Protein AF-0000000070614479 (afdb_homodimer)

Sequence (826 aa):
MKIYLVGGAVRDALLGLPVKDKDWVVVGATPQEMLDAGYQQVGRDFPVFLHPQTHEEYALARTERKSGSGYTGFTCYAAPDVTLEADLQRRDLTINALARDDDGQIIDPWHGRRDLEARLLRHVSPAFGEDPLRVLRVARFAARYAHLSFRIADDTLALMREMTAAGELEHLTPERVWKETENALTTRNPQVYFQVLRDCGALRVLFPEIDALFGVPAPAKWHPEIDTGVHTLMTLSMAAMLSPQLDVRFATLCHDLGKGLTPKNLWPRHHGHGPAGVKLVEQLCRRLRVPNDLRDLAKLVAEFHDLIHTFPILQPKTIVKLFDAIDAWRKPQRVEQIALTSEADVRGRTGFEASDYPQGRWLREAWQVAQAVPTKEVVEAGFKGIAIREELTKRRIAAVACWKEKRCPKPANMKIYLVGGAVRDALLGLPVKDKDWVVVGATPQEMLDAGYQQVGRDFPVFLHPQTHEEYALARTERKSGSGYTGFTCYAAPDVTLEADLQRRDLTINALARDDDGQIIDPWHGRRDLEARLLRHVSPAFGEDPLRVLRVARFAARYAHLSFRIADDTLALMREMTAAGELEHLTPERVWKETENALTTRNPQVYFQVLRDCGALRVLFPEIDALFGVPAPAKWHPEIDTGVHTLMTLSMAAMLSPQLDVRFATLCHDLGKGLTPKNLWPRHHGHGPAGVKLVEQLCRRLRVPNDLRDLAKLVAEFHDLIHTFPILQPKTIVKLFDAIDAWRKPQRVEQIALTSEADVRGRTGFEASDYPQGRWLREAWQVAQAVPTKEVVEAGFKGIAIREELTKRRIAAVACWKEKRCPKPAN

InterPro domains:
  IPR002646 Poly A polymerase, head domain [PF01743] (3-122)
  IPR002646 Poly A polymerase, head domain [cd05398] (1-118)
  IPR003607 HD/PDEase domain [SM00471] (224-359)
  IPR003607 HD/PDEase domain [cd00077] (227-343)
  IPR006674 HD domain [PF01966] (230-328)
  IPR006674 HD domain [PS51831] (228-329)
  IPR012006 tRNA nucleotidyltransferase, proteobacteria [MF_01261] (1-407)
  IPR012006 tRNA nucleotidyltransferase, proteobacteria [MF_01262] (1-401)
  IPR012006 tRNA nucleotidyltransferase, proteobacteria [PIRSF000813] (1-407)
  IPR032828 tRNA nucleotidyltransferase/poly(A) polymerase, RNA and SrmB- binding domain [PF12627] (150-212)
  IPR043519 Nucleotidyltransferase superfamily [G3DSA:3.30.460.10] (1-124)
  IPR043519 Nucleotidyltransferase superfamily [SSF81301] (1-119)
  IPR050124 tRNA CCA-adding enzyme [PTHR47545] (1-401)

Nearest PDB structures (foldseek):
  3h38-assembly1_A  TM=7.067E-01  e=6.616E-13  Thermotoga maritima
  6qxn-assembly1_A  TM=6.803E-01  e=1.921E-12  Planococcus halocryophilus
  6tvz-assembly1_A  TM=6.938E-01  e=6.093E-12  Planococcus halocryophilus
  6qy6-assembly1_A  TM=6.790E-01  e=4.271E-12  Planococcus halocryophilus
  7otr-assembly1_A  TM=6.844E-01  e=6.093E-12  Planococcus halocryophilus

Secondary structure (DSSP, 8-state):
-EEEEETHHHHHHHTTPPP---EEEEES--HHHHHHTT-EE--SSS-EEE-TTT--EEEE--EEEE-SSSTT-EEEE--TT--HHHHHHTSSBGGGS-EE-TT-PEE-TT-HHHHHHHTEE-B-SGGGGG-THHHHHHHHHHHHTGGGT-EE-HHHHHHHHHHHHTTGGGGS-HHHHHHHHHHHHTSS-HHHHHHHHHHTTHHHHH-HHHHTTTT-PPPTTT--SS-HHHHHHHHHHHHHHH---HHHHHHHHHTTGGGGGS-GGGTT--TTHHHHHHHHHHHHHHHHT--HHHHHHHHHHHHHHHHHHTGGG--HHHHHHHHHHTTTTT-THHHHHHHHHHHHHHHTSTT-TT---HHHHHHHHHHHHHHTS-HHHHHHTT--THHHHHHHHHHHHHHHHHHHHHHSPP---/-EEEEETHHHHHHHTTPPP---EEEEES--HHHHHHTT-EE--SSS-EEE-TTT--EEEE--EEEE-SSSTT-EEEE--TT--HHHHHHTSSBGGGS-EE-TT-PEE-TT-HHHHHHHTEE-B-SGGGGG-THHHHHHHHHHHHTGGGT-EE-HHHHHHHHHHHHTTGGGGS-HHHHHHHHHHHHTSS-HHHHHHHHHHTTHHHHH-HHHHTTTT-BPPTTT-TT-BHHHHHHHHHHHHHHH---HHHHHHHHHTTGGGGGS-GGGTT--TTHHHHHHHHHHHHHHHHT--HHHHHHHHHHHHHHHHHHTGGG--HHHHHHHHHHTTTTT-THHHHHHHHHHHHHHHTSTT-TT---HHHHHHHHHHHHHHTS-HHHHHHTT--THHHHHHHHHHHHHHHHHHHHHHS-----

Radius of gyration: 30.33 Å; Cα contacts (8 Å, |Δi|>4): 1516; chains: 2; bounding box: 72×86×89 Å

pLDDT: mean 91.27, std 10.28, range [33.91, 98.88]

Structure (mmCIF, N/CA/C/O backbone):
data_AF-0000000070614479-model_v1
#
loop_
_entity.id
_entity.type
_entity.pdbx_description
1 polymer 'Multifunctional CCA protein'
#
loop_
_atom_site.group_PDB
_atom_site.id
_atom_site.type_symbol
_atom_site.label_atom_id
_atom_site.label_alt_id
_atom_site.label_comp_id
_atom_site.label_asym_id
_atom_site.label_entity_id
_atom_site.label_seq_id
_atom_site.pdbx_PDB_ins_code
_atom_site.Cartn_x
_atom_site.Cartn_y
_atom_site.Cartn_z
_atom_site.occupancy
_atom_site.B_iso_or_equiv
_atom_site.auth_seq_id
_atom_site.auth_comp_id
_atom_site.auth_asym_id
_atom_site.auth_atom_id
_atom_site.pdbx_PDB_model_num
ATOM 1 N N . MET A 1 1 ? 16.766 12.211 42.594 1 87.94 1 MET A N 1
ATOM 2 C CA . MET A 1 1 ? 16.375 12.492 41.188 1 87.94 1 MET A CA 1
ATOM 3 C C . MET A 1 1 ? 16.797 11.359 40.281 1 87.94 1 MET A C 1
ATOM 5 O O . MET A 1 1 ? 17.953 10.938 40.281 1 87.94 1 MET A O 1
ATOM 9 N N . LYS A 1 2 ? 15.773 10.695 39.719 1 94.5 2 LYS A N 1
ATOM 10 C CA . LYS A 1 2 ? 16.031 9.648 38.719 1 94.5 2 LYS A CA 1
ATOM 11 C C . LYS A 1 2 ? 15.531 10.062 37.344 1 94.5 2 LYS A C 1
ATOM 13 O O . LYS A 1 2 ? 14.453 10.656 37.219 1 94.5 2 LYS A O 1
ATOM 18 N N . ILE A 1 3 ? 16.312 9.727 36.312 1 95.75 3 ILE A N 1
ATOM 19 C CA . ILE A 1 3 ? 16 10.133 34.938 1 95.75 3 ILE A CA 1
ATOM 20 C C . ILE A 1 3 ? 15.82 8.891 34.062 1 95.75 3 ILE A C 1
ATOM 22 O O . ILE A 1 3 ? 16.625 7.957 34.125 1 95.75 3 ILE A O 1
ATOM 26 N N . TYR A 1 4 ? 14.75 8.93 33.344 1 97.44 4 TYR A N 1
ATOM 27 C CA . TYR A 1 4 ? 14.43 7.797 32.469 1 97.44 4 TYR A CA 1
ATOM 28 C C . TYR A 1 4 ? 14.172 8.258 31.047 1 97.44 4 TYR A C 1
ATOM 30 O O . TYR A 1 4 ? 13.523 9.281 30.812 1 97.44 4 TYR A O 1
ATOM 38 N N . LEU A 1 5 ? 14.742 7.547 30.078 1 96.62 5 LEU A N 1
ATOM 39 C CA . LEU A 1 5 ? 14.305 7.699 28.688 1 96.62 5 LEU A CA 1
ATOM 40 C C . LEU A 1 5 ? 12.93 7.07 28.484 1 96.62 5 LEU A C 1
ATOM 42 O O . LEU A 1 5 ? 12.672 5.965 28.953 1 96.62 5 LEU A O 1
ATOM 46 N N . VAL A 1 6 ? 11.945 7.828 27.812 1 94.44 6 VAL A N 1
ATOM 47 C CA . VAL A 1 6 ? 10.586 7.301 27.719 1 94.44 6 VAL A CA 1
ATOM 48 C C . VAL A 1 6 ? 10.047 7.527 26.312 1 94.44 6 VAL A C 1
ATOM 50 O O . VAL A 1 6 ? 10.68 8.219 25.5 1 94.44 6 VAL A O 1
ATOM 53 N N . GLY A 1 7 ? 8.938 6.797 26.031 1 92.19 7 GLY A N 1
ATOM 54 C CA . GLY A 1 7 ? 8.125 7.125 24.875 1 92.19 7 GLY A CA 1
ATOM 55 C C . GLY A 1 7 ? 8.641 6.504 23.578 1 92.19 7 GLY A C 1
ATOM 56 O O . GLY A 1 7 ? 8.953 5.312 23.547 1 92.19 7 GLY A O 1
ATOM 57 N N . GLY A 1 8 ? 8.617 7.332 22.562 1 92.62 8 GLY A N 1
ATOM 58 C CA . GLY A 1 8 ? 8.883 6.867 21.219 1 92.62 8 GLY A CA 1
ATOM 59 C C . GLY A 1 8 ? 10.312 6.395 21.016 1 92.62 8 GLY A C 1
ATOM 60 O O . GLY A 1 8 ? 10.562 5.477 20.234 1 92.62 8 GLY A O 1
ATOM 61 N N . ALA A 1 9 ? 11.195 6.973 21.766 1 93.12 9 ALA A N 1
ATOM 62 C CA . ALA A 1 9 ? 12.602 6.594 21.625 1 93.12 9 ALA A CA 1
ATOM 63 C C . ALA A 1 9 ? 12.82 5.145 22.047 1 93.12 9 ALA A C 1
ATOM 65 O O . ALA A 1 9 ? 13.531 4.395 21.375 1 93.12 9 ALA A O 1
ATOM 66 N N . VAL A 1 10 ? 12.219 4.77 23.172 1 95.56 10 VAL A N 1
ATOM 67 C CA . VAL A 1 10 ? 12.375 3.41 23.672 1 95.56 10 VAL A CA 1
ATOM 68 C C . VAL A 1 10 ? 11.656 2.428 22.75 1 95.56 10 VAL A C 1
ATOM 70 O O . VAL A 1 10 ? 12.227 1.404 22.359 1 95.56 10 VAL A O 1
ATOM 73 N N . ARG A 1 11 ? 10.43 2.756 22.344 1 94.62 11 ARG A N 1
ATOM 74 C CA . ARG A 1 11 ? 9.625 1.929 21.453 1 94.62 11 ARG A CA 1
ATOM 75 C C . ARG A 1 11 ? 10.352 1.688 20.141 1 94.62 11 ARG A C 1
ATOM 77 O O . ARG A 1 11 ? 10.484 0.544 19.688 1 94.62 11 ARG A O 1
ATOM 84 N N . ASP A 1 12 ? 10.781 2.762 19.5 1 91.31 12 ASP A N 1
ATOM 85 C CA . ASP A 1 12 ? 11.406 2.666 18.188 1 91.31 12 ASP A CA 1
ATOM 86 C C . ASP A 1 12 ? 12.734 1.914 18.266 1 91.31 12 ASP A C 1
ATOM 88 O O . ASP A 1 12 ? 13.078 1.154 17.344 1 91.31 12 ASP A O 1
ATOM 92 N N . ALA A 1 13 ? 13.438 2.102 19.297 1 89.19 13 ALA A N 1
ATOM 93 C CA . ALA A 1 13 ? 14.672 1.349 19.5 1 89.19 13 ALA A CA 1
ATOM 94 C C . ALA A 1 13 ? 14.391 -0.149 19.594 1 89.19 13 ALA A C 1
ATOM 96 O O . ALA A 1 13 ? 15.109 -0.959 19.016 1 89.19 13 ALA A O 1
ATOM 97 N N . LEU A 1 14 ? 13.375 -0.494 20.359 1 90.31 14 LEU A N 1
ATOM 98 C CA . LEU A 1 14 ? 13.016 -1.897 20.531 1 90.31 14 LEU A CA 1
ATOM 99 C C . LEU A 1 14 ? 12.555 -2.506 19.219 1 90.31 14 LEU A C 1
ATOM 101 O O . LEU A 1 14 ? 12.711 -3.711 19 1 90.31 14 LEU A O 1
ATOM 105 N N . LEU A 1 15 ? 12.016 -1.666 18.297 1 87.81 15 LEU A N 1
ATOM 106 C CA . LEU A 1 15 ? 11.547 -2.115 17 1 87.81 15 LEU A CA 1
ATOM 107 C C . LEU A 1 15 ? 12.68 -2.109 15.977 1 87.81 15 LEU A C 1
ATOM 109 O O . LEU A 1 15 ? 12.492 -2.533 14.836 1 87.81 15 LEU A O 1
ATOM 113 N N . GLY A 1 16 ? 13.828 -1.495 16.422 1 80.94 16 GLY A N 1
ATOM 114 C CA . GLY A 1 16 ? 14.953 -1.386 15.508 1 80.94 16 GLY A CA 1
ATOM 115 C C . GLY A 1 16 ? 14.82 -0.227 14.539 1 80.94 16 GLY A C 1
ATOM 116 O O . GLY A 1 16 ? 15.422 -0.241 13.461 1 80.94 16 GLY A O 1
ATOM 117 N N . LEU A 1 17 ? 14 0.68 14.852 1 83.44 17 LEU A N 1
ATOM 118 C CA . LEU A 1 17 ? 13.805 1.864 14.023 1 83.44 17 LEU A CA 1
ATOM 119 C C . LEU A 1 17 ? 14.711 3.002 14.477 1 83.44 17 LEU A C 1
ATOM 121 O O . LEU A 1 17 ? 15.141 3.037 15.633 1 83.44 17 LEU A O 1
ATOM 125 N N . PRO A 1 18 ? 14.961 3.914 13.516 1 80.25 18 PRO A N 1
ATOM 126 C CA . PRO A 1 18 ? 15.75 5.078 13.922 1 80.25 18 PRO A CA 1
ATOM 127 C C . PRO A 1 18 ? 15.047 5.922 14.984 1 80.25 18 PRO A C 1
ATOM 129 O O . PRO A 1 18 ? 13.828 6.121 14.914 1 80.25 18 PRO A O 1
ATOM 132 N N . VAL A 1 19 ? 15.844 6.383 15.914 1 85.5 19 VAL A N 1
ATOM 133 C CA . VAL A 1 19 ? 15.32 7.223 16.984 1 85.5 19 VAL A CA 1
ATOM 134 C C . VAL A 1 19 ? 15.586 8.695 16.672 1 85.5 19 VAL A C 1
ATOM 136 O O . VAL A 1 19 ? 16.734 9.094 16.484 1 85.5 19 VAL A O 1
ATOM 139 N N . LYS A 1 20 ? 14.578 9.477 16.562 1 77.88 20 LYS A N 1
ATOM 140 C CA . LYS A 1 20 ? 14.742 10.883 16.188 1 77.88 20 LYS A CA 1
ATOM 141 C C . LYS A 1 20 ? 14.805 11.773 17.422 1 77.88 20 LYS A C 1
ATOM 143 O O . LYS A 1 20 ? 15.719 12.594 17.562 1 77.88 20 LYS A O 1
ATOM 148 N N . ASP A 1 21 ? 13.828 11.719 18.281 1 83.75 21 ASP A N 1
ATOM 149 C CA . ASP A 1 21 ? 13.742 12.57 19.469 1 83.75 21 ASP A CA 1
ATOM 150 C C . ASP A 1 21 ? 13.742 11.734 20.75 1 83.75 21 ASP A C 1
ATOM 152 O O . ASP A 1 21 ? 13.18 10.641 20.781 1 83.75 21 ASP A O 1
ATOM 156 N N . LYS A 1 22 ? 14.508 12.328 21.688 1 91.06 22 LYS A N 1
ATOM 157 C CA . LYS A 1 22 ? 14.555 11.664 23 1 91.06 22 LYS A CA 1
ATOM 158 C C . LYS A 1 22 ? 13.82 12.484 24.047 1 91.06 22 LYS A C 1
ATOM 160 O O . LYS A 1 22 ? 14.102 13.672 24.234 1 91.06 22 LYS A O 1
ATOM 165 N N . ASP A 1 23 ? 12.883 11.867 24.656 1 91.81 23 ASP A N 1
ATOM 166 C CA . ASP A 1 23 ? 12.156 12.461 25.766 1 91.81 23 ASP A CA 1
ATOM 167 C C . ASP A 1 23 ? 12.516 11.773 27.078 1 91.81 23 ASP A C 1
ATOM 169 O O . ASP A 1 23 ? 12.633 10.547 27.141 1 91.81 23 ASP A O 1
ATOM 173 N N . TRP A 1 24 ? 12.711 12.648 28.094 1 95.06 24 TRP A N 1
ATOM 174 C CA . TRP A 1 24 ? 13.109 12.117 29.391 1 95.06 24 TRP A CA 1
ATOM 175 C C . TRP A 1 24 ? 12.086 12.461 30.469 1 95.06 24 TRP A C 1
ATOM 177 O O . TRP A 1 24 ? 11.461 13.523 30.422 1 95.06 24 TRP A O 1
ATOM 187 N N . VAL A 1 25 ? 11.945 11.562 31.328 1 95.5 25 VAL A N 1
ATOM 188 C CA . VAL A 1 25 ? 11.102 11.805 32.5 1 95.5 25 VAL A CA 1
ATOM 189 C C . VAL A 1 25 ? 11.961 11.82 33.75 1 95.5 25 VAL A C 1
ATOM 191 O O . VAL A 1 25 ? 12.82 10.953 33.938 1 95.5 25 VAL A O 1
ATOM 194 N N . VAL A 1 26 ? 11.758 12.82 34.562 1 95.69 26 VAL A N 1
ATOM 195 C CA . VAL A 1 26 ? 12.477 12.961 35.844 1 95.69 26 VAL A CA 1
ATOM 196 C C . VAL A 1 26 ? 11.547 12.664 37 1 95.69 26 VAL A C 1
ATOM 198 O O . VAL A 1 26 ? 10.477 13.266 37.125 1 95.69 26 VAL A O 1
ATOM 201 N N . VAL A 1 27 ? 11.992 11.742 37.812 1 95.38 27 VAL A N 1
ATOM 202 C CA . VAL A 1 27 ? 11.227 11.367 39 1 95.38 27 VAL A CA 1
ATOM 203 C C . VAL A 1 27 ? 11.961 11.828 40.25 1 95.38 27 VAL A C 1
ATOM 205 O O . VAL A 1 27 ? 13.188 11.711 40.344 1 95.38 27 VAL A O 1
ATOM 208 N N . GLY A 1 28 ? 11.242 12.391 41.188 1 93.44 28 GLY A N 1
ATOM 209 C CA . GLY A 1 28 ? 11.805 12.734 42.469 1 93.44 28 GLY A CA 1
ATOM 210 C C . GLY A 1 28 ? 12.406 14.117 42.531 1 93.44 28 GLY A C 1
ATOM 211 O O . GLY A 1 28 ? 13.227 14.422 43.406 1 93.44 28 GLY A O 1
ATOM 212 N N . ALA A 1 29 ? 12.094 14.938 41.531 1 92.56 29 ALA A N 1
ATOM 213 C CA . ALA A 1 29 ? 12.641 16.281 41.531 1 92.56 29 ALA A CA 1
ATOM 214 C C . ALA A 1 29 ? 11.531 17.328 41.5 1 92.56 29 ALA A C 1
ATOM 216 O O . ALA A 1 29 ? 10.398 17.047 41.125 1 92.56 29 ALA A O 1
ATOM 217 N N . THR A 1 30 ? 11.859 18.516 41.969 1 91 30 THR A N 1
ATOM 218 C CA . THR A 1 30 ? 10.977 19.672 41.906 1 91 30 THR A CA 1
ATOM 219 C C . THR A 1 30 ? 11.383 20.594 40.781 1 91 30 THR A C 1
ATOM 221 O O . THR A 1 30 ? 12.508 20.531 40.281 1 91 30 THR A O 1
ATOM 224 N N . PRO A 1 31 ? 10.398 21.438 40.344 1 90.31 31 PRO A N 1
ATOM 225 C CA . PRO A 1 31 ? 10.766 22.422 39.312 1 90.31 31 PRO A CA 1
ATOM 226 C C . PRO A 1 31 ? 11.977 23.266 39.719 1 90.31 31 PRO A C 1
ATOM 228 O O . PRO A 1 31 ? 12.852 23.531 38.906 1 90.31 31 PRO A O 1
ATOM 231 N N . GLN A 1 32 ? 12 23.625 41 1 91.06 32 GLN A N 1
ATOM 232 C CA . GLN A 1 32 ? 13.094 24.469 41.5 1 91.06 32 GLN A CA 1
ATOM 233 C C . GLN A 1 32 ? 14.43 23.734 41.375 1 91.06 32 GLN A C 1
ATOM 235 O O . GLN A 1 32 ? 15.445 24.328 41 1 91.06 32 GLN A O 1
ATOM 240 N N . GLU A 1 33 ? 14.391 22.469 41.719 1 93.62 33 GLU A N 1
ATOM 241 C CA . GLU A 1 33 ? 15.609 21.672 41.594 1 93.62 33 GLU A CA 1
ATOM 242 C C . GLU A 1 33 ? 16.109 21.609 40.156 1 93.62 33 GLU A C 1
ATOM 244 O O . GLU A 1 33 ? 17.312 21.625 39.906 1 93.62 33 GLU A O 1
ATOM 249 N N . MET A 1 34 ? 15.195 21.516 39.219 1 93.62 34 MET A N 1
ATOM 250 C CA . MET A 1 34 ? 15.555 21.484 37.812 1 93.62 34 MET A CA 1
ATOM 251 C C . MET A 1 34 ? 16.188 22.812 37.375 1 93.62 34 MET A C 1
ATOM 253 O O . MET A 1 34 ? 17.203 22.828 36.688 1 93.62 34 MET A O 1
ATOM 257 N N . LEU A 1 35 ? 15.578 23.891 37.812 1 92.56 35 LEU A N 1
ATOM 258 C CA . LEU A 1 35 ? 16.078 25.234 37.5 1 92.56 35 LEU A CA 1
ATOM 259 C C . LEU A 1 35 ? 17.484 25.438 38.094 1 92.56 35 LEU A C 1
ATOM 261 O O . LEU A 1 35 ? 18.359 25.969 37.438 1 92.56 35 LEU A O 1
ATOM 265 N N . ASP A 1 36 ? 17.609 24.984 39.312 1 94.88 36 ASP A N 1
ATOM 266 C CA . ASP A 1 36 ? 18.891 25.125 40 1 94.88 36 ASP A CA 1
ATOM 267 C C . ASP A 1 36 ? 19.984 24.344 39.281 1 94.88 36 ASP A C 1
ATOM 269 O O . ASP A 1 36 ? 21.156 24.719 39.312 1 94.88 36 ASP A O 1
ATOM 273 N N . ALA A 1 37 ? 19.562 23.281 38.688 1 93.81 37 ALA A N 1
ATOM 274 C CA . ALA A 1 37 ? 20.516 22.422 37.969 1 93.81 37 ALA A CA 1
ATOM 275 C C . ALA A 1 37 ? 20.797 22.984 36.562 1 93.81 37 ALA A C 1
ATOM 277 O O . ALA A 1 37 ? 21.547 22.375 35.812 1 93.81 37 ALA A O 1
ATOM 278 N N . GLY A 1 38 ? 20.094 24.109 36.125 1 94.19 38 GLY A N 1
ATOM 279 C CA . GLY A 1 38 ? 20.438 24.797 34.875 1 94.19 38 GLY A CA 1
ATOM 280 C C . GLY A 1 38 ? 19.453 24.516 33.75 1 94.19 38 GLY A C 1
ATOM 281 O O . GLY A 1 38 ? 19.625 25 32.656 1 94.19 38 GLY A O 1
ATOM 282 N N . TYR A 1 39 ? 18.484 23.656 34.062 1 93.81 39 TYR A N 1
ATOM 283 C CA . TYR A 1 39 ? 17.484 23.375 33.031 1 93.81 39 TYR A CA 1
ATOM 284 C C . TYR A 1 39 ? 16.609 24.609 32.75 1 93.81 39 TYR A C 1
ATOM 286 O O . TYR A 1 39 ? 16.422 25.438 33.625 1 93.81 39 TYR A O 1
ATOM 294 N N . GLN A 1 40 ? 16.141 24.734 31.5 1 93.19 40 GLN A N 1
ATOM 295 C CA . GLN A 1 40 ? 15.266 25.844 31.125 1 93.19 40 GLN A CA 1
ATOM 296 C C . GLN A 1 40 ? 13.82 25.375 30.969 1 93.19 40 GLN A C 1
ATOM 298 O O . GLN A 1 40 ? 13.539 24.453 30.188 1 93.19 40 GLN A O 1
ATOM 303 N N . GLN A 1 41 ? 12.977 25.984 31.625 1 91.19 41 GLN A N 1
ATOM 304 C CA . GLN A 1 41 ? 11.57 25.609 31.547 1 91.19 41 GLN A CA 1
ATOM 305 C C . GLN A 1 41 ? 10.945 26.094 30.25 1 91.19 41 GLN A C 1
ATOM 307 O O . GLN A 1 41 ? 11.148 27.234 29.844 1 91.19 41 GLN A O 1
ATOM 312 N N . VAL A 1 42 ? 10.344 25.344 29.422 1 84 42 VAL A N 1
ATOM 313 C CA . VAL A 1 42 ? 9.75 25.75 28.141 1 84 42 VAL A CA 1
ATOM 314 C C . VAL A 1 42 ? 8.242 25.531 28.188 1 84 42 VAL A C 1
ATOM 316 O O . VAL A 1 42 ? 7.492 26.172 27.453 1 84 42 VAL A O 1
ATOM 319 N N . GLY A 1 43 ? 7.562 24.812 29.078 1 69.94 43 GLY A N 1
ATOM 320 C CA . GLY A 1 43 ? 6.148 24.484 29.078 1 69.94 43 GLY A CA 1
ATOM 321 C C . GLY A 1 43 ? 5.359 25.234 30.125 1 69.94 43 GLY A C 1
ATOM 322 O O . GLY A 1 43 ? 5.828 25.438 31.25 1 69.94 43 GLY A O 1
ATOM 323 N N . ARG A 1 44 ? 4.23 26 29.578 1 63.75 44 ARG A N 1
ATOM 324 C CA . ARG A 1 44 ? 3.439 26.781 30.516 1 63.75 44 ARG A CA 1
ATOM 325 C C . ARG A 1 44 ? 2.588 25.891 31.406 1 63.75 44 ARG A C 1
ATOM 327 O O . ARG A 1 44 ? 2.525 26.078 32.625 1 63.75 44 ARG A O 1
ATOM 334 N N . ASP A 1 45 ? 2.102 24.844 30.703 1 65.38 45 ASP A N 1
ATOM 335 C CA . ASP A 1 45 ? 1.069 24.078 31.406 1 65.38 45 ASP A CA 1
ATOM 336 C C . ASP A 1 45 ? 1.656 22.828 32.062 1 65.38 45 ASP A C 1
ATOM 338 O O . ASP A 1 45 ? 1.063 22.281 33 1 65.38 45 ASP A O 1
ATOM 342 N N . PHE A 1 46 ? 2.895 22.484 31.5 1 74.44 46 PHE A N 1
ATOM 343 C CA . PHE A 1 46 ? 3.518 21.281 32.031 1 74.44 46 PHE A CA 1
ATOM 344 C C . PHE A 1 46 ? 4.98 21.531 32.375 1 74.44 46 PHE A C 1
ATOM 346 O O . PHE A 1 46 ? 5.621 22.406 31.781 1 74.44 46 PHE A O 1
ATOM 353 N N . PRO A 1 47 ? 5.434 20.812 33.5 1 84.19 47 PRO A N 1
ATOM 354 C CA . PRO A 1 47 ? 6.836 21.016 33.875 1 84.19 47 PRO A CA 1
ATOM 355 C C . PRO A 1 47 ? 7.801 20.297 32.938 1 84.19 47 PRO A C 1
ATOM 357 O O . PRO A 1 47 ? 8.312 19.219 33.281 1 84.19 47 PRO A O 1
ATOM 360 N N . VAL A 1 48 ? 7.988 20.906 31.812 1 90.62 48 VAL A N 1
ATOM 361 C CA . VAL A 1 48 ? 8.945 20.422 30.828 1 90.62 48 VAL A CA 1
ATOM 362 C C . VAL A 1 48 ? 10.156 21.344 30.766 1 90.62 48 VAL A C 1
ATOM 364 O O . VAL A 1 48 ? 10.008 22.562 30.812 1 90.62 48 VAL A O 1
ATOM 367 N N . PHE A 1 49 ? 11.305 20.766 30.797 1 93.31 49 PHE A N 1
ATOM 368 C CA . PHE A 1 49 ? 12.562 21.516 30.828 1 93.31 49 PHE A CA 1
ATOM 369 C C . PHE A 1 49 ? 13.484 21.078 29.703 1 93.31 49 PHE A C 1
ATOM 371 O O . PHE A 1 49 ? 13.43 19.922 29.25 1 93.31 49 PHE A O 1
ATOM 378 N N . LEU A 1 50 ? 14.242 21.953 29.234 1 93.75 50 LEU A N 1
ATOM 379 C CA . LEU A 1 50 ? 15.289 21.641 28.266 1 93.75 50 LEU A CA 1
ATOM 380 C C . LEU A 1 50 ? 16.641 21.469 28.969 1 93.75 50 LEU A C 1
ATOM 382 O O . LEU A 1 50 ? 17 22.297 29.812 1 93.75 50 LEU A O 1
ATOM 386 N N . HIS A 1 51 ? 17.281 20.422 28.609 1 93 51 HIS A N 1
ATOM 387 C CA . HIS A 1 51 ? 18.625 20.234 29.156 1 93 51 HIS A CA 1
ATOM 388 C C . HIS A 1 51 ? 19.562 21.359 28.719 1 93 51 HIS A C 1
ATOM 390 O O . HIS A 1 51 ? 19.516 21.797 27.578 1 93 51 HIS A O 1
ATOM 396 N N . PRO A 1 52 ? 20.328 21.812 29.594 1 91.06 52 PRO A N 1
ATOM 397 C CA . PRO A 1 52 ? 21.172 22.969 29.297 1 91.06 52 PRO A CA 1
ATOM 398 C C . PRO A 1 52 ? 22.188 22.703 28.203 1 91.06 52 PRO A C 1
ATOM 400 O O . PRO A 1 52 ? 22.547 23.625 27.453 1 91.06 52 PRO A O 1
ATOM 403 N N . GLN A 1 53 ? 22.641 21.531 27.984 1 90.5 53 GLN A N 1
ATOM 404 C CA . GLN A 1 53 ? 23.688 21.219 27 1 90.5 53 GLN A CA 1
ATOM 405 C C . GLN A 1 53 ? 23.078 20.578 25.75 1 90.5 53 GLN A C 1
ATOM 407 O O . GLN A 1 53 ? 23.328 21.047 24.625 1 90.5 53 GLN A O 1
ATOM 412 N N . THR A 1 54 ? 22.281 19.562 25.906 1 90.31 54 THR A N 1
ATOM 413 C CA . THR A 1 54 ? 21.797 18.781 24.781 1 90.31 54 THR A CA 1
ATOM 414 C C . THR A 1 54 ? 20.5 19.375 24.219 1 90.31 54 THR A C 1
ATOM 416 O O . THR A 1 54 ? 20.094 19.047 23.109 1 90.31 54 THR A O 1
ATOM 419 N N . HIS A 1 55 ? 19.75 20.141 25.094 1 90.31 55 HIS A N 1
ATOM 420 C CA . HIS A 1 55 ? 18.469 20.766 24.766 1 90.31 55 HIS A CA 1
ATOM 421 C C . HIS A 1 55 ? 17.375 19.734 24.562 1 90.31 55 HIS A C 1
ATOM 423 O O . HIS A 1 55 ? 16.359 20 23.922 1 90.31 55 HIS A O 1
ATOM 429 N N . GLU A 1 56 ? 17.672 18.562 25.109 1 91.06 56 GLU A N 1
ATOM 430 C CA . GLU A 1 56 ? 16.641 17.547 25.109 1 91.06 56 GLU A CA 1
ATOM 431 C C . GLU A 1 56 ? 15.555 17.859 26.141 1 91.06 56 GLU A C 1
ATOM 433 O O . GLU A 1 56 ? 15.797 18.609 27.094 1 91.06 56 GLU A O 1
ATOM 438 N N . GLU A 1 57 ? 14.414 17.297 25.891 1 91.31 57 GLU A N 1
ATOM 439 C CA . GLU A 1 57 ? 13.266 17.609 26.75 1 91.31 57 GLU A CA 1
ATOM 440 C C . GLU A 1 57 ? 13.203 16.672 27.953 1 91.31 57 GLU A C 1
ATOM 442 O O . GLU A 1 57 ? 13.242 15.453 27.797 1 91.31 57 GLU A O 1
ATOM 447 N N . TYR A 1 58 ? 13.133 17.312 29.109 1 93.19 58 TYR A N 1
ATOM 448 C CA . TYR A 1 58 ? 12.992 16.625 30.391 1 93.19 58 TYR A CA 1
ATOM 449 C C . TYR A 1 58 ? 11.703 17.031 31.094 1 93.19 58 TYR A C 1
ATOM 451 O O . TYR A 1 58 ? 11.539 18.203 31.453 1 93.19 58 TYR A O 1
ATOM 459 N N . ALA A 1 59 ? 10.82 16.094 31.219 1 93.06 59 ALA A N 1
ATOM 460 C CA . ALA A 1 59 ? 9.562 16.391 31.891 1 93.06 59 ALA A CA 1
ATOM 461 C C . ALA A 1 59 ? 9.508 15.766 33.281 1 93.06 59 ALA A C 1
ATOM 463 O O . ALA A 1 59 ? 9.961 14.625 33.469 1 93.06 59 ALA A O 1
ATOM 464 N N . LEU A 1 60 ? 9.047 16.5 34.25 1 93.31 60 LEU A N 1
ATOM 465 C CA . LEU A 1 60 ? 8.805 15.898 35.562 1 93.31 60 LEU A CA 1
ATOM 466 C C . LEU A 1 60 ? 7.672 14.883 35.5 1 93.31 60 LEU A C 1
ATOM 468 O O . LEU A 1 60 ? 6.691 15.086 34.781 1 93.31 60 LEU A O 1
ATOM 472 N N . ALA A 1 61 ? 7.875 13.789 36.219 1 93.5 61 ALA A N 1
ATOM 473 C CA . ALA A 1 61 ? 6.781 12.828 36.344 1 93.5 61 ALA A CA 1
ATOM 474 C C . ALA A 1 61 ? 5.492 13.508 36.781 1 93.5 61 ALA A C 1
ATOM 476 O O . ALA A 1 61 ? 5.512 14.367 37.656 1 93.5 61 ALA A O 1
ATOM 477 N N . ARG A 1 62 ? 4.41 13.094 36.156 1 89 62 ARG A N 1
ATOM 478 C CA . ARG A 1 62 ? 3.158 13.773 36.469 1 89 62 ARG A CA 1
ATOM 479 C C . ARG A 1 62 ? 1.969 12.828 36.312 1 89 62 ARG A C 1
ATOM 481 O O . ARG A 1 62 ? 2.076 11.773 35.688 1 89 62 ARG A O 1
ATOM 488 N N . THR A 1 63 ? 0.926 13.195 36.969 1 84.88 63 THR A N 1
ATOM 489 C CA . THR A 1 63 ? -0.39 12.594 36.781 1 84.88 63 THR A CA 1
ATOM 490 C C . THR A 1 63 ? -1.382 13.609 36.219 1 84.88 63 THR A C 1
ATOM 492 O O . THR A 1 63 ? -1.136 14.812 36.281 1 84.88 63 THR A O 1
ATOM 495 N N . GLU A 1 64 ? -2.311 13.102 35.5 1 78.94 64 GLU A N 1
ATOM 496 C CA . GLU A 1 64 ? -3.314 13.984 34.906 1 78.94 64 GLU A CA 1
ATOM 497 C C . GLU A 1 64 ? -4.727 13.531 35.281 1 78.94 64 GLU A C 1
ATOM 499 O O . GLU A 1 64 ? -4.992 12.336 35.406 1 78.94 64 GLU A O 1
ATOM 504 N N . ARG A 1 65 ? -5.508 14.484 35.812 1 71.62 65 ARG A N 1
ATOM 505 C CA . ARG A 1 65 ? -6.906 14.203 36.094 1 71.62 65 ARG A CA 1
ATOM 506 C C . ARG A 1 65 ? -7.828 15.164 35.375 1 71.62 65 ARG A C 1
ATOM 508 O O . ARG A 1 65 ? -7.527 16.359 35.25 1 71.62 65 ARG A O 1
ATOM 515 N N . LYS A 1 66 ? -8.898 14.562 34.781 1 68.69 66 LYS A N 1
ATOM 516 C CA . LYS A 1 66 ? -9.883 15.359 34.062 1 68.69 66 LYS A CA 1
ATOM 517 C C . LYS A 1 66 ? -10.656 16.266 35.031 1 68.69 66 LYS A C 1
ATOM 519 O O . LYS A 1 66 ? -11.109 15.828 36.062 1 68.69 66 LYS A O 1
ATOM 524 N N . SER A 1 67 ? -10.586 17.547 34.875 1 65.62 67 SER A N 1
ATOM 525 C CA . SER A 1 67 ? -11.344 18.5 35.656 1 65.62 67 SER A CA 1
ATOM 526 C C . SER A 1 67 ? -12.406 19.203 34.844 1 65.62 67 SER A C 1
ATOM 528 O O . SER A 1 67 ? -13.219 19.953 35.375 1 65.62 67 SER A O 1
ATOM 530 N N . GLY A 1 68 ? -12.453 18.969 33.469 1 63.5 68 GLY A N 1
ATOM 531 C CA . GLY A 1 68 ? -13.398 19.578 32.562 1 63.5 68 GLY A CA 1
ATOM 532 C C . GLY A 1 68 ? -13.375 18.953 31.172 1 63.5 68 GLY A C 1
ATOM 533 O O . GLY A 1 68 ? -12.977 17.797 31.016 1 63.5 68 GLY A O 1
ATOM 534 N N . SER A 1 69 ? -14.07 19.781 30.359 1 60.84 69 SER A N 1
ATOM 535 C CA . SER A 1 69 ? -14.141 19.281 28.984 1 60.84 69 SER A CA 1
ATOM 536 C C . SER A 1 69 ? -12.984 19.797 28.141 1 60.84 69 SER A C 1
ATOM 538 O O . SER A 1 69 ? -12.469 20.891 28.406 1 60.84 69 SER A O 1
ATOM 540 N N . GLY A 1 70 ? -12.453 19.078 27.344 1 57.66 70 GLY A N 1
ATOM 541 C CA . GLY A 1 70 ? -11.492 19.547 26.359 1 57.66 70 GLY A CA 1
ATOM 542 C C . GLY A 1 70 ? -10.055 19.344 26.797 1 57.66 70 GLY A C 1
ATOM 543 O O . GLY A 1 70 ? -9.781 18.609 27.75 1 57.66 70 GLY A O 1
ATOM 544 N N . TYR A 1 71 ? -9.078 19.891 26.031 1 55.03 71 TYR A N 1
ATOM 545 C CA . TYR A 1 71 ? -7.637 19.719 26.219 1 55.03 71 TYR A CA 1
ATOM 546 C C . TYR A 1 71 ? -7.16 20.469 27.469 1 55.03 71 TYR A C 1
ATOM 548 O O . TYR A 1 71 ? -6.168 20.062 28.078 1 55.03 71 TYR A O 1
ATOM 556 N N . THR A 1 72 ? -7.891 21.438 27.875 1 55.97 72 THR A N 1
ATOM 557 C CA . THR A 1 72 ? -7.512 22.219 29.047 1 55.97 72 THR A CA 1
ATOM 558 C C . THR A 1 72 ? -8.266 21.734 30.281 1 55.97 72 THR A C 1
ATOM 560 O O . THR A 1 72 ? -8.109 22.297 31.375 1 55.97 72 THR A O 1
ATOM 563 N N . GLY A 1 73 ? -8.93 20.812 29.984 1 60 73 GLY A N 1
ATOM 564 C CA . GLY A 1 73 ? -9.773 20.375 31.078 1 60 73 GLY A CA 1
ATOM 565 C C . GLY A 1 73 ? -9.102 19.359 31.984 1 60 73 GLY A C 1
ATOM 566 O O . GLY A 1 73 ? -9.742 18.406 32.438 1 60 73 GLY A O 1
ATOM 567 N N . PHE A 1 74 ? -7.645 19.531 32 1 66.06 74 PHE A N 1
ATOM 568 C CA . PHE A 1 74 ? -6.98 18.578 32.875 1 66.06 74 PHE A CA 1
ATOM 569 C C . PHE A 1 74 ? -6.109 19.312 33.906 1 66.06 74 PHE A C 1
ATOM 571 O O . PHE A 1 74 ? -5.625 20.422 33.625 1 66.06 74 PHE A O 1
ATOM 578 N N . THR A 1 75 ? -6.129 18.844 35.156 1 73.44 75 THR A N 1
ATOM 579 C CA . THR A 1 75 ? -5.188 19.297 36.156 1 73.44 75 THR A CA 1
ATOM 580 C C . THR A 1 75 ? -3.975 18.375 36.219 1 73.44 75 THR A C 1
ATOM 582 O O . THR A 1 75 ? -4.117 17.156 36.281 1 73.44 75 THR A O 1
ATOM 585 N N . CYS A 1 76 ? -2.836 18.984 35.969 1 78.94 76 CYS A N 1
ATOM 586 C CA . CYS A 1 76 ? -1.58 18.25 36 1 78.94 76 CYS A CA 1
ATOM 587 C C . CYS A 1 76 ? -0.946 18.344 37.375 1 78.94 76 CYS A C 1
ATOM 589 O O . CYS A 1 76 ? -0.909 19.422 37.969 1 78.94 76 CYS A O 1
ATOM 591 N N . TYR A 1 77 ? -0.693 17.203 37.969 1 80.62 77 TYR A N 1
ATOM 592 C CA . TYR A 1 77 ? 0.003 17.109 39.25 1 80.62 77 TYR A CA 1
ATOM 593 C C . TYR A 1 77 ? 1.41 16.562 39.062 1 80.62 77 TYR A C 1
ATOM 595 O O . TYR A 1 77 ? 1.582 15.391 38.719 1 80.62 77 TYR A O 1
ATOM 603 N N . ALA A 1 78 ? 2.342 17.484 39.188 1 85.25 78 ALA A N 1
ATOM 604 C CA . ALA A 1 78 ? 3.75 17.094 39.094 1 85.25 78 ALA A CA 1
ATOM 605 C C . ALA A 1 78 ? 4.457 17.344 40.438 1 85.25 78 ALA A C 1
ATOM 607 O O . ALA A 1 78 ? 4.586 18.5 40.875 1 85.25 78 ALA A O 1
ATOM 608 N N . ALA A 1 79 ? 4.816 16.281 41.156 1 85 79 ALA A N 1
ATOM 609 C CA . ALA A 1 79 ? 5.477 16.344 42.438 1 85 79 ALA A CA 1
ATOM 610 C C . ALA A 1 79 ? 6.488 15.211 42.594 1 85 79 ALA A C 1
ATOM 612 O O . ALA A 1 79 ? 6.438 14.219 41.875 1 85 79 ALA A O 1
ATOM 613 N N . PRO A 1 80 ? 7.375 15.383 43.562 1 89.5 80 PRO A N 1
ATOM 614 C CA . PRO A 1 80 ? 8.422 14.375 43.75 1 89.5 80 PRO A CA 1
ATOM 615 C C . PRO A 1 80 ? 7.859 13.008 44.125 1 89.5 80 PRO A C 1
ATOM 617 O O . PRO A 1 80 ? 8.547 11.992 43.969 1 89.5 80 PRO A O 1
ATOM 620 N N . ASP A 1 81 ? 6.629 13.031 44.5 1 91.31 81 ASP A N 1
ATOM 621 C CA . ASP A 1 81 ? 6.074 11.766 45 1 91.31 81 ASP A CA 1
ATOM 622 C C . ASP A 1 81 ? 5.414 10.992 43.844 1 91.31 81 ASP A C 1
ATOM 624 O O . ASP A 1 81 ? 5.02 9.836 44.031 1 91.31 81 ASP A O 1
ATOM 628 N N . VAL A 1 82 ? 5.285 11.594 42.656 1 92.69 82 VAL A N 1
ATOM 629 C CA . VAL A 1 82 ? 4.73 10.891 41.5 1 92.69 82 VAL A CA 1
ATOM 630 C C . VAL A 1 82 ? 5.711 9.828 41.031 1 92.69 82 VAL A C 1
ATOM 632 O O . VAL A 1 82 ? 6.887 10.117 40.812 1 92.69 82 VAL A O 1
ATOM 635 N N . THR A 1 83 ? 5.262 8.586 40.938 1 94.38 83 THR A N 1
ATOM 636 C CA . THR A 1 83 ? 6.121 7.473 40.562 1 94.38 83 THR A CA 1
ATOM 637 C C . THR A 1 83 ? 6.223 7.379 39.031 1 94.38 83 THR A C 1
ATOM 639 O O . THR A 1 83 ? 5.406 7.953 38.312 1 94.38 83 THR A O 1
ATOM 642 N N . LEU A 1 84 ? 7.285 6.719 38.594 1 95.75 84 LEU A N 1
ATOM 643 C CA . LEU A 1 84 ? 7.438 6.445 37.156 1 95.75 84 LEU A CA 1
ATOM 644 C C . LEU A 1 84 ? 6.23 5.68 36.625 1 95.75 84 LEU A C 1
ATOM 646 O O . LEU A 1 84 ? 5.746 5.973 35.531 1 95.75 84 LEU A O 1
ATOM 650 N N . GLU A 1 85 ? 5.738 4.781 37.438 1 95.69 85 GLU A N 1
ATOM 651 C CA . GLU A 1 85 ? 4.602 3.955 37.031 1 95.69 85 GLU A CA 1
ATOM 652 C C . GLU A 1 85 ? 3.361 4.809 36.781 1 95.69 85 GLU A C 1
ATOM 654 O O . GLU A 1 85 ? 2.635 4.594 35.812 1 95.69 85 GLU A O 1
ATOM 659 N N . ALA A 1 86 ? 3.166 5.734 37.625 1 93.56 86 ALA A N 1
ATOM 660 C CA . ALA A 1 86 ? 2.016 6.625 37.469 1 93.56 86 ALA A CA 1
ATOM 661 C C . ALA A 1 86 ? 2.143 7.492 36.219 1 93.56 86 ALA A C 1
ATOM 663 O O . ALA A 1 86 ? 1.153 7.742 35.531 1 93.56 86 ALA A O 1
ATOM 664 N N . ASP A 1 87 ? 3.301 7.934 36.031 1 94 87 ASP A N 1
ATOM 665 C CA . ASP A 1 87 ? 3.541 8.742 34.844 1 94 87 ASP A CA 1
ATOM 666 C C . ASP A 1 87 ? 3.289 7.941 33.562 1 94 87 ASP A C 1
ATOM 668 O O . ASP A 1 87 ? 2.693 8.445 32.625 1 94 87 ASP A O 1
ATOM 672 N N . LEU A 1 88 ? 3.721 6.695 33.562 1 96 88 LEU A N 1
ATOM 673 C CA . LEU A 1 88 ? 3.564 5.832 32.375 1 96 88 LEU A CA 1
ATOM 674 C C . LEU A 1 88 ? 2.104 5.445 32.188 1 96 88 LEU A C 1
ATOM 676 O O . LEU A 1 88 ? 1.662 5.23 31.062 1 96 88 LEU A O 1
ATOM 680 N N . GLN A 1 89 ? 1.394 5.457 33.25 1 94.75 89 GLN A N 1
ATOM 681 C CA . GLN A 1 89 ? 0 5.027 33.219 1 94.75 89 GLN A CA 1
ATOM 682 C C . GLN A 1 89 ? -0.858 6.008 32.406 1 94.75 89 GLN A C 1
ATOM 684 O O . GLN A 1 89 ? -1.842 5.613 31.781 1 94.75 89 GLN A O 1
ATOM 689 N N . ARG A 1 90 ? -0.511 7.25 32.406 1 91.69 90 ARG A N 1
ATOM 690 C CA . ARG A 1 90 ? -1.34 8.281 31.781 1 91.69 90 ARG A CA 1
ATOM 691 C C . ARG A 1 90 ? -1.106 8.336 30.281 1 91.69 90 ARG A C 1
ATOM 693 O O . ARG A 1 90 ? -1.799 9.062 29.562 1 91.69 90 ARG A O 1
ATOM 700 N N . ARG A 1 91 ? -0.206 7.641 29.812 1 93.38 91 ARG A N 1
ATOM 701 C CA . ARG A 1 91 ? 0.136 7.703 28.391 1 93.38 91 ARG A CA 1
ATOM 702 C C . ARG A 1 91 ? -0.914 6.992 27.547 1 93.38 91 ARG A C 1
ATOM 704 O O . ARG A 1 91 ? -1.821 6.352 28.078 1 93.38 91 ARG A O 1
ATOM 711 N N . ASP A 1 92 ? -0.842 7.148 26.234 1 95.44 92 ASP A N 1
ATOM 712 C CA . ASP A 1 92 ? -1.913 6.734 25.344 1 95.44 92 ASP A CA 1
ATOM 713 C C . ASP A 1 92 ? -1.832 5.242 25.047 1 95.44 92 ASP A C 1
ATOM 715 O O . ASP A 1 92 ? -2.812 4.512 25.219 1 95.44 92 ASP A O 1
ATOM 719 N N . LEU A 1 93 ? -0.643 4.715 24.656 1 98.19 93 LEU A N 1
ATOM 720 C CA . LEU A 1 93 ? -0.497 3.318 24.25 1 98.19 93 LEU A CA 1
ATOM 721 C C . LEU A 1 93 ? 0.534 2.607 25.125 1 98.19 93 LEU A C 1
ATOM 723 O O . LEU A 1 93 ? 1.521 3.215 25.547 1 98.19 93 LEU A O 1
ATOM 727 N N . THR A 1 94 ? 0.346 1.348 25.328 1 98.44 94 THR A N 1
ATOM 728 C CA . THR A 1 94 ? 1.272 0.542 26.109 1 98.44 94 THR A CA 1
ATOM 729 C C . THR A 1 94 ? 2.674 0.588 25.516 1 98.44 94 THR A C 1
ATOM 731 O O . THR A 1 94 ? 3.666 0.63 26.234 1 98.44 94 THR A O 1
ATOM 734 N N . ILE A 1 95 ? 2.738 0.709 24.203 1 97.69 95 ILE A N 1
ATOM 735 C CA . ILE A 1 95 ? 4.027 0.679 23.516 1 97.69 95 ILE A CA 1
ATOM 736 C C . ILE A 1 95 ? 4.75 2.01 23.719 1 97.69 95 ILE A C 1
ATOM 738 O O . ILE A 1 95 ? 5.941 2.125 23.422 1 97.69 95 ILE A O 1
ATOM 742 N N . ASN A 1 96 ? 4.031 3.031 24.188 1 96.81 96 ASN A N 1
ATOM 743 C CA . ASN A 1 96 ? 4.633 4.32 24.516 1 96.81 96 ASN A CA 1
ATOM 744 C C . ASN A 1 96 ? 4.863 4.465 26.016 1 96.81 96 ASN A C 1
ATOM 746 O O . ASN A 1 96 ? 5.418 5.469 26.469 1 96.81 96 ASN A O 1
ATOM 750 N N . ALA A 1 97 ? 4.438 3.475 26.766 1 97.5 97 ALA A N 1
ATOM 751 C CA . ALA A 1 97 ? 4.547 3.508 28.219 1 97.5 97 ALA A CA 1
ATOM 752 C C . ALA A 1 97 ? 5.715 2.654 28.703 1 97.5 97 ALA A C 1
ATOM 754 O O . ALA A 1 97 ? 5.566 1.85 29.625 1 97.5 97 ALA A O 1
ATOM 755 N N . LEU A 1 98 ? 6.797 2.82 27.984 1 97.56 98 LEU A N 1
ATOM 756 C CA . LEU A 1 98 ? 8.062 2.164 28.297 1 97.56 98 LEU A CA 1
ATOM 757 C C . LEU A 1 98 ? 9.102 3.18 28.766 1 97.56 98 LEU A C 1
ATOM 759 O O . LEU A 1 98 ? 9.086 4.332 28.328 1 97.56 98 LEU A O 1
ATOM 763 N N . ALA A 1 99 ? 9.953 2.725 29.672 1 97.88 99 ALA A N 1
ATOM 764 C CA . ALA A 1 99 ? 11.055 3.559 30.125 1 97.88 99 ALA A CA 1
ATOM 765 C C . ALA A 1 99 ? 12.367 2.775 30.141 1 97.88 99 ALA A C 1
ATOM 767 O O . ALA A 1 99 ? 12.359 1.544 30.219 1 97.88 99 ALA A O 1
ATOM 768 N N . ARG A 1 100 ? 13.398 3.463 29.938 1 97.5 100 ARG A N 1
ATOM 769 C CA . ARG A 1 100 ? 14.742 2.906 30.031 1 97.5 100 ARG A CA 1
ATOM 770 C C . ARG A 1 100 ? 15.594 3.707 31.016 1 97.5 100 ARG A C 1
ATOM 772 O O . ARG A 1 100 ? 15.656 4.934 30.938 1 97.5 100 ARG A O 1
ATOM 779 N N . ASP A 1 101 ? 16.234 2.979 31.922 1 96.12 101 ASP A N 1
ATOM 780 C CA . ASP A 1 101 ? 17.047 3.678 32.906 1 96.12 101 ASP A CA 1
ATOM 781 C C . ASP A 1 101 ? 18.484 3.85 32.406 1 96.12 101 ASP A C 1
ATOM 783 O O . ASP A 1 101 ? 18.781 3.568 31.219 1 96.12 101 ASP A O 1
ATOM 787 N N . ASP A 1 102 ? 19.297 4.422 33.25 1 92.19 102 ASP A N 1
ATOM 788 C CA . ASP A 1 102 ? 20.656 4.766 32.875 1 92.19 102 ASP A CA 1
ATOM 789 C C . ASP A 1 102 ? 21.484 3.512 32.594 1 92.19 102 ASP A C 1
ATOM 791 O O . ASP A 1 102 ? 22.484 3.564 31.891 1 92.19 102 ASP A O 1
ATOM 795 N N . ASP A 1 103 ? 21.094 2.371 33.094 1 94 103 ASP A N 1
ATOM 796 C CA . ASP A 1 103 ? 21.812 1.114 32.938 1 94 103 ASP A CA 1
ATOM 797 C C . ASP A 1 103 ? 21.312 0.373 31.688 1 94 103 ASP A C 1
ATOM 799 O O . ASP A 1 103 ? 21.828 -0.701 31.359 1 94 103 ASP A O 1
ATOM 803 N N . GLY A 1 104 ? 20.312 0.93 31.094 1 93.62 104 GLY A N 1
ATOM 804 C CA . GLY A 1 104 ? 19.797 0.321 29.891 1 93.62 104 GLY A CA 1
ATOM 805 C C . GLY A 1 104 ? 18.672 -0.654 30.141 1 93.62 104 GLY A C 1
ATOM 806 O O . GLY A 1 104 ? 18.156 -1.276 29.219 1 93.62 104 GLY A O 1
ATOM 807 N N . GLN A 1 105 ? 18.312 -0.742 31.391 1 95.5 105 GLN A N 1
ATOM 808 C CA . GLN A 1 105 ? 17.219 -1.651 31.734 1 95.5 105 GLN A CA 1
ATOM 809 C C . GLN A 1 105 ? 15.867 -1.067 31.359 1 95.5 105 GLN A C 1
ATOM 811 O O . GLN A 1 105 ? 15.586 0.099 31.625 1 95.5 105 GLN A O 1
ATOM 816 N N . ILE A 1 106 ? 15.055 -1.949 30.781 1 97.19 106 ILE A N 1
ATOM 817 C CA . ILE A 1 106 ? 13.727 -1.518 30.344 1 97.19 106 ILE A CA 1
ATOM 818 C C . ILE A 1 106 ? 12.727 -1.709 31.484 1 97.19 106 ILE A C 1
ATOM 820 O O . ILE A 1 106 ? 12.656 -2.785 32.094 1 97.19 106 ILE A O 1
ATOM 824 N N . ILE A 1 107 ? 12.07 -0.676 31.812 1 97.44 107 ILE A N 1
ATOM 825 C CA . ILE A 1 107 ? 10.984 -0.695 32.781 1 97.44 107 ILE A CA 1
ATOM 826 C C . ILE A 1 107 ? 9.641 -0.683 32.062 1 97.44 107 ILE A C 1
ATOM 828 O O . ILE A 1 107 ? 9.312 0.277 31.375 1 97.44 107 ILE A O 1
ATOM 832 N N . ASP A 1 108 ? 8.836 -1.74 32.25 1 97.69 108 ASP A N 1
ATOM 833 C CA . ASP A 1 108 ? 7.621 -1.956 31.469 1 97.69 108 ASP A CA 1
ATOM 834 C C . ASP A 1 108 ? 6.477 -2.434 32.375 1 97.69 108 ASP A C 1
ATOM 836 O O . ASP A 1 108 ? 6 -3.561 32.219 1 97.69 108 ASP A O 1
ATOM 840 N N . PRO A 1 109 ? 6.012 -1.536 33.188 1 97.19 109 PRO A N 1
ATOM 841 C CA . PRO A 1 109 ? 4.973 -1.954 34.156 1 97.19 109 PRO A CA 1
ATOM 842 C C . PRO A 1 109 ? 3.645 -2.266 33.469 1 97.19 109 PRO A C 1
ATOM 844 O O . PRO A 1 109 ? 2.787 -2.939 34.031 1 97.19 109 PRO A O 1
ATOM 847 N N . TRP A 1 110 ? 3.453 -1.873 32.219 1 97.06 110 TRP A N 1
ATOM 848 C CA . TRP A 1 110 ? 2.141 -1.986 31.609 1 97.06 110 TRP A CA 1
ATOM 849 C C . TRP A 1 110 ? 2.197 -2.906 30.391 1 97.06 110 TRP A C 1
ATOM 851 O O . TRP A 1 110 ? 1.355 -2.814 29.5 1 97.06 110 TRP A O 1
ATOM 861 N N . HIS A 1 111 ? 3.234 -3.67 30.219 1 97.38 111 HIS A N 1
ATOM 862 C CA . HIS A 1 111 ? 3.383 -4.762 29.266 1 97.38 111 HIS A CA 1
ATOM 863 C C . HIS A 1 111 ? 3.455 -4.238 27.844 1 97.38 111 HIS A C 1
ATOM 865 O O . HIS A 1 111 ? 2.834 -4.801 26.938 1 97.38 111 HIS A O 1
ATOM 871 N N . GLY A 1 112 ? 4.117 -3.133 27.672 1 97.69 112 GLY A N 1
ATOM 872 C CA . GLY A 1 112 ? 4.332 -2.564 26.359 1 97.69 112 GLY A CA 1
ATOM 873 C C . GLY A 1 112 ? 5.16 -3.457 25.453 1 97.69 112 GLY A C 1
ATOM 874 O O . GLY A 1 112 ? 4.918 -3.525 24.25 1 97.69 112 GLY A O 1
ATOM 875 N N . ARG A 1 113 ? 6.09 -4.207 26.016 1 96.81 113 ARG A N 1
ATOM 876 C CA . ARG A 1 113 ? 6.941 -5.102 25.234 1 96.81 113 ARG A CA 1
ATOM 877 C C . ARG A 1 113 ? 6.133 -6.246 24.625 1 96.81 113 ARG A C 1
ATOM 879 O O . ARG A 1 113 ? 6.367 -6.648 23.484 1 96.81 113 ARG A O 1
ATOM 886 N N . ARG A 1 114 ? 5.266 -6.73 25.422 1 96.31 114 ARG A N 1
ATOM 887 C CA . ARG A 1 114 ? 4.395 -7.793 24.938 1 96.31 114 ARG A CA 1
ATOM 888 C C . ARG A 1 114 ? 3.562 -7.316 23.75 1 96.31 114 ARG A C 1
ATOM 890 O O . ARG A 1 114 ? 3.445 -8.023 22.75 1 96.31 114 ARG A O 1
ATOM 897 N N . ASP A 1 115 ? 2.977 -6.141 23.859 1 96.88 115 ASP A N 1
ATOM 898 C CA . ASP A 1 115 ? 2.174 -5.578 22.766 1 96.88 115 ASP A CA 1
ATOM 899 C C . ASP A 1 115 ? 3.041 -5.25 21.562 1 96.88 115 ASP A C 1
ATOM 901 O O . ASP A 1 115 ? 2.594 -5.375 20.422 1 96.88 115 ASP A O 1
ATOM 905 N N . LEU A 1 116 ? 4.262 -4.848 21.797 1 94.88 116 LEU A N 1
ATOM 906 C CA . LEU A 1 116 ? 5.195 -4.59 20.703 1 94.88 116 LEU A CA 1
ATOM 907 C C . LEU A 1 116 ? 5.473 -5.863 19.922 1 94.88 116 LEU A C 1
ATOM 909 O O . LEU A 1 116 ? 5.473 -5.844 18.688 1 94.88 116 LEU A O 1
ATOM 913 N N . GLU A 1 117 ? 5.691 -6.91 20.656 1 89.75 117 GLU A N 1
ATOM 914 C CA . GLU A 1 117 ? 5.957 -8.195 20.016 1 89.75 117 GLU A CA 1
ATOM 915 C C . GLU A 1 117 ? 4.734 -8.695 19.25 1 89.75 117 GLU A C 1
ATOM 917 O O . GLU A 1 117 ? 4.867 -9.273 18.172 1 89.75 117 GLU A O 1
ATOM 922 N N . ALA A 1 118 ? 3.629 -8.367 19.812 1 90.62 118 ALA A N 1
ATOM 923 C CA . ALA A 1 118 ? 2.379 -8.812 19.203 1 90.62 118 ALA A CA 1
ATOM 924 C C . ALA A 1 118 ? 1.907 -7.84 18.125 1 90.62 118 ALA A C 1
ATOM 926 O O . ALA A 1 118 ? 0.901 -8.078 17.469 1 90.62 118 ALA A O 1
ATOM 927 N N . ARG A 1 119 ? 2.596 -6.68 17.969 1 92.81 119 ARG A N 1
ATOM 928 C CA . ARG A 1 119 ? 2.244 -5.637 17.016 1 92.81 119 ARG A CA 1
ATOM 929 C C . ARG A 1 119 ? 0.836 -5.109 17.266 1 92.81 119 ARG A C 1
ATOM 931 O O . ARG A 1 119 ? 0.037 -4.977 16.344 1 92.81 119 ARG A O 1
ATOM 938 N N . LEU A 1 120 ? 0.595 -4.789 18.531 1 95.75 120 LEU A N 1
ATOM 939 C CA . LEU A 1 120 ? -0.718 -4.324 18.969 1 95.75 120 LEU A CA 1
ATOM 940 C C . LEU A 1 120 ? -0.642 -2.898 19.5 1 95.75 120 LEU A C 1
ATOM 942 O O . LEU A 1 120 ? 0.259 -2.566 20.281 1 95.75 120 LEU A O 1
ATOM 946 N N . LEU A 1 121 ? -1.533 -2.076 19.016 1 98.25 121 LEU A N 1
ATOM 947 C CA . LEU A 1 121 ? -1.751 -0.754 19.594 1 98.25 121 LEU A CA 1
ATOM 948 C C . LEU A 1 121 ? -2.857 -0.795 20.641 1 98.25 121 LEU A C 1
ATOM 950 O O . LEU A 1 121 ? -4.043 -0.757 20.297 1 98.25 121 LEU A O 1
ATOM 954 N N . ARG A 1 122 ? -2.428 -0.837 21.906 1 98.44 122 ARG A N 1
ATOM 955 C CA . ARG A 1 122 ? -3.363 -0.971 23.016 1 98.44 122 ARG A CA 1
ATOM 956 C C . ARG A 1 122 ? -3.248 0.212 23.969 1 98.44 122 ARG A C 1
ATOM 958 O O . ARG A 1 122 ? -2.143 0.656 24.281 1 98.44 122 ARG A O 1
ATOM 965 N N . HIS A 1 123 ? -4.398 0.7 24.359 1 98.56 123 HIS A N 1
ATOM 966 C CA . HIS A 1 123 ? -4.363 1.778 25.344 1 98.56 123 HIS A CA 1
ATOM 967 C C . HIS A 1 123 ? -3.875 1.274 26.703 1 98.56 123 HIS A C 1
ATOM 969 O O . HIS A 1 123 ? -4.035 0.095 27.016 1 98.56 123 HIS A O 1
ATOM 975 N N . VAL A 1 124 ? -3.316 2.123 27.547 1 97.44 124 VAL A N 1
ATOM 976 C CA . VAL A 1 124 ? -2.689 1.742 28.812 1 97.44 124 VAL A CA 1
ATOM 977 C C . VAL A 1 124 ? -3.758 1.539 29.875 1 97.44 124 VAL A C 1
ATOM 979 O O . VAL A 1 124 ? -3.777 0.512 30.562 1 97.44 124 VAL A O 1
ATOM 982 N N . SER A 1 125 ? -4.562 2.557 30.047 1 95.19 125 SER A N 1
ATOM 983 C CA . SER A 1 125 ? -5.527 2.604 31.141 1 95.19 125 SER A CA 1
ATOM 984 C C . SER A 1 125 ? -6.746 3.439 30.766 1 95.19 125 SER A C 1
ATOM 986 O O . SER A 1 125 ? -6.785 4.039 29.703 1 95.19 125 SER A O 1
ATOM 988 N N . PRO A 1 126 ? -7.742 3.484 31.625 1 91.56 126 PRO A N 1
ATOM 989 C CA . PRO A 1 126 ? -8.922 4.312 31.359 1 91.56 126 PRO A CA 1
ATOM 990 C C . PRO A 1 126 ? -8.578 5.789 31.188 1 91.56 126 PRO A C 1
ATOM 992 O O . PRO A 1 126 ? -9.383 6.559 30.656 1 91.56 126 PRO A O 1
ATOM 995 N N . ALA A 1 127 ? -7.383 6.137 31.609 1 90.19 127 ALA A N 1
ATOM 996 C CA . ALA A 1 127 ? -6.957 7.527 31.453 1 90.19 127 ALA A CA 1
ATOM 997 C C . ALA A 1 127 ? -6.922 7.926 29.984 1 90.19 127 ALA A C 1
ATOM 999 O O . ALA A 1 127 ? -6.883 9.117 29.656 1 90.19 127 ALA A O 1
ATOM 1000 N N . PHE A 1 128 ? -7.004 6.91 29.094 1 93.88 128 PHE A N 1
ATOM 1001 C CA . PHE A 1 128 ? -7.051 7.152 27.656 1 93.88 128 PHE A CA 1
ATOM 1002 C C . PHE A 1 128 ? -8.195 8.094 27.297 1 93.88 128 PHE A C 1
ATOM 1004 O O . PHE A 1 128 ? -8.039 8.977 26.453 1 93.88 128 PHE A O 1
ATOM 1011 N N . GLY A 1 129 ? -9.25 7.957 28.016 1 91.25 129 GLY A N 1
ATOM 1012 C CA . GLY A 1 129 ? -10.469 8.695 27.719 1 91.25 129 GLY A CA 1
ATOM 1013 C C . GLY A 1 129 ? -10.398 10.148 28.141 1 91.25 129 GLY A C 1
ATOM 1014 O O . GLY A 1 129 ? -11.258 10.953 27.766 1 91.25 129 GLY A O 1
ATOM 1015 N N . GLU A 1 130 ? -9.336 10.547 28.781 1 86.06 130 GLU A N 1
ATOM 1016 C CA . GLU A 1 130 ? -9.234 11.906 29.312 1 86.06 130 GLU A CA 1
ATOM 1017 C C . GLU A 1 130 ? -8.828 12.898 28.219 1 86.06 130 GLU A C 1
ATOM 1019 O O . GLU A 1 130 ? -9.07 14.102 28.344 1 86.06 130 GLU A O 1
ATOM 1024 N N . ASP A 1 131 ? -8.195 12.461 27.188 1 89.75 131 ASP A N 1
ATOM 1025 C CA . ASP A 1 131 ? -7.785 13.328 26.094 1 89.75 131 ASP A CA 1
ATOM 1026 C C . ASP A 1 131 ? -8.305 12.812 24.75 1 89.75 131 ASP A C 1
ATOM 1028 O O . ASP A 1 131 ? -7.734 11.891 24.172 1 89.75 131 ASP A O 1
ATOM 1032 N N . PRO A 1 132 ? -9.297 13.539 24.234 1 94.81 132 PRO A N 1
ATOM 1033 C CA . PRO A 1 132 ? -9.891 13.078 22.984 1 94.81 132 PRO A CA 1
ATOM 1034 C C . PRO A 1 132 ? -8.891 13.055 21.828 1 94.81 132 PRO A C 1
ATOM 1036 O O . PRO A 1 132 ? -9.102 12.344 20.844 1 94.81 132 PRO A O 1
ATOM 1039 N N . LEU A 1 133 ? -7.762 13.758 21.922 1 96.12 133 LEU A N 1
ATOM 1040 C CA . LEU A 1 133 ? -6.758 13.781 20.859 1 96.12 133 LEU A CA 1
ATOM 1041 C C . LEU A 1 133 ? -6.16 12.398 20.641 1 96.12 133 LEU A C 1
ATOM 1043 O O . LEU A 1 133 ? -5.645 12.094 19.562 1 96.12 133 LEU A O 1
ATOM 1047 N N . ARG A 1 134 ? -6.238 11.562 21.688 1 97.19 134 ARG A N 1
ATOM 1048 C CA . ARG A 1 134 ? -5.629 10.234 21.641 1 97.19 134 ARG A CA 1
ATOM 1049 C C . ARG A 1 134 ? -6.312 9.359 20.594 1 97.19 134 ARG A C 1
ATOM 1051 O O . ARG A 1 134 ? -5.711 8.414 20.078 1 97.19 134 ARG A O 1
ATOM 1058 N N . VAL A 1 135 ? -7.613 9.695 20.219 1 98.25 135 VAL A N 1
ATOM 1059 C CA . VAL A 1 135 ? -8.281 9 19.125 1 98.25 135 VAL A CA 1
ATOM 1060 C C . VAL A 1 135 ? -7.516 9.234 17.812 1 98.25 135 VAL A C 1
ATOM 1062 O O . VAL A 1 135 ? -7.223 8.281 17.094 1 98.25 135 VAL A O 1
ATOM 1065 N N . LEU A 1 136 ? -7.086 10.5 17.578 1 98.62 136 LEU A N 1
ATOM 1066 C CA . LEU A 1 136 ? -6.328 10.828 16.375 1 98.62 136 LEU A CA 1
ATOM 1067 C C . LEU A 1 136 ? -4.906 10.281 16.469 1 98.62 136 LEU A C 1
ATOM 1069 O O . LEU A 1 136 ? -4.355 9.812 15.461 1 98.62 136 LEU A O 1
ATOM 1073 N N . ARG A 1 137 ? -4.316 10.266 17.641 1 98.19 137 ARG A N 1
ATOM 1074 C CA . ARG A 1 137 ? -2.945 9.789 17.812 1 98.19 137 ARG A CA 1
ATOM 1075 C C . ARG A 1 137 ? -2.846 8.297 17.531 1 98.19 137 ARG A C 1
ATOM 1077 O O . ARG A 1 137 ? -1.914 7.848 16.859 1 98.19 137 ARG A O 1
ATOM 1084 N N . VAL A 1 138 ? -3.816 7.562 18.062 1 98.69 138 VAL A N 1
ATOM 1085 C CA . VAL A 1 138 ? -3.816 6.125 17.797 1 98.69 138 VAL A CA 1
ATOM 1086 C C . VAL A 1 138 ? -3.965 5.867 16.297 1 98.69 138 VAL A C 1
ATOM 1088 O O . VAL A 1 138 ? -3.287 5 15.75 1 98.69 138 VAL A O 1
ATOM 1091 N N . ALA A 1 139 ? -4.875 6.652 15.633 1 98.75 139 ALA A N 1
ATOM 1092 C CA . ALA A 1 139 ? -5.035 6.523 14.188 1 98.75 139 ALA A CA 1
ATOM 1093 C C . ALA A 1 139 ? -3.729 6.832 13.461 1 98.75 139 ALA A C 1
ATOM 1095 O O . ALA A 1 139 ? -3.355 6.129 12.523 1 98.75 139 ALA A O 1
ATOM 1096 N N . ARG A 1 140 ? -3.047 7.852 13.906 1 98.5 140 ARG A N 1
ATOM 1097 C CA . ARG A 1 140 ? -1.764 8.211 13.312 1 98.5 140 ARG A CA 1
ATOM 1098 C C . ARG A 1 140 ? -0.742 7.094 13.508 1 98.5 140 ARG A C 1
ATOM 1100 O O . ARG A 1 140 ? -0.004 6.75 12.578 1 98.5 140 ARG A O 1
ATOM 1107 N N . PHE A 1 141 ? -0.689 6.469 14.719 1 98 141 PHE A N 1
ATOM 1108 C CA . PHE A 1 141 ? 0.245 5.383 14.984 1 98 141 PHE A CA 1
ATOM 1109 C C . PHE A 1 141 ? -0.086 4.16 14.141 1 98 141 PHE A C 1
ATOM 1111 O O . PHE A 1 141 ? 0.814 3.451 13.68 1 98 141 PHE A O 1
ATOM 1118 N N . ALA A 1 142 ? -1.382 3.936 13.953 1 97.88 142 ALA A N 1
ATOM 1119 C CA . ALA A 1 142 ? -1.785 2.848 13.07 1 97.88 142 ALA A CA 1
ATOM 1120 C C . ALA A 1 142 ? -1.238 3.055 11.664 1 97.88 142 ALA A C 1
ATOM 1122 O O . ALA A 1 142 ? -0.743 2.113 11.039 1 97.88 142 ALA A O 1
ATOM 1123 N N . ALA A 1 143 ? -1.321 4.289 11.164 1 97.69 143 ALA A N 1
ATOM 1124 C CA . ALA A 1 143 ? -0.791 4.617 9.844 1 97.69 143 ALA A CA 1
ATOM 1125 C C . ALA A 1 143 ? 0.728 4.473 9.805 1 97.69 143 ALA A C 1
ATOM 1127 O O . ALA A 1 143 ? 1.28 3.869 8.883 1 97.69 143 ALA A O 1
ATOM 1128 N N . ARG A 1 144 ? 1.382 4.93 10.844 1 94.94 144 ARG A N 1
ATOM 1129 C CA . ARG A 1 144 ? 2.84 4.938 10.906 1 94.94 144 ARG A CA 1
ATOM 1130 C C . ARG A 1 144 ? 3.396 3.518 10.914 1 94.94 144 ARG A C 1
ATOM 1132 O O . ARG A 1 144 ? 4.438 3.252 10.305 1 94.94 144 ARG A O 1
ATOM 1139 N N . TYR A 1 145 ? 2.715 2.59 11.57 1 94.19 145 TYR A N 1
ATOM 1140 C CA . TYR A 1 145 ? 3.281 1.266 11.797 1 94.19 145 TYR A CA 1
ATOM 1141 C C . TYR A 1 145 ? 2.525 0.208 11 1 94.19 145 TYR A C 1
ATOM 1143 O O . TYR A 1 145 ? 2.711 -0.991 11.211 1 94.19 145 TYR A O 1
ATOM 1151 N N . ALA A 1 146 ? 1.71 0.642 10.047 1 93.5 146 ALA A N 1
ATOM 1152 C CA . ALA A 1 146 ? 0.911 -0.283 9.25 1 93.5 146 ALA A CA 1
ATOM 1153 C C . ALA A 1 146 ? 1.8 -1.279 8.508 1 93.5 146 ALA A C 1
ATOM 1155 O O . ALA A 1 146 ? 1.501 -2.475 8.469 1 93.5 146 ALA A O 1
ATOM 1156 N N . HIS A 1 147 ? 2.896 -0.8 8.016 1 88.19 147 HIS A N 1
ATOM 1157 C CA . HIS A 1 147 ? 3.793 -1.634 7.223 1 88.19 147 HIS A CA 1
ATOM 1158 C C . HIS A 1 147 ? 4.473 -2.689 8.086 1 88.19 147 HIS A C 1
ATOM 1160 O O . HIS A 1 147 ? 5.043 -3.65 7.566 1 88.19 147 HIS A O 1
ATOM 1166 N N . LEU A 1 148 ? 4.418 -2.541 9.391 1 89.25 148 LEU A N 1
ATOM 1167 C CA . LEU A 1 148 ? 4.953 -3.52 10.328 1 89.25 148 LEU A CA 1
ATOM 1168 C C . LEU A 1 148 ? 3.848 -4.43 10.852 1 89.25 148 LEU A C 1
ATOM 1170 O O . LEU A 1 148 ? 4.066 -5.199 11.789 1 89.25 148 LEU A O 1
ATOM 1174 N N . SER A 1 149 ? 2.629 -4.25 10.367 1 87.44 149 SER A N 1
ATOM 1175 C CA . SER A 1 149 ? 1.477 -5.105 10.625 1 87.44 149 SER A CA 1
ATOM 1176 C C . SER A 1 149 ? 0.897 -4.863 12.008 1 87.44 149 SER A C 1
ATOM 1178 O O . SER A 1 149 ? 0.366 -5.781 12.641 1 87.44 149 SER A O 1
ATOM 1180 N N . PHE A 1 150 ? 1.106 -3.613 12.492 1 93.44 150 PHE A N 1
ATOM 1181 C CA . PHE A 1 150 ? 0.455 -3.254 13.75 1 93.44 150 PHE A CA 1
ATOM 1182 C C . PHE A 1 150 ? -1.053 -3.133 13.562 1 93.44 150 PHE A C 1
ATOM 1184 O O . PHE A 1 150 ? -1.519 -2.676 12.516 1 93.44 150 PHE A O 1
ATOM 1191 N N . ARG A 1 151 ? -1.821 -3.572 14.539 1 92.75 151 ARG A N 1
ATOM 1192 C CA . ARG A 1 151 ? -3.271 -3.412 14.562 1 92.75 151 ARG A CA 1
ATOM 1193 C C . ARG A 1 151 ? -3.732 -2.797 15.875 1 92.75 151 ARG A C 1
ATOM 1195 O O . ARG A 1 151 ? -3.045 -2.908 16.891 1 92.75 151 ARG A O 1
ATOM 1202 N N . ILE A 1 152 ? -4.805 -2.137 15.828 1 97.06 152 ILE A N 1
ATOM 1203 C CA . ILE A 1 152 ? -5.383 -1.578 17.047 1 97.06 152 ILE A CA 1
ATOM 1204 C C . ILE A 1 152 ? -6.109 -2.674 17.828 1 97.06 152 ILE A C 1
ATOM 1206 O O . ILE A 1 152 ? -6.867 -3.453 17.25 1 97.06 152 ILE A O 1
ATOM 1210 N N . ALA A 1 153 ? -5.816 -2.768 19.109 1 96.75 153 ALA A N 1
ATOM 1211 C CA . ALA A 1 153 ? -6.516 -3.729 19.953 1 96.75 153 ALA A CA 1
ATOM 1212 C C . ALA A 1 153 ? -8.023 -3.479 19.938 1 96.75 153 ALA A C 1
ATOM 1214 O O . ALA A 1 153 ? -8.469 -2.33 19.906 1 96.75 153 ALA A O 1
ATOM 1215 N N . ASP A 1 154 ? -8.875 -4.535 20.078 1 92.94 154 ASP A N 1
ATOM 1216 C CA . ASP A 1 154 ? -10.336 -4.441 19.984 1 92.94 154 ASP A CA 1
ATOM 1217 C C . ASP A 1 154 ? -10.898 -3.547 21.078 1 92.94 154 ASP A C 1
ATOM 1219 O O . ASP A 1 154 ? -11.805 -2.75 20.844 1 92.94 154 ASP A O 1
ATOM 1223 N N . ASP A 1 155 ? -10.336 -3.742 22.219 1 96.19 155 ASP A N 1
ATOM 1224 C CA . ASP A 1 155 ? -10.844 -2.957 23.344 1 96.19 155 ASP A CA 1
ATOM 1225 C C . ASP A 1 155 ? -10.492 -1.479 23.172 1 96.19 155 ASP A C 1
ATOM 1227 O O . ASP A 1 155 ? -11.258 -0.604 23.594 1 96.19 155 ASP A O 1
ATOM 1231 N N . THR A 1 156 ? -9.305 -1.169 22.594 1 98.19 156 THR A N 1
ATOM 1232 C CA . THR A 1 156 ? -8.914 0.211 22.328 1 98.19 156 THR A CA 1
ATOM 1233 C C . THR A 1 156 ? -9.82 0.831 21.266 1 98.19 156 THR A C 1
ATOM 1235 O O . 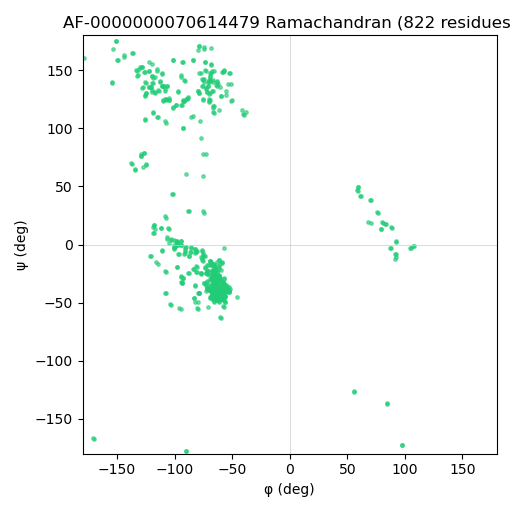THR A 1 156 ? -10.289 1.961 21.422 1 98.19 156 THR A O 1
ATOM 1238 N N . LEU A 1 157 ? -10.109 0.086 20.266 1 97.12 157 LEU A N 1
ATOM 1239 C CA . LEU A 1 157 ? -11 0.569 19.219 1 97.12 157 LEU A CA 1
ATOM 1240 C C . LEU A 1 157 ? -12.398 0.827 19.766 1 97.12 157 LEU A C 1
ATOM 1242 O O . LEU A 1 157 ? -13.039 1.815 19.406 1 97.12 157 LEU A O 1
ATOM 1246 N N . ALA A 1 158 ? -12.852 -0.082 20.609 1 96.69 158 ALA A N 1
ATOM 1247 C CA . ALA A 1 158 ? -14.148 0.092 21.234 1 96.69 158 ALA A CA 1
ATOM 1248 C C . ALA A 1 158 ? -14.188 1.369 22.078 1 96.69 158 ALA A C 1
ATOM 1250 O O . ALA A 1 158 ? -15.18 2.107 22.047 1 96.69 158 ALA A O 1
ATOM 1251 N N . LEU A 1 159 ? -13.117 1.602 22.797 1 97.75 159 LEU A N 1
ATOM 1252 C CA . LEU A 1 159 ? -13.023 2.812 23.609 1 97.75 159 LEU A CA 1
ATOM 1253 C C . LEU A 1 159 ? -13.039 4.055 22.734 1 97.75 159 LEU A C 1
ATOM 1255 O O . LEU A 1 159 ? -13.695 5.051 23.062 1 97.75 159 LEU A O 1
ATOM 1259 N N . MET A 1 160 ? -12.328 4.035 21.625 1 98.31 160 MET A N 1
ATOM 1260 C CA . MET A 1 160 ? -12.32 5.141 20.672 1 98.31 160 MET A CA 1
ATOM 1261 C C . MET A 1 160 ? -13.719 5.418 20.141 1 98.31 160 MET A C 1
ATOM 1263 O O . MET A 1 160 ? -14.133 6.574 20.047 1 98.31 160 MET A O 1
ATOM 1267 N N . ARG A 1 161 ? -14.484 4.387 19.859 1 97.88 161 ARG A N 1
ATOM 1268 C CA . ARG A 1 161 ? -15.859 4.516 19.391 1 97.88 161 ARG A CA 1
ATOM 1269 C C . ARG A 1 161 ? -16.75 5.164 20.438 1 97.88 161 ARG A C 1
ATOM 1271 O O . ARG A 1 161 ? -17.547 6.043 20.125 1 97.88 161 ARG A O 1
ATOM 1278 N N . GLU A 1 162 ? -16.562 4.676 21.609 1 97.69 162 GLU A N 1
ATOM 1279 C CA . GLU A 1 162 ? -17.344 5.211 22.719 1 97.69 162 GLU A CA 1
ATOM 1280 C C . GLU A 1 162 ? -17.062 6.699 22.922 1 97.69 162 GLU A C 1
ATOM 1282 O O . GLU A 1 162 ? -18 7.484 23.125 1 97.69 162 GLU A O 1
ATOM 1287 N N . MET A 1 163 ? -15.82 7.098 22.922 1 96.56 163 MET A N 1
ATOM 1288 C CA . MET A 1 163 ? -15.43 8.492 23.078 1 96.56 163 MET A CA 1
ATOM 1289 C C . MET A 1 163 ? -16.047 9.359 21.984 1 96.56 163 MET A C 1
ATOM 1291 O O . MET A 1 163 ? -16.516 10.469 22.25 1 96.56 163 MET A O 1
ATOM 1295 N N . THR A 1 164 ? -16.031 8.844 20.766 1 97.38 164 THR A N 1
ATOM 1296 C CA . THR A 1 164 ? -16.594 9.562 19.641 1 97.38 164 THR A CA 1
ATOM 1297 C C . THR A 1 164 ? -18.109 9.711 19.781 1 97.38 164 THR A C 1
ATOM 1299 O O . THR A 1 164 ? -18.656 10.797 19.594 1 97.38 164 THR A O 1
ATOM 1302 N N . ALA A 1 165 ? -18.766 8.648 20.156 1 96.88 165 ALA A N 1
ATOM 1303 C CA . ALA A 1 165 ? -20.219 8.656 20.344 1 96.88 165 ALA A CA 1
ATOM 1304 C C . ALA A 1 165 ? -20.625 9.617 21.453 1 96.88 165 ALA A C 1
ATOM 1306 O O . ALA A 1 165 ? -21.703 10.211 21.406 1 96.88 165 ALA A O 1
ATOM 1307 N N . ALA A 1 166 ? -19.75 9.789 22.375 1 95.62 166 ALA A N 1
ATOM 1308 C CA . ALA A 1 166 ? -20.016 10.656 23.516 1 95.62 166 ALA A CA 1
ATOM 1309 C C . ALA A 1 166 ? -19.797 12.125 23.156 1 95.62 166 ALA A C 1
ATOM 1311 O O . ALA A 1 166 ? -20.031 13.016 23.984 1 95.62 166 ALA A O 1
ATOM 1312 N N . GLY A 1 167 ? -19.312 12.422 21.984 1 95.5 167 GLY A N 1
ATOM 1313 C CA . GLY A 1 167 ? -19.141 13.789 21.516 1 95.5 167 GLY A CA 1
ATOM 1314 C C . GLY A 1 167 ? -17.859 14.438 22 1 95.5 167 GLY A C 1
ATOM 1315 O O . GLY A 1 167 ? -17.703 15.656 21.922 1 95.5 167 GLY A O 1
ATOM 1316 N N . GLU A 1 168 ? -16.906 13.641 22.453 1 92.19 168 GLU A N 1
ATOM 1317 C CA . GLU A 1 168 ? -15.68 14.164 23.047 1 92.19 168 GLU A CA 1
ATOM 1318 C C . GLU A 1 168 ? -14.82 14.875 22 1 92.19 168 GLU A C 1
ATOM 1320 O O . GLU A 1 168 ? -14.086 15.805 22.328 1 92.19 168 GLU A O 1
ATOM 1325 N N . LEU A 1 169 ? -14.93 14.484 20.797 1 95.56 169 LEU A N 1
ATOM 1326 C CA . LEU A 1 169 ? -14.055 15 19.75 1 95.56 169 LEU A CA 1
ATOM 1327 C C . LEU A 1 169 ? -14.438 16.438 19.375 1 95.56 169 LEU A C 1
ATOM 1329 O O . LEU A 1 169 ? -13.648 17.156 18.766 1 95.56 169 LEU A O 1
ATOM 1333 N N . GLU A 1 170 ? -15.625 16.844 19.688 1 91.31 170 GLU A N 1
ATOM 1334 C CA . GLU A 1 170 ? -16.125 18.172 19.344 1 91.31 170 GLU A CA 1
ATOM 1335 C C . GLU A 1 170 ? -15.352 19.25 20.109 1 91.31 170 GLU A C 1
ATOM 1337 O O . GLU A 1 170 ? -15.359 20.422 19.703 1 91.31 170 GLU A O 1
ATOM 1342 N N . HIS A 1 171 ? -14.688 18.828 21.141 1 89.12 171 HIS A N 1
ATOM 1343 C CA . HIS A 1 171 ? -13.992 19.797 21.984 1 89.12 171 HIS A CA 1
ATOM 1344 C C . HIS A 1 171 ? -12.555 20 21.516 1 89.12 171 HIS A C 1
ATOM 1346 O O . HIS A 1 171 ? -11.852 20.859 22.047 1 89.12 171 HIS A O 1
ATOM 1352 N N . LEU A 1 172 ? -12.133 19.297 20.5 1 93.94 172 LEU A N 1
ATOM 1353 C CA . LEU A 1 172 ? -10.773 19.453 20 1 93.94 172 LEU A CA 1
ATOM 1354 C C . LEU A 1 172 ? -10.617 20.75 19.234 1 93.94 172 LEU A C 1
ATOM 1356 O O . LEU A 1 172 ? -11.523 21.156 18.5 1 93.94 172 LEU A O 1
ATOM 1360 N N . THR A 1 173 ? -9.438 21.406 19.391 1 93.94 173 THR A N 1
ATOM 1361 C CA . THR A 1 173 ? -9.156 22.594 18.594 1 93.94 173 THR A CA 1
ATOM 1362 C C . THR A 1 173 ? -8.727 22.188 17.172 1 93.94 173 THR A C 1
ATOM 1364 O O . THR A 1 173 ? -8.086 21.156 16.984 1 93.94 173 THR A O 1
ATOM 1367 N N . PRO A 1 174 ? -9.055 22.984 16.188 1 96.06 174 PRO A N 1
ATOM 1368 C CA . PRO A 1 174 ? -8.719 22.672 14.805 1 96.06 174 PRO A CA 1
ATOM 1369 C C . PRO A 1 174 ? -7.215 22.5 14.586 1 96.06 174 PRO A C 1
ATOM 1371 O O . PRO A 1 174 ? -6.793 21.625 13.82 1 96.06 174 PRO A O 1
ATOM 1374 N N . GLU A 1 175 ? -6.465 23.266 15.289 1 95.75 175 GLU A N 1
ATOM 1375 C CA . GLU A 1 175 ? -5.016 23.219 15.125 1 95.75 175 GLU A CA 1
ATOM 1376 C C . GLU A 1 175 ? -4.449 21.859 15.555 1 95.75 175 GLU A C 1
ATOM 1378 O O . GLU A 1 175 ? -3.547 21.328 14.906 1 95.75 175 GLU A O 1
ATOM 1383 N N . ARG A 1 176 ? -4.965 21.312 16.625 1 95.25 176 ARG A N 1
ATOM 1384 C CA . ARG A 1 176 ? -4.5 20.016 17.109 1 95.25 176 ARG A CA 1
ATOM 1385 C C . ARG A 1 176 ? -4.922 18.891 16.188 1 95.25 176 ARG A C 1
ATOM 1387 O O . ARG A 1 176 ? -4.152 17.953 15.938 1 95.25 176 ARG A O 1
ATOM 1394 N N . VAL A 1 177 ? -6.141 19.016 15.648 1 97.88 177 VAL A N 1
ATOM 1395 C CA . VAL A 1 177 ? -6.629 18.047 14.688 1 97.88 177 VAL A CA 1
ATOM 1396 C C . VAL A 1 177 ? -5.746 18.062 13.438 1 97.88 177 VAL A C 1
ATOM 1398 O O . VAL A 1 177 ? -5.305 17.016 12.969 1 97.88 177 VAL A O 1
ATOM 1401 N N . TRP A 1 178 ? -5.402 19.234 12.961 1 98.31 178 TRP A N 1
ATOM 1402 C CA . TRP A 1 178 ? -4.605 19.359 11.742 1 98.31 178 TRP A CA 1
ATOM 1403 C C . TRP A 1 178 ? -3.189 18.844 11.969 1 98.31 178 TRP A C 1
ATOM 1405 O O . TRP A 1 178 ? -2.625 18.172 11.102 1 98.31 178 TRP A O 1
ATOM 1415 N N . LYS A 1 179 ? -2.656 19.141 13.094 1 97.69 179 LYS A N 1
ATOM 1416 C CA . LYS A 1 179 ? -1.29 18.703 13.359 1 97.69 179 LYS A CA 1
ATOM 1417 C C . LYS A 1 179 ? -1.177 17.172 13.297 1 97.69 179 LYS A C 1
ATOM 1419 O O . LYS A 1 179 ? -0.235 16.641 12.711 1 97.69 179 LYS A O 1
ATOM 1424 N N . GLU A 1 180 ? -2.15 16.438 13.922 1 98 180 GLU A N 1
ATOM 1425 C CA . GLU A 1 180 ? -2.154 14.984 13.844 1 98 180 GLU A CA 1
ATOM 1426 C C . GLU A 1 180 ? -2.393 14.508 12.406 1 98 180 GLU A C 1
ATOM 1428 O O . GLU A 1 180 ? -1.79 13.531 11.969 1 98 180 GLU A O 1
ATOM 1433 N N . THR A 1 181 ? -3.252 15.258 11.719 1 98.75 181 THR A N 1
ATOM 1434 C CA . THR A 1 181 ? -3.561 14.906 10.336 1 98.75 181 THR A CA 1
ATOM 1435 C C . THR A 1 181 ? -2.338 15.102 9.445 1 98.75 181 THR A C 1
ATOM 1437 O O . THR A 1 181 ? -2.02 14.234 8.625 1 98.75 181 THR A O 1
ATOM 1440 N N . GLU A 1 182 ? -1.68 16.219 9.656 1 98.5 182 GLU A N 1
ATOM 1441 C CA . GLU A 1 182 ? -0.452 16.5 8.922 1 98.5 182 GLU A CA 1
ATOM 1442 C C . GLU A 1 182 ? 0.588 15.406 9.133 1 98.5 182 GLU A C 1
ATOM 1444 O O . GLU A 1 182 ? 1.181 14.914 8.172 1 98.5 182 GLU A O 1
ATOM 1449 N N . ASN A 1 183 ? 0.755 14.977 10.383 1 97.88 183 ASN A N 1
ATOM 1450 C CA . ASN A 1 183 ? 1.707 13.914 10.711 1 97.88 183 ASN A CA 1
ATOM 1451 C C . ASN A 1 183 ? 1.308 12.586 10.078 1 97.88 183 ASN A C 1
ATOM 1453 O O . ASN A 1 183 ? 2.162 11.844 9.594 1 97.88 183 ASN A O 1
ATOM 1457 N N . ALA A 1 184 ? 0.05 12.305 10.07 1 98.44 184 ALA A N 1
ATOM 1458 C CA . ALA A 1 184 ? -0.447 11.062 9.484 1 98.44 184 ALA A CA 1
ATOM 1459 C C . ALA A 1 184 ? -0.243 11.055 7.969 1 98.44 184 ALA A C 1
ATOM 1461 O O . ALA A 1 184 ? 0.14 10.031 7.398 1 98.44 184 ALA A O 1
ATOM 1462 N N . LEU A 1 185 ? -0.462 12.211 7.301 1 98.5 185 LEU A N 1
ATOM 1463 C CA . LEU A 1 185 ? -0.358 12.32 5.852 1 98.5 185 LEU A CA 1
ATOM 1464 C C . LEU A 1 185 ? 1.076 12.086 5.391 1 98.5 185 LEU A C 1
ATOM 1466 O O . LEU A 1 185 ? 1.308 11.711 4.238 1 98.5 185 LEU A O 1
ATOM 1470 N N . THR A 1 186 ? 2.021 12.242 6.285 1 96.38 186 THR A N 1
ATOM 1471 C CA . THR A 1 186 ? 3.426 12.109 5.914 1 96.38 186 THR A CA 1
ATOM 1472 C C . THR A 1 186 ? 3.93 10.695 6.18 1 96.38 186 THR A C 1
ATOM 1474 O O . THR A 1 186 ? 5.098 10.391 5.93 1 96.38 186 THR A O 1
ATOM 1477 N N . THR A 1 187 ? 3.051 9.836 6.695 1 95.62 187 THR A N 1
ATOM 1478 C CA . THR A 1 187 ? 3.439 8.445 6.93 1 95.62 187 THR A CA 1
ATOM 1479 C C . THR A 1 187 ? 3.4 7.652 5.629 1 95.62 187 THR A C 1
ATOM 1481 O O . THR A 1 187 ? 2.934 8.148 4.602 1 95.62 187 THR A O 1
ATOM 1484 N N . ARG A 1 188 ? 3.92 6.426 5.699 1 92.5 188 ARG A N 1
ATOM 1485 C CA . ARG A 1 188 ? 3.959 5.539 4.539 1 92.5 188 ARG A CA 1
ATOM 1486 C C . ARG A 1 188 ? 2.553 5.145 4.102 1 92.5 188 ARG A C 1
ATOM 1488 O O . ARG A 1 188 ? 2.297 4.957 2.91 1 92.5 188 ARG A O 1
ATOM 1495 N N . ASN A 1 189 ? 1.688 4.992 5.066 1 95.62 189 ASN A N 1
ATOM 1496 C CA . ASN A 1 189 ? 0.331 4.527 4.797 1 95.62 189 ASN A CA 1
ATOM 1497 C C . ASN A 1 189 ? -0.712 5.492 5.355 1 95.62 189 ASN A C 1
ATOM 1499 O O . ASN A 1 189 ? -1.522 5.113 6.203 1 95.62 189 ASN A O 1
ATOM 1503 N N . PRO A 1 190 ? -0.811 6.668 4.766 1 98.06 190 PRO A N 1
ATOM 1504 C CA . PRO A 1 190 ? -1.703 7.68 5.332 1 98.06 190 PRO A CA 1
ATOM 1505 C C . PRO A 1 190 ? -3.176 7.289 5.234 1 98.06 190 PRO A C 1
ATOM 1507 O O . PRO A 1 190 ? -3.998 7.762 6.027 1 98.06 190 PRO A O 1
ATOM 1510 N N . GLN A 1 191 ? -3.564 6.426 4.277 1 97.75 191 GLN A N 1
ATOM 1511 C CA . GLN A 1 191 ? -4.957 6.016 4.121 1 97.75 191 GLN A CA 1
ATOM 1512 C C . GLN A 1 191 ? -5.461 5.293 5.367 1 97.75 191 GLN A C 1
ATOM 1514 O O . GLN A 1 191 ? -6.652 5.336 5.68 1 97.75 191 GLN A O 1
ATOM 1519 N N . VAL A 1 192 ? -4.547 4.672 6.109 1 97.69 192 VAL A N 1
ATOM 1520 C CA . VAL A 1 192 ? -4.906 3.916 7.305 1 97.69 192 VAL A CA 1
ATOM 1521 C C . VAL A 1 192 ? -5.449 4.863 8.367 1 97.69 192 VAL A C 1
ATOM 1523 O O . VAL A 1 192 ? -6.371 4.516 9.109 1 97.69 192 VAL A O 1
ATOM 1526 N N . TYR A 1 193 ? -4.859 6.109 8.438 1 98.75 193 TYR A N 1
ATOM 1527 C CA . TYR A 1 193 ? -5.32 7.121 9.383 1 98.75 193 TYR A CA 1
ATOM 1528 C C . TYR A 1 193 ? -6.809 7.398 9.195 1 98.75 193 TYR A C 1
ATOM 1530 O O . TYR A 1 193 ? -7.582 7.328 10.156 1 98.75 193 TYR A O 1
ATOM 1538 N N . PHE A 1 194 ? -7.211 7.621 8 1 98.69 194 PHE A N 1
ATOM 1539 C CA . PHE A 1 194 ? -8.586 7.992 7.703 1 98.69 194 PHE A CA 1
ATOM 1540 C C . PHE A 1 194 ? -9.516 6.785 7.824 1 98.69 194 PHE A C 1
ATOM 1542 O O . PHE A 1 194 ? -10.672 6.922 8.219 1 98.69 194 PHE A O 1
ATOM 1549 N N . GLN A 1 195 ? -9.008 5.625 7.5 1 97.25 195 GLN A N 1
ATOM 1550 C CA . GLN A 1 195 ? -9.805 4.414 7.684 1 97.25 195 GLN A CA 1
ATOM 1551 C C . GLN A 1 195 ? -10.109 4.172 9.156 1 97.25 195 GLN A C 1
ATOM 1553 O O . GLN A 1 195 ? -11.234 3.838 9.516 1 97.25 195 GLN A O 1
ATOM 1558 N N . VAL A 1 196 ? -9.094 4.324 10 1 97.88 196 VAL A N 1
ATOM 1559 C CA . VAL A 1 196 ? -9.273 4.129 11.438 1 97.88 196 VAL A CA 1
ATOM 1560 C C . VAL A 1 196 ? -10.289 5.141 11.969 1 97.88 196 VAL A C 1
ATOM 1562 O O . VAL A 1 196 ? -11.172 4.789 12.758 1 97.88 196 VAL A O 1
ATOM 1565 N N . LEU A 1 197 ? -10.141 6.41 11.523 1 98.56 197 LEU A N 1
ATOM 1566 C CA . LEU A 1 197 ? -11.109 7.426 11.945 1 98.56 197 LEU A CA 1
ATOM 1567 C C . LEU A 1 197 ? -12.523 7.035 11.531 1 98.56 197 LEU A C 1
ATOM 1569 O O . LEU A 1 197 ? -13.477 7.258 12.273 1 98.56 197 LEU A O 1
ATOM 1573 N N . ARG A 1 198 ? -12.656 6.469 10.352 1 97 198 ARG A N 1
ATOM 1574 C CA . ARG A 1 198 ? -13.969 6.016 9.898 1 97 198 ARG A CA 1
ATOM 1575 C C . ARG A 1 198 ? -14.484 4.871 10.758 1 97 198 ARG A C 1
ATOM 1577 O O . ARG A 1 198 ? -15.656 4.867 11.164 1 97 198 ARG A O 1
ATOM 1584 N N . ASP A 1 199 ? -13.633 3.953 11.078 1 95.25 199 ASP A N 1
ATOM 1585 C CA . ASP A 1 199 ? -13.992 2.75 11.82 1 95.25 199 ASP A CA 1
ATOM 1586 C C . ASP A 1 199 ? -14.5 3.1 13.219 1 95.25 199 ASP A C 1
ATOM 1588 O O . ASP A 1 199 ? -15.312 2.373 13.789 1 95.25 199 ASP A O 1
ATOM 1592 N N . CYS A 1 200 ? -14 4.156 13.742 1 97.44 200 CYS A N 1
ATOM 1593 C CA . CYS A 1 200 ? -14.43 4.508 15.094 1 97.44 200 CYS A CA 1
ATOM 1594 C C . CYS A 1 200 ? -15.438 5.645 15.07 1 97.44 200 CYS A C 1
ATOM 1596 O O . CYS A 1 200 ? -15.789 6.191 16.109 1 97.44 200 CYS A O 1
ATOM 1598 N N . GLY A 1 201 ? -15.844 6.074 13.883 1 97.31 201 GLY A N 1
ATOM 1599 C CA . GLY A 1 201 ? -16.891 7.078 13.742 1 97.31 201 GLY A CA 1
ATOM 1600 C C . GLY A 1 201 ? -16.359 8.5 13.781 1 97.31 201 GLY A C 1
ATOM 1601 O O . GLY A 1 201 ? -17.109 9.453 13.594 1 97.31 201 GLY A O 1
ATOM 1602 N N . ALA A 1 202 ? -15.094 8.656 13.992 1 98.5 202 ALA A N 1
ATOM 1603 C CA . ALA A 1 202 ? -14.492 9.977 14.164 1 98.5 202 ALA A CA 1
ATOM 1604 C C . ALA A 1 202 ? -14.422 10.727 12.836 1 98.5 202 ALA A C 1
ATOM 1606 O O . ALA A 1 202 ? -14.367 11.953 12.812 1 98.5 202 ALA A O 1
ATOM 1607 N N . LEU A 1 203 ? -14.406 9.977 11.703 1 98.31 203 LEU A N 1
ATOM 1608 C CA . LEU A 1 203 ? -14.312 10.609 10.391 1 98.31 203 LEU A CA 1
ATOM 1609 C C . LEU A 1 203 ? -15.5 11.531 10.141 1 98.31 203 LEU A C 1
ATOM 1611 O O . LEU A 1 203 ? -15.336 12.648 9.641 1 98.31 203 LEU A O 1
ATOM 1615 N N . ARG A 1 204 ? -16.672 11.141 10.516 1 97.12 204 ARG A N 1
ATOM 1616 C CA . ARG A 1 204 ? -17.906 11.906 10.305 1 97.12 204 ARG A CA 1
ATOM 1617 C C . ARG A 1 204 ? -17.875 13.211 11.102 1 97.12 204 ARG A C 1
ATOM 1619 O O . ARG A 1 204 ? -18.406 14.227 10.656 1 97.12 204 ARG A O 1
ATOM 1626 N N . VAL A 1 205 ? -17.219 13.18 12.188 1 97.31 205 VAL A N 1
ATOM 1627 C CA . VAL A 1 205 ? -17.172 14.328 13.078 1 97.31 205 VAL A CA 1
ATOM 1628 C C . VAL A 1 205 ? -16.094 15.312 12.602 1 97.31 205 VAL A C 1
ATOM 1630 O O . VAL A 1 205 ? -16.359 16.516 12.477 1 97.31 205 VAL A O 1
ATOM 1633 N N . LEU A 1 206 ? -14.945 14.789 12.281 1 97.88 206 LEU A N 1
ATOM 1634 C CA . LEU A 1 206 ? -13.773 15.633 12.055 1 97.88 206 LEU A CA 1
ATOM 1635 C C . LEU A 1 206 ? -13.633 15.977 10.57 1 97.88 206 LEU A C 1
ATOM 1637 O O . LEU A 1 206 ? -13.109 17.031 10.227 1 97.88 206 LEU A O 1
ATOM 1641 N N . PHE A 1 207 ? -14.031 15.047 9.695 1 97.94 207 PHE A N 1
ATOM 1642 C CA . PHE A 1 207 ? -13.914 15.211 8.25 1 97.94 207 PHE A CA 1
ATOM 1643 C C . PHE A 1 207 ? -15.203 14.797 7.555 1 97.94 207 PHE A C 1
ATOM 1645 O O . PHE A 1 207 ? -15.203 13.875 6.734 1 97.94 207 PHE A O 1
ATOM 1652 N N . PRO A 1 208 ? -16.266 15.508 7.824 1 97.12 208 PRO A N 1
ATOM 1653 C CA . PRO A 1 208 ? -17.531 15.117 7.23 1 97.12 208 PRO A CA 1
ATOM 1654 C C . PRO A 1 208 ? -17.5 15.125 5.703 1 97.12 208 PRO A C 1
ATOM 1656 O O . PRO A 1 208 ? -18.188 14.312 5.062 1 97.12 208 PRO A O 1
ATOM 1659 N N . GLU A 1 209 ? -16.703 16.016 5.09 1 96.06 209 GLU A N 1
ATOM 1660 C CA . GLU A 1 209 ? -16.594 16.078 3.637 1 96.06 209 GLU A CA 1
ATOM 1661 C C . GLU A 1 209 ? -16.031 14.789 3.057 1 96.06 209 GLU A C 1
ATOM 1663 O O . GLU A 1 209 ? -16.438 14.352 1.98 1 96.06 209 GLU A O 1
ATOM 1668 N N . ILE A 1 210 ? -15.094 14.164 3.779 1 96.94 210 ILE A N 1
ATOM 1669 C CA . ILE A 1 210 ? -14.492 12.914 3.33 1 96.94 210 ILE A CA 1
ATOM 1670 C C . ILE A 1 210 ? -15.438 11.75 3.631 1 96.94 210 ILE A C 1
ATOM 1672 O O . ILE A 1 210 ? -15.602 10.852 2.805 1 96.94 210 ILE A O 1
ATOM 1676 N N . ASP A 1 211 ? -16.047 11.789 4.824 1 96.62 211 ASP A N 1
ATOM 1677 C CA . ASP A 1 211 ? -16.984 10.734 5.219 1 96.62 211 ASP A CA 1
ATOM 1678 C C . ASP A 1 211 ? -18.125 10.617 4.219 1 96.62 211 ASP A C 1
ATOM 1680 O O . ASP A 1 211 ? -18.609 9.508 3.941 1 96.62 211 ASP A O 1
ATOM 1684 N N . ALA A 1 212 ? -18.531 11.734 3.654 1 94.19 212 ALA A N 1
ATOM 1685 C CA . ALA A 1 212 ? -19.672 11.797 2.74 1 94.19 212 ALA A CA 1
ATOM 1686 C C . ALA A 1 212 ? -19.359 11.078 1.432 1 94.19 212 ALA A C 1
ATOM 1688 O O . ALA A 1 212 ? -20.266 10.766 0.66 1 94.19 212 ALA A O 1
ATOM 1689 N N . LEU A 1 213 ? -18.125 10.805 1.166 1 93.56 213 LEU A N 1
ATOM 1690 C CA . LEU A 1 213 ? -17.734 10.133 -0.067 1 93.56 213 LEU A CA 1
ATOM 1691 C C . LEU A 1 213 ? -18.031 8.633 0.013 1 93.56 213 LEU A C 1
ATOM 1693 O O . LEU A 1 213 ? -18.094 7.953 -1.014 1 93.56 213 LEU A O 1
ATOM 1697 N N . PHE A 1 214 ? -18.078 8.109 1.233 1 90.88 214 PHE A N 1
ATOM 1698 C CA . PHE A 1 214 ? -18.344 6.684 1.396 1 90.88 214 PHE A CA 1
ATOM 1699 C C . PHE A 1 214 ? -19.797 6.367 1.101 1 90.88 214 PHE A C 1
ATOM 1701 O O . PHE A 1 214 ? -20.703 7.086 1.547 1 90.88 214 PHE A O 1
ATOM 1708 N N . GLY A 1 215 ? -20.062 5.336 0.326 1 83.38 215 GLY A N 1
ATOM 1709 C CA . GLY A 1 215 ? -21.406 4.984 -0.086 1 83.38 215 GLY A CA 1
ATOM 1710 C C . GLY A 1 215 ? -21.812 5.609 -1.407 1 83.38 215 GLY A C 1
ATOM 1711 O O . GLY A 1 215 ? -22.844 5.266 -1.972 1 83.38 215 GLY A O 1
ATOM 1712 N N . VAL A 1 216 ? -21.031 6.566 -1.932 1 79.62 216 VAL A N 1
ATOM 1713 C CA . VAL A 1 216 ? -21.281 7.184 -3.23 1 79.62 216 VAL A CA 1
ATOM 1714 C C . VAL A 1 216 ? -20.656 6.336 -4.332 1 79.62 216 VAL A C 1
ATOM 1716 O O . VAL A 1 216 ? -19.422 6.164 -4.379 1 79.62 216 VAL A O 1
ATOM 1719 N N . PRO A 1 217 ? -21.484 5.699 -5.109 1 78.31 217 PRO A N 1
ATOM 1720 C CA . PRO A 1 217 ? -20.938 4.844 -6.164 1 78.31 217 PRO A CA 1
ATOM 1721 C C . PRO A 1 217 ? -20.125 5.621 -7.199 1 78.31 217 PRO A C 1
ATOM 1723 O O . PRO A 1 217 ? -20.469 6.758 -7.531 1 78.31 217 PRO A O 1
ATOM 1726 N N . ALA A 1 218 ? -19 5.07 -7.566 1 71 218 ALA A N 1
ATOM 1727 C CA . ALA A 1 218 ? -18.234 5.598 -8.688 1 71 218 ALA A CA 1
ATOM 1728 C C . ALA A 1 218 ? -18.578 4.863 -9.984 1 71 218 ALA A C 1
ATOM 1730 O O . ALA A 1 218 ? -19.047 3.725 -9.953 1 71 218 ALA A O 1
ATOM 1731 N N . PRO A 1 219 ? -18.562 5.617 -11.133 1 65.44 219 PRO A N 1
ATOM 1732 C CA . PRO A 1 219 ? -18.875 4.902 -12.375 1 65.44 219 PRO A CA 1
ATOM 1733 C C . PRO A 1 219 ? -18.031 3.639 -12.547 1 65.44 219 PRO A C 1
ATOM 1735 O O . PRO A 1 219 ? -16.812 3.678 -12.398 1 65.44 219 PRO A O 1
ATOM 1738 N N . ALA A 1 220 ? -18.766 2.537 -12.695 1 62.88 220 ALA A N 1
ATOM 1739 C CA . ALA A 1 220 ? -18.156 1.209 -12.758 1 62.88 220 ALA A CA 1
ATOM 1740 C C . ALA A 1 220 ? -17.047 1.164 -13.805 1 62.88 220 ALA A C 1
ATOM 1742 O O . ALA A 1 220 ? -16.031 0.488 -13.617 1 62.88 220 ALA A O 1
ATOM 1743 N N . LYS A 1 221 ? -17.312 1.858 -14.922 1 59.03 221 LYS A N 1
ATOM 1744 C CA . LYS A 1 221 ? -16.375 1.823 -16.047 1 59.03 221 LYS A CA 1
ATOM 1745 C C . LYS A 1 221 ? -14.977 2.229 -15.602 1 59.03 221 LYS A C 1
ATOM 1747 O O . LYS A 1 221 ? -13.984 1.661 -16.062 1 59.03 221 LYS A O 1
ATOM 1752 N N . TRP A 1 222 ? -15.062 3.139 -14.75 1 55.47 222 TRP A N 1
ATOM 1753 C CA . TRP A 1 222 ? -13.766 3.736 -14.445 1 55.47 222 TRP A CA 1
ATOM 1754 C C . TRP A 1 222 ? -13.281 3.32 -13.062 1 55.47 222 TRP A C 1
ATOM 1756 O O . TRP A 1 222 ? -12.086 3.379 -12.773 1 55.47 222 TRP A O 1
ATOM 1766 N N . HIS A 1 223 ? -14.328 2.953 -12.281 1 59.94 223 HIS A N 1
ATOM 1767 C CA . HIS A 1 223 ? -13.961 2.691 -10.898 1 59.94 223 HIS A CA 1
ATOM 1768 C C . HIS A 1 223 ? -14.492 1.339 -10.43 1 59.94 223 HIS A C 1
ATOM 1770 O O . HIS A 1 223 ? -15.516 1.269 -9.75 1 59.94 223 HIS A O 1
ATOM 1776 N N . PRO A 1 224 ? -13.727 0.405 -10.898 1 57.44 224 PRO A N 1
ATOM 1777 C CA . PRO A 1 224 ? -14.219 -0.92 -10.508 1 57.44 224 PRO A CA 1
ATOM 1778 C C . PRO A 1 224 ? -14.336 -1.082 -9 1 57.44 224 PRO A C 1
ATOM 1780 O O . PRO A 1 224 ? -14.891 -2.078 -8.523 1 57.44 224 PRO A O 1
ATOM 1783 N N . GLU A 1 225 ? -13.891 0.006 -8.398 1 59.31 225 GLU A N 1
ATOM 1784 C CA . GLU A 1 225 ? -13.984 -0.057 -6.941 1 59.31 225 GLU A CA 1
ATOM 1785 C C . GLU A 1 225 ? -15.398 0.231 -6.465 1 59.31 225 GLU A C 1
ATOM 1787 O O . GLU A 1 225 ? -16.25 0.635 -7.254 1 59.31 225 GLU A O 1
ATOM 1792 N N . ILE A 1 226 ? -15.734 -0.036 -5.191 1 63.72 226 ILE A N 1
ATOM 1793 C CA . ILE A 1 226 ? -17.047 -0.092 -4.547 1 63.72 226 ILE A CA 1
ATOM 1794 C C . ILE A 1 226 ? -17.625 1.316 -4.434 1 63.72 226 ILE A C 1
ATOM 1796 O O . ILE A 1 226 ? -18.781 1.547 -4.789 1 63.72 226 ILE A O 1
ATOM 1800 N N . ASP A 1 227 ? -16.906 2.305 -3.842 1 83.75 227 ASP A N 1
ATOM 1801 C CA . ASP A 1 227 ? -17.5 3.631 -3.695 1 83.75 227 ASP A CA 1
ATOM 1802 C C . ASP A 1 227 ? -16.422 4.711 -3.646 1 83.75 227 ASP A C 1
ATOM 1804 O O . ASP A 1 227 ? -15.234 4.402 -3.578 1 83.75 227 ASP A O 1
ATOM 1808 N N . THR A 1 228 ? -16.703 5.941 -3.744 1 89.38 228 THR A N 1
ATOM 1809 C CA . THR A 1 228 ? -15.844 7.117 -3.877 1 89.38 228 THR A CA 1
ATOM 1810 C C . THR A 1 228 ? -14.953 7.281 -2.65 1 89.38 228 THR A C 1
ATOM 1812 O O . THR A 1 228 ? -13.82 7.762 -2.758 1 89.38 228 THR A O 1
ATOM 1815 N N . GLY A 1 229 ? -15.453 6.848 -1.445 1 93.06 229 GLY A N 1
ATOM 1816 C CA . GLY A 1 229 ? -14.633 6.887 -0.246 1 93.06 229 GLY A CA 1
ATOM 1817 C C . GLY A 1 229 ? -13.453 5.938 -0.301 1 93.06 229 GLY A C 1
ATOM 1818 O O . GLY A 1 229 ? -12.32 6.328 -0.004 1 93.06 229 GLY A O 1
ATOM 1819 N N . VAL A 1 230 ? -13.742 4.738 -0.736 1 91.81 230 VAL A N 1
ATOM 1820 C CA . VAL A 1 230 ? -12.695 3.732 -0.893 1 91.81 230 VAL A CA 1
ATOM 1821 C C . VAL A 1 230 ? -11.695 4.188 -1.952 1 91.81 230 VAL A C 1
ATOM 1823 O O . VAL A 1 230 ? -10.484 4.09 -1.752 1 91.81 230 VAL A O 1
ATOM 1826 N N . HIS A 1 231 ? -12.188 4.695 -3.016 1 92.69 231 HIS A N 1
ATOM 1827 C CA . HIS A 1 231 ? -11.328 5.215 -4.078 1 92.69 231 HIS A CA 1
ATOM 1828 C C . HIS A 1 231 ? -10.406 6.305 -3.553 1 92.69 231 HIS A C 1
ATOM 1830 O O . HIS A 1 231 ? -9.211 6.324 -3.879 1 92.69 231 HIS A O 1
ATOM 1836 N N . THR A 1 232 ? -10.969 7.191 -2.781 1 95.88 232 THR A N 1
ATOM 1837 C CA . THR A 1 232 ? -10.188 8.289 -2.219 1 95.88 232 THR A CA 1
ATOM 1838 C C . THR A 1 232 ? -9.023 7.75 -1.39 1 95.88 232 THR A C 1
ATOM 1840 O O . THR A 1 232 ? -7.891 8.234 -1.508 1 95.88 232 THR A O 1
ATOM 1843 N N . LEU A 1 233 ? -9.266 6.742 -0.573 1 96.31 233 LEU A N 1
ATOM 1844 C CA . LEU A 1 233 ? -8.219 6.18 0.268 1 96.31 233 LEU A CA 1
ATOM 1845 C C . LEU A 1 233 ? -7.18 5.445 -0.576 1 96.31 233 LEU A C 1
ATOM 1847 O O . LEU A 1 233 ? -5.98 5.52 -0.294 1 96.31 233 LEU A O 1
ATOM 1851 N N . MET A 1 234 ? -7.629 4.734 -1.597 1 94.69 234 MET A N 1
ATOM 1852 C CA . MET A 1 234 ? -6.699 4.062 -2.5 1 94.69 234 MET A CA 1
ATOM 1853 C C . MET A 1 234 ? -5.828 5.074 -3.236 1 94.69 234 MET A C 1
ATOM 1855 O O . MET A 1 234 ? -4.629 4.848 -3.424 1 94.69 234 MET A O 1
ATOM 1859 N N . THR A 1 235 ? -6.453 6.16 -3.68 1 96.69 235 THR A N 1
ATOM 1860 C CA . THR A 1 235 ? -5.734 7.23 -4.363 1 96.69 235 THR A CA 1
ATOM 1861 C C . THR A 1 235 ? -4.695 7.855 -3.438 1 96.69 235 THR A C 1
ATOM 1863 O O . THR A 1 235 ? -3.576 8.148 -3.863 1 96.69 235 THR A O 1
ATOM 1866 N N . LEU A 1 236 ? -5.094 8.047 -2.189 1 98.06 236 LEU A N 1
ATOM 1867 C CA . LEU A 1 236 ? -4.164 8.594 -1.208 1 98.06 236 LEU A CA 1
ATOM 1868 C C . LEU A 1 236 ? -2.977 7.656 -1.004 1 98.06 236 LEU A C 1
ATOM 1870 O O . LEU A 1 236 ? -1.834 8.109 -0.901 1 98.06 236 LEU A O 1
ATOM 1874 N N . SER A 1 237 ? -3.244 6.391 -0.91 1 96.5 237 SER A N 1
ATOM 1875 C CA . SER A 1 237 ? -2.18 5.398 -0.803 1 96.5 237 SER A CA 1
ATOM 1876 C C . SER A 1 237 ? -1.214 5.496 -1.979 1 96.5 237 SER A C 1
ATOM 1878 O O . SER A 1 237 ? 0.004 5.438 -1.796 1 96.5 237 SER A O 1
ATOM 1880 N N . MET A 1 238 ? -1.716 5.629 -3.156 1 96.38 238 MET A N 1
ATOM 1881 C CA . MET A 1 238 ? -0.894 5.762 -4.355 1 96.38 238 MET A CA 1
ATOM 1882 C C . MET A 1 238 ? -0.087 7.055 -4.32 1 96.38 238 MET A C 1
ATOM 1884 O O . MET A 1 238 ? 1.095 7.066 -4.672 1 96.38 238 MET A O 1
ATOM 1888 N N . ALA A 1 239 ? -0.743 8.133 -3.887 1 98 239 ALA A N 1
ATOM 1889 C CA . ALA A 1 239 ? -0.05 9.414 -3.793 1 98 239 ALA A CA 1
ATOM 1890 C C . ALA A 1 239 ? 1.183 9.312 -2.898 1 98 239 ALA A C 1
ATOM 1892 O O . ALA A 1 239 ? 2.213 9.93 -3.174 1 98 239 ALA A O 1
ATOM 1893 N N . ALA A 1 240 ? 1.072 8.539 -1.826 1 95.81 240 ALA A N 1
ATOM 1894 C CA . ALA A 1 240 ? 2.18 8.367 -0.889 1 95.81 240 ALA A CA 1
ATOM 1895 C C . ALA A 1 240 ? 3.357 7.664 -1.558 1 95.81 240 ALA A C 1
ATOM 1897 O O . ALA A 1 240 ? 4.512 7.863 -1.165 1 95.81 240 ALA A O 1
ATOM 1898 N N . MET A 1 241 ? 3.113 6.855 -2.576 1 94.19 241 MET A N 1
ATOM 1899 C CA . MET A 1 241 ? 4.168 6.152 -3.307 1 94.19 241 MET A CA 1
ATOM 1900 C C . MET A 1 241 ? 4.77 7.047 -4.383 1 94.19 241 MET A C 1
ATOM 1902 O O . MET A 1 241 ? 5.895 6.816 -4.828 1 94.19 241 MET A O 1
ATOM 1906 N N . LEU A 1 242 ? 4.012 8.055 -4.766 1 95.94 242 LEU A N 1
ATOM 1907 C CA . LEU A 1 242 ? 4.438 8.891 -5.879 1 95.94 242 LEU A CA 1
ATOM 1908 C C . LEU A 1 242 ? 5.184 10.125 -5.383 1 95.94 242 LEU A C 1
ATOM 1910 O O . LEU A 1 242 ? 6.027 10.68 -6.094 1 95.94 242 LEU A O 1
ATOM 1914 N N . SER A 1 243 ? 4.836 10.562 -4.098 1 96.69 243 SER A N 1
ATOM 1915 C CA . SER A 1 243 ? 5.422 11.812 -3.619 1 96.69 243 SER A CA 1
ATOM 1916 C C . SER A 1 243 ? 5.48 11.852 -2.096 1 96.69 243 SER A C 1
ATOM 1918 O O . SER A 1 243 ? 4.52 11.461 -1.425 1 96.69 243 SER A O 1
ATOM 1920 N N . PRO A 1 244 ? 6.586 12.359 -1.557 1 95.44 244 PRO A N 1
ATOM 1921 C CA . PRO A 1 244 ? 6.66 12.562 -0.107 1 95.44 244 PRO A CA 1
ATOM 1922 C C . PRO A 1 244 ? 6.066 13.898 0.337 1 95.44 244 PRO A C 1
ATOM 1924 O O . PRO A 1 244 ? 6.004 14.18 1.536 1 95.44 244 PRO A O 1
ATOM 1927 N N . GLN A 1 245 ? 5.625 14.719 -0.626 1 97.12 245 GLN A N 1
ATOM 1928 C CA . GLN A 1 245 ? 5.234 16.094 -0.322 1 97.12 245 GLN A CA 1
ATOM 1929 C C . GLN A 1 245 ? 3.832 16.141 0.275 1 97.12 245 GLN A C 1
ATOM 1931 O O . GLN A 1 245 ? 2.885 15.602 -0.302 1 97.12 245 GLN A O 1
ATOM 1936 N N . LEU A 1 246 ? 3.717 16.859 1.352 1 98.25 246 LEU A N 1
ATOM 1937 C CA . LEU A 1 246 ? 2.467 17 2.092 1 98.25 246 LEU A CA 1
ATOM 1938 C C . LEU A 1 246 ? 1.38 17.609 1.22 1 98.25 246 LEU A C 1
ATOM 1940 O O . LEU A 1 246 ? 0.221 17.188 1.272 1 98.25 246 LEU A O 1
ATOM 1944 N N . ASP A 1 247 ? 1.759 18.578 0.43 1 98.44 247 ASP A N 1
ATOM 1945 C CA . ASP A 1 247 ? 0.767 19.297 -0.362 1 98.44 247 ASP A CA 1
ATOM 1946 C C . ASP A 1 247 ? 0.156 18.406 -1.431 1 98.44 247 ASP A C 1
ATOM 1948 O O . ASP A 1 247 ? -1.058 18.406 -1.645 1 98.44 247 ASP A O 1
ATOM 1952 N N . VAL A 1 248 ? 0.932 17.5 -2.078 1 98.5 248 VAL A N 1
ATOM 1953 C CA . VAL A 1 248 ? 0.439 16.562 -3.074 1 98.5 248 VAL A CA 1
ATOM 1954 C C . VAL A 1 248 ? -0.503 15.555 -2.412 1 98.5 248 VAL A C 1
ATOM 1956 O O . VAL A 1 248 ? -1.592 15.289 -2.924 1 98.5 248 VAL A O 1
ATOM 1959 N N . ARG A 1 249 ? -0.097 15.023 -1.259 1 98.69 249 ARG A N 1
ATOM 1960 C CA . ARG A 1 249 ? -0.883 14.016 -0.553 1 98.69 249 ARG A CA 1
ATOM 1961 C C . ARG A 1 249 ? -2.203 14.602 -0.057 1 98.69 249 ARG A C 1
ATOM 1963 O O . ARG A 1 249 ? -3.254 13.969 -0.189 1 98.69 249 ARG A O 1
ATOM 1970 N N . PHE A 1 250 ? -2.16 15.844 0.474 1 98.88 250 PHE A N 1
ATOM 1971 C CA . PHE A 1 250 ? -3.373 16.5 0.95 1 98.88 250 PHE A CA 1
ATOM 1972 C C . PHE A 1 250 ? -4.301 16.828 -0.213 1 98.88 250 PHE A C 1
ATOM 1974 O O . PHE A 1 250 ? -5.512 16.609 -0.127 1 98.88 250 PHE A O 1
ATOM 1981 N N . ALA A 1 251 ? -3.734 17.375 -1.285 1 98.81 251 ALA A N 1
ATOM 1982 C CA . ALA A 1 251 ? -4.539 17.703 -2.461 1 98.81 251 ALA A CA 1
ATOM 1983 C C . ALA A 1 251 ? -5.207 16.453 -3.025 1 98.81 251 ALA A C 1
ATOM 1985 O O . ALA A 1 251 ? -6.367 16.5 -3.449 1 98.81 251 ALA A O 1
ATOM 1986 N N . THR A 1 252 ? -4.512 15.328 -3.023 1 98.62 252 THR A N 1
ATOM 1987 C CA . THR A 1 252 ? -5.051 14.062 -3.508 1 98.62 252 THR A CA 1
ATOM 1988 C C . THR A 1 252 ? -6.223 13.609 -2.641 1 98.62 252 THR A C 1
ATOM 1990 O O . THR A 1 252 ? -7.238 13.141 -3.158 1 98.62 252 THR A O 1
ATOM 1993 N N . LEU A 1 253 ? -6.098 13.758 -1.344 1 98.5 253 LEU A N 1
ATOM 1994 C CA . LEU A 1 253 ? -7.16 13.406 -0.406 1 98.5 253 LEU A CA 1
ATOM 1995 C C . LEU A 1 253 ? -8.438 14.164 -0.722 1 98.5 253 LEU A C 1
ATOM 1997 O O . LEU A 1 253 ? -9.539 13.625 -0.589 1 98.5 253 LEU A O 1
ATOM 2001 N N . CYS A 1 254 ? -8.312 15.406 -1.231 1 98 254 CYS A N 1
ATOM 2002 C CA . CYS A 1 254 ? -9.445 16.312 -1.365 1 98 25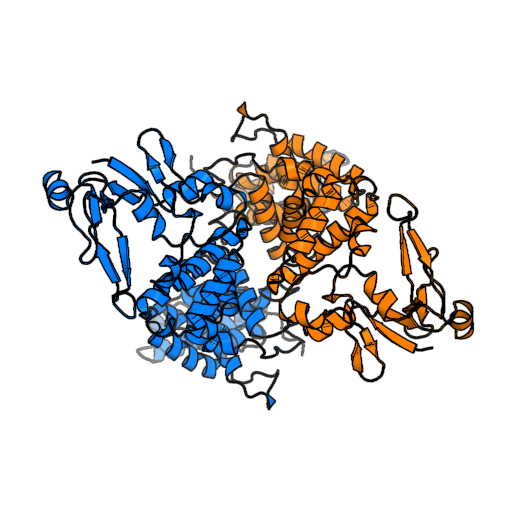4 CYS A CA 1
ATOM 2003 C C . CYS A 1 254 ? -9.969 16.328 -2.795 1 98 254 CYS A C 1
ATOM 2005 O O . CYS A 1 254 ? -10.961 17 -3.092 1 98 254 CYS A O 1
ATOM 2007 N N . HIS A 1 255 ? -9.375 15.578 -3.73 1 96.69 255 HIS A N 1
ATOM 2008 C CA . HIS A 1 255 ? -9.562 15.797 -5.16 1 96.69 255 HIS A CA 1
ATOM 2009 C C . HIS A 1 255 ? -11.008 15.555 -5.57 1 96.69 255 HIS A C 1
ATOM 2011 O O . HIS A 1 255 ? -11.523 16.203 -6.48 1 96.69 255 HIS A O 1
ATOM 2017 N N . ASP A 1 256 ? -11.734 14.711 -4.84 1 93.69 256 ASP A N 1
ATOM 2018 C CA . ASP A 1 256 ? -13.062 14.273 -5.258 1 93.69 256 ASP A CA 1
ATOM 2019 C C . ASP A 1 256 ? -14.133 14.711 -4.254 1 93.69 256 ASP A C 1
ATOM 2021 O O . ASP A 1 256 ? -15.227 14.148 -4.227 1 93.69 256 ASP A O 1
ATOM 2025 N N . LEU A 1 257 ? -13.844 15.68 -3.363 1 94.38 257 LEU A N 1
ATOM 2026 C CA . LEU A 1 257 ? -14.773 16.062 -2.303 1 94.38 257 LEU A CA 1
ATOM 2027 C C . LEU A 1 257 ? -16.109 16.484 -2.885 1 94.38 257 LEU A C 1
ATOM 2029 O O . LEU A 1 257 ? -17.156 16.297 -2.254 1 94.38 257 LEU A O 1
ATOM 2033 N N . GLY A 1 258 ? -16.094 17.016 -4.09 1 91.19 258 GLY A N 1
ATOM 2034 C CA . GLY A 1 258 ? -17.328 17.5 -4.711 1 91.19 258 GLY A CA 1
ATOM 2035 C C . GLY A 1 258 ? -18.297 16.375 -5.047 1 91.19 258 GLY A C 1
ATOM 2036 O O . GLY A 1 258 ? -19.5 16.609 -5.188 1 91.19 258 GLY A O 1
ATOM 2037 N N . LYS A 1 259 ? -17.844 15.148 -5.188 1 87.19 259 LYS A N 1
ATOM 2038 C CA . LYS A 1 259 ? -18.688 14.008 -5.543 1 87.19 259 LYS A CA 1
ATOM 2039 C C . LYS A 1 259 ? -19.672 13.688 -4.426 1 87.19 259 LYS A C 1
ATOM 2041 O O . LYS A 1 259 ? -20.734 13.086 -4.672 1 87.19 259 LYS A O 1
ATOM 2046 N N . GLY A 1 260 ? -19.344 14.102 -3.229 1 84.5 260 GLY A N 1
ATOM 2047 C CA . GLY A 1 260 ? -20.219 13.867 -2.092 1 84.5 260 GLY A CA 1
ATOM 2048 C C . GLY A 1 260 ? -21.469 14.727 -2.119 1 84.5 260 GLY A C 1
ATOM 2049 O O . GLY A 1 260 ? -22.438 14.438 -1.423 1 84.5 260 GLY A O 1
ATOM 2050 N N . LEU A 1 261 ? -21.406 15.758 -2.904 1 82.69 261 LEU A N 1
ATOM 2051 C CA . LEU A 1 261 ? -22.531 16.688 -2.986 1 82.69 261 LEU A CA 1
ATOM 2052 C C . LEU A 1 261 ? -23.422 16.359 -4.18 1 82.69 261 LEU A C 1
ATOM 2054 O O . LEU A 1 261 ? -24.484 16.953 -4.34 1 82.69 261 LEU A O 1
ATOM 2058 N N . THR A 1 262 ? -22.984 15.445 -5.023 1 78.56 262 THR A N 1
ATOM 2059 C CA . THR A 1 262 ? -23.766 15.109 -6.203 1 78.56 262 THR A CA 1
ATOM 2060 C C . THR A 1 262 ? -25.031 14.359 -5.809 1 78.56 262 THR A C 1
ATOM 2062 O O . THR A 1 262 ? -24.984 13.359 -5.094 1 78.56 262 THR A O 1
ATOM 2065 N N . PRO A 1 263 ? -26.156 14.914 -6.219 1 76.81 263 PRO A N 1
ATOM 2066 C CA . PRO A 1 263 ? -27.406 14.219 -5.902 1 76.81 263 PRO A CA 1
ATOM 2067 C C . PRO A 1 263 ? -27.438 12.789 -6.434 1 76.81 263 PRO A C 1
ATOM 2069 O O . PRO A 1 263 ? -26.875 12.508 -7.492 1 76.81 263 PRO A O 1
ATOM 2072 N N . LYS A 1 264 ? -28.156 11.938 -5.738 1 78 264 LYS A N 1
ATOM 2073 C CA . LYS A 1 264 ? -28.172 10.5 -6.023 1 78 264 LYS A CA 1
ATOM 2074 C C . LYS A 1 264 ? -28.719 10.227 -7.426 1 78 264 LYS A C 1
ATOM 2076 O O . LYS A 1 264 ? -28.281 9.281 -8.086 1 78 264 LYS A O 1
ATOM 2081 N N . ASN A 1 265 ? -29.547 11.086 -7.887 1 75.31 265 ASN A N 1
ATOM 2082 C CA . ASN A 1 265 ? -30.172 10.875 -9.195 1 75.31 265 ASN A CA 1
ATOM 2083 C C . ASN A 1 265 ? -29.172 11.125 -10.328 1 75.31 265 ASN A C 1
ATOM 2085 O O . ASN A 1 265 ? -29.438 10.758 -11.477 1 75.31 265 ASN A O 1
ATOM 2089 N N . LEU A 1 266 ? -28.016 11.664 -10 1 74.06 266 LEU A N 1
ATOM 2090 C CA . LEU A 1 266 ? -27.016 11.945 -11.023 1 74.06 266 LEU A CA 1
ATOM 2091 C C . LEU A 1 266 ? -25.859 10.953 -10.938 1 74.06 266 LEU A C 1
ATOM 2093 O O . LEU A 1 266 ? -24.875 11.07 -11.672 1 74.06 266 LEU A O 1
ATOM 2097 N N . TRP A 1 267 ? -26.172 9.992 -10.016 1 72.44 267 TRP A N 1
ATOM 2098 C CA . TRP A 1 267 ? -25.156 8.938 -9.898 1 72.44 267 TRP A CA 1
ATOM 2099 C C . TRP A 1 267 ? -25.234 7.977 -11.078 1 72.44 267 TRP A C 1
ATOM 2101 O O . TRP A 1 267 ? -26.312 7.762 -11.641 1 72.44 267 TRP A O 1
ATOM 2111 N N . PRO A 1 268 ? -24.109 7.566 -11.484 1 69.12 268 PRO A N 1
ATOM 2112 C CA . PRO A 1 268 ? -22.719 7.672 -11 1 69.12 268 PRO A CA 1
ATOM 2113 C C . PRO A 1 268 ? -21.922 8.734 -11.742 1 69.12 268 PRO A C 1
ATOM 2115 O O . PRO A 1 268 ? -20.703 8.812 -11.594 1 69.12 268 PRO A O 1
ATOM 2118 N N . ARG A 1 269 ? -22.891 9.461 -12.742 1 67.12 269 ARG A N 1
ATOM 2119 C CA . ARG A 1 269 ? -22.234 10.555 -13.469 1 67.12 269 ARG A CA 1
ATOM 2120 C C . ARG A 1 269 ? -22.109 11.797 -12.586 1 67.12 269 ARG A C 1
ATOM 2122 O O . ARG A 1 269 ? -22.953 12.023 -11.711 1 67.12 269 ARG A O 1
ATOM 2129 N N . HIS A 1 270 ? -20.938 12.195 -12.047 1 70.12 270 HIS A N 1
ATOM 2130 C CA . HIS A 1 270 ? -20.594 13.305 -11.156 1 70.12 270 HIS A CA 1
ATOM 2131 C C . HIS A 1 270 ? -20.234 14.555 -11.953 1 70.12 270 HIS A C 1
ATOM 2133 O O . HIS A 1 270 ? -19.203 15.18 -11.719 1 70.12 270 HIS A O 1
ATOM 2139 N N . HIS A 1 271 ? -21.25 15 -12.742 1 67.38 271 HIS A N 1
ATOM 2140 C CA . HIS A 1 271 ? -20.969 16.172 -13.555 1 67.38 271 HIS A CA 1
ATOM 2141 C C . HIS A 1 271 ? -20.781 17.422 -12.695 1 67.38 271 HIS A C 1
ATOM 2143 O O . HIS A 1 271 ? -21.578 17.656 -11.773 1 67.38 271 HIS A O 1
ATOM 2149 N N . GLY A 1 272 ? -19.734 18.125 -12.984 1 68.38 272 GLY A N 1
ATOM 2150 C CA . GLY A 1 272 ? -19.547 19.406 -12.344 1 68.38 272 GLY A CA 1
ATOM 2151 C C . GLY A 1 272 ? -19 19.297 -10.938 1 68.38 272 GLY A C 1
ATOM 2152 O O . GLY A 1 272 ? -19.094 20.234 -10.141 1 68.38 272 GLY A O 1
ATOM 2153 N N . HIS A 1 273 ? -18.516 18.156 -10.555 1 75 273 HIS A N 1
ATOM 2154 C CA . HIS A 1 273 ? -18.047 17.984 -9.188 1 75 273 HIS A CA 1
ATOM 2155 C C . HIS A 1 273 ? -16.781 18.812 -8.938 1 75 273 HIS A C 1
ATOM 2157 O O . HIS A 1 273 ? -16.438 19.109 -7.789 1 75 273 HIS A O 1
ATOM 2163 N N . GLY A 1 274 ? -16.156 19.203 -9.961 1 78.94 274 GLY A N 1
ATOM 2164 C CA . GLY A 1 274 ? -14.93 19.984 -9.828 1 78.94 274 GLY A CA 1
ATOM 2165 C C . GLY A 1 274 ? -15.141 21.281 -9.078 1 78.94 274 GLY A C 1
ATOM 2166 O O . GLY A 1 274 ? -14.758 21.406 -7.914 1 78.94 274 GLY A O 1
ATOM 2167 N N . PRO A 1 275 ? -15.953 22.141 -9.664 1 78.94 275 PRO A N 1
ATOM 2168 C CA . PRO A 1 275 ? -16.219 23.422 -9 1 78.94 275 PRO A CA 1
ATOM 2169 C C . PRO A 1 275 ? -16.844 23.25 -7.617 1 78.94 275 PRO A C 1
ATOM 2171 O O . PRO A 1 275 ? -16.547 24.016 -6.695 1 78.94 275 PRO A O 1
ATOM 2174 N N . ALA A 1 276 ? -17.719 22.297 -7.453 1 85 276 ALA A N 1
ATOM 2175 C CA . ALA A 1 276 ? -18.328 22.016 -6.152 1 85 276 ALA A CA 1
ATOM 2176 C C . ALA A 1 276 ? -17.266 21.594 -5.137 1 85 276 ALA A C 1
ATOM 2178 O O . ALA A 1 276 ? -17.359 21.938 -3.955 1 85 276 ALA A O 1
ATOM 2179 N N . GLY A 1 277 ? -16.344 20.906 -5.602 1 91.81 277 GLY A N 1
ATOM 2180 C CA . GLY A 1 277 ? -15.273 20.438 -4.73 1 91.81 277 GLY A CA 1
ATOM 2181 C C . GLY A 1 277 ? -14.422 21.562 -4.168 1 91.81 277 GLY A C 1
ATOM 2182 O O . GLY A 1 277 ? -13.961 21.484 -3.029 1 91.81 277 GLY A O 1
ATOM 2183 N N . VAL A 1 278 ? -14.289 22.641 -4.957 1 94.75 278 VAL A N 1
ATOM 2184 C CA . VAL A 1 278 ? -13.453 23.766 -4.551 1 94.75 278 VAL A CA 1
ATOM 2185 C C . VAL A 1 278 ? -14.023 24.406 -3.285 1 94.75 278 VAL A C 1
ATOM 2187 O O . VAL A 1 278 ? -13.281 24.703 -2.348 1 94.75 278 VAL A O 1
ATOM 2190 N N . LYS A 1 279 ? -15.289 24.578 -3.207 1 94.69 279 LYS A N 1
ATOM 2191 C CA . LYS A 1 279 ? -15.945 25.172 -2.043 1 94.69 279 LYS A CA 1
ATOM 2192 C C . LYS A 1 279 ? -15.766 24.297 -0.805 1 94.69 279 LYS A C 1
ATOM 2194 O O . LYS A 1 279 ? -15.523 24.812 0.291 1 94.69 279 LYS A O 1
ATOM 2199 N N . LEU A 1 280 ? -15.906 23.047 -0.995 1 95.62 280 LEU A N 1
ATOM 2200 C CA . LEU A 1 280 ? -15.766 22.109 0.121 1 95.62 280 LEU A CA 1
ATOM 2201 C C . LEU A 1 280 ? -14.336 22.109 0.648 1 95.62 280 LEU A C 1
ATOM 2203 O O . LEU A 1 280 ? -14.117 22.031 1.859 1 95.62 280 LEU A O 1
ATOM 2207 N N . VAL A 1 281 ? -13.375 22.156 -0.301 1 97.62 281 VAL A N 1
ATOM 2208 C CA . VAL A 1 281 ? -11.977 22.219 0.104 1 97.62 281 VAL A CA 1
ATOM 2209 C C . VAL A 1 281 ? -11.742 23.484 0.937 1 97.62 281 VAL A C 1
ATOM 2211 O O . VAL A 1 281 ? -11.086 23.422 1.981 1 97.62 281 VAL A O 1
ATOM 2214 N N . GLU A 1 282 ? -12.258 24.594 0.494 1 96.62 282 GLU A N 1
ATOM 2215 C CA . GLU A 1 282 ? -12.109 25.859 1.208 1 96.62 282 GLU A CA 1
ATOM 2216 C C . GLU A 1 282 ? -12.695 25.781 2.615 1 96.62 282 GLU A C 1
ATOM 2218 O O . GLU A 1 282 ? -12.078 26.234 3.578 1 96.62 282 GLU A O 1
ATOM 2223 N N . GLN A 1 283 ? -13.852 25.25 2.715 1 96.19 283 GLN A N 1
ATOM 2224 C CA . GLN A 1 283 ? -14.523 25.125 4 1 96.19 283 GLN A CA 1
ATOM 2225 C C . GLN A 1 283 ? -13.734 24.219 4.949 1 96.19 283 GLN A C 1
ATOM 2227 O O . GLN A 1 283 ? -13.562 24.562 6.125 1 96.19 283 GLN A O 1
ATOM 2232 N N . LEU A 1 284 ? -13.305 23.109 4.426 1 97.5 284 LEU A N 1
ATOM 2233 C CA . LEU A 1 284 ? -12.523 22.156 5.211 1 97.5 284 LEU A CA 1
ATOM 2234 C C . LEU A 1 284 ? -11.242 22.812 5.727 1 97.5 284 LEU A C 1
ATOM 2236 O O . LEU A 1 284 ? -10.914 22.703 6.91 1 97.5 284 LEU A O 1
ATOM 2240 N N . CYS A 1 285 ? -10.531 23.516 4.828 1 98.31 285 CYS A N 1
ATOM 2241 C CA . CYS A 1 285 ? -9.258 24.125 5.176 1 98.31 285 CYS A CA 1
ATOM 2242 C C . CYS A 1 285 ? -9.453 25.25 6.188 1 98.31 285 CYS A C 1
ATOM 2244 O O . CYS A 1 285 ? -8.641 25.422 7.098 1 98.31 285 CYS A O 1
ATOM 2246 N N . ARG A 1 286 ? -10.516 26.016 6.012 1 97.56 286 ARG A N 1
ATOM 2247 C CA . ARG A 1 286 ? -10.82 27.078 6.973 1 97.56 286 ARG A CA 1
ATOM 2248 C C . ARG A 1 286 ? -11.117 26.5 8.352 1 97.56 286 ARG A C 1
ATOM 2250 O O . ARG A 1 286 ? -10.602 26.984 9.359 1 97.56 286 ARG A O 1
ATOM 2257 N N . ARG A 1 287 ? -11.875 25.484 8.391 1 97.44 287 ARG A N 1
ATOM 2258 C CA . ARG A 1 287 ? -12.297 24.859 9.641 1 97.44 287 ARG A CA 1
ATOM 2259 C C . ARG A 1 287 ? -11.102 24.266 10.383 1 97.44 287 ARG A C 1
ATOM 2261 O O . ARG A 1 287 ? -11 24.375 11.602 1 97.44 287 ARG A O 1
ATOM 2268 N N . LEU A 1 288 ? -10.188 23.641 9.641 1 97.75 288 LEU A N 1
ATOM 2269 C CA . LEU A 1 288 ? -9.086 22.922 10.258 1 97.75 288 LEU A CA 1
ATOM 2270 C C . LEU A 1 288 ? -7.828 23.781 10.297 1 97.75 288 LEU A C 1
ATOM 2272 O O . LEU A 1 288 ? -6.766 23.328 10.719 1 97.75 288 LEU A O 1
ATOM 2276 N N . ARG A 1 289 ? -7.93 25.031 9.758 1 97.81 289 ARG A N 1
ATOM 2277 C CA . ARG A 1 289 ? -6.812 25.984 9.727 1 97.81 289 ARG A CA 1
ATOM 2278 C C . ARG A 1 289 ? -5.625 25.391 8.977 1 97.81 289 ARG A C 1
ATOM 2280 O O . ARG A 1 289 ? -4.496 25.422 9.469 1 97.81 289 ARG A O 1
ATOM 2287 N N . VAL A 1 290 ? -5.914 24.828 7.848 1 98.31 290 VAL A N 1
ATOM 2288 C CA . VAL A 1 290 ? -4.883 24.281 6.973 1 98.31 290 VAL A CA 1
ATOM 2289 C C . VAL A 1 290 ? -4.086 25.422 6.34 1 98.31 290 VAL A C 1
ATOM 2291 O O . VAL A 1 290 ? -4.652 26.438 5.941 1 98.31 290 VAL A O 1
ATOM 2294 N N . PRO A 1 291 ? -2.795 25.328 6.27 1 98.19 291 PRO A N 1
ATOM 2295 C CA . PRO A 1 291 ? -1.976 26.359 5.641 1 98.19 291 PRO A CA 1
ATOM 2296 C C . PRO A 1 291 ? -2.447 26.703 4.23 1 98.19 291 PRO A C 1
ATOM 2298 O O . PRO A 1 291 ? -2.877 25.828 3.482 1 98.19 291 PRO A O 1
ATOM 2301 N N . ASN A 1 292 ? -2.287 27.938 3.84 1 97.62 292 ASN A N 1
ATOM 2302 C CA . ASN A 1 292 ? -2.83 28.484 2.602 1 97.62 292 ASN A CA 1
ATOM 2303 C C . ASN A 1 292 ? -2.252 27.781 1.377 1 97.62 292 ASN A C 1
ATOM 2305 O O . ASN A 1 292 ? -2.959 27.547 0.394 1 97.62 292 ASN A O 1
ATOM 2309 N N . ASP A 1 293 ? -1.017 27.5 1.411 1 97.12 293 ASP A N 1
ATOM 2310 C CA . ASP A 1 293 ? -0.38 26.859 0.26 1 97.12 293 ASP A CA 1
ATOM 2311 C C . ASP A 1 293 ? -0.975 25.484 -0.005 1 97.12 293 ASP A C 1
ATOM 2313 O O . ASP A 1 293 ? -1.157 25.094 -1.159 1 97.12 293 ASP A O 1
ATOM 2317 N N . LEU A 1 294 ? -1.243 24.734 1.053 1 98.44 294 LEU A N 1
ATOM 2318 C CA . LEU A 1 294 ? -1.885 23.438 0.91 1 98.44 294 LEU A CA 1
ATOM 2319 C C . LEU A 1 294 ? -3.303 23.578 0.367 1 98.44 294 LEU A C 1
ATOM 2321 O O . LEU A 1 294 ? -3.703 22.859 -0.544 1 98.44 294 LEU A O 1
ATOM 2325 N N . ARG A 1 295 ? -4.012 24.516 0.944 1 98.31 295 ARG A N 1
ATOM 2326 C CA . ARG A 1 295 ? -5.379 24.797 0.519 1 98.31 295 ARG A CA 1
ATOM 2327 C C . ARG A 1 295 ? -5.426 25.156 -0.963 1 98.31 295 ARG A C 1
ATOM 2329 O O . ARG A 1 295 ? -6.254 24.625 -1.708 1 98.31 295 ARG A O 1
ATOM 2336 N N . ASP A 1 296 ? -4.57 26.016 -1.367 1 98 296 ASP A N 1
ATOM 2337 C CA . ASP A 1 296 ? -4.586 26.516 -2.736 1 98 296 ASP A CA 1
ATOM 2338 C C . ASP A 1 296 ? -4.348 25.391 -3.742 1 98 296 ASP A C 1
ATOM 2340 O O . ASP A 1 296 ? -5.047 25.297 -4.75 1 98 296 ASP A O 1
ATOM 2344 N N . LEU A 1 297 ? -3.375 24.547 -3.492 1 98.31 297 LEU A N 1
ATOM 2345 C CA . LEU A 1 297 ? -3.139 23.422 -4.391 1 98.31 297 LEU A CA 1
ATOM 2346 C C . LEU A 1 297 ? -4.332 22.469 -4.402 1 98.31 297 LEU A C 1
ATOM 2348 O O . LEU A 1 297 ? -4.73 21.984 -5.457 1 98.31 297 LEU A O 1
ATOM 2352 N N . ALA A 1 298 ? -4.867 22.219 -3.207 1 98.5 298 ALA A N 1
ATOM 2353 C CA . ALA A 1 298 ? -6.012 21.312 -3.109 1 98.5 298 ALA A CA 1
ATOM 2354 C C . ALA A 1 298 ? -7.188 21.828 -3.939 1 98.5 298 ALA A C 1
ATOM 2356 O O . ALA A 1 298 ? -7.879 21.031 -4.594 1 98.5 298 ALA A O 1
ATOM 2357 N N . LYS A 1 299 ? -7.402 23.109 -3.924 1 97.88 299 LYS A N 1
ATOM 2358 C CA . LYS A 1 299 ? -8.469 23.719 -4.723 1 97.88 299 LYS A CA 1
ATOM 2359 C C . LYS A 1 299 ? -8.211 23.531 -6.215 1 97.88 299 LYS A C 1
ATOM 2361 O O . LYS A 1 299 ? -9.125 23.188 -6.965 1 97.88 299 LYS A O 1
ATOM 2366 N N . LEU A 1 300 ? -6.996 23.766 -6.629 1 97.56 300 LEU A N 1
ATOM 2367 C CA . LEU A 1 300 ? -6.625 23.609 -8.031 1 97.56 300 LEU A CA 1
ATOM 2368 C C . LEU A 1 300 ? -6.816 22.172 -8.492 1 97.56 300 LEU A C 1
ATOM 2370 O O . LEU A 1 300 ? -7.352 21.922 -9.578 1 97.56 300 LEU A O 1
ATOM 2374 N N . VAL A 1 301 ? -6.398 21.219 -7.695 1 97.62 301 VAL A N 1
ATOM 2375 C CA . VAL A 1 301 ? -6.512 19.812 -8.047 1 97.62 301 VAL A CA 1
ATOM 2376 C C . VAL A 1 301 ? -7.984 19.422 -8.133 1 97.62 301 VAL A C 1
ATOM 2378 O O . VAL A 1 301 ? -8.391 18.719 -9.07 1 97.62 301 VAL A O 1
ATOM 2381 N N . ALA A 1 302 ? -8.773 19.844 -7.145 1 96.38 302 ALA A N 1
ATOM 2382 C CA . ALA A 1 302 ? -10.203 19.547 -7.164 1 96.38 302 ALA A CA 1
ATOM 2383 C C . ALA A 1 302 ? -10.859 20.078 -8.43 1 96.38 302 ALA A C 1
ATOM 2385 O O . ALA A 1 302 ? -11.75 19.453 -9 1 96.38 302 ALA A O 1
ATOM 2386 N N . GLU A 1 303 ? -10.398 21.172 -8.898 1 95.12 303 GLU A N 1
ATOM 2387 C CA . GLU A 1 303 ? -11.016 21.859 -10.031 1 95.12 303 GLU A CA 1
ATOM 2388 C C . GLU A 1 303 ? -10.562 21.25 -11.359 1 95.12 303 GLU A C 1
ATOM 2390 O O . GLU A 1 303 ? -11.359 21.109 -12.289 1 95.12 303 GLU A O 1
ATOM 2395 N N . PHE A 1 304 ? -9.273 20.781 -11.453 1 94.69 304 PHE A N 1
ATOM 2396 C CA . PHE A 1 304 ? -8.719 20.609 -12.797 1 94.69 304 PHE A CA 1
ATOM 2397 C C . PHE A 1 304 ? -8.305 19.172 -13.031 1 94.69 304 PHE A C 1
ATOM 2399 O O . PHE A 1 304 ? -7.965 18.797 -14.156 1 94.69 304 PHE A O 1
ATOM 2406 N N . HIS A 1 305 ? -8.258 18.219 -12.023 1 93.81 305 HIS A N 1
ATOM 2407 C CA . HIS A 1 305 ? -7.695 16.875 -12.227 1 93.81 305 HIS A CA 1
ATOM 2408 C C . HIS A 1 305 ? -8.438 16.141 -13.328 1 93.81 305 HIS A C 1
ATOM 2410 O O . HIS A 1 305 ? -7.82 15.398 -14.109 1 93.81 305 HIS A O 1
ATOM 2416 N N . ASP A 1 306 ? -9.75 16.359 -13.461 1 91.19 306 ASP A N 1
ATOM 2417 C CA . ASP A 1 306 ? -10.523 15.703 -14.508 1 91.19 306 ASP A CA 1
ATOM 2418 C C . ASP A 1 306 ? -10.078 16.172 -15.891 1 91.19 306 ASP A C 1
ATOM 2420 O O . ASP A 1 306 ? -10.062 15.391 -16.844 1 91.19 306 ASP A O 1
ATOM 2424 N N . LEU A 1 307 ? -9.812 17.438 -15.969 1 93.19 307 LEU A N 1
ATOM 2425 C CA . LEU A 1 307 ? -9.352 18 -17.234 1 93.19 307 LEU A CA 1
ATOM 2426 C C . LEU A 1 307 ? -8.047 17.344 -17.672 1 93.19 307 LEU A C 1
ATOM 2428 O O . LEU A 1 307 ? -7.859 17.078 -18.859 1 93.19 307 LEU A O 1
ATOM 2432 N N . ILE A 1 308 ? -7.16 17.062 -16.766 1 94.88 308 ILE A N 1
ATOM 2433 C CA . ILE A 1 308 ? -5.863 16.469 -17.078 1 94.88 308 ILE A CA 1
ATOM 2434 C C . ILE A 1 308 ? -6.059 15.07 -17.656 1 94.88 308 ILE A C 1
ATOM 2436 O O . ILE A 1 308 ? -5.316 14.664 -18.562 1 94.88 308 ILE A O 1
ATOM 2440 N N . HIS A 1 309 ? -7.07 14.336 -17.156 1 92.56 309 HIS A N 1
ATOM 2441 C CA . HIS A 1 309 ? -7.344 12.992 -17.641 1 92.56 309 HIS A CA 1
ATOM 2442 C C . HIS A 1 309 ? -7.695 13 -19.125 1 92.56 309 HIS A C 1
ATOM 2444 O O . HIS A 1 309 ? -7.508 12 -19.828 1 92.56 309 HIS A O 1
ATOM 2450 N N . THR A 1 310 ? -8.133 14.156 -19.672 1 92.75 310 THR A N 1
ATOM 2451 C CA . THR A 1 310 ? -8.555 14.266 -21.062 1 92.75 310 THR A CA 1
ATOM 2452 C C . THR A 1 310 ? -7.527 15.047 -21.875 1 92.75 310 THR A C 1
ATOM 2454 O O . THR A 1 310 ? -7.859 15.617 -22.922 1 92.75 310 THR A O 1
ATOM 2457 N N . PHE A 1 311 ? -6.352 15.047 -21.422 1 93.62 311 PHE A N 1
ATOM 2458 C CA . PHE A 1 311 ? -5.301 15.891 -21.969 1 93.62 311 PHE A CA 1
ATOM 2459 C C . PHE A 1 311 ? -5.184 15.703 -23.469 1 93.62 311 PHE A C 1
ATOM 2461 O O . PHE A 1 311 ? -5.055 16.672 -24.219 1 93.62 311 PHE A O 1
ATOM 2468 N N . PRO A 1 312 ? -5.285 14.469 -23.984 1 90.75 312 PRO A N 1
ATOM 2469 C CA . PRO A 1 312 ? -5.062 14.266 -25.422 1 90.75 312 PRO A CA 1
ATOM 2470 C C . PRO A 1 312 ? -6.059 15.031 -26.281 1 90.75 312 PRO A C 1
ATOM 2472 O O . PRO A 1 312 ? -5.723 15.445 -27.406 1 90.75 312 PRO A O 1
ATOM 2475 N N . ILE A 1 313 ? -7.211 15.297 -25.797 1 92.12 313 ILE A N 1
ATOM 2476 C CA . ILE A 1 313 ? -8.234 15.914 -26.625 1 92.12 313 ILE A CA 1
ATOM 2477 C C . ILE A 1 313 ? -8.305 17.406 -26.344 1 92.12 313 ILE A C 1
ATOM 2479 O O . ILE A 1 313 ? -9.086 18.125 -26.969 1 92.12 313 ILE A O 1
ATOM 2483 N N . LEU A 1 314 ? -7.547 17.891 -25.453 1 94.69 314 LEU A N 1
ATOM 2484 C CA . LEU A 1 314 ? -7.559 19.312 -25.125 1 94.69 314 LEU A CA 1
ATOM 2485 C C . LEU A 1 314 ? -6.945 20.125 -26.25 1 94.69 314 LEU A C 1
ATOM 2487 O O . LEU A 1 314 ? -5.949 19.719 -26.859 1 94.69 314 LEU A O 1
ATOM 2491 N N . GLN A 1 315 ? -7.52 21.203 -26.516 1 96 315 GLN A N 1
ATOM 2492 C CA . GLN A 1 315 ? -6.938 22.141 -27.469 1 96 315 GLN A CA 1
ATOM 2493 C C . GLN A 1 315 ? -5.723 22.859 -26.891 1 96 315 GLN A C 1
ATOM 2495 O O . GLN A 1 315 ? -5.668 23.094 -25.672 1 96 315 GLN A O 1
ATOM 2500 N N . PRO A 1 316 ? -4.793 23.203 -27.75 1 97.12 316 PRO A N 1
ATOM 2501 C CA . PRO A 1 316 ? -3.607 23.922 -27.266 1 97.12 316 PRO A CA 1
ATOM 2502 C C . PRO A 1 316 ? -3.957 25.172 -26.453 1 97.12 316 PRO A C 1
ATOM 2504 O O . PRO A 1 316 ? -3.316 25.453 -25.438 1 97.12 316 PRO A O 1
ATOM 2507 N N . LYS A 1 317 ? -4.961 25.859 -26.953 1 97.5 317 LYS A N 1
ATOM 2508 C CA . LYS A 1 317 ? -5.398 27.062 -26.234 1 97.5 317 LYS A CA 1
ATOM 2509 C C . LYS A 1 317 ? -5.848 26.719 -24.812 1 97.5 317 LYS A C 1
ATOM 2511 O O . LYS A 1 317 ? -5.555 27.469 -23.875 1 97.5 317 LYS A O 1
ATOM 2516 N N . THR A 1 318 ? -6.574 25.625 -24.656 1 97.38 318 THR A N 1
ATOM 2517 C CA . THR A 1 318 ? -7.059 25.188 -23.359 1 97.38 318 THR A CA 1
ATOM 2518 C C . THR A 1 318 ? -5.895 24.812 -22.438 1 97.38 318 THR A C 1
ATOM 2520 O O . THR A 1 318 ? -5.934 25.078 -21.234 1 97.38 318 THR A O 1
ATOM 2523 N N . ILE A 1 319 ? -4.883 24.234 -23 1 97.88 319 ILE A N 1
ATOM 2524 C CA . ILE A 1 319 ? -3.707 23.812 -22.25 1 97.88 319 ILE A CA 1
ATOM 2525 C C . ILE A 1 319 ? -2.979 25.031 -21.703 1 97.88 319 ILE A C 1
ATOM 2527 O O . ILE A 1 319 ? -2.619 25.062 -20.516 1 97.88 319 ILE A O 1
ATOM 2531 N N . VAL A 1 320 ? -2.791 26.047 -22.5 1 97.88 320 VAL A N 1
ATOM 2532 C CA . VAL A 1 320 ? -2.104 27.25 -22.062 1 97.88 320 VAL A CA 1
ATOM 2533 C C . VAL A 1 320 ? -2.951 27.984 -21.031 1 97.88 320 VAL A C 1
ATOM 2535 O O . VAL A 1 320 ? -2.424 28.516 -20.047 1 97.88 320 VAL A O 1
ATOM 2538 N N . LYS A 1 321 ? -4.258 28 -21.266 1 97.31 321 LYS A N 1
ATOM 2539 C CA . LYS A 1 321 ? -5.164 28.594 -20.297 1 97.31 321 LYS A CA 1
ATOM 2540 C C . LYS A 1 321 ? -5.07 27.875 -18.938 1 97.31 321 LYS A C 1
ATOM 2542 O O . LYS A 1 321 ? -5.203 28.516 -17.891 1 97.31 321 LYS A O 1
ATOM 2547 N N . LEU A 1 322 ? -4.977 26.562 -18.969 1 97.5 322 LEU A N 1
ATOM 2548 C CA . LEU A 1 322 ? -4.781 25.797 -17.734 1 97.5 322 LEU A CA 1
ATOM 2549 C C . LEU A 1 322 ? -3.541 26.281 -17 1 97.5 322 LEU A C 1
ATOM 2551 O O . LEU A 1 322 ? -3.582 26.469 -15.773 1 97.5 322 LEU A O 1
ATOM 2555 N N . PHE A 1 323 ? -2.396 26.5 -17.688 1 98.25 323 PHE A N 1
ATOM 2556 C CA . PHE A 1 323 ? -1.16 26.953 -17.047 1 98.25 323 PHE A CA 1
ATOM 2557 C C . PHE A 1 323 ? -1.354 28.312 -16.391 1 98.25 323 PHE A C 1
ATOM 2559 O O . PHE A 1 323 ? -0.795 28.578 -15.328 1 98.25 323 PHE A O 1
ATOM 2566 N N . ASP A 1 324 ? -2.146 29.156 -17.062 1 96.75 324 ASP A N 1
ATOM 2567 C CA . ASP A 1 324 ? -2.504 30.453 -16.484 1 96.75 324 ASP A CA 1
ATOM 2568 C C . ASP A 1 324 ? -3.332 30.266 -15.211 1 96.75 324 ASP A C 1
ATOM 2570 O O . ASP A 1 324 ? -3.045 30.875 -14.188 1 96.75 324 ASP A O 1
ATOM 2574 N N . ALA A 1 325 ? -4.289 29.422 -15.312 1 96.38 325 ALA A N 1
ATOM 2575 C CA . ALA A 1 325 ? -5.258 29.234 -14.234 1 96.38 325 ALA A CA 1
ATOM 2576 C C . ALA A 1 325 ? -4.586 28.672 -12.984 1 96.38 325 ALA A C 1
ATOM 2578 O O . ALA A 1 325 ? -4.957 29.016 -11.867 1 96.38 325 ALA A O 1
ATOM 2579 N N . ILE A 1 326 ? -3.59 27.859 -13.172 1 97.19 326 ILE A N 1
ATOM 2580 C CA . ILE A 1 326 ? -2.955 27.234 -12.016 1 97.19 326 ILE A CA 1
ATOM 2581 C C . ILE A 1 326 ? -1.742 28.062 -11.586 1 97.19 326 ILE A C 1
ATOM 2583 O O . ILE A 1 326 ? -0.974 27.641 -10.719 1 97.19 326 ILE A O 1
ATOM 2587 N N . ASP A 1 327 ? -1.502 29.188 -12.258 1 96.88 327 ASP A N 1
ATOM 2588 C CA . ASP A 1 327 ? -0.409 30.109 -11.953 1 96.88 327 ASP A CA 1
ATOM 2589 C C . ASP A 1 327 ? 0.945 29.422 -12.102 1 96.88 327 ASP A C 1
ATOM 2591 O O . ASP A 1 327 ? 1.836 29.594 -11.266 1 96.88 327 ASP A O 1
ATOM 2595 N N . ALA A 1 328 ? 1.109 28.625 -13.125 1 97.38 328 ALA A N 1
ATOM 2596 C CA . ALA A 1 328 ? 2.318 27.844 -13.336 1 97.38 328 ALA A CA 1
ATOM 2597 C C . ALA A 1 328 ? 3.518 28.734 -13.625 1 97.38 328 ALA A C 1
ATOM 2599 O O . ALA A 1 328 ? 4.66 28.359 -13.336 1 97.38 328 ALA A O 1
ATOM 2600 N N . TRP A 1 329 ? 3.283 29.938 -14.156 1 95.19 329 TRP A N 1
ATOM 2601 C CA . TRP A 1 329 ? 4.363 30.828 -14.547 1 95.19 329 TRP A CA 1
ATOM 2602 C C . TRP A 1 329 ? 5.133 31.328 -13.328 1 95.19 329 TRP A C 1
ATOM 2604 O O . TRP A 1 329 ? 6.355 31.484 -13.383 1 95.19 329 TRP A O 1
ATOM 2614 N N . ARG A 1 330 ? 4.438 31.562 -12.258 1 95.5 330 ARG A N 1
ATOM 2615 C CA . ARG A 1 330 ? 5.062 32 -11.016 1 95.5 330 ARG A CA 1
ATOM 2616 C C . ARG A 1 330 ? 5.398 30.797 -10.117 1 95.5 330 ARG A C 1
ATOM 2618 O O . ARG A 1 330 ? 6.355 30.859 -9.344 1 95.5 330 ARG A O 1
ATOM 2625 N N . LYS A 1 331 ? 4.664 29.797 -10.234 1 97.44 331 LYS A N 1
ATOM 2626 C CA . LYS A 1 331 ? 4.824 28.594 -9.422 1 97.44 331 LYS A CA 1
ATOM 2627 C C . LYS A 1 331 ? 4.871 27.344 -10.297 1 97.44 331 LYS A C 1
ATOM 2629 O O . LYS A 1 331 ? 3.957 26.516 -10.258 1 97.44 331 LYS A O 1
ATOM 2634 N N . PRO A 1 332 ? 6.035 27.141 -10.945 1 97.25 332 PRO A N 1
ATOM 2635 C CA . PRO A 1 332 ? 6.129 26.078 -11.938 1 97.25 332 PRO A CA 1
ATOM 2636 C C . PRO A 1 332 ? 5.965 24.688 -11.32 1 97.25 332 PRO A C 1
ATOM 2638 O O . PRO A 1 332 ? 5.594 23.734 -12.016 1 97.25 332 PRO A O 1
ATOM 2641 N N . GLN A 1 333 ? 6.18 24.562 -9.977 1 97.38 333 GLN A N 1
ATOM 2642 C CA . GLN A 1 333 ? 6.062 23.266 -9.32 1 97.38 333 GLN A CA 1
ATOM 2643 C C . GLN A 1 333 ? 4.625 22.766 -9.367 1 97.38 333 GLN A C 1
ATOM 2645 O O . GLN A 1 333 ? 4.379 21.562 -9.195 1 97.38 333 GLN A O 1
ATOM 2650 N N . ARG A 1 334 ? 3.639 23.672 -9.633 1 98.06 334 ARG A N 1
ATOM 2651 C CA . ARG A 1 334 ? 2.23 23.297 -9.664 1 98.06 334 ARG A CA 1
ATOM 2652 C C . ARG A 1 334 ? 1.954 22.312 -10.797 1 98.06 334 ARG A C 1
ATOM 2654 O O . ARG A 1 334 ? 1.089 21.438 -10.664 1 98.06 334 ARG A O 1
ATOM 2661 N N . VAL A 1 335 ? 2.705 22.422 -11.883 1 98.38 335 VAL A N 1
ATOM 2662 C CA . VAL A 1 335 ? 2.523 21.5 -13.008 1 98.38 335 VAL A CA 1
ATOM 2663 C C . VAL A 1 335 ? 2.846 20.078 -12.578 1 98.38 335 VAL A C 1
ATOM 2665 O O . VAL A 1 335 ? 2.061 19.156 -12.82 1 98.38 335 VAL A O 1
ATOM 2668 N N . GLU A 1 336 ? 3.934 19.969 -11.906 1 98 336 GLU A N 1
ATOM 2669 C CA . GLU A 1 336 ? 4.34 18.656 -11.406 1 98 336 GLU A CA 1
ATOM 2670 C C . GLU A 1 336 ? 3.369 18.141 -10.352 1 98 336 GLU A C 1
ATOM 2672 O O . GLU A 1 336 ? 3.002 16.969 -10.352 1 98 336 GLU A O 1
ATOM 2677 N N . GLN A 1 337 ? 2.943 18.984 -9.453 1 98.31 337 GLN A N 1
ATOM 2678 C CA . GLN A 1 337 ? 2.055 18.609 -8.359 1 98.31 337 GLN A CA 1
ATOM 2679 C C . GLN A 1 337 ? 0.712 18.109 -8.883 1 98.31 337 GLN A C 1
ATOM 2681 O O . GLN A 1 337 ? 0.213 17.078 -8.445 1 98.31 337 GLN A O 1
ATOM 2686 N N . ILE A 1 338 ? 0.203 18.812 -9.875 1 98.12 338 ILE A N 1
ATOM 2687 C CA . ILE A 1 338 ? -1.09 18.438 -10.438 1 98.12 338 ILE A CA 1
ATOM 2688 C C . ILE A 1 338 ? -0.952 17.156 -11.242 1 98.12 338 ILE A C 1
ATOM 2690 O O . ILE A 1 338 ? -1.841 16.297 -11.219 1 98.12 338 ILE A O 1
ATOM 2694 N N . ALA A 1 339 ? 0.169 17.016 -11.945 1 98.12 339 ALA A N 1
ATOM 2695 C CA . ALA A 1 339 ? 0.429 15.773 -12.68 1 98.12 339 ALA A CA 1
ATOM 2696 C C . ALA A 1 339 ? 0.472 14.57 -11.742 1 98.12 339 ALA A C 1
ATOM 2698 O O . ALA A 1 339 ? -0.133 13.539 -12.016 1 98.12 339 ALA A O 1
ATOM 2699 N N . LEU A 1 340 ? 1.126 14.742 -10.602 1 98 340 LEU A N 1
ATOM 2700 C CA . LEU A 1 340 ? 1.288 13.664 -9.641 1 98 340 LEU A CA 1
ATOM 2701 C C . LEU A 1 340 ? -0.05 13.289 -9.008 1 98 340 LEU A C 1
ATOM 2703 O O . LEU A 1 340 ? -0.363 12.109 -8.852 1 98 340 LEU A O 1
ATOM 2707 N N . THR A 1 341 ? -0.849 14.305 -8.625 1 98.25 341 THR A N 1
ATOM 2708 C CA . THR A 1 341 ? -2.145 14.047 -8.008 1 98.25 341 THR A CA 1
ATOM 2709 C C . THR A 1 341 ? -3.08 13.344 -8.984 1 98.25 341 THR A C 1
ATOM 2711 O O . THR A 1 341 ? -3.805 12.414 -8.609 1 98.25 341 THR A O 1
ATOM 2714 N N . SER A 1 342 ? -3.039 13.773 -10.234 1 97.69 342 SER A N 1
ATOM 2715 C CA . SER A 1 342 ? -3.889 13.164 -11.25 1 97.69 342 SER A CA 1
ATOM 2716 C C . SER A 1 342 ? -3.455 11.727 -11.539 1 97.69 342 SER A C 1
ATOM 2718 O O . SER A 1 342 ? -4.297 10.852 -11.758 1 97.69 342 SER A O 1
ATOM 2720 N N . GLU A 1 343 ? -2.186 11.547 -11.57 1 97.5 343 GLU A N 1
ATOM 2721 C CA . GLU A 1 343 ? -1.671 10.188 -11.742 1 97.5 343 GLU A CA 1
ATOM 2722 C C . GLU A 1 343 ? -2.113 9.281 -10.602 1 97.5 343 GLU A C 1
ATOM 2724 O O . GLU A 1 343 ? -2.523 8.141 -10.828 1 97.5 343 GLU A O 1
ATOM 2729 N N . ALA A 1 344 ? -2.035 9.773 -9.359 1 97.75 344 ALA A N 1
ATOM 2730 C CA . ALA A 1 344 ? -2.482 9.008 -8.195 1 97.75 344 ALA A CA 1
ATOM 2731 C C . ALA A 1 344 ? -3.949 8.609 -8.336 1 97.75 344 ALA A C 1
ATOM 2733 O O . ALA A 1 344 ? -4.34 7.5 -7.957 1 97.75 344 ALA A O 1
ATOM 2734 N N . ASP A 1 345 ? -4.77 9.508 -8.859 1 95.75 345 ASP A N 1
ATOM 2735 C CA . ASP A 1 345 ? -6.199 9.273 -9.039 1 95.75 345 ASP A CA 1
ATOM 2736 C C . ASP A 1 345 ? -6.453 8.094 -9.984 1 95.75 345 ASP A C 1
ATOM 2738 O O . ASP A 1 345 ? -7.312 7.254 -9.711 1 95.75 345 ASP A O 1
ATOM 2742 N N . VAL A 1 346 ? -5.691 8.016 -11.039 1 94 346 VAL A N 1
ATOM 2743 C CA . VAL A 1 346 ? -5.891 6.965 -12.039 1 94 346 VAL A CA 1
ATOM 2744 C C . VAL A 1 346 ? -5.293 5.656 -11.531 1 94 346 VAL A C 1
ATOM 2746 O O . VAL A 1 346 ? -5.918 4.598 -11.641 1 94 346 VAL A O 1
ATOM 2749 N N . ARG A 1 347 ? -4.145 5.73 -10.938 1 93.94 347 ARG A N 1
ATOM 2750 C CA . ARG A 1 347 ? -3.439 4.531 -10.5 1 93.94 347 ARG A CA 1
ATOM 2751 C C . ARG A 1 347 ? -3.982 4.023 -9.172 1 93.94 347 ARG A C 1
ATOM 2753 O O . ARG A 1 347 ? -3.699 2.895 -8.766 1 93.94 347 ARG A O 1
ATOM 2760 N N . GLY A 1 348 ? -4.684 4.93 -8.438 1 92 348 GLY A N 1
ATOM 2761 C CA . GLY A 1 348 ? -5.316 4.523 -7.195 1 92 348 GLY A CA 1
ATOM 2762 C C . GLY A 1 348 ? -6.574 3.701 -7.41 1 92 348 GLY A C 1
ATOM 2763 O O . GLY A 1 348 ? -7.508 3.764 -6.605 1 92 348 GLY A O 1
ATOM 2764 N N . ARG A 1 349 ? -6.648 2.988 -8.477 1 88.25 349 ARG A N 1
ATOM 2765 C CA . ARG A 1 349 ? -7.77 2.113 -8.812 1 88.25 349 ARG A CA 1
ATOM 2766 C C . ARG A 1 349 ? -7.312 0.662 -8.93 1 88.25 349 ARG A C 1
ATOM 2768 O O . ARG A 1 349 ? -6.207 0.389 -9.391 1 88.25 349 ARG A O 1
ATOM 2775 N N . THR A 1 350 ? -8.234 -0.196 -8.469 1 83.88 350 THR A N 1
ATOM 2776 C CA . THR A 1 350 ? -7.906 -1.614 -8.555 1 83.88 350 THR A CA 1
ATOM 2777 C C . THR A 1 350 ? -7.656 -2.023 -10 1 83.88 350 THR A C 1
ATOM 2779 O O . THR A 1 350 ? -8.469 -1.741 -10.883 1 83.88 350 THR A O 1
ATOM 2782 N N . GLY A 1 351 ? -6.562 -2.643 -10.242 1 84.44 351 GLY A N 1
ATOM 2783 C CA . GLY A 1 351 ? -6.23 -3.092 -11.586 1 84.44 351 GLY A CA 1
ATOM 2784 C C . GLY A 1 351 ? -5.426 -2.074 -12.375 1 84.44 351 GLY A C 1
ATOM 2785 O O . GLY A 1 351 ? -4.914 -2.381 -13.453 1 84.44 351 GLY A O 1
ATOM 2786 N N . PHE A 1 352 ? -5.258 -0.828 -11.82 1 87.94 352 PHE A N 1
ATOM 2787 C CA . PHE A 1 352 ? -4.582 0.235 -12.555 1 87.94 352 PHE A CA 1
ATOM 2788 C C . PHE A 1 352 ? -3.328 0.692 -11.82 1 87.94 352 PHE A C 1
ATOM 2790 O O . PHE A 1 352 ? -2.721 1.7 -12.188 1 87.94 352 PHE A O 1
ATOM 2797 N N . GLU A 1 353 ? -2.912 -0.003 -10.805 1 90.25 353 GLU A N 1
ATOM 2798 C CA . GLU A 1 353 ? -1.81 0.429 -9.953 1 90.25 353 GLU A CA 1
ATOM 2799 C C . GLU A 1 353 ? -0.546 0.682 -10.773 1 90.25 353 GLU A C 1
ATOM 2801 O O . GLU A 1 353 ? 0.146 1.681 -10.562 1 90.25 353 GLU A O 1
ATOM 2806 N N . ALA A 1 354 ? -0.35 -0.116 -11.719 1 89.38 354 ALA A N 1
ATOM 2807 C CA . ALA A 1 354 ? 0.895 -0.04 -12.477 1 89.38 354 ALA A CA 1
ATOM 2808 C C . ALA A 1 354 ? 0.663 0.586 -13.852 1 89.38 354 ALA A C 1
ATOM 2810 O O . ALA A 1 354 ? 1.526 0.512 -14.727 1 89.38 354 ALA A O 1
ATOM 2811 N N . SER A 1 355 ? -0.472 1.19 -14.031 1 90.31 355 SER A N 1
ATOM 2812 C CA . SER A 1 355 ? -0.798 1.76 -15.328 1 90.31 355 SER A CA 1
ATOM 2813 C C . SER A 1 355 ? 0.076 2.971 -15.641 1 90.31 355 SER A C 1
ATOM 2815 O O . SER A 1 355 ? 0.461 3.713 -14.734 1 90.31 355 SER A O 1
ATOM 2817 N N . ASP A 1 356 ? 0.375 3.031 -16.891 1 90.69 356 ASP A N 1
ATOM 2818 C CA . ASP A 1 356 ? 1.012 4.262 -17.359 1 90.69 356 ASP A CA 1
ATOM 2819 C C . ASP A 1 356 ? 0.036 5.434 -17.312 1 90.69 356 ASP A C 1
ATOM 2821 O O . ASP A 1 356 ? -1.177 5.246 -17.422 1 90.69 356 ASP A O 1
ATOM 2825 N N . TYR A 1 357 ? 0.574 6.57 -17.062 1 94.38 357 TYR A N 1
ATOM 2826 C CA . TYR A 1 357 ? -0.218 7.793 -17.078 1 94.38 357 TYR A CA 1
ATOM 2827 C C . TYR A 1 357 ? 0.41 8.836 -18 1 94.38 357 TYR A C 1
ATOM 2829 O O . TYR A 1 357 ? 0.994 9.812 -17.531 1 94.38 357 TYR A O 1
ATOM 2837 N N . PRO A 1 358 ? 0.204 8.672 -19.297 1 94.88 358 PRO A N 1
ATOM 2838 C CA . PRO A 1 358 ? 0.843 9.555 -20.266 1 94.88 358 PRO A CA 1
ATOM 2839 C C . PRO A 1 358 ? 0.367 11.008 -20.141 1 94.88 358 PRO A C 1
ATOM 2841 O O . PRO A 1 358 ? 1.115 11.93 -20.469 1 94.88 358 PRO A O 1
ATOM 2844 N N . GLN A 1 359 ? -0.855 11.164 -19.688 1 95.38 359 GLN A N 1
ATOM 2845 C CA . GLN A 1 359 ? -1.39 12.516 -19.531 1 95.38 359 GLN A CA 1
ATOM 2846 C C . GLN A 1 359 ? -0.477 13.375 -18.672 1 95.38 359 GLN A C 1
ATOM 2848 O O . GLN A 1 359 ? -0.288 14.562 -18.938 1 95.38 359 GLN A O 1
ATOM 2853 N N . GLY A 1 360 ? 0.063 12.734 -17.578 1 96.56 360 GLY A N 1
ATOM 2854 C CA . GLY A 1 360 ? 1.014 13.461 -16.75 1 96.56 360 GLY A CA 1
ATOM 2855 C C . GLY A 1 360 ? 2.289 13.828 -17.484 1 96.56 360 GLY A C 1
ATOM 2856 O O . GLY A 1 360 ? 2.807 14.938 -17.328 1 96.56 360 GLY A O 1
ATOM 2857 N N . ARG A 1 361 ? 2.76 12.938 -18.281 1 94.75 361 ARG A N 1
ATOM 2858 C CA . ARG A 1 361 ? 3.957 13.188 -19.078 1 94.75 361 ARG A CA 1
ATOM 2859 C C . ARG A 1 361 ? 3.713 14.289 -20.109 1 94.75 361 ARG A C 1
ATOM 2861 O O . ARG A 1 361 ? 4.547 15.18 -20.281 1 94.75 361 ARG A O 1
ATOM 2868 N N . TRP A 1 362 ? 2.615 14.219 -20.734 1 96.56 362 TRP A N 1
ATOM 2869 C CA . TRP A 1 362 ? 2.285 15.211 -21.75 1 96.56 362 TRP A CA 1
ATOM 2870 C C . TRP A 1 362 ? 2.113 16.594 -21.141 1 96.56 362 TRP A C 1
ATOM 2872 O O . TRP A 1 362 ? 2.521 17.594 -21.719 1 96.56 362 TRP A O 1
ATOM 2882 N N . LEU A 1 363 ? 1.496 16.609 -20 1 97.69 363 LEU A N 1
ATOM 2883 C CA . LEU A 1 363 ? 1.345 17.891 -19.297 1 97.69 363 LEU A CA 1
ATOM 2884 C C . LEU A 1 363 ? 2.703 18.516 -19.016 1 97.69 363 LEU A C 1
ATOM 2886 O O . LEU A 1 363 ? 2.895 19.719 -19.266 1 97.69 363 LEU A O 1
ATOM 2890 N N . ARG A 1 364 ? 3.641 17.766 -18.531 1 97.75 364 ARG A N 1
ATOM 2891 C CA . ARG A 1 364 ? 4.988 18.234 -18.219 1 97.75 364 ARG A CA 1
ATOM 2892 C C . ARG A 1 364 ? 5.703 18.703 -19.469 1 97.75 364 ARG A C 1
ATOM 2894 O O . ARG A 1 364 ? 6.363 19.75 -19.469 1 97.75 364 ARG A O 1
ATOM 2901 N N . GLU A 1 365 ? 5.531 17.953 -20.516 1 97.25 365 GLU A N 1
ATOM 2902 C CA . GLU A 1 365 ? 6.172 18.297 -21.781 1 97.25 365 GLU A CA 1
ATOM 2903 C C . GLU A 1 365 ? 5.582 19.594 -22.359 1 97.25 365 GLU A C 1
ATOM 2905 O O . GLU A 1 365 ? 6.316 20.469 -22.812 1 97.25 365 GLU A O 1
ATOM 2910 N N . ALA A 1 366 ? 4.281 19.609 -22.344 1 97.94 366 ALA A N 1
ATOM 2911 C CA . ALA A 1 366 ? 3.613 20.812 -22.828 1 97.94 366 ALA A CA 1
ATOM 2912 C C . ALA A 1 366 ? 4.07 22.047 -22.047 1 97.94 366 ALA A C 1
ATOM 2914 O O . ALA A 1 366 ? 4.238 23.125 -22.625 1 97.94 366 ALA A O 1
ATOM 2915 N N . TRP A 1 367 ? 4.238 21.891 -20.781 1 98.31 367 TRP A N 1
ATOM 2916 C CA . TRP A 1 367 ? 4.703 23 -19.953 1 98.31 367 TRP A CA 1
ATOM 2917 C C . TRP A 1 367 ? 6.105 23.438 -20.359 1 98.31 367 TRP A C 1
ATOM 2919 O O . TRP A 1 367 ? 6.387 24.641 -20.453 1 98.31 367 TRP A O 1
ATOM 2929 N N . GLN A 1 368 ? 6.992 22.469 -20.609 1 97.62 368 GLN A N 1
ATOM 2930 C CA . GLN A 1 368 ? 8.352 22.766 -21.031 1 97.62 368 GLN A CA 1
ATOM 2931 C C . GLN A 1 368 ? 8.359 23.547 -22.344 1 97.62 368 GLN A C 1
ATOM 2933 O O . GLN A 1 368 ? 9.125 24.5 -22.5 1 97.62 368 GLN A O 1
ATOM 2938 N N . VAL A 1 369 ? 7.539 23.156 -23.188 1 97.56 369 VAL A N 1
ATOM 2939 C CA . VAL A 1 369 ? 7.426 23.797 -24.484 1 97.56 369 VAL A CA 1
ATOM 2940 C C . VAL A 1 369 ? 6.918 25.234 -24.312 1 97.56 369 VAL A C 1
ATOM 2942 O O . VAL A 1 369 ? 7.477 26.172 -24.891 1 97.56 369 VAL A O 1
ATOM 2945 N N . ALA A 1 370 ? 5.852 25.375 -23.531 1 97.81 370 ALA A N 1
ATOM 2946 C CA . ALA A 1 370 ? 5.25 26.688 -23.328 1 97.81 370 ALA A CA 1
ATOM 2947 C C . ALA A 1 370 ? 6.23 27.641 -22.641 1 97.81 370 ALA A C 1
ATOM 2949 O O . ALA A 1 370 ? 6.328 28.812 -23 1 97.81 370 ALA A O 1
ATOM 2950 N N . GLN A 1 371 ? 6.934 27.094 -21.641 1 96.38 371 GLN A N 1
ATOM 2951 C CA . GLN A 1 371 ? 7.828 27.938 -20.859 1 96.38 371 GLN A CA 1
ATOM 2952 C C . GLN A 1 371 ? 9.062 28.328 -21.656 1 96.38 371 GLN A C 1
ATOM 2954 O O . GLN A 1 371 ? 9.703 29.344 -21.359 1 96.38 371 GLN A O 1
ATOM 2959 N N . ALA A 1 372 ? 9.391 27.594 -22.656 1 96 372 ALA A N 1
ATOM 2960 C CA . ALA A 1 372 ? 10.586 27.828 -23.453 1 96 372 ALA A CA 1
ATOM 2961 C C . ALA A 1 372 ? 10.391 28.984 -24.422 1 96 372 ALA A C 1
ATOM 2963 O O . ALA A 1 372 ? 11.352 29.5 -25 1 96 372 ALA A O 1
ATOM 2964 N N . VAL A 1 373 ? 9.156 29.469 -24.594 1 95.56 373 VAL A N 1
ATOM 2965 C CA . VAL A 1 373 ? 8.898 30.609 -25.484 1 95.56 373 VAL A CA 1
ATOM 2966 C C . VAL A 1 373 ? 9.555 31.859 -24.906 1 95.56 373 VAL A C 1
ATOM 2968 O O . VAL A 1 373 ? 9.219 32.281 -23.812 1 95.56 373 VAL A O 1
ATOM 2971 N N . PRO A 1 374 ? 10.508 32.344 -25.594 1 92.88 374 PRO A N 1
ATOM 2972 C CA . PRO A 1 374 ? 11.281 33.469 -25.047 1 92.88 374 PRO A CA 1
ATOM 2973 C C . PRO A 1 374 ? 10.484 34.781 -25 1 92.88 374 PRO A C 1
ATOM 2975 O O . PRO A 1 374 ? 9.922 35.188 -26.016 1 92.88 374 PRO A O 1
ATOM 2978 N N . THR A 1 375 ? 10.492 35.406 -23.875 1 90.69 375 THR A N 1
ATOM 2979 C CA . THR A 1 375 ? 9.859 36.719 -23.703 1 90.69 375 THR A CA 1
ATOM 2980 C C . THR A 1 375 ? 10.664 37.812 -24.422 1 90.69 375 THR A C 1
ATOM 2982 O O . THR A 1 375 ? 10.086 38.75 -24.953 1 90.69 375 THR A O 1
ATOM 2985 N N . LYS A 1 376 ? 11.938 37.594 -24.453 1 91.69 376 LYS A N 1
ATOM 2986 C CA . LYS A 1 376 ? 12.852 38.562 -25.062 1 91.69 376 LYS A CA 1
ATOM 2987 C C . LYS A 1 376 ? 12.492 38.844 -26.516 1 91.69 376 LYS A C 1
ATOM 2989 O O . LYS A 1 376 ? 12.508 39.969 -26.953 1 91.69 376 LYS A O 1
ATOM 2994 N N . GLU A 1 377 ? 12.172 37.781 -27.203 1 92.25 377 GLU A N 1
ATOM 2995 C CA . GLU A 1 377 ? 11.852 37.906 -28.625 1 92.25 377 GLU A CA 1
ATOM 2996 C C . GLU A 1 377 ? 10.57 38.719 -28.828 1 92.25 377 GLU A C 1
ATOM 2998 O O . GLU A 1 377 ? 10.414 39.406 -29.828 1 92.25 377 GLU A O 1
ATOM 3003 N N . VAL A 1 378 ? 9.633 38.688 -27.922 1 91.38 378 VAL A N 1
ATOM 3004 C CA . VAL A 1 378 ? 8.375 39.406 -28 1 91.38 378 VAL A CA 1
ATOM 3005 C C . VAL A 1 378 ? 8.625 40.906 -27.766 1 91.38 378 VAL A C 1
ATOM 3007 O O . VAL A 1 378 ? 8.078 41.75 -28.484 1 91.38 378 VAL A O 1
ATOM 3010 N N . VAL A 1 379 ? 9.508 41.156 -26.828 1 90.94 379 VAL A N 1
ATOM 3011 C CA . VAL A 1 379 ? 9.859 42.531 -26.516 1 90.94 379 VAL A CA 1
ATOM 3012 C C . VAL A 1 379 ? 10.641 43.156 -27.688 1 90.94 379 VAL A C 1
ATOM 3014 O O . VAL A 1 379 ? 10.391 44.281 -28.078 1 90.94 379 VAL A O 1
ATOM 3017 N N . GLU A 1 380 ? 11.484 42.375 -28.25 1 93.38 380 GLU A N 1
ATOM 3018 C CA . GLU A 1 380 ? 12.305 42.844 -29.375 1 93.38 380 GLU A CA 1
ATOM 3019 C C . GLU A 1 380 ? 11.453 43.094 -30.609 1 93.38 380 GLU A C 1
ATOM 3021 O O . GLU A 1 380 ? 11.805 43.906 -31.453 1 93.38 380 GLU A O 1
ATOM 3026 N N . ALA A 1 381 ? 10.406 42.375 -30.734 1 92.56 381 ALA A N 1
ATOM 3027 C CA . ALA A 1 381 ? 9.5 42.531 -31.859 1 92.56 381 ALA A CA 1
ATOM 3028 C C . ALA A 1 381 ? 8.648 43.781 -31.703 1 92.56 381 ALA A C 1
ATOM 3030 O O . ALA A 1 381 ? 7.906 44.156 -32.625 1 92.56 381 ALA A O 1
ATOM 3031 N N . GLY A 1 382 ? 8.703 44.5 -30.531 1 92 382 GLY A N 1
ATOM 3032 C CA . GLY A 1 382 ? 8.117 45.812 -30.391 1 92 382 GLY A CA 1
ATOM 3033 C C . GLY A 1 382 ? 6.848 45.844 -29.562 1 92 382 GLY A C 1
ATOM 3034 O O . GLY A 1 382 ? 6.215 46.875 -29.391 1 92 382 GLY A O 1
ATOM 3035 N N . PHE A 1 383 ? 6.43 44.688 -29.109 1 91.69 383 PHE A N 1
ATOM 3036 C CA . PHE A 1 383 ? 5.219 44.656 -28.297 1 91.69 383 PHE A CA 1
ATOM 3037 C C . PHE A 1 383 ? 5.461 45.281 -26.938 1 91.69 383 PHE A C 1
ATOM 3039 O O . PHE A 1 383 ? 6.559 45.188 -26.3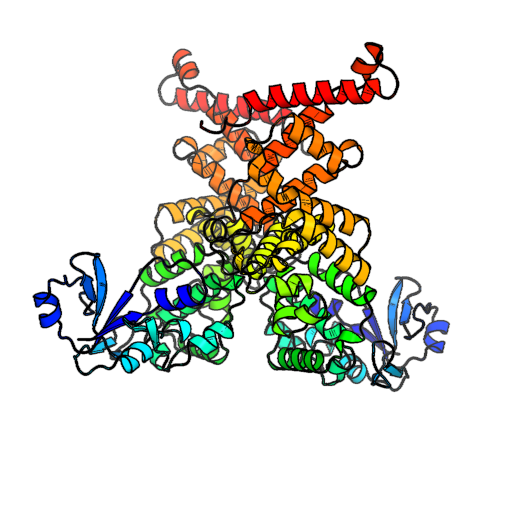91 1 91.69 383 PHE A O 1
ATOM 3046 N N . LYS A 1 384 ? 4.426 46.062 -26.453 1 90.38 384 LYS A N 1
ATOM 3047 C CA . LYS A 1 384 ? 4.566 46.75 -25.172 1 90.38 384 LYS A CA 1
ATOM 3048 C C . LYS A 1 384 ? 3.355 46.469 -24.281 1 90.38 384 LYS A C 1
ATOM 3050 O O . LYS A 1 384 ? 2.262 46.219 -24.781 1 90.38 384 LYS A O 1
ATOM 3055 N N . GLY A 1 385 ? 3.602 46.531 -22.859 1 88.44 385 GLY A N 1
ATOM 3056 C CA . GLY A 1 385 ? 2.537 46.406 -21.875 1 88.44 385 GLY A CA 1
ATOM 3057 C C . GLY A 1 385 ? 1.733 45.125 -22.031 1 88.44 385 GLY A C 1
ATOM 3058 O O . GLY A 1 385 ? 2.299 44.031 -22.094 1 88.44 385 GLY A O 1
ATOM 3059 N N . ILE A 1 386 ? 0.428 45.219 -22.125 1 90.12 386 ILE A N 1
ATOM 3060 C CA . ILE A 1 386 ? -0.528 44.125 -22.172 1 90.12 386 ILE A CA 1
ATOM 3061 C C . ILE A 1 386 ? -0.342 43.312 -23.469 1 90.12 386 ILE A C 1
ATOM 3063 O O . ILE A 1 386 ? -0.584 42.125 -23.516 1 90.12 386 ILE A O 1
ATOM 3067 N N . ALA A 1 387 ? 0.148 44 -24.516 1 92.38 387 ALA A N 1
ATOM 3068 C CA . ALA A 1 387 ? 0.362 43.344 -25.812 1 92.38 387 ALA A CA 1
ATOM 3069 C C . ALA A 1 387 ? 1.434 42.281 -25.719 1 92.38 387 ALA A C 1
ATOM 3071 O O . ALA A 1 387 ? 1.413 41.312 -26.484 1 92.38 387 ALA A O 1
ATOM 3072 N N . ILE A 1 388 ? 2.344 42.5 -24.75 1 92.56 388 ILE A N 1
ATOM 3073 C CA . ILE A 1 388 ? 3.379 41.469 -24.562 1 92.56 388 ILE A CA 1
ATOM 3074 C C . ILE A 1 388 ? 2.74 40.156 -24.109 1 92.56 388 ILE A C 1
ATOM 3076 O O . ILE A 1 388 ? 3.035 39.125 -24.672 1 92.56 388 ILE A O 1
ATOM 3080 N N . ARG A 1 389 ? 1.851 40.25 -23.141 1 91.81 389 ARG A N 1
ATOM 3081 C CA . ARG A 1 389 ? 1.188 39.062 -22.609 1 91.81 389 ARG A CA 1
ATOM 3082 C C . ARG A 1 389 ? 0.356 38.375 -23.688 1 91.81 389 ARG A C 1
ATOM 3084 O O . ARG A 1 389 ? 0.334 37.156 -23.766 1 91.81 389 ARG A O 1
ATOM 3091 N N . GLU A 1 390 ? -0.33 39.156 -24.438 1 94.25 390 GLU A N 1
ATOM 3092 C CA . GLU A 1 390 ? -1.182 38.625 -25.484 1 94.25 390 GLU A CA 1
ATOM 3093 C C . GLU A 1 390 ? -0.355 37.906 -26.547 1 94.25 390 GLU A C 1
ATOM 3095 O O . GLU A 1 390 ? -0.707 36.812 -26.984 1 94.25 390 GLU A O 1
ATOM 3100 N N . GLU A 1 391 ? 0.722 38.594 -26.922 1 95.12 391 GLU A N 1
ATOM 3101 C CA . GLU A 1 391 ? 1.584 37.969 -27.938 1 95.12 391 GLU A CA 1
ATOM 3102 C C . GLU A 1 391 ? 2.273 36.719 -27.406 1 95.12 391 GLU A C 1
ATOM 3104 O O . GLU A 1 391 ? 2.416 35.75 -28.125 1 95.12 391 GLU A O 1
ATOM 3109 N N . LEU A 1 392 ? 2.703 36.844 -26.203 1 95.5 392 LEU A N 1
ATOM 3110 C CA . LEU A 1 392 ? 3.326 35.688 -25.562 1 95.5 392 LEU A CA 1
ATOM 3111 C C . LEU A 1 392 ? 2.365 34.5 -25.531 1 95.5 392 LEU A C 1
ATOM 3113 O O . LEU A 1 392 ? 2.764 33.375 -25.812 1 95.5 392 LEU A O 1
ATOM 3117 N N . THR A 1 393 ? 1.144 34.75 -25.156 1 96.38 393 THR A N 1
ATOM 3118 C CA . THR A 1 393 ? 0.123 33.688 -25.125 1 96.38 393 THR A CA 1
ATOM 3119 C C . THR A 1 393 ? -0.076 33.094 -26.5 1 96.38 393 THR A C 1
ATOM 3121 O O . THR A 1 393 ? -0.166 31.859 -26.625 1 96.38 393 THR A O 1
ATOM 3124 N N . LYS A 1 394 ? -0.143 33.906 -27.453 1 96.75 394 LYS A N 1
ATOM 3125 C CA . LYS A 1 394 ? -0.309 33.438 -28.828 1 96.75 394 LYS A CA 1
ATOM 3126 C C . LYS A 1 394 ? 0.84 32.531 -29.25 1 96.75 394 LYS A C 1
ATOM 3128 O O . LYS A 1 394 ? 0.616 31.469 -29.828 1 96.75 394 LYS A O 1
ATOM 3133 N N . ARG A 1 395 ? 2.031 32.906 -28.938 1 97.19 395 ARG A N 1
ATOM 3134 C CA . ARG A 1 395 ? 3.205 32.125 -29.297 1 97.19 395 ARG A CA 1
ATOM 3135 C C . ARG A 1 395 ? 3.25 30.812 -28.531 1 97.19 395 ARG A C 1
ATOM 3137 O O . ARG A 1 395 ? 3.66 29.781 -29.062 1 97.19 395 ARG A O 1
ATOM 3144 N N . ARG A 1 396 ? 2.896 30.906 -27.297 1 97.88 396 ARG A N 1
ATOM 3145 C CA . ARG A 1 396 ? 2.867 29.703 -26.484 1 97.88 396 ARG A CA 1
ATOM 3146 C C . ARG A 1 396 ? 1.842 28.703 -27 1 97.88 396 ARG A C 1
ATOM 3148 O O . ARG A 1 396 ? 2.107 27.5 -27.062 1 97.88 396 ARG A O 1
ATOM 3155 N N . ILE A 1 397 ? 0.685 29.172 -27.391 1 98.06 397 ILE A N 1
ATOM 3156 C CA . ILE A 1 397 ? -0.347 28.297 -27.953 1 98.06 397 ILE A CA 1
ATOM 3157 C C . ILE A 1 397 ? 0.168 27.656 -29.234 1 98.06 397 ILE A C 1
ATOM 3159 O O . ILE A 1 397 ? -0.02 26.453 -29.453 1 98.06 397 ILE A O 1
ATOM 3163 N N . ALA A 1 398 ? 0.832 28.438 -30.031 1 97.5 398 ALA A N 1
ATOM 3164 C CA . ALA A 1 398 ? 1.385 27.922 -31.281 1 97.5 398 ALA A CA 1
ATOM 3165 C C . ALA A 1 398 ? 2.457 26.859 -31.016 1 97.5 398 ALA A C 1
ATOM 3167 O O . ALA A 1 398 ? 2.52 25.844 -31.703 1 97.5 398 ALA A O 1
ATOM 3168 N N . ALA A 1 399 ? 3.295 27.141 -30.062 1 97.69 399 ALA A N 1
ATOM 3169 C CA . ALA A 1 399 ? 4.355 26.203 -29.719 1 97.69 399 ALA A CA 1
ATOM 3170 C C . ALA A 1 399 ? 3.775 24.891 -29.203 1 97.69 399 ALA A C 1
ATOM 3172 O O . ALA A 1 399 ? 4.234 23.812 -29.594 1 97.69 399 ALA A O 1
ATOM 3173 N N . VAL A 1 400 ? 2.797 24.969 -28.359 1 97.88 400 VAL A N 1
ATOM 3174 C CA . VAL A 1 400 ? 2.154 23.781 -27.812 1 97.88 400 VAL A CA 1
ATOM 3175 C C . VAL A 1 400 ? 1.417 23.031 -28.922 1 97.88 400 VAL A C 1
ATOM 3177 O O . VAL A 1 400 ? 1.397 21.797 -28.938 1 97.88 400 VAL A O 1
ATOM 3180 N N . ALA A 1 401 ? 0.809 23.766 -29.844 1 96.81 401 ALA A N 1
ATOM 3181 C CA . ALA A 1 401 ? 0.12 23.156 -30.969 1 96.81 401 ALA A CA 1
ATOM 3182 C C . ALA A 1 401 ? 1.087 22.344 -31.828 1 96.81 401 ALA A C 1
ATOM 3184 O O . ALA A 1 401 ? 0.775 21.219 -32.219 1 96.81 401 ALA A O 1
ATOM 3185 N N . CYS A 1 402 ? 2.232 22.922 -32.125 1 96.31 402 CYS A N 1
ATOM 3186 C CA . CYS A 1 402 ? 3.248 22.25 -32.906 1 96.31 402 CYS A CA 1
ATOM 3187 C C . CYS A 1 402 ? 3.736 20.984 -32.219 1 96.31 402 CYS A C 1
ATOM 3189 O O . CYS A 1 402 ? 3.887 19.938 -32.844 1 96.31 402 CYS A O 1
ATOM 3191 N N . TRP A 1 403 ? 3.98 21.188 -30.969 1 96.19 403 TRP A N 1
ATOM 3192 C CA . TRP A 1 403 ? 4.426 20.047 -30.172 1 96.19 403 TRP A CA 1
ATOM 3193 C C . TRP A 1 403 ? 3.369 18.953 -30.141 1 96.19 403 TRP A C 1
ATOM 3195 O O . TRP A 1 403 ? 3.686 17.781 -30.312 1 96.19 403 TRP A O 1
ATOM 3205 N N . LYS A 1 404 ? 2.129 19.281 -29.859 1 94.56 404 LYS A N 1
ATOM 3206 C CA . LYS A 1 404 ? 1.036 18.328 -29.734 1 94.56 404 LYS A CA 1
ATOM 3207 C C . LYS A 1 404 ? 0.833 17.547 -31.016 1 94.56 404 LYS A C 1
ATOM 3209 O O . LYS A 1 404 ? 0.5 16.359 -30.984 1 94.56 404 LYS A O 1
ATOM 3214 N N . GLU A 1 405 ? 0.982 18.109 -32.156 1 91.5 405 GLU A N 1
ATOM 3215 C CA . GLU A 1 405 ? 0.848 17.453 -33.438 1 91.5 405 GLU A CA 1
ATOM 3216 C C . GLU A 1 405 ? 1.858 16.328 -33.594 1 91.5 405 GLU A C 1
ATOM 3218 O O . GLU A 1 405 ? 1.566 15.305 -34.25 1 91.5 405 GLU A O 1
ATOM 3223 N N . LYS A 1 406 ? 2.953 16.453 -32.969 1 90.44 406 LYS A N 1
ATOM 3224 C CA . LYS A 1 406 ? 4.035 15.484 -33.094 1 90.44 406 LYS A CA 1
ATOM 3225 C C . LYS A 1 406 ? 3.965 14.422 -32 1 90.44 406 LYS A C 1
ATOM 3227 O O . LYS A 1 406 ? 4.367 13.281 -32.219 1 90.44 406 LYS A O 1
ATOM 3232 N N . ARG A 1 407 ? 3.523 14.805 -30.875 1 85 407 ARG A N 1
ATOM 3233 C CA . ARG A 1 407 ? 3.74 13.977 -29.703 1 85 407 ARG A CA 1
ATOM 3234 C C . ARG A 1 407 ? 2.445 13.305 -29.25 1 85 407 ARG A C 1
ATOM 3236 O O . ARG A 1 407 ? 2.463 12.164 -28.781 1 85 407 ARG A O 1
ATOM 3243 N N . CYS A 1 408 ? 1.342 13.961 -29.25 1 76.44 408 CYS A N 1
ATOM 3244 C CA . CYS A 1 408 ? 0.101 13.438 -28.703 1 76.44 408 CYS A CA 1
ATOM 3245 C C . CYS A 1 408 ? -0.721 12.719 -29.766 1 76.44 408 CYS A C 1
ATOM 3247 O O . CYS A 1 408 ? -0.891 13.234 -30.875 1 76.44 408 CYS A O 1
ATOM 3249 N N . PRO A 1 409 ? -1.021 11.453 -29.453 1 70.19 409 PRO A N 1
ATOM 3250 C CA . PRO A 1 409 ? -1.837 10.742 -30.438 1 70.19 409 PRO A CA 1
ATOM 3251 C C . PRO A 1 409 ? -3.143 11.469 -30.75 1 70.19 409 PRO A C 1
ATOM 3253 O O . PRO A 1 409 ? -3.721 12.117 -29.875 1 70.19 409 PRO A O 1
ATOM 3256 N N . LYS A 1 410 ? -3.387 11.57 -32.094 1 59.38 410 LYS A N 1
ATOM 3257 C CA . LYS A 1 410 ? -4.648 12.172 -32.531 1 59.38 410 LYS A CA 1
ATOM 3258 C C . LYS A 1 410 ? -5.836 11.305 -32.125 1 59.38 410 LYS A C 1
ATOM 3260 O O . LYS A 1 410 ? -5.77 10.078 -32.188 1 59.38 410 LYS A O 1
ATOM 3265 N N . PRO A 1 411 ? -6.73 11.977 -31.25 1 53.5 411 PRO A N 1
ATOM 3266 C CA . PRO A 1 411 ? -7.922 11.172 -30.969 1 53.5 411 PRO A CA 1
ATOM 3267 C C . PRO A 1 411 ? -8.453 10.453 -32.219 1 53.5 411 PRO A C 1
ATOM 3269 O O . PRO A 1 411 ? -8.328 10.969 -33.312 1 53.5 411 PRO A O 1
ATOM 3272 N N . ALA A 1 412 ? -8.406 9.188 -32.188 1 40.03 412 ALA A N 1
ATOM 3273 C CA . ALA A 1 412 ? -9.039 8.516 -33.312 1 40.03 412 ALA A CA 1
ATOM 3274 C C . ALA A 1 412 ? -10.352 9.195 -33.719 1 40.03 412 ALA A C 1
ATOM 3276 O O . ALA A 1 412 ? -11.188 9.484 -32.844 1 40.03 412 ALA A O 1
ATOM 3277 N N . ASN A 1 413 ? -10.453 9.828 -34.875 1 33.91 413 ASN A N 1
ATOM 3278 C CA . ASN A 1 413 ? -11.75 10.203 -35.406 1 33.91 413 ASN A CA 1
ATOM 3279 C C . ASN A 1 413 ? -12.742 9.039 -35.344 1 33.91 413 ASN A C 1
ATOM 3281 O O . ASN A 1 413 ? -12.406 7.91 -35.688 1 33.91 413 ASN A O 1
ATOM 3285 N N . MET B 1 1 ? -35.844 -29.641 -7.797 1 87.81 1 MET B N 1
ATOM 3286 C CA . MET B 1 1 ? -34.531 -29.078 -8.086 1 87.81 1 MET B CA 1
ATOM 3287 C C . MET B 1 1 ? -34.531 -27.562 -7.922 1 87.81 1 MET B C 1
ATOM 3289 O O . MET B 1 1 ? -35.375 -26.875 -8.477 1 87.81 1 MET B O 1
ATOM 3293 N N . LYS B 1 2 ? -33.75 -27.109 -6.918 1 94.5 2 LYS B N 1
ATOM 3294 C CA . LYS B 1 2 ? -33.562 -25.672 -6.715 1 94.5 2 LYS B CA 1
ATOM 3295 C C . LYS B 1 2 ? -32.125 -25.25 -7.004 1 94.5 2 LYS B C 1
ATOM 3297 O O . LYS B 1 2 ? -31.172 -25.969 -6.648 1 94.5 2 LYS B O 1
ATOM 3302 N N . ILE B 1 3 ? -31.969 -24.094 -7.641 1 95.81 3 ILE B N 1
ATOM 3303 C CA . ILE B 1 3 ? -30.656 -23.609 -8.047 1 95.81 3 ILE B CA 1
ATOM 3304 C C . ILE B 1 3 ? -30.359 -22.266 -7.371 1 95.81 3 ILE B C 1
ATOM 3306 O O . ILE B 1 3 ? -31.219 -21.375 -7.34 1 95.81 3 ILE B O 1
ATOM 3310 N N . TYR B 1 4 ? -29.172 -22.203 -6.832 1 97.44 4 TYR B N 1
ATOM 3311 C CA . TYR B 1 4 ? -28.781 -21 -6.125 1 97.44 4 TYR B CA 1
ATOM 3312 C C . TYR B 1 4 ? -27.422 -20.484 -6.629 1 97.44 4 TYR B C 1
ATOM 3314 O O . TYR B 1 4 ? -26.516 -21.281 -6.867 1 97.44 4 TYR B O 1
ATOM 3322 N N . LEU B 1 5 ? -27.328 -19.172 -6.859 1 96.62 5 LEU B N 1
ATOM 3323 C CA . LEU B 1 5 ? -26.016 -18.547 -7.027 1 96.62 5 LEU B CA 1
ATOM 3324 C C . LEU B 1 5 ? -25.266 -18.484 -5.699 1 96.62 5 LEU B C 1
ATOM 3326 O O . LEU B 1 5 ? -25.859 -18.125 -4.672 1 96.62 5 LEU B O 1
ATOM 3330 N N . VAL B 1 6 ? -23.938 -18.922 -5.66 1 94.5 6 VAL B N 1
ATOM 3331 C CA . VAL B 1 6 ? -23.25 -18.984 -4.375 1 94.5 6 VAL B CA 1
ATOM 3332 C C . VAL B 1 6 ? -21.828 -18.422 -4.52 1 94.5 6 VAL B C 1
ATOM 3334 O O . VAL B 1 6 ? -21.375 -18.156 -5.633 1 94.5 6 VAL B O 1
ATOM 3337 N N . GLY B 1 7 ? -21.234 -18.141 -3.334 1 92.19 7 GLY B N 1
ATOM 3338 C CA . GLY B 1 7 ? -19.812 -17.922 -3.275 1 92.19 7 GLY B CA 1
ATOM 3339 C C . GLY B 1 7 ? -19.406 -16.5 -3.611 1 92.19 7 GLY B C 1
ATOM 3340 O O . GLY B 1 7 ? -20 -15.547 -3.096 1 92.19 7 GLY B O 1
ATOM 3341 N N . GLY B 1 8 ? -18.359 -16.422 -4.398 1 92.75 8 GLY B N 1
ATOM 3342 C CA . GLY B 1 8 ? -17.719 -15.148 -4.672 1 92.75 8 GLY B CA 1
ATOM 3343 C C . GLY B 1 8 ? -18.609 -14.195 -5.457 1 92.75 8 GLY B C 1
ATOM 3344 O O . GLY B 1 8 ? -18.531 -12.977 -5.277 1 92.75 8 GLY B O 1
ATOM 3345 N N . ALA B 1 9 ? -19.469 -14.734 -6.262 1 93.12 9 ALA B N 1
ATOM 3346 C CA . ALA B 1 9 ? -20.344 -13.891 -7.066 1 93.12 9 ALA B CA 1
ATOM 3347 C C . ALA B 1 9 ? -21.297 -13.094 -6.184 1 93.12 9 ALA B C 1
ATOM 3349 O O . ALA B 1 9 ? -21.5 -11.898 -6.402 1 93.12 9 ALA B O 1
ATOM 3350 N N . VAL B 1 10 ? -21.875 -13.773 -5.199 1 95.62 10 VAL B N 1
ATOM 3351 C CA . VAL B 1 10 ? -22.828 -13.117 -4.301 1 95.62 10 VAL B CA 1
ATOM 3352 C C . VAL B 1 10 ? -22.078 -12.109 -3.42 1 95.62 10 VAL B C 1
ATOM 3354 O O . VAL B 1 10 ? -22.516 -10.961 -3.285 1 95.62 10 VAL B O 1
ATOM 3357 N N . ARG B 1 11 ? -20.953 -12.523 -2.855 1 94.94 11 ARG B N 1
ATOM 3358 C CA . ARG B 1 11 ? -20.125 -11.68 -2.002 1 94.94 11 ARG B CA 1
ATOM 3359 C C . ARG B 1 11 ? -19.703 -10.414 -2.736 1 94.94 11 ARG B C 1
ATOM 3361 O O . ARG B 1 11 ? -19.875 -9.305 -2.227 1 94.94 11 ARG B O 1
ATOM 3368 N N . ASP B 1 12 ? -19.109 -10.578 -3.906 1 91.62 12 ASP B N 1
ATOM 3369 C CA . ASP B 1 12 ? -18.578 -9.445 -4.66 1 91.62 12 ASP B CA 1
ATOM 3370 C C . ASP B 1 12 ? -19.688 -8.508 -5.113 1 91.62 12 ASP B C 1
ATOM 3372 O O . ASP B 1 12 ? -19.516 -7.289 -5.125 1 91.62 12 ASP B O 1
ATOM 3376 N N . ALA B 1 13 ? -20.797 -9.055 -5.449 1 89.38 13 ALA B N 1
ATOM 3377 C CA . ALA B 1 13 ? -21.953 -8.234 -5.797 1 89.38 13 ALA B CA 1
ATOM 3378 C C . ALA B 1 13 ? -22.391 -7.375 -4.613 1 89.38 13 ALA B C 1
ATOM 3380 O O . ALA B 1 13 ? -22.688 -6.191 -4.777 1 89.38 13 ALA B O 1
ATOM 3381 N N . LEU B 1 14 ? -22.453 -7.992 -3.457 1 90.62 14 LEU B N 1
ATOM 3382 C CA . LEU B 1 14 ? -22.875 -7.277 -2.254 1 90.62 14 LEU B CA 1
ATOM 3383 C C . LEU B 1 14 ? -21.859 -6.184 -1.901 1 90.62 14 LEU B C 1
ATOM 3385 O O . LEU B 1 14 ? -22.234 -5.168 -1.305 1 90.62 14 LEU B O 1
ATOM 3389 N N . LEU B 1 15 ? -20.594 -6.371 -2.299 1 88.25 15 LEU B N 1
ATOM 3390 C CA . LEU B 1 15 ? -19.531 -5.402 -2.033 1 88.25 15 LEU B CA 1
ATOM 3391 C C . LEU B 1 15 ? -19.469 -4.348 -3.133 1 88.25 15 LEU B C 1
ATOM 3393 O O . LEU B 1 15 ? -18.703 -3.393 -3.045 1 88.25 15 LEU B O 1
ATOM 3397 N N . GLY B 1 16 ? -20.25 -4.625 -4.219 1 81.25 16 GLY B N 1
ATOM 3398 C CA . GLY B 1 16 ? -20.234 -3.711 -5.352 1 81.25 16 GLY B CA 1
ATOM 3399 C C . GLY B 1 16 ? -19.047 -3.918 -6.262 1 81.25 16 GLY B C 1
ATOM 3400 O O . GLY B 1 16 ? -18.625 -3 -6.973 1 81.25 16 GLY B O 1
ATOM 3401 N N . LEU B 1 17 ? -18.453 -5.031 -6.188 1 83.62 17 LEU B N 1
ATOM 3402 C CA . LEU B 1 17 ? -17.312 -5.371 -7.031 1 83.62 17 LEU B CA 1
ATOM 3403 C C . LEU B 1 17 ? -17.766 -6.113 -8.281 1 83.62 17 LEU B C 1
ATOM 3405 O O . LEU B 1 17 ? -18.844 -6.723 -8.297 1 83.62 17 LEU B O 1
ATOM 3409 N N . PRO B 1 18 ? -16.906 -6.027 -9.305 1 80.5 18 PRO B N 1
ATOM 3410 C CA . PRO B 1 18 ? -17.25 -6.801 -10.5 1 80.5 18 PRO B CA 1
ATOM 3411 C C . PRO B 1 18 ? -17.281 -8.305 -10.242 1 80.5 18 PRO B C 1
ATOM 3413 O O . PRO B 1 18 ? -16.438 -8.828 -9.508 1 80.5 18 PRO B O 1
ATOM 3416 N N . VAL B 1 19 ? -18.266 -8.922 -10.844 1 85.5 19 VAL B N 1
ATOM 3417 C CA . VAL B 1 19 ? -18.422 -10.367 -10.703 1 85.5 19 VAL B CA 1
ATOM 3418 C C . VAL B 1 19 ? -17.828 -11.078 -11.914 1 85.5 19 VAL B C 1
ATOM 3420 O O . VAL B 1 19 ? -18.219 -10.812 -13.055 1 85.5 19 VAL B O 1
ATOM 3423 N N . LYS B 1 20 ? -16.875 -11.914 -11.711 1 77.81 20 LYS B N 1
ATOM 3424 C CA . LYS B 1 20 ? -16.188 -12.57 -12.828 1 77.81 20 LYS B CA 1
ATOM 3425 C C . LYS B 1 20 ? -16.781 -13.953 -13.094 1 77.81 20 LYS B C 1
ATOM 3427 O O . LYS B 1 20 ? -17.125 -14.273 -14.234 1 77.81 20 LYS B O 1
ATOM 3432 N N . ASP B 1 21 ? -16.844 -14.805 -12.117 1 83.69 21 ASP B N 1
ATOM 3433 C CA . ASP B 1 21 ? -17.312 -16.172 -12.266 1 83.69 21 ASP B CA 1
ATOM 3434 C C . ASP B 1 21 ? -18.531 -16.422 -11.383 1 83.69 21 ASP B C 1
ATOM 3436 O O . ASP B 1 21 ? -18.625 -15.914 -10.266 1 83.69 21 ASP B O 1
ATOM 3440 N N . LYS B 1 22 ? -19.453 -17.156 -12.047 1 91.06 22 LYS B N 1
ATOM 3441 C CA . LYS B 1 22 ? -20.656 -17.516 -11.297 1 91.06 22 LYS B CA 1
ATOM 3442 C C . LYS B 1 22 ? -20.672 -19.016 -11 1 91.06 22 LYS B C 1
ATOM 3444 O O . LYS B 1 22 ? -20.531 -19.844 -11.906 1 91.06 22 LYS B O 1
ATOM 3449 N N . ASP B 1 23 ? -20.781 -19.312 -9.766 1 91.81 23 ASP B N 1
ATOM 3450 C CA . ASP B 1 23 ? -20.938 -20.688 -9.32 1 91.81 23 ASP B CA 1
ATOM 3451 C C . ASP B 1 23 ? -22.328 -20.938 -8.773 1 91.81 23 ASP B C 1
ATOM 3453 O O . ASP B 1 23 ? -22.891 -20.094 -8.062 1 91.81 23 ASP B O 1
ATOM 3457 N N . TRP B 1 24 ? -22.859 -22.109 -9.188 1 95.06 24 TRP B N 1
ATOM 3458 C CA . TRP B 1 24 ? -24.219 -22.438 -8.781 1 95.06 24 TRP B CA 1
ATOM 3459 C C . TRP B 1 24 ? -24.25 -23.719 -7.961 1 95.06 24 TRP B C 1
ATOM 3461 O O . TRP B 1 24 ? -23.469 -24.641 -8.211 1 95.06 24 TRP B O 1
ATOM 3471 N N . VAL B 1 25 ? -25.125 -23.719 -7.043 1 95.56 25 VAL B N 1
ATOM 3472 C CA . VAL B 1 25 ? -25.375 -24.938 -6.273 1 95.56 25 VAL B CA 1
ATOM 3473 C C . VAL B 1 25 ? -26.781 -25.438 -6.555 1 95.56 25 VAL B C 1
ATOM 3475 O O . VAL B 1 25 ? -27.75 -24.672 -6.574 1 95.56 25 VAL B O 1
ATOM 3478 N N . VAL B 1 26 ? -26.891 -26.719 -6.809 1 95.69 26 VAL B N 1
ATOM 3479 C CA . VAL B 1 26 ? -28.172 -27.359 -7.074 1 95.69 26 VAL B CA 1
ATOM 3480 C C . VAL B 1 26 ? -28.562 -28.234 -5.883 1 95.69 26 VAL B C 1
ATOM 3482 O O . VAL B 1 26 ? -27.797 -29.109 -5.461 1 95.69 26 VAL B O 1
ATOM 3485 N N . VAL B 1 27 ? -29.734 -27.969 -5.398 1 95.38 27 VAL B N 1
ATOM 3486 C CA . VAL B 1 27 ? -30.266 -28.734 -4.281 1 95.38 27 VAL B CA 1
ATOM 3487 C C . VAL B 1 27 ? -31.438 -29.594 -4.758 1 95.38 27 VAL B C 1
ATOM 3489 O O . VAL B 1 27 ? -32.281 -29.125 -5.531 1 95.38 27 VAL B O 1
ATOM 3492 N N . GLY B 1 28 ? -31.484 -30.828 -4.328 1 93.38 28 GLY B N 1
ATOM 3493 C CA . GLY B 1 28 ? -32.625 -31.688 -4.582 1 93.38 28 GLY B CA 1
ATOM 3494 C C . GLY B 1 28 ? -32.531 -32.438 -5.891 1 93.38 28 GLY B C 1
ATOM 3495 O O . GLY B 1 28 ? -33.531 -32.938 -6.418 1 93.38 28 GLY B O 1
ATOM 3496 N N . ALA B 1 29 ? -31.344 -32.469 -6.469 1 92.62 29 ALA B N 1
ATOM 3497 C CA . ALA B 1 29 ? -31.156 -33.188 -7.73 1 92.62 29 ALA B CA 1
ATOM 3498 C C . ALA B 1 29 ? -30.125 -34.312 -7.598 1 92.62 29 ALA B C 1
ATOM 3500 O O . ALA B 1 29 ? -29.281 -34.25 -6.703 1 92.62 29 ALA B O 1
ATOM 3501 N N . THR B 1 30 ? -30.234 -35.281 -8.43 1 90.88 30 THR B N 1
ATOM 3502 C CA . THR B 1 30 ? -29.25 -36.344 -8.547 1 90.88 30 THR B CA 1
ATOM 3503 C C . THR B 1 30 ? -28.344 -36.125 -9.75 1 90.88 30 THR B C 1
ATOM 3505 O O . THR B 1 30 ? -28.672 -35.344 -10.656 1 90.88 30 THR B O 1
ATOM 3508 N N . PRO B 1 31 ? -27.141 -36.781 -9.703 1 90.19 31 PRO B N 1
ATOM 3509 C CA . PRO B 1 31 ? -26.266 -36.656 -10.875 1 90.19 31 PRO B CA 1
ATOM 3510 C C . PRO B 1 31 ? -26.969 -37.062 -12.172 1 90.19 31 PRO B C 1
ATOM 3512 O O . PRO B 1 31 ? -26.797 -36.406 -13.195 1 90.19 31 PRO B O 1
ATOM 3515 N N . GLN B 1 32 ? -27.766 -38.125 -12.07 1 91.06 32 GLN B N 1
ATOM 3516 C CA . GLN B 1 32 ? -28.469 -38.594 -13.258 1 91.06 32 GLN B CA 1
ATOM 3517 C C . GLN B 1 32 ? -29.438 -37.531 -13.781 1 91.06 32 GLN B C 1
ATOM 3519 O O . GLN B 1 32 ? -29.578 -37.375 -14.992 1 91.06 32 GLN B O 1
ATOM 3524 N N . GLU B 1 33 ? -30.125 -36.906 -12.859 1 93.56 33 GLU B N 1
ATOM 3525 C CA . GLU B 1 33 ? -31.047 -35.844 -13.258 1 93.56 33 GLU B CA 1
ATOM 3526 C C . GLU B 1 33 ? -30.328 -34.719 -13.977 1 93.56 33 GLU B C 1
ATOM 3528 O O . GLU B 1 33 ? -30.859 -34.125 -14.93 1 93.56 33 GLU B O 1
ATOM 3533 N N . MET B 1 34 ? -29.156 -34.375 -13.523 1 93.56 34 MET B N 1
ATOM 3534 C CA . MET B 1 34 ? -28.359 -33.344 -14.156 1 93.56 34 MET B CA 1
ATOM 3535 C C . MET B 1 34 ? -27.953 -33.75 -15.57 1 93.56 34 MET B C 1
ATOM 3537 O O . MET B 1 34 ? -28.062 -32.969 -16.5 1 93.56 34 MET B O 1
ATOM 3541 N N . LEU B 1 35 ? -27.516 -35 -15.703 1 92.56 35 LEU B N 1
ATOM 3542 C CA . LEU B 1 35 ? -27.109 -35.5 -17 1 92.56 35 LEU B CA 1
ATOM 3543 C C . LEU B 1 35 ? -28.297 -35.531 -17.969 1 92.56 35 LEU B C 1
ATOM 3545 O O . LEU B 1 35 ? -28.141 -35.156 -19.141 1 92.56 35 LEU B O 1
ATOM 3549 N N . ASP B 1 36 ? -29.406 -35.969 -17.453 1 94.88 36 ASP B N 1
ATOM 3550 C CA . ASP B 1 36 ? -30.609 -36.031 -18.266 1 94.88 36 ASP B CA 1
ATOM 3551 C C . ASP B 1 36 ? -31.031 -34.656 -18.75 1 94.88 36 ASP B C 1
ATOM 3553 O O . ASP B 1 36 ? -31.625 -34.5 -19.828 1 94.88 36 ASP B O 1
ATOM 3557 N N . ALA B 1 37 ? -30.734 -33.688 -17.938 1 93.81 37 ALA B N 1
ATOM 3558 C CA . ALA B 1 37 ? -31.094 -32.312 -18.281 1 93.81 37 ALA B CA 1
ATOM 3559 C C . ALA B 1 37 ? -30.062 -31.688 -19.219 1 93.81 37 ALA B C 1
ATOM 3561 O O . ALA B 1 37 ? -30.172 -30.516 -19.594 1 93.81 37 ALA B O 1
ATOM 3562 N N . GLY B 1 38 ? -28.906 -32.438 -19.562 1 94.25 38 GLY B N 1
ATOM 3563 C CA . GLY B 1 38 ? -27.969 -32 -20.578 1 94.25 38 GLY B CA 1
ATOM 3564 C C . GLY B 1 38 ? -26.672 -31.438 -20 1 94.25 38 GLY B C 1
ATOM 3565 O O . GLY B 1 38 ? -25.797 -31 -20.75 1 94.25 38 GLY B O 1
ATOM 3566 N N . TYR B 1 39 ? -26.625 -31.375 -18.688 1 93.75 39 TYR B N 1
ATOM 3567 C CA . TYR B 1 39 ? -25.391 -30.891 -18.062 1 93.75 39 TYR B CA 1
ATOM 3568 C C . TYR B 1 39 ? -24.234 -31.859 -18.312 1 93.75 39 TYR B C 1
ATOM 3570 O O . TYR B 1 39 ? -24.453 -33.062 -18.453 1 93.75 39 TYR B O 1
ATOM 3578 N N . GLN B 1 40 ? -23 -31.312 -18.391 1 93.12 40 GLN B N 1
ATOM 3579 C CA . GLN B 1 40 ? -21.812 -32.125 -18.578 1 93.12 40 GLN B CA 1
ATOM 3580 C C . GLN B 1 40 ? -21.016 -32.25 -17.281 1 93.12 40 GLN B C 1
ATOM 3582 O O . GLN B 1 40 ? -20.625 -31.219 -16.703 1 93.12 40 GLN B O 1
ATOM 3587 N N . GLN B 1 41 ? -20.781 -33.406 -16.891 1 91.12 41 GLN B N 1
ATOM 3588 C CA . GLN B 1 41 ? -20.016 -33.594 -15.656 1 91.12 41 GLN B CA 1
ATOM 3589 C C . GLN B 1 41 ? -18.531 -33.312 -15.875 1 91.12 41 GLN B C 1
ATOM 3591 O O . GLN B 1 41 ? -17.953 -33.781 -16.859 1 91.12 41 GLN B O 1
ATOM 3596 N N . VAL B 1 42 ? -17.859 -32.469 -15.195 1 83.88 42 VAL B N 1
ATOM 3597 C CA . VAL B 1 42 ? -16.453 -32.156 -15.383 1 83.88 42 VAL B CA 1
ATOM 3598 C C . VAL B 1 42 ? -15.656 -32.594 -14.148 1 83.88 42 VAL B C 1
ATOM 3600 O O . VAL B 1 42 ? -14.453 -32.844 -14.234 1 83.88 42 VAL B O 1
ATOM 3603 N N . GLY B 1 43 ? -16.172 -32.875 -12.938 1 70 43 GLY B N 1
ATOM 3604 C CA . GLY B 1 43 ? -15.438 -33.156 -11.711 1 70 43 GLY B CA 1
ATOM 3605 C C . GLY B 1 43 ? -15.445 -34.656 -11.344 1 70 43 GLY B C 1
ATOM 3606 O O . GLY B 1 43 ? -16.469 -35.312 -11.477 1 70 43 GLY B O 1
ATOM 3607 N N . ARG B 1 44 ? -14.094 -35.219 -11.18 1 63.84 44 ARG B N 1
ATOM 3608 C CA . ARG B 1 44 ? -14.023 -36.656 -10.852 1 63.84 44 ARG B CA 1
ATOM 3609 C C . ARG B 1 44 ? -14.469 -36.906 -9.414 1 63.84 44 ARG B C 1
ATOM 3611 O O . ARG B 1 44 ? -15.234 -37.812 -9.156 1 63.84 44 ARG B O 1
ATOM 3618 N N . ASP B 1 45 ? -14.031 -35.906 -8.602 1 65.12 45 ASP B N 1
ATOM 3619 C CA . ASP B 1 45 ? -14.188 -36.219 -7.18 1 65.12 45 ASP B CA 1
ATOM 3620 C C . ASP B 1 45 ? -15.461 -35.594 -6.621 1 65.12 45 ASP B C 1
ATOM 3622 O O . ASP B 1 45 ? -15.953 -36 -5.57 1 65.12 45 ASP B O 1
ATOM 3626 N N . PHE B 1 46 ? -15.938 -34.531 -7.445 1 74.38 46 PHE B N 1
ATOM 3627 C CA . PHE B 1 46 ? -17.125 -33.844 -6.977 1 74.38 46 PHE B CA 1
ATOM 3628 C C . PHE B 1 46 ? -18.156 -33.688 -8.102 1 74.38 46 PHE B C 1
ATOM 3630 O O . PHE B 1 46 ? -17.781 -33.656 -9.273 1 74.38 46 PHE B O 1
ATOM 3637 N N . PRO B 1 47 ? -19.484 -33.781 -7.648 1 84 47 PRO B N 1
ATOM 3638 C CA . PRO B 1 47 ? -20.516 -33.625 -8.68 1 84 47 PRO B CA 1
ATOM 3639 C C . PRO B 1 47 ? -20.672 -32.188 -9.18 1 84 47 PRO B C 1
ATOM 3641 O O . PRO B 1 47 ? -21.594 -31.5 -8.758 1 84 47 PRO B O 1
ATOM 3644 N N . VAL B 1 48 ? -19.75 -31.828 -10.016 1 90.56 48 VAL B N 1
ATOM 3645 C CA . VAL B 1 48 ? -19.797 -30.531 -10.664 1 90.56 48 VAL B CA 1
ATOM 3646 C C . VAL B 1 48 ? -20.141 -30.703 -12.141 1 90.56 48 VAL B C 1
ATOM 3648 O O . VAL B 1 48 ? -19.656 -31.625 -12.805 1 90.56 48 VAL B O 1
ATOM 3651 N N . PHE B 1 49 ? -21.047 -29.906 -12.602 1 93.25 49 PHE B N 1
ATOM 3652 C CA . PHE B 1 49 ? -21.547 -29.984 -13.961 1 93.25 49 PHE B CA 1
ATOM 3653 C C . PHE B 1 49 ? -21.438 -28.625 -14.664 1 93.25 49 PHE B C 1
ATOM 3655 O O . PHE B 1 49 ? -21.484 -27.578 -14.016 1 93.25 49 PHE B O 1
ATOM 3662 N N . LEU B 1 50 ? -21.234 -28.656 -15.891 1 93.75 50 LEU B N 1
ATOM 3663 C CA . LEU B 1 50 ? -21.281 -27.453 -16.719 1 93.75 50 LEU B CA 1
ATOM 3664 C C . LEU B 1 50 ? -22.641 -27.312 -17.391 1 93.75 50 LEU B C 1
ATOM 3666 O O . LEU B 1 50 ? -23.172 -28.266 -17.953 1 93.75 50 LEU B O 1
ATOM 3670 N N . HIS B 1 51 ? -23.156 -26.141 -17.266 1 93 51 HIS B N 1
ATOM 3671 C CA . HIS B 1 51 ? -24.406 -25.859 -17.969 1 93 51 HIS B CA 1
ATOM 3672 C C . HIS B 1 51 ? -24.25 -26.016 -19.469 1 93 51 HIS B C 1
ATOM 3674 O O . HIS B 1 51 ? -23.25 -25.594 -20.047 1 93 51 HIS B O 1
ATOM 3680 N N . PRO B 1 52 ? -25.156 -26.625 -20.078 1 91 52 PRO B N 1
ATOM 3681 C CA . PRO B 1 52 ? -25.031 -26.922 -21.516 1 91 52 PRO B CA 1
ATOM 3682 C C . PRO B 1 52 ? -24.953 -25.672 -22.375 1 91 52 PRO B C 1
ATOM 3684 O O . PRO B 1 52 ? -24.297 -25.688 -23.422 1 91 52 PRO B O 1
ATOM 3687 N N . GLN B 1 53 ? -25.5 -24.562 -22.016 1 90.5 53 GLN B N 1
ATOM 3688 C CA . GLN B 1 53 ? -25.531 -23.359 -22.828 1 90.5 53 GLN B CA 1
ATOM 3689 C C . GLN B 1 53 ? -24.5 -22.344 -22.344 1 90.5 53 GLN B C 1
ATOM 3691 O O . GLN B 1 53 ? -23.672 -21.859 -23.125 1 90.5 53 GLN B O 1
ATOM 3696 N N . THR B 1 54 ? -24.516 -22.031 -21.078 1 90.31 54 THR B N 1
ATOM 3697 C CA . THR B 1 54 ? -23.688 -20.953 -20.547 1 90.31 54 THR B CA 1
ATOM 3698 C C . THR B 1 54 ? -22.312 -21.469 -20.156 1 90.31 54 THR B C 1
ATOM 3700 O O . THR B 1 54 ? -21.375 -20.688 -19.969 1 90.31 54 THR B O 1
ATOM 3703 N N . HIS B 1 55 ? -22.203 -22.812 -19.844 1 90.31 55 HIS B N 1
ATOM 3704 C CA . HIS B 1 55 ? -20.984 -23.484 -19.438 1 90.31 55 HIS B CA 1
ATOM 3705 C C . HIS B 1 55 ? -20.547 -23.047 -18.031 1 90.31 55 HIS B C 1
ATOM 3707 O O . HIS B 1 55 ? -19.391 -23.172 -17.672 1 90.31 55 HIS B O 1
ATOM 3713 N N . GLU B 1 56 ? -21.547 -22.484 -17.359 1 91.06 56 GLU B N 1
ATOM 3714 C CA . GLU B 1 56 ? -21.297 -22.156 -15.961 1 91.06 56 GLU B CA 1
ATOM 3715 C C . GLU B 1 56 ? -21.281 -23.422 -15.094 1 91.06 56 GLU B C 1
ATOM 3717 O O . GLU B 1 56 ? -21.844 -24.438 -15.469 1 91.06 56 GLU B O 1
ATOM 3722 N N . GLU B 1 57 ? -20.625 -23.281 -13.984 1 91.38 57 GLU B N 1
ATOM 3723 C CA . GLU B 1 57 ? -20.438 -24.438 -13.125 1 91.38 57 GLU B CA 1
ATOM 3724 C C . GLU B 1 57 ? -21.594 -24.594 -12.148 1 91.38 57 GLU B C 1
ATOM 3726 O O . GLU B 1 57 ? -21.953 -23.656 -11.438 1 91.38 57 GLU B O 1
ATOM 3731 N N . TYR B 1 58 ? -22.172 -25.797 -12.18 1 93.25 58 TYR B N 1
ATOM 3732 C CA . TYR B 1 58 ? -23.25 -26.188 -11.281 1 93.25 58 TYR B CA 1
ATOM 3733 C C . TYR B 1 58 ? -22.844 -27.375 -10.43 1 93.25 58 TYR B C 1
ATOM 3735 O O . TYR B 1 58 ? -22.578 -28.469 -10.961 1 93.25 58 TYR B O 1
ATOM 3743 N N . ALA B 1 59 ? -22.734 -27.141 -9.148 1 93.12 59 ALA B N 1
ATOM 3744 C CA . ALA B 1 59 ? -22.359 -28.219 -8.25 1 93.12 59 ALA B CA 1
ATOM 3745 C C . ALA B 1 59 ? -23.562 -28.688 -7.43 1 93.12 59 ALA B C 1
ATOM 3747 O O . ALA B 1 59 ? -24.359 -27.875 -6.973 1 93.12 59 ALA B O 1
ATOM 3748 N N . LEU B 1 60 ? -23.719 -29.984 -7.293 1 93.38 60 LEU B N 1
ATOM 3749 C CA . LEU B 1 60 ? -24.734 -30.5 -6.375 1 93.38 60 LEU B CA 1
ATOM 3750 C C . LEU B 1 60 ? -24.375 -30.156 -4.934 1 93.38 60 LEU B C 1
ATOM 3752 O O . LEU B 1 60 ? -23.203 -30.188 -4.559 1 93.38 60 LEU B O 1
ATOM 3756 N N . ALA B 1 61 ? -25.422 -29.828 -4.18 1 93.5 61 ALA B N 1
ATOM 3757 C CA . ALA B 1 61 ? -25.188 -29.625 -2.75 1 93.5 61 ALA B CA 1
ATOM 3758 C C . ALA B 1 61 ? -24.5 -30.828 -2.133 1 93.5 61 ALA B C 1
ATOM 3760 O O . ALA B 1 61 ? -24.828 -31.984 -2.453 1 93.5 61 ALA B O 1
ATOM 3761 N N . ARG B 1 62 ? -23.547 -30.531 -1.271 1 88.88 62 ARG B N 1
ATOM 3762 C CA . ARG B 1 62 ? -22.781 -31.641 -0.72 1 88.88 62 ARG B CA 1
ATOM 3763 C C . ARG B 1 62 ? -22.312 -31.328 0.698 1 88.88 62 ARG B C 1
ATOM 3765 O O . ARG B 1 62 ? -22.297 -30.172 1.112 1 88.88 62 ARG B O 1
ATOM 3772 N N . THR B 1 63 ? -22.016 -32.344 1.394 1 84.94 63 THR B N 1
ATOM 3773 C CA . THR B 1 63 ? -21.312 -32.312 2.676 1 84.94 63 THR B CA 1
ATOM 3774 C C . THR B 1 63 ? -19.969 -33 2.586 1 84.94 63 THR B C 1
ATOM 3776 O O . THR B 1 63 ? -19.719 -33.75 1.656 1 84.94 63 THR B O 1
ATOM 3779 N N . GLU B 1 64 ? -19.062 -32.531 3.375 1 79 64 GLU B N 1
ATOM 3780 C CA . GLU B 1 64 ? -17.719 -33.125 3.367 1 79 64 GLU B CA 1
ATOM 3781 C C . GLU B 1 64 ? -17.312 -33.562 4.77 1 79 64 GLU B C 1
ATOM 3783 O O . GLU B 1 64 ? -17.656 -32.906 5.758 1 79 64 GLU B O 1
ATOM 3788 N N . ARG B 1 65 ? -16.875 -34.812 4.879 1 71.19 65 ARG B N 1
ATOM 3789 C CA . ARG B 1 65 ? -16.359 -35.312 6.148 1 71.19 65 ARG B CA 1
ATOM 3790 C C . ARG B 1 65 ? -14.93 -35.812 5.988 1 71.19 65 ARG B C 1
ATOM 3792 O O . ARG B 1 65 ? -14.602 -36.438 4.984 1 71.19 65 ARG B O 1
ATOM 3799 N N . LYS B 1 66 ? -14.094 -35.406 6.977 1 68.31 66 LYS B N 1
ATOM 3800 C CA . LYS B 1 66 ? -12.695 -35.844 6.977 1 68.31 66 LYS B CA 1
ATOM 3801 C C . LYS B 1 66 ? -12.594 -37.375 7.211 1 68.31 66 LYS B C 1
ATOM 3803 O O . LYS B 1 66 ? -13.242 -37.906 8.109 1 68.31 66 LYS B O 1
ATOM 3808 N N . SER B 1 67 ? -12.086 -38.125 6.301 1 65.69 67 SER B N 1
ATOM 3809 C CA . SER B 1 67 ? -11.867 -39.562 6.461 1 65.69 67 SER B CA 1
ATOM 3810 C C . SER B 1 67 ? -10.383 -39.875 6.535 1 65.69 67 SER B C 1
ATOM 3812 O O . SER B 1 67 ? -10.008 -41.031 6.785 1 65.69 67 SER B O 1
ATOM 3814 N N . GLY B 1 68 ? -9.469 -38.844 6.355 1 63.5 68 GLY B N 1
ATOM 3815 C CA . GLY B 1 68 ? -8.023 -39.031 6.391 1 63.5 68 GLY B CA 1
ATOM 3816 C C . GLY B 1 68 ? -7.27 -37.688 6.391 1 63.5 68 GLY B C 1
ATOM 3817 O O . GLY B 1 68 ? -7.812 -36.688 6.805 1 63.5 68 GLY B O 1
ATOM 3818 N N . SER B 1 69 ? -5.984 -38 6.125 1 60.94 69 SER B N 1
ATOM 3819 C CA . SER B 1 69 ? -5.137 -36.781 6.125 1 60.94 69 SER B CA 1
ATOM 3820 C C . SER B 1 69 ? -5.023 -36.188 4.727 1 60.94 69 SER B C 1
ATOM 3822 O O . SER B 1 69 ? -5.129 -36.906 3.729 1 60.94 69 SER B O 1
ATOM 3824 N N . GLY B 1 70 ? -5.027 -35 4.586 1 57.66 70 GLY B N 1
ATOM 3825 C CA . GLY B 1 70 ? -4.73 -34.344 3.324 1 57.66 70 GLY B CA 1
ATOM 3826 C C . GLY B 1 70 ? -5.977 -33.969 2.551 1 57.66 70 GLY B C 1
ATOM 3827 O O . GLY B 1 70 ? -7.082 -33.969 3.096 1 57.66 70 GLY B O 1
ATOM 3828 N N . TYR B 1 71 ? -5.828 -33.5 1.296 1 55.38 71 TYR B N 1
ATOM 3829 C CA . TYR B 1 71 ? -6.883 -32.969 0.431 1 55.38 71 TYR B CA 1
ATOM 3830 C C . TYR B 1 71 ? -7.793 -34.094 -0.046 1 55.38 71 TYR B C 1
ATOM 3832 O O . TYR B 1 71 ? -8.977 -33.875 -0.325 1 55.38 71 TYR B O 1
ATOM 3840 N N . THR B 1 72 ? -7.293 -35.281 -0.046 1 55.91 72 THR B N 1
ATOM 3841 C CA . THR B 1 72 ? -8.07 -36.438 -0.505 1 55.91 72 THR B CA 1
ATOM 3842 C C . THR B 1 72 ? -8.68 -37.188 0.677 1 55.91 72 THR B C 1
ATOM 3844 O O . THR B 1 72 ? -9.352 -38.219 0.495 1 55.91 72 THR B O 1
ATOM 3847 N N . GLY B 1 73 ? -8.383 -36.625 1.673 1 59.75 73 GLY B N 1
ATOM 3848 C CA . GLY B 1 73 ? -8.828 -37.344 2.846 1 59.75 73 GLY B CA 1
ATOM 3849 C C . GLY B 1 73 ? -10.242 -37 3.271 1 59.75 73 GLY B C 1
ATOM 3850 O O . GLY B 1 73 ? -10.523 -36.875 4.465 1 59.75 73 GLY B O 1
ATOM 3851 N N . PHE B 1 74 ? -11.062 -36.594 2.123 1 65.94 74 PHE B N 1
ATOM 3852 C CA . PHE B 1 74 ? -12.43 -36.281 2.508 1 65.94 74 PHE B CA 1
ATOM 3853 C C . PHE B 1 74 ? -13.422 -37.094 1.689 1 65.94 74 PHE B C 1
ATOM 3855 O O . PHE B 1 74 ? -13.117 -37.5 0.563 1 65.94 74 PHE B O 1
ATOM 3862 N N . THR B 1 75 ? -14.477 -37.562 2.357 1 73.38 75 THR B N 1
ATOM 3863 C CA . THR B 1 75 ? -15.602 -38.188 1.667 1 73.38 75 THR B CA 1
ATOM 3864 C C . THR B 1 75 ? -16.703 -37.156 1.403 1 73.38 75 THR B C 1
ATOM 3866 O O . THR B 1 75 ? -17.078 -36.406 2.299 1 73.38 75 THR B O 1
ATOM 3869 N N . CYS B 1 76 ? -16.953 -37.031 0.12 1 78.75 76 CYS B N 1
ATOM 3870 C CA . CYS B 1 76 ? -18.016 -36.094 -0.293 1 78.75 76 CYS B CA 1
ATOM 3871 C C . CYS B 1 76 ? -19.344 -36.812 -0.42 1 78.75 76 CYS B C 1
ATOM 3873 O O . CYS B 1 76 ? -19.406 -37.938 -0.963 1 78.75 76 CYS B O 1
ATOM 3875 N N . TYR B 1 77 ? -20.328 -36.312 0.303 1 80.5 77 TYR B N 1
ATOM 3876 C CA . TYR B 1 77 ? -21.688 -36.812 0.213 1 80.5 77 TYR B CA 1
ATOM 3877 C C . TYR B 1 77 ? -22.609 -35.844 -0.496 1 80.5 77 TYR B C 1
ATOM 3879 O O . TYR B 1 77 ? -22.875 -34.75 0.024 1 80.5 77 TYR B O 1
ATOM 3887 N N . ALA B 1 78 ? -22.906 -36.219 -1.727 1 85.31 78 ALA B N 1
ATOM 3888 C CA . ALA B 1 78 ? -23.828 -35.406 -2.514 1 85.31 78 ALA B CA 1
ATOM 3889 C C . ALA B 1 78 ? -25.109 -36.156 -2.811 1 85.31 78 ALA B C 1
ATOM 3891 O O . ALA B 1 78 ? -25.094 -37.156 -3.512 1 85.31 78 ALA B O 1
ATOM 3892 N N . ALA B 1 79 ? -26.234 -35.75 -2.188 1 84.88 79 ALA B N 1
ATOM 3893 C CA . ALA B 1 79 ? -27.547 -36.375 -2.334 1 84.88 79 ALA B CA 1
ATOM 3894 C C . ALA B 1 79 ? -28.656 -35.344 -2.299 1 84.88 79 ALA B C 1
ATOM 3896 O O . ALA B 1 79 ? -28.453 -34.219 -1.847 1 84.88 79 ALA B O 1
ATOM 3897 N N . PRO B 1 80 ? -29.797 -35.75 -2.797 1 89.38 80 PRO B N 1
ATOM 3898 C CA . PRO B 1 80 ? -30.922 -34.812 -2.857 1 89.38 80 PRO B CA 1
ATOM 3899 C C . PRO B 1 80 ? -31.344 -34.312 -1.478 1 89.38 80 PRO B C 1
ATOM 3901 O O . PRO B 1 80 ? -32.031 -33.281 -1.367 1 89.38 80 PRO B O 1
ATOM 3904 N N . ASP B 1 81 ? -30.891 -35.031 -0.497 1 91.25 81 ASP B N 1
ATOM 3905 C CA . ASP B 1 81 ? -31.359 -34.656 0.839 1 91.25 81 ASP B CA 1
ATOM 3906 C C . ASP B 1 81 ? -30.422 -33.656 1.486 1 91.25 81 ASP B C 1
ATOM 3908 O O . ASP B 1 81 ? -30.719 -33.094 2.555 1 91.25 81 ASP B O 1
ATOM 3912 N N . VAL B 1 82 ? -29.281 -33.375 0.871 1 92.75 82 VAL B N 1
ATOM 3913 C CA . VAL B 1 82 ? -28.375 -32.344 1.396 1 92.75 82 VAL B CA 1
ATOM 3914 C C . VAL B 1 82 ? -28.984 -30.953 1.233 1 92.75 82 VAL B C 1
ATOM 3916 O O . VAL B 1 82 ? -29.422 -30.594 0.138 1 92.75 82 VAL B O 1
ATOM 3919 N N . THR B 1 83 ? -29.109 -30.203 2.314 1 94.38 83 THR B N 1
ATOM 3920 C CA . THR B 1 83 ? -29.75 -28.891 2.301 1 94.38 83 THR B CA 1
ATOM 3921 C C . THR B 1 83 ? -28.75 -27.812 1.86 1 94.38 83 THR B C 1
ATOM 3923 O O . THR B 1 83 ? -27.531 -28.047 1.884 1 94.38 83 THR B O 1
ATOM 3926 N N . LEU B 1 84 ? -29.297 -26.719 1.401 1 95.75 84 LEU B N 1
ATOM 3927 C CA . LEU B 1 84 ? -28.469 -25.562 1.068 1 95.75 84 LEU B CA 1
ATOM 3928 C C . LEU B 1 84 ? -27.641 -25.141 2.271 1 95.75 84 LEU B C 1
ATOM 3930 O O . LEU B 1 84 ? -26.453 -24.812 2.129 1 95.75 84 LEU B O 1
ATOM 3934 N N . GLU B 1 85 ? -28.25 -25.203 3.418 1 95.69 85 GLU B N 1
ATOM 3935 C CA . GLU B 1 85 ? -27.578 -24.797 4.652 1 95.69 85 GLU B CA 1
ATOM 3936 C C . GLU B 1 85 ? -26.359 -25.656 4.934 1 95.69 85 GLU B C 1
ATOM 3938 O O . GLU B 1 85 ? -25.297 -25.156 5.32 1 95.69 85 GLU B O 1
ATOM 3943 N N . ALA B 1 86 ? -26.5 -26.891 4.719 1 93.62 86 ALA B N 1
ATOM 3944 C CA . ALA B 1 86 ? -25.391 -27.828 4.941 1 93.62 86 ALA B CA 1
ATOM 3945 C C . ALA B 1 86 ? -24.266 -27.578 3.949 1 93.62 86 ALA B C 1
ATOM 3947 O O . ALA B 1 86 ? -23.078 -27.656 4.309 1 93.62 86 ALA B O 1
ATOM 3948 N N . ASP B 1 87 ? -24.656 -27.344 2.781 1 94.06 87 ASP B N 1
ATOM 3949 C CA . ASP B 1 87 ? -23.656 -27.062 1.761 1 94.06 87 ASP B CA 1
ATOM 3950 C C . ASP B 1 87 ? -22.875 -25.781 2.098 1 94.06 87 ASP B C 1
ATOM 3952 O O . ASP B 1 87 ? -21.656 -25.734 1.939 1 94.06 87 ASP B O 1
ATOM 3956 N N . LEU B 1 88 ? -23.562 -24.766 2.566 1 96 88 LEU B N 1
ATOM 3957 C CA . LEU B 1 88 ? -22.953 -23.484 2.904 1 96 88 LEU B CA 1
ATOM 3958 C C . LEU B 1 88 ? -22.078 -23.609 4.148 1 96 88 LEU B C 1
ATOM 3960 O O . LEU B 1 88 ? -21.078 -22.906 4.289 1 96 88 LEU B O 1
ATOM 3964 N N . GLN B 1 89 ? -22.406 -24.547 4.938 1 94.75 89 GLN B N 1
ATOM 3965 C CA . GLN B 1 89 ? -21.703 -24.719 6.207 1 94.75 89 GLN B CA 1
ATOM 3966 C C . GLN B 1 89 ? -20.266 -25.203 5.977 1 94.75 89 GLN B C 1
ATOM 3968 O O . GLN B 1 89 ? -19.359 -24.875 6.762 1 94.75 89 GLN B O 1
ATOM 3973 N N . ARG B 1 90 ? -20.016 -25.922 4.941 1 91.56 90 ARG B N 1
ATOM 3974 C CA . ARG B 1 90 ? -18.719 -26.516 4.711 1 91.56 90 ARG B CA 1
ATOM 3975 C C . ARG B 1 90 ? -17.75 -25.516 4.09 1 91.56 90 ARG B C 1
ATOM 3977 O O . ARG B 1 90 ? -16.562 -25.812 3.916 1 91.56 90 ARG B O 1
ATOM 3984 N N . ARG B 1 91 ? -18.203 -24.422 3.742 1 93.25 91 ARG B N 1
ATOM 3985 C CA . ARG B 1 91 ? -17.359 -23.438 3.062 1 93.25 91 ARG B CA 1
ATOM 3986 C C . ARG B 1 91 ? -16.391 -22.781 4.031 1 93.25 91 ARG B C 1
ATOM 3988 O O . ARG B 1 91 ? -16.453 -23.016 5.242 1 93.25 91 ARG B O 1
ATOM 3995 N N . ASP B 1 92 ? -15.422 -22.047 3.521 1 95.44 92 ASP B N 1
ATOM 3996 C CA . ASP B 1 92 ? -14.289 -21.562 4.305 1 95.44 92 ASP B CA 1
ATOM 3997 C C . ASP B 1 92 ? -14.656 -20.328 5.117 1 95.44 92 ASP B C 1
ATOM 3999 O O . ASP B 1 92 ? -14.453 -20.297 6.332 1 95.44 92 ASP B O 1
ATOM 4003 N N . LEU B 1 93 ? -15.281 -19.297 4.488 1 98.19 93 LEU B N 1
ATOM 4004 C CA . LEU B 1 93 ? -15.578 -18.031 5.16 1 98.19 93 LEU B CA 1
ATOM 4005 C C . LEU B 1 93 ? -17.078 -17.734 5.117 1 98.19 93 LEU B C 1
ATOM 4007 O O . LEU B 1 93 ? -17.75 -18.062 4.137 1 98.19 93 LEU B O 1
ATOM 4011 N N . THR B 1 94 ? -17.562 -17.062 6.109 1 98.44 94 THR B N 1
ATOM 4012 C CA . THR B 1 94 ? -18.969 -16.688 6.176 1 98.44 94 THR B CA 1
ATOM 4013 C C . THR B 1 94 ? -19.359 -15.828 4.969 1 98.44 94 THR B C 1
ATOM 4015 O O . THR B 1 94 ? -20.453 -15.969 4.434 1 98.44 94 THR B O 1
ATOM 4018 N N . ILE B 1 95 ? -18.406 -15.055 4.48 1 97.69 95 ILE B N 1
ATOM 4019 C CA . ILE B 1 95 ? -18.703 -14.133 3.383 1 97.69 95 ILE B CA 1
ATOM 4020 C C . ILE B 1 95 ? -18.797 -14.914 2.072 1 97.69 95 ILE B C 1
ATOM 4022 O O . ILE B 1 95 ? -19.25 -14.383 1.06 1 97.69 95 ILE B O 1
ATOM 4026 N N . ASN B 1 96 ? -18.344 -16.156 2.07 1 96.81 96 ASN B N 1
ATOM 4027 C CA . ASN B 1 96 ? -18.469 -17.031 0.909 1 96.81 96 ASN B CA 1
ATOM 4028 C C . ASN B 1 96 ? -19.641 -18.016 1.067 1 96.81 96 ASN B C 1
ATOM 4030 O O . ASN B 1 96 ? -19.938 -18.781 0.154 1 96.81 96 ASN B O 1
ATOM 4034 N N . ALA B 1 97 ? -20.266 -17.969 2.217 1 97.56 97 ALA B N 1
ATOM 4035 C CA . ALA B 1 97 ? -21.359 -18.891 2.521 1 97.56 97 ALA B CA 1
ATOM 4036 C C . ALA B 1 97 ? -22.719 -18.188 2.355 1 97.56 97 ALA B C 1
ATOM 4038 O O . ALA B 1 97 ? -23.578 -18.281 3.229 1 97.56 97 ALA B O 1
ATOM 4039 N N . LEU B 1 98 ? -22.781 -17.453 1.275 1 97.62 98 LEU B N 1
ATOM 4040 C CA . LEU B 1 98 ? -24 -16.766 0.877 1 97.62 98 LEU B CA 1
ATOM 4041 C C . LEU B 1 98 ? -24.594 -17.375 -0.386 1 97.62 98 LEU B C 1
ATOM 4043 O O . LEU B 1 98 ? -23.859 -17.906 -1.229 1 97.62 98 LEU B O 1
ATOM 4047 N N . ALA B 1 99 ? -25.906 -17.344 -0.465 1 97.94 99 ALA B N 1
ATOM 4048 C CA . ALA B 1 99 ? -26.609 -17.797 -1.664 1 97.94 99 ALA B CA 1
ATOM 4049 C C . ALA B 1 99 ? -27.672 -16.812 -2.1 1 97.94 99 ALA B C 1
ATOM 4051 O O . ALA B 1 99 ? -28.172 -16.016 -1.289 1 97.94 99 ALA B O 1
ATOM 4052 N N . ARG B 1 100 ? -27.891 -16.781 -3.332 1 97.5 100 ARG B N 1
ATOM 4053 C CA . ARG B 1 100 ? -28.969 -15.984 -3.914 1 97.5 100 ARG B CA 1
ATOM 4054 C C . ARG B 1 100 ? -29.891 -16.859 -4.766 1 97.5 100 ARG B C 1
ATOM 4056 O O . ARG B 1 100 ? -29.422 -17.609 -5.613 1 97.5 100 ARG B O 1
ATOM 4063 N N . ASP B 1 101 ? -31.188 -16.703 -4.496 1 96.12 101 ASP B N 1
ATOM 4064 C CA . ASP B 1 101 ? -32.125 -17.516 -5.262 1 96.12 101 ASP B CA 1
ATOM 4065 C C . ASP B 1 101 ? -32.562 -16.797 -6.539 1 96.12 101 ASP B C 1
ATOM 4067 O O . ASP B 1 101 ? -31.984 -15.75 -6.891 1 96.12 101 ASP B O 1
ATOM 4071 N N . ASP B 1 102 ? -33.438 -17.438 -7.246 1 92.31 102 ASP B N 1
ATOM 4072 C CA . ASP B 1 102 ? -33.875 -16.953 -8.555 1 92.31 102 ASP B CA 1
ATOM 4073 C C . ASP B 1 102 ? -34.625 -15.625 -8.422 1 92.31 102 ASP B C 1
ATOM 4075 O O . ASP B 1 102 ? -34.688 -14.844 -9.375 1 92.31 102 ASP B O 1
ATOM 4079 N N . ASP B 1 103 ? -35.156 -15.32 -7.258 1 94.06 103 ASP B N 1
ATOM 4080 C CA . ASP B 1 103 ? -35.906 -14.086 -7.023 1 94.06 103 ASP B CA 1
ATOM 4081 C C . ASP B 1 103 ? -35 -12.969 -6.547 1 94.0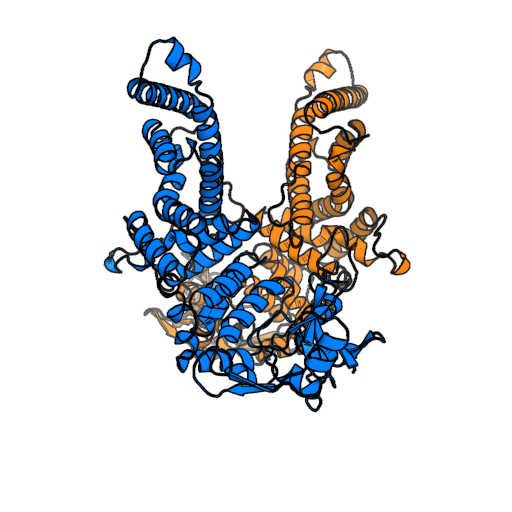6 103 ASP B C 1
ATOM 4083 O O . ASP B 1 103 ? -35.438 -11.844 -6.312 1 94.06 103 ASP B O 1
ATOM 4087 N N . GLY B 1 104 ? -33.781 -13.32 -6.359 1 93.69 104 GLY B N 1
ATOM 4088 C CA . GLY B 1 104 ? -32.812 -12.32 -5.934 1 93.69 104 GLY B CA 1
ATOM 4089 C C . GLY B 1 104 ? -32.656 -12.227 -4.426 1 93.69 104 GLY B C 1
ATOM 4090 O O . GLY B 1 104 ? -31.922 -11.391 -3.916 1 93.69 104 GLY B O 1
ATOM 4091 N N . GLN B 1 105 ? -33.375 -13.086 -3.766 1 95.5 105 GLN B N 1
ATOM 4092 C CA . GLN B 1 105 ? -33.312 -13.086 -2.309 1 95.5 105 GLN B CA 1
ATOM 4093 C C . GLN B 1 105 ? -32 -13.719 -1.814 1 95.5 105 GLN B C 1
ATOM 4095 O O . GLN B 1 105 ? -31.625 -14.789 -2.277 1 95.5 105 GLN B O 1
ATOM 4100 N N . ILE B 1 106 ? -31.438 -13.039 -0.829 1 97.25 106 ILE B N 1
ATOM 4101 C CA . ILE B 1 106 ? -30.172 -13.531 -0.275 1 97.25 106 ILE B CA 1
ATOM 4102 C C . ILE B 1 106 ? -30.469 -14.484 0.882 1 97.25 106 ILE B C 1
ATOM 4104 O O . ILE B 1 106 ? -31.25 -14.172 1.78 1 97.25 106 ILE B O 1
ATOM 4108 N N . ILE B 1 107 ? -29.938 -15.641 0.791 1 97.44 107 ILE B N 1
ATOM 4109 C CA . ILE B 1 107 ? -30 -16.641 1.851 1 97.44 107 ILE B CA 1
ATOM 4110 C C . ILE B 1 107 ? -28.672 -16.672 2.609 1 97.44 107 ILE B C 1
ATOM 4112 O O . ILE B 1 107 ? -27.625 -16.984 2.037 1 97.44 107 ILE B O 1
ATOM 4116 N N . ASP B 1 108 ? -28.703 -16.344 3.902 1 97.69 108 ASP B N 1
ATOM 4117 C CA . ASP B 1 108 ? -27.5 -16.141 4.699 1 97.69 108 ASP B CA 1
ATOM 4118 C C . ASP B 1 108 ? -27.625 -16.781 6.074 1 97.69 108 ASP B C 1
ATOM 4120 O O . ASP B 1 108 ? -27.641 -16.094 7.094 1 97.69 108 ASP B O 1
ATOM 4124 N N . PRO B 1 109 ? -27.625 -18.094 6.066 1 97.19 109 PRO B N 1
ATOM 4125 C CA . PRO B 1 109 ? -27.828 -18.781 7.344 1 97.19 109 PRO B CA 1
ATOM 4126 C C . PRO B 1 109 ? -26.656 -18.594 8.305 1 97.19 109 PRO B C 1
ATOM 4128 O O . PRO B 1 109 ? -26.797 -18.812 9.508 1 97.19 109 PRO B O 1
ATOM 4131 N N . TRP B 1 110 ? -25.531 -18.172 7.855 1 97.12 110 TRP B N 1
ATOM 4132 C CA . TRP B 1 110 ? -24.328 -18.156 8.688 1 97.12 110 TRP B CA 1
ATOM 4133 C C . TRP B 1 110 ? -23.828 -16.734 8.891 1 97.12 110 TRP B C 1
ATOM 4135 O O . TRP B 1 110 ? -22.641 -16.531 9.18 1 97.12 110 TRP B O 1
ATOM 4145 N N . HIS B 1 111 ? -24.594 -15.734 8.578 1 97.38 111 HIS B N 1
ATOM 4146 C CA . HIS B 1 111 ? -24.391 -14.328 8.906 1 97.38 111 HIS B CA 1
ATOM 4147 C C . HIS B 1 111 ? -23.219 -13.742 8.117 1 97.38 111 HIS B C 1
ATOM 4149 O O . HIS B 1 111 ? -22.406 -13.008 8.672 1 97.38 111 HIS B O 1
ATOM 4155 N N . GLY B 1 112 ? -23.109 -14.156 6.895 1 97.75 112 GLY B N 1
ATOM 4156 C CA . GLY B 1 112 ? -22.078 -13.625 6.012 1 97.75 112 GLY B CA 1
ATOM 4157 C C . GLY B 1 112 ? -22.25 -12.141 5.73 1 97.75 112 GLY B C 1
ATOM 4158 O O . GLY B 1 112 ? -21.25 -11.414 5.617 1 97.75 112 GLY B O 1
ATOM 4159 N N . ARG B 1 113 ? -23.469 -11.656 5.699 1 96.88 113 ARG B N 1
ATOM 4160 C CA . ARG B 1 113 ? -23.734 -10.242 5.441 1 96.88 113 ARG B CA 1
ATOM 4161 C C . ARG B 1 113 ? -23.234 -9.375 6.586 1 96.88 113 ARG B C 1
ATOM 4163 O O . ARG B 1 113 ? -22.703 -8.281 6.359 1 96.88 113 ARG B O 1
ATOM 4170 N N . ARG B 1 114 ? -23.469 -9.852 7.734 1 96.31 114 ARG B N 1
ATOM 4171 C CA . ARG B 1 114 ? -22.969 -9.133 8.898 1 96.31 114 ARG B CA 1
ATOM 4172 C C . ARG B 1 114 ? -21.453 -8.992 8.867 1 96.31 114 ARG B C 1
ATOM 4174 O O . ARG B 1 114 ? -20.922 -7.914 9.117 1 96.31 114 ARG B O 1
ATOM 4181 N N . ASP B 1 115 ? -20.766 -10.078 8.562 1 96.94 115 ASP B N 1
ATOM 4182 C CA . ASP B 1 115 ? -19.297 -10.055 8.484 1 96.94 115 ASP B CA 1
ATOM 4183 C C . ASP B 1 115 ? -18.828 -9.195 7.312 1 96.94 115 ASP B C 1
ATOM 4185 O O . ASP B 1 115 ? -17.797 -8.539 7.398 1 96.94 115 ASP B O 1
ATOM 4189 N N . LEU B 1 116 ? -19.594 -9.18 6.25 1 95.06 116 LEU B N 1
ATOM 4190 C CA . LEU B 1 116 ? -19.266 -8.328 5.113 1 95.06 116 LEU B CA 1
ATOM 4191 C C . LEU B 1 116 ? -19.312 -6.855 5.5 1 95.06 116 LEU B C 1
ATOM 4193 O O . LEU B 1 116 ? -18.422 -6.086 5.148 1 95.06 116 LEU B O 1
ATOM 4197 N N . GLU B 1 117 ? -20.359 -6.535 6.219 1 90.12 117 GLU B N 1
ATOM 4198 C CA . GLU B 1 117 ? -20.516 -5.156 6.676 1 90.12 117 GLU B CA 1
ATOM 4199 C C . GLU B 1 117 ? -19.422 -4.77 7.656 1 90.12 117 GLU B C 1
ATOM 4201 O O . GLU B 1 117 ? -18.922 -3.639 7.633 1 90.12 117 GLU B O 1
ATOM 4206 N N . ALA B 1 118 ? -19.047 -5.746 8.391 1 90.75 118 ALA B N 1
ATOM 4207 C CA . ALA B 1 118 ? -18.031 -5.504 9.406 1 90.75 118 ALA B CA 1
ATOM 4208 C C . ALA B 1 118 ? -16.625 -5.652 8.828 1 90.75 118 ALA B C 1
ATOM 4210 O O . ALA B 1 118 ? -15.633 -5.422 9.523 1 90.75 118 ALA B O 1
ATOM 4211 N N . ARG B 1 119 ? -16.5 -6.094 7.551 1 93.06 119 ARG B N 1
ATOM 4212 C CA . ARG B 1 119 ? -15.227 -6.32 6.875 1 93.06 119 ARG B CA 1
ATOM 4213 C C . ARG B 1 119 ? -14.383 -7.348 7.625 1 93.06 119 ARG B C 1
ATOM 4215 O O . ARG B 1 119 ? -13.188 -7.129 7.859 1 93.06 119 ARG B O 1
ATOM 4222 N N . LEU B 1 120 ? -15.039 -8.461 7.941 1 95.75 120 LEU B N 1
ATOM 4223 C CA . LEU B 1 120 ? -14.398 -9.523 8.711 1 95.75 120 LEU B CA 1
ATOM 4224 C C . LEU B 1 120 ? -14.312 -10.805 7.895 1 95.75 120 LEU B C 1
ATOM 4226 O O . LEU B 1 120 ? -15.289 -11.203 7.254 1 95.75 120 LEU B O 1
ATOM 4230 N N . LEU B 1 121 ? -13.141 -11.383 7.875 1 98.25 121 LEU B N 1
ATOM 4231 C CA . LEU B 1 121 ? -12.953 -12.727 7.355 1 98.25 121 LEU B CA 1
ATOM 4232 C C . LEU B 1 121 ? -13.062 -13.766 8.469 1 98.25 121 LEU B C 1
ATOM 4234 O O . LEU B 1 121 ? -12.102 -13.984 9.211 1 98.25 121 LEU B O 1
ATOM 4238 N N . ARG B 1 122 ? -14.234 -14.383 8.531 1 98.44 122 ARG B N 1
ATOM 4239 C CA . ARG B 1 122 ? -14.523 -15.328 9.602 1 98.44 122 ARG B CA 1
ATOM 4240 C C . ARG B 1 122 ? -14.852 -16.703 9.031 1 98.44 122 ARG B C 1
ATOM 4242 O O . ARG B 1 122 ? -15.578 -16.812 8.047 1 98.44 122 ARG B O 1
ATOM 4249 N N . HIS B 1 123 ? -14.273 -17.703 9.664 1 98.56 123 HIS B N 1
ATOM 4250 C CA . HIS B 1 123 ? -14.617 -19.062 9.227 1 98.56 123 HIS B CA 1
ATOM 4251 C C . HIS B 1 123 ? -16.062 -19.406 9.578 1 98.56 123 HIS B C 1
ATOM 4253 O O . HIS B 1 123 ? -16.625 -18.859 10.531 1 98.56 123 HIS B O 1
ATOM 4259 N N . VAL B 1 124 ? -16.703 -20.312 8.867 1 97.44 124 VAL B N 1
ATOM 4260 C CA . VAL B 1 124 ? -18.109 -20.641 9.008 1 97.44 124 VAL B CA 1
ATOM 4261 C C . VAL B 1 124 ? -18.312 -21.562 10.203 1 97.44 124 VAL B C 1
ATOM 4263 O O . VAL B 1 124 ? -19.156 -21.297 11.07 1 97.44 124 VAL B O 1
ATOM 4266 N N . SER B 1 125 ? -17.609 -22.656 10.18 1 95.12 125 SER B N 1
ATOM 4267 C CA . SER B 1 125 ? -17.797 -23.719 11.148 1 95.12 125 SER B CA 1
ATOM 4268 C C . SER B 1 125 ? -16.5 -24.5 11.391 1 95.12 125 SER B C 1
ATOM 4270 O O . SER B 1 125 ? -15.492 -24.234 10.727 1 95.12 125 SER B O 1
ATOM 4272 N N . PRO B 1 126 ? -16.5 -25.422 12.32 1 91.62 126 PRO B N 1
ATOM 4273 C CA . PRO B 1 126 ? -15.305 -26.234 12.562 1 91.62 126 PRO B CA 1
ATOM 4274 C C . PRO B 1 126 ? -14.859 -27.016 11.336 1 91.62 126 PRO B C 1
ATOM 4276 O O . PRO B 1 126 ? -13.727 -27.484 11.281 1 91.62 126 PRO B O 1
ATOM 4279 N N . ALA B 1 127 ? -15.75 -27.094 10.367 1 90.12 127 ALA B N 1
ATOM 4280 C CA . ALA B 1 127 ? -15.391 -27.797 9.141 1 90.12 127 ALA B CA 1
ATOM 4281 C C . ALA B 1 127 ? -14.211 -27.125 8.445 1 90.12 127 ALA B C 1
ATOM 4283 O O . ALA B 1 127 ? -13.578 -27.719 7.57 1 90.12 127 ALA B O 1
ATOM 4284 N N . PHE B 1 128 ? -13.891 -25.891 8.898 1 93.81 128 PHE B N 1
ATOM 4285 C CA . PHE B 1 128 ? -12.742 -25.156 8.383 1 93.81 128 PHE B CA 1
ATOM 4286 C C . PHE B 1 128 ? -11.469 -25.984 8.508 1 93.81 128 PHE B C 1
ATOM 4288 O O . PHE B 1 128 ? -10.633 -25.984 7.598 1 93.81 128 PHE B O 1
ATOM 4295 N N . GLY B 1 129 ? -11.398 -26.719 9.547 1 91.25 129 GLY B N 1
ATOM 4296 C CA . GLY B 1 129 ? -10.195 -27.469 9.867 1 91.25 129 GLY B CA 1
ATOM 4297 C C . GLY B 1 129 ? -10.016 -28.703 9.008 1 91.25 129 GLY B C 1
ATOM 4298 O O . GLY B 1 129 ? -8.953 -29.328 9.016 1 91.25 129 GLY B O 1
ATOM 4299 N N . GLU B 1 130 ? -10.977 -29.016 8.172 1 86.06 130 GLU B N 1
ATOM 4300 C CA . GLU B 1 130 ? -10.93 -30.234 7.379 1 86.06 130 GLU B CA 1
ATOM 4301 C C . GLU B 1 130 ? -10.039 -30.078 6.152 1 86.06 130 GLU B C 1
ATOM 4303 O O . GLU B 1 130 ? -9.562 -31.062 5.59 1 86.06 130 GLU B O 1
ATOM 4308 N N . ASP B 1 131 ? -9.82 -28.891 5.688 1 89.69 131 ASP B N 1
ATOM 4309 C CA . ASP B 1 131 ? -8.977 -28.641 4.531 1 89.69 131 ASP B CA 1
ATOM 4310 C C . ASP B 1 131 ? -7.887 -27.625 4.859 1 89.69 131 ASP B C 1
ATOM 4312 O O . ASP B 1 131 ? -8.141 -26.422 4.867 1 89.69 131 ASP B O 1
ATOM 4316 N N . PRO B 1 132 ? -6.664 -28.141 4.965 1 94.75 132 PRO B N 1
ATOM 4317 C CA . PRO B 1 132 ? -5.57 -27.25 5.332 1 94.75 132 PRO B CA 1
ATOM 4318 C C . PRO B 1 132 ? -5.348 -26.125 4.309 1 94.75 132 PRO B C 1
ATOM 4320 O O . PRO B 1 132 ? -4.762 -25.094 4.637 1 94.75 132 PRO B O 1
ATOM 4323 N N . LEU B 1 133 ? -5.836 -26.266 3.078 1 96.06 133 LEU B N 1
ATOM 4324 C CA . LEU B 1 133 ? -5.664 -25.25 2.049 1 96.06 133 LEU B CA 1
ATOM 4325 C C . LEU B 1 133 ? -6.363 -23.953 2.441 1 96.06 133 LEU B C 1
ATOM 4327 O O . LEU B 1 133 ? -6 -22.875 1.965 1 96.06 133 LEU B O 1
ATOM 4331 N N . ARG B 1 134 ? -7.375 -24.078 3.318 1 97.19 134 ARG B N 1
ATOM 4332 C CA . ARG B 1 134 ? -8.172 -22.922 3.715 1 97.19 134 ARG B CA 1
ATOM 4333 C C . ARG B 1 134 ? -7.328 -21.906 4.473 1 97.19 134 ARG B C 1
ATOM 4335 O O . ARG B 1 134 ? -7.66 -20.719 4.508 1 97.19 134 ARG B O 1
ATOM 4342 N N . VAL B 1 135 ? -6.156 -22.359 5.086 1 98.25 135 VAL B N 1
ATOM 4343 C CA . VAL B 1 135 ? -5.219 -21.422 5.707 1 98.25 135 VAL B CA 1
ATOM 4344 C C . VAL B 1 135 ? -4.656 -20.469 4.648 1 98.25 135 VAL B C 1
ATOM 4346 O O . VAL B 1 135 ? -4.645 -19.25 4.84 1 98.25 135 VAL B O 1
ATOM 4349 N N . LEU B 1 136 ? -4.281 -21.031 3.467 1 98.62 136 LEU B N 1
ATOM 4350 C CA . LEU B 1 136 ? -3.752 -20.219 2.377 1 98.62 136 LEU B CA 1
ATOM 4351 C C . LEU B 1 136 ? -4.855 -19.391 1.728 1 98.62 136 LEU B C 1
ATOM 4353 O O . LEU B 1 136 ? -4.637 -18.234 1.353 1 98.62 136 LEU B O 1
ATOM 4357 N N . ARG B 1 137 ? -6.07 -19.922 1.639 1 98.19 137 ARG B N 1
ATOM 4358 C CA . ARG B 1 137 ? -7.18 -19.219 1.009 1 98.19 137 ARG B CA 1
ATOM 4359 C C . ARG B 1 137 ? -7.57 -17.984 1.812 1 98.19 137 ARG B C 1
ATOM 4361 O O . ARG B 1 137 ? -7.805 -16.906 1.241 1 98.19 137 ARG B O 1
ATOM 4368 N N . VAL B 1 138 ? -7.633 -18.156 3.121 1 98.69 138 VAL B N 1
ATOM 4369 C CA . VAL B 1 138 ? -7.965 -17.016 3.967 1 98.69 138 VAL B CA 1
ATOM 4370 C C . VAL B 1 138 ? -6.891 -15.938 3.822 1 98.69 138 VAL B C 1
ATOM 4372 O O . VAL B 1 138 ? -7.203 -14.75 3.727 1 98.69 138 VAL B O 1
ATOM 4375 N N . ALA B 1 139 ? -5.586 -16.375 3.789 1 98.75 139 ALA B N 1
ATOM 4376 C CA . ALA B 1 139 ? -4.496 -15.422 3.584 1 98.75 139 ALA B CA 1
ATOM 4377 C C . ALA B 1 139 ? -4.641 -14.695 2.25 1 98.75 139 ALA B C 1
ATOM 4379 O O . ALA B 1 139 ? -4.438 -13.484 2.168 1 98.75 139 ALA B O 1
ATOM 4380 N N . ARG B 1 140 ? -4.992 -15.438 1.232 1 98.5 140 ARG B N 1
ATOM 4381 C CA . ARG B 1 140 ? -5.199 -14.836 -0.082 1 98.5 140 ARG B CA 1
ATOM 4382 C C . ARG B 1 140 ? -6.352 -13.836 -0.052 1 98.5 140 ARG B C 1
ATOM 4384 O O . ARG B 1 140 ? -6.25 -12.75 -0.62 1 98.5 140 ARG B O 1
ATOM 4391 N N . PHE B 1 141 ? -7.484 -14.156 0.647 1 98.06 141 PHE B N 1
ATOM 4392 C CA . PHE B 1 141 ? -8.625 -13.25 0.743 1 98.06 141 PHE B CA 1
ATOM 4393 C C . PHE B 1 141 ? -8.25 -12 1.524 1 98.06 141 PHE B C 1
ATOM 4395 O O . PHE B 1 141 ? -8.719 -10.898 1.205 1 98.06 141 PHE B O 1
ATOM 4402 N N . ALA B 1 142 ? -7.434 -12.195 2.545 1 97.94 142 ALA B N 1
ATOM 4403 C CA . ALA B 1 142 ? -6.945 -11.031 3.283 1 97.94 142 ALA B CA 1
ATOM 4404 C C . ALA B 1 142 ? -6.184 -10.078 2.367 1 97.94 142 ALA B C 1
ATOM 4406 O O . ALA B 1 142 ? -6.367 -8.859 2.436 1 97.94 142 ALA B O 1
ATOM 4407 N N . ALA B 1 143 ? -5.328 -10.625 1.508 1 97.69 143 ALA B N 1
ATOM 4408 C CA . ALA B 1 143 ? -4.578 -9.82 0.55 1 97.69 143 ALA B CA 1
ATOM 4409 C C . ALA B 1 143 ? -5.508 -9.156 -0.457 1 97.69 143 ALA B C 1
ATOM 4411 O O . ALA B 1 143 ? -5.391 -7.957 -0.726 1 97.69 143 ALA B O 1
ATOM 4412 N N . ARG B 1 144 ? -6.48 -9.891 -0.936 1 95.06 144 ARG B N 1
ATOM 4413 C CA . ARG B 1 144 ? -7.391 -9.406 -1.971 1 95.06 144 ARG B CA 1
ATOM 4414 C C . ARG B 1 144 ? -8.234 -8.242 -1.464 1 95.06 144 ARG B C 1
ATOM 4416 O O . ARG B 1 144 ? -8.516 -7.305 -2.211 1 95.06 144 ARG B O 1
ATOM 4423 N N . TYR B 1 145 ? -8.633 -8.281 -0.201 1 94.44 145 TYR B N 1
ATOM 4424 C CA . TYR B 1 145 ? -9.609 -7.312 0.297 1 94.44 145 TYR B CA 1
ATOM 4425 C C . TYR B 1 145 ? -8.969 -6.355 1.293 1 94.44 145 TYR B C 1
ATOM 4427 O O . TYR B 1 145 ? -9.664 -5.609 1.984 1 94.44 145 TYR B O 1
ATOM 4435 N N . ALA B 1 146 ? -7.637 -6.336 1.336 1 93.62 146 ALA B N 1
ATOM 4436 C CA . ALA B 1 146 ? -6.918 -5.484 2.279 1 93.62 146 ALA B CA 1
ATOM 4437 C C . ALA B 1 146 ? -7.273 -4.016 2.07 1 93.62 146 ALA B C 1
ATOM 4439 O O . ALA B 1 146 ? -7.496 -3.279 3.037 1 93.62 146 ALA B O 1
ATOM 4440 N N . HIS B 1 147 ? -7.398 -3.633 0.839 1 88.31 147 HIS B N 1
ATOM 4441 C CA . HIS B 1 147 ? -7.66 -2.236 0.509 1 88.31 147 HIS B CA 1
ATOM 4442 C C . HIS B 1 147 ? -9.07 -1.825 0.932 1 88.31 147 HIS B C 1
ATOM 4444 O O . HIS B 1 147 ? -9.383 -0.634 0.993 1 88.31 147 HIS B O 1
ATOM 4450 N N . LEU B 1 148 ? -9.922 -2.787 1.233 1 89.44 148 LEU B N 1
ATOM 4451 C CA . LEU B 1 148 ? -11.266 -2.527 1.733 1 89.44 148 LEU B CA 1
ATOM 4452 C C . LEU B 1 148 ? -11.312 -2.643 3.254 1 89.44 148 LEU B C 1
ATOM 4454 O O . LEU B 1 148 ? -12.398 -2.639 3.848 1 89.44 148 LEU B O 1
ATOM 4458 N N . SER B 1 149 ? -10.18 -2.885 3.875 1 87.62 149 SER B N 1
ATOM 4459 C CA . SER B 1 149 ? -9.984 -2.873 5.32 1 87.62 149 SER B CA 1
ATOM 4460 C C . SER B 1 149 ? -10.555 -4.133 5.965 1 87.62 149 SER B C 1
ATOM 4462 O O . SER B 1 149 ? -11.016 -4.098 7.105 1 87.62 149 SER B O 1
ATOM 4464 N N . PHE B 1 150 ? -10.57 -5.223 5.152 1 93.5 150 PHE B N 1
ATOM 4465 C CA . PHE B 1 150 ? -10.961 -6.504 5.738 1 93.5 150 PHE B CA 1
ATOM 4466 C C . PHE B 1 150 ? -9.883 -7.004 6.691 1 93.5 150 PHE B C 1
ATOM 4468 O O . PHE B 1 150 ? -8.688 -6.816 6.445 1 93.5 150 PHE B O 1
ATOM 4475 N N . ARG B 1 151 ? -10.289 -7.598 7.789 1 92.88 151 ARG B N 1
ATOM 4476 C CA . ARG B 1 151 ? -9.383 -8.242 8.734 1 92.88 151 ARG B CA 1
ATOM 4477 C C . ARG B 1 151 ? -9.836 -9.664 9.039 1 92.88 151 ARG B C 1
ATOM 4479 O O . ARG B 1 151 ? -11.016 -9.992 8.898 1 92.88 151 ARG B O 1
ATOM 4486 N N . ILE B 1 152 ? -8.93 -10.477 9.383 1 97.06 152 ILE B N 1
ATOM 4487 C CA . ILE B 1 152 ? -9.258 -11.844 9.781 1 97.06 152 ILE B CA 1
ATOM 4488 C C . ILE B 1 152 ? -9.781 -11.852 11.219 1 97.06 152 ILE B C 1
ATOM 4490 O O . ILE B 1 152 ? -9.195 -11.219 12.102 1 97.06 152 ILE B O 1
ATOM 4494 N N . ALA B 1 153 ? -10.906 -12.492 11.422 1 96.75 153 ALA B N 1
ATOM 4495 C CA . ALA B 1 153 ? -11.445 -12.633 12.773 1 96.75 153 ALA B CA 1
ATOM 4496 C C . ALA B 1 153 ? -10.445 -13.336 13.695 1 96.75 153 ALA B C 1
ATOM 4498 O O . ALA B 1 153 ? -9.75 -14.258 13.273 1 96.75 153 ALA B O 1
ATOM 4499 N N . ASP B 1 154 ? -10.422 -13.016 15.016 1 93 154 ASP B N 1
ATOM 4500 C CA . ASP B 1 154 ? -9.453 -13.539 15.977 1 93 154 ASP B CA 1
ATOM 4501 C C . ASP B 1 154 ? -9.586 -15.047 16.125 1 93 154 ASP B C 1
ATOM 4503 O O . ASP B 1 154 ? -8.586 -15.758 16.188 1 93 154 ASP B O 1
ATOM 4507 N N . ASP B 1 155 ? -10.805 -15.445 16.156 1 96.19 155 ASP B N 1
ATOM 4508 C CA . ASP B 1 155 ? -11.023 -16.875 16.328 1 96.19 155 ASP B CA 1
ATOM 4509 C C . ASP B 1 155 ? -10.586 -17.656 15.086 1 96.19 155 ASP B C 1
ATOM 4511 O O . ASP B 1 155 ? -10.102 -18.781 15.195 1 96.19 155 ASP B O 1
ATOM 4515 N N . THR B 1 156 ? -10.766 -17.078 13.883 1 98.19 156 THR B N 1
ATOM 4516 C CA . THR B 1 156 ? -10.312 -17.703 12.648 1 98.19 156 THR B CA 1
ATOM 4517 C C . THR B 1 156 ? -8.789 -17.766 12.609 1 98.19 156 THR B C 1
ATOM 4519 O O . THR B 1 156 ? -8.211 -18.812 12.273 1 98.19 156 THR B O 1
ATOM 4522 N N . LEU B 1 157 ? -8.164 -16.719 13.008 1 97.19 157 LEU B N 1
ATOM 4523 C CA . LEU B 1 157 ? -6.703 -16.703 13.055 1 97.19 157 LEU B CA 1
ATOM 4524 C C . LEU B 1 157 ? -6.172 -17.734 14.047 1 97.19 157 LEU B C 1
ATOM 4526 O O . LEU B 1 157 ? -5.18 -18.406 13.773 1 97.19 157 LEU B O 1
ATOM 4530 N N . ALA B 1 158 ? -6.84 -17.812 15.18 1 96.69 158 ALA B N 1
ATOM 4531 C CA . ALA B 1 158 ? -6.457 -18.812 16.188 1 96.69 158 ALA B CA 1
ATOM 4532 C C . ALA B 1 158 ? -6.574 -20.219 15.625 1 96.69 158 ALA B C 1
ATOM 4534 O O . ALA B 1 158 ? -5.699 -21.062 15.852 1 96.69 158 ALA B O 1
ATOM 4535 N N . LEU B 1 159 ? -7.641 -20.469 14.914 1 97.81 159 LEU B N 1
ATOM 4536 C CA . LEU B 1 159 ? -7.84 -21.766 14.297 1 97.81 159 LEU B CA 1
ATOM 4537 C C . LEU B 1 159 ? -6.75 -22.062 13.273 1 97.81 159 LEU B C 1
ATOM 4539 O O . LEU B 1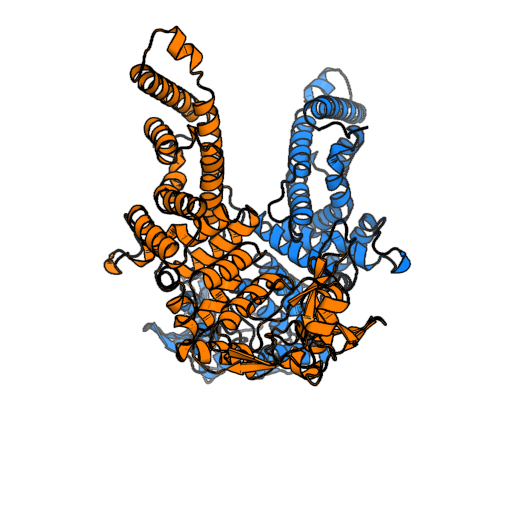 159 ? -6.242 -23.188 13.203 1 97.81 159 LEU B O 1
ATOM 4543 N N . MET B 1 160 ? -6.391 -21.078 12.469 1 98.31 160 MET B N 1
ATOM 4544 C CA . MET B 1 160 ? -5.312 -21.219 11.492 1 98.31 160 MET B CA 1
ATOM 4545 C C . MET B 1 160 ? -4 -21.578 12.18 1 98.31 160 MET B C 1
ATOM 4547 O O . MET B 1 160 ? -3.266 -22.453 11.711 1 98.31 160 MET B O 1
ATOM 4551 N N . ARG B 1 161 ? -3.707 -20.969 13.305 1 97.88 161 ARG B N 1
ATOM 4552 C CA . ARG B 1 161 ? -2.504 -21.25 14.078 1 97.88 161 ARG B CA 1
ATOM 4553 C C . ARG B 1 161 ? -2.504 -22.688 14.594 1 97.88 161 ARG B C 1
ATOM 4555 O O . ARG B 1 161 ? -1.482 -23.375 14.531 1 97.88 161 ARG B O 1
ATOM 4562 N N . GLU B 1 162 ? -3.639 -23.031 15.094 1 97.69 162 GLU B N 1
ATOM 4563 C CA . GLU B 1 162 ? -3.781 -24.375 15.625 1 97.69 162 GLU B CA 1
ATOM 4564 C C . GLU B 1 162 ? -3.549 -25.422 14.539 1 97.69 162 GLU B C 1
ATOM 4566 O O . GLU B 1 162 ? -2.857 -26.422 14.758 1 97.69 162 GLU B O 1
ATOM 4571 N N . MET B 1 163 ? -4.141 -25.25 13.391 1 96.5 163 MET B N 1
ATOM 4572 C CA . MET B 1 163 ? -3.984 -26.172 12.266 1 96.5 163 MET B CA 1
ATOM 4573 C C . MET B 1 163 ? -2.521 -26.281 11.844 1 96.5 163 MET B C 1
ATOM 4575 O O . MET B 1 163 ? -2.029 -27.375 11.555 1 96.5 163 MET B O 1
ATOM 4579 N N . THR B 1 164 ? -1.845 -25.156 11.82 1 97.31 164 THR B N 1
ATOM 4580 C CA . THR B 1 164 ? -0.432 -25.109 11.453 1 97.31 164 THR B CA 1
ATOM 4581 C C . THR B 1 164 ? 0.409 -25.859 12.492 1 97.31 164 THR B C 1
ATOM 4583 O O . THR B 1 164 ? 1.266 -26.672 12.133 1 97.31 164 THR B O 1
ATOM 4586 N N . ALA B 1 165 ? 0.151 -25.609 13.758 1 96.88 165 ALA B N 1
ATOM 4587 C CA . ALA B 1 165 ? 0.882 -26.25 14.852 1 96.88 165 ALA B CA 1
ATOM 4588 C C . ALA B 1 165 ? 0.675 -27.766 14.836 1 96.88 165 ALA B C 1
ATOM 4590 O O . ALA B 1 165 ? 1.571 -28.516 15.219 1 96.88 165 ALA B O 1
ATOM 4591 N N . ALA B 1 166 ? -0.456 -28.156 14.344 1 95.56 166 ALA B N 1
ATOM 4592 C CA . ALA B 1 166 ? -0.796 -29.562 14.305 1 95.56 166 ALA B CA 1
ATOM 4593 C C . ALA B 1 166 ? -0.142 -30.266 13.109 1 95.56 166 ALA B C 1
ATOM 4595 O O . ALA B 1 166 ? -0.274 -31.469 12.938 1 95.56 166 ALA B O 1
ATOM 4596 N N . GLY B 1 167 ? 0.51 -29.547 12.234 1 95.44 167 GLY B N 1
ATOM 4597 C CA . GLY B 1 167 ? 1.24 -30.109 11.117 1 95.44 167 GLY B CA 1
ATOM 4598 C C . GLY B 1 167 ? 0.357 -30.406 9.914 1 95.44 167 GLY B C 1
ATOM 4599 O O . GLY B 1 167 ? 0.764 -31.125 9 1 95.44 167 GLY B O 1
ATOM 4600 N N . GLU B 1 168 ? -0.818 -29.812 9.867 1 92.19 168 GLU B N 1
ATOM 4601 C CA . GLU B 1 168 ? -1.788 -30.109 8.812 1 92.19 168 GLU B CA 1
ATOM 4602 C C . GLU B 1 168 ? -1.296 -29.625 7.457 1 92.19 168 GLU B C 1
ATOM 4604 O O . GLU B 1 168 ? -1.637 -30.203 6.422 1 92.19 168 GLU B O 1
ATOM 4609 N N . LEU B 1 169 ? -0.502 -28.625 7.441 1 95.5 169 LEU B N 1
ATOM 4610 C CA . LEU B 1 169 ? -0.086 -28 6.191 1 95.5 169 LEU B CA 1
ATOM 4611 C C . LEU B 1 169 ? 0.918 -28.875 5.449 1 95.5 169 LEU B C 1
ATOM 4613 O O . LEU B 1 169 ? 1.141 -28.688 4.25 1 95.5 169 LEU B O 1
ATOM 4617 N N . GLU B 1 170 ? 1.557 -29.781 6.129 1 91.25 170 GLU B N 1
ATOM 4618 C CA . GLU B 1 170 ? 2.568 -30.641 5.539 1 91.25 170 GLU B CA 1
ATOM 4619 C C . GLU B 1 170 ? 1.955 -31.578 4.508 1 91.25 170 GLU B C 1
ATOM 4621 O O . GLU B 1 170 ? 2.662 -32.125 3.652 1 91.25 170 GLU B O 1
ATOM 4626 N N . HIS B 1 171 ? 0.658 -31.719 4.598 1 89.12 171 HIS B N 1
ATOM 4627 C CA . HIS B 1 171 ? -0.021 -32.656 3.721 1 89.12 171 HIS B CA 1
ATOM 4628 C C . HIS B 1 171 ? -0.463 -31.984 2.424 1 89.12 171 HIS B C 1
ATOM 4630 O O . HIS B 1 171 ? -0.957 -32.656 1.513 1 89.12 171 HIS B O 1
ATOM 4636 N N . LEU B 1 172 ? -0.234 -30.719 2.291 1 93.88 172 LEU B N 1
ATOM 4637 C CA . LEU B 1 172 ? -0.632 -30.016 1.079 1 93.88 172 LEU B CA 1
ATOM 4638 C C . LEU B 1 172 ? 0.3 -30.344 -0.079 1 93.88 172 LEU B C 1
ATOM 4640 O O . LEU B 1 172 ? 1.511 -30.484 0.112 1 93.88 172 LEU B O 1
ATOM 4644 N N . THR B 1 173 ? -0.277 -30.484 -1.295 1 93.75 173 THR B N 1
ATOM 4645 C CA . THR B 1 173 ? 0.562 -30.672 -2.475 1 93.75 173 THR B CA 1
ATOM 4646 C C . THR B 1 173 ? 1.18 -29.344 -2.916 1 93.75 173 THR B C 1
ATOM 4648 O O . THR B 1 173 ? 0.564 -28.281 -2.766 1 93.75 173 THR B O 1
ATOM 4651 N N . PRO B 1 174 ? 2.357 -29.375 -3.451 1 96 174 PRO B N 1
ATOM 4652 C CA . PRO B 1 174 ? 3.045 -28.156 -3.885 1 96 174 PRO B CA 1
ATOM 4653 C C . PRO B 1 174 ? 2.244 -27.359 -4.91 1 96 174 PRO B C 1
ATOM 4655 O O . PRO B 1 174 ? 2.234 -26.125 -4.871 1 96 174 PRO B O 1
ATOM 4658 N N . GLU B 1 175 ? 1.573 -28.062 -5.746 1 95.62 175 GLU B N 1
ATOM 4659 C CA . GLU B 1 175 ? 0.813 -27.406 -6.809 1 95.62 175 GLU B CA 1
ATOM 4660 C C . GLU B 1 175 ? -0.315 -26.547 -6.23 1 95.62 175 GLU B C 1
ATOM 4662 O O . GLU B 1 175 ? -0.579 -25.453 -6.719 1 95.62 175 GLU B O 1
ATOM 4667 N N . ARG B 1 176 ? -0.976 -27.031 -5.215 1 95.19 176 ARG B N 1
ATOM 4668 C CA . ARG B 1 176 ? -2.07 -26.312 -4.59 1 95.19 176 ARG B CA 1
ATOM 4669 C C . ARG B 1 176 ? -1.551 -25.094 -3.824 1 95.19 176 ARG B C 1
ATOM 4671 O O . ARG B 1 176 ? -2.166 -24.031 -3.852 1 95.19 176 ARG B O 1
ATOM 4678 N N . VAL B 1 177 ? -0.401 -25.266 -3.188 1 97.88 177 VAL B N 1
ATOM 4679 C CA . VAL B 1 177 ? 0.232 -24.172 -2.479 1 97.88 177 VAL B CA 1
ATOM 4680 C C . VAL B 1 177 ? 0.612 -23.062 -3.469 1 97.88 177 VAL B C 1
ATOM 4682 O O . VAL B 1 177 ? 0.311 -21.891 -3.248 1 97.88 177 VAL B O 1
ATOM 4685 N N . TRP B 1 178 ? 1.172 -23.438 -4.598 1 98.31 178 TRP B N 1
ATOM 4686 C CA . TRP B 1 178 ? 1.616 -22.469 -5.578 1 98.31 178 TRP B CA 1
ATOM 4687 C C . TRP B 1 178 ? 0.427 -21.734 -6.203 1 98.31 178 TRP B C 1
ATOM 4689 O O . TRP B 1 178 ? 0.473 -20.531 -6.418 1 98.31 178 TRP B O 1
ATOM 4699 N N . LYS B 1 179 ? -0.594 -22.469 -6.469 1 97.69 179 LYS B N 1
ATOM 4700 C CA . LYS B 1 179 ? -1.758 -21.844 -7.098 1 97.69 179 LYS B CA 1
ATOM 4701 C C . LYS B 1 179 ? -2.326 -20.734 -6.227 1 97.69 179 LYS B C 1
ATOM 4703 O O . LYS B 1 179 ? -2.652 -19.656 -6.723 1 97.69 179 LYS B O 1
ATOM 4708 N N . GLU B 1 180 ? -2.463 -20.969 -4.883 1 98 180 GLU B N 1
ATOM 4709 C CA . GLU B 1 180 ? -2.926 -19.938 -3.971 1 98 180 GLU B CA 1
ATOM 4710 C C . GLU B 1 180 ? -1.925 -18.781 -3.893 1 98 180 GLU B C 1
ATOM 4712 O O . GLU B 1 180 ? -2.314 -17.609 -3.83 1 98 180 GLU B O 1
ATOM 4717 N N . THR B 1 181 ? -0.649 -19.172 -3.947 1 98.75 181 THR B N 1
ATOM 4718 C CA . THR B 1 181 ? 0.404 -18.156 -3.885 1 98.75 181 THR B CA 1
ATOM 4719 C C . THR B 1 181 ? 0.386 -17.281 -5.133 1 98.75 181 THR B C 1
ATOM 4721 O O . THR B 1 181 ? 0.475 -16.047 -5.035 1 98.75 181 THR B O 1
ATOM 4724 N N . GLU B 1 182 ? 0.244 -17.938 -6.254 1 98.5 182 GLU B N 1
ATOM 4725 C CA . GLU B 1 182 ? 0.147 -17.219 -7.523 1 98.5 182 GLU B CA 1
ATOM 4726 C C . GLU B 1 182 ? -1.016 -16.234 -7.516 1 98.5 182 GLU B C 1
ATOM 4728 O O . GLU B 1 182 ? -0.854 -15.07 -7.891 1 98.5 182 GLU B O 1
ATOM 4733 N N . ASN B 1 183 ? -2.168 -16.672 -7.023 1 97.81 183 ASN B N 1
ATOM 4734 C CA . ASN B 1 183 ? -3.348 -15.812 -6.945 1 97.81 183 ASN B CA 1
ATOM 4735 C C . ASN B 1 183 ? -3.131 -14.648 -5.984 1 97.81 183 ASN B C 1
ATOM 4737 O O . ASN B 1 183 ? -3.553 -13.523 -6.262 1 97.81 183 ASN B O 1
ATOM 4741 N N . ALA B 1 184 ? -2.479 -14.906 -4.902 1 98.44 184 ALA B N 1
ATOM 4742 C CA . ALA B 1 184 ? -2.207 -13.867 -3.912 1 98.44 184 ALA B CA 1
ATOM 4743 C C . ALA B 1 184 ? -1.245 -12.82 -4.469 1 98.44 184 ALA B C 1
ATOM 4745 O O . ALA B 1 184 ? -1.429 -11.617 -4.25 1 98.44 184 ALA B O 1
ATOM 4746 N N . LEU B 1 185 ? -0.216 -13.266 -5.238 1 98.5 185 LEU B N 1
ATOM 4747 C CA . LEU B 1 185 ? 0.806 -12.383 -5.781 1 98.5 185 LEU B CA 1
ATOM 4748 C C . LEU B 1 185 ? 0.201 -11.406 -6.789 1 98.5 185 LEU B C 1
ATOM 4750 O O . LEU B 1 185 ? 0.757 -10.336 -7.035 1 98.5 185 LEU B O 1
ATOM 4754 N N . THR B 1 186 ? -0.948 -11.742 -7.32 1 96.38 186 THR B N 1
ATOM 4755 C CA . THR B 1 186 ? -1.558 -10.914 -8.352 1 96.38 186 THR B CA 1
ATOM 4756 C C . THR B 1 186 ? -2.557 -9.93 -7.742 1 96.38 186 THR B C 1
ATOM 4758 O O . THR B 1 186 ? -3.18 -9.148 -8.461 1 96.38 186 THR B O 1
ATOM 4761 N N . THR B 1 187 ? -2.721 -9.984 -6.422 1 95.69 187 THR B N 1
ATOM 4762 C CA . THR B 1 187 ? -3.617 -9.047 -5.754 1 95.69 187 THR B CA 1
ATOM 4763 C C . THR B 1 187 ? -2.941 -7.688 -5.574 1 95.69 187 THR B C 1
ATOM 4765 O O . THR B 1 187 ? -1.745 -7.543 -5.832 1 95.69 187 THR B O 1
ATOM 4768 N N . ARG B 1 188 ? -3.734 -6.711 -5.148 1 92.56 188 ARG B N 1
ATOM 4769 C CA . ARG B 1 188 ? -3.238 -5.355 -4.934 1 92.56 188 ARG B CA 1
ATOM 4770 C C . ARG B 1 188 ? -2.232 -5.316 -3.787 1 92.56 188 ARG B C 1
ATOM 4772 O O . ARG B 1 188 ? -1.291 -4.52 -3.809 1 92.56 188 ARG B O 1
ATOM 4779 N N . ASN B 1 189 ? -2.469 -6.133 -2.801 1 95.69 189 ASN B N 1
ATOM 4780 C CA . ASN B 1 189 ? -1.638 -6.137 -1.602 1 95.69 189 ASN B CA 1
ATOM 4781 C C . ASN B 1 189 ? -1.074 -7.523 -1.312 1 95.69 189 ASN B C 1
ATOM 4783 O O . ASN B 1 189 ? -1.341 -8.102 -0.256 1 95.69 189 ASN B O 1
ATOM 4787 N N . PRO B 1 190 ? -0.166 -7.984 -2.16 1 98.06 190 PRO B N 1
ATOM 4788 C CA . PRO B 1 190 ? 0.315 -9.359 -2.006 1 98.06 190 PRO B CA 1
ATOM 4789 C C . PRO B 1 190 ? 1.124 -9.562 -0.726 1 98.06 190 PRO B C 1
ATOM 4791 O O . PRO B 1 190 ? 1.214 -10.68 -0.218 1 98.06 190 PRO B O 1
ATOM 4794 N N . GLN B 1 191 ? 1.739 -8.5 -0.161 1 97.69 191 GLN B N 1
ATOM 4795 C CA . GLN B 1 191 ? 2.533 -8.617 1.058 1 97.69 191 GLN B CA 1
ATOM 4796 C C . GLN B 1 191 ? 1.678 -9.102 2.225 1 97.69 191 GLN B C 1
ATOM 4798 O O . GLN B 1 191 ? 2.18 -9.758 3.139 1 97.69 191 GLN B O 1
ATOM 4803 N N . VAL B 1 192 ? 0.377 -8.82 2.166 1 97.69 192 VAL B N 1
ATOM 4804 C CA . VAL B 1 192 ? -0.539 -9.203 3.238 1 97.69 192 VAL B CA 1
ATOM 4805 C C . VAL B 1 192 ? -0.644 -10.719 3.318 1 97.69 192 VAL B C 1
ATOM 4807 O O . VAL B 1 192 ? -0.747 -11.289 4.41 1 97.69 192 VAL B O 1
ATOM 4810 N N . TYR B 1 193 ? -0.602 -11.406 2.129 1 98.75 193 TYR B N 1
ATOM 4811 C CA . TYR B 1 193 ? -0.644 -12.859 2.078 1 98.75 193 TYR B CA 1
ATOM 4812 C C . TYR B 1 193 ? 0.475 -13.469 2.916 1 98.75 193 TYR B C 1
ATOM 4814 O O . TYR B 1 193 ? 0.223 -14.305 3.787 1 98.75 193 TYR B O 1
ATOM 4822 N N . PHE B 1 194 ? 1.658 -13.008 2.73 1 98.69 194 PHE B N 1
ATOM 4823 C CA . PHE B 1 194 ? 2.826 -13.562 3.402 1 98.69 194 PHE B CA 1
ATOM 4824 C C . PHE B 1 194 ? 2.857 -13.148 4.867 1 98.69 194 PHE B C 1
ATOM 4826 O O . PHE B 1 194 ? 3.312 -13.914 5.723 1 98.69 194 PHE B O 1
ATOM 4833 N N . GLN B 1 195 ? 2.371 -11.969 5.156 1 97.25 195 GLN B N 1
ATOM 4834 C CA . GLN B 1 195 ? 2.279 -11.539 6.547 1 97.25 195 GLN B CA 1
ATOM 4835 C C . GLN B 1 195 ? 1.312 -12.43 7.332 1 97.25 195 GLN B C 1
ATOM 4837 O O . GLN B 1 195 ? 1.609 -12.836 8.453 1 97.25 195 GLN B O 1
ATOM 4842 N N . VAL B 1 196 ? 0.158 -12.703 6.742 1 97.88 196 VAL B N 1
ATOM 4843 C CA . VAL B 1 196 ? -0.834 -13.555 7.395 1 97.88 196 VAL B CA 1
ATOM 4844 C C . VAL B 1 196 ? -0.252 -14.945 7.625 1 97.88 196 VAL B C 1
ATOM 4846 O O . VAL B 1 196 ? -0.422 -15.523 8.703 1 97.88 196 VAL B O 1
ATOM 4849 N N . LEU B 1 197 ? 0.433 -15.484 6.586 1 98.56 197 LEU B N 1
ATOM 4850 C CA . LEU B 1 197 ? 1.067 -16.781 6.75 1 98.56 197 LEU B CA 1
ATOM 4851 C C . LEU B 1 197 ? 2.068 -16.766 7.898 1 98.56 197 LEU B C 1
ATOM 4853 O O . LEU B 1 197 ? 2.18 -17.734 8.648 1 98.56 197 LEU B O 1
ATOM 4857 N N . ARG B 1 198 ? 2.799 -15.664 8.039 1 96.94 198 ARG B N 1
ATOM 4858 C CA . ARG B 1 198 ? 3.744 -15.539 9.141 1 96.94 198 ARG B CA 1
ATOM 4859 C C . ARG B 1 198 ? 3.02 -15.492 10.484 1 96.94 198 ARG B C 1
ATOM 4861 O O . ARG B 1 198 ? 3.422 -16.172 11.43 1 96.94 198 ARG B O 1
ATOM 4868 N N . ASP B 1 199 ? 1.945 -14.766 10.531 1 95.25 199 ASP B N 1
ATOM 4869 C CA . ASP B 1 199 ? 1.2 -14.555 11.766 1 95.25 199 ASP B CA 1
ATOM 4870 C C . ASP B 1 199 ? 0.616 -15.859 12.289 1 95.25 199 ASP B C 1
ATOM 4872 O O . ASP B 1 199 ? 0.433 -16.031 13.5 1 95.25 199 ASP B O 1
ATOM 4876 N N . CYS B 1 200 ? 0.323 -16.734 11.414 1 97.44 200 CYS B N 1
ATOM 4877 C CA . CYS B 1 200 ? -0.273 -17.984 11.867 1 97.44 200 CYS B CA 1
ATOM 4878 C C . CYS B 1 200 ? 0.754 -19.109 11.867 1 97.44 200 CYS B C 1
ATOM 4880 O O . CYS B 1 200 ? 0.403 -20.281 12.062 1 97.44 200 CYS B O 1
ATOM 4882 N N . GLY B 1 201 ? 2 -18.797 11.555 1 97.25 201 GLY B N 1
ATOM 4883 C CA . GLY B 1 201 ? 3.082 -19.766 11.625 1 97.25 201 GLY B CA 1
ATOM 4884 C C . GLY B 1 201 ? 3.248 -20.562 10.352 1 97.25 201 GLY B C 1
ATOM 4885 O O . GLY B 1 201 ? 4.176 -21.375 10.234 1 97.25 201 GLY B O 1
ATOM 4886 N N . ALA B 1 202 ? 2.408 -20.359 9.398 1 98.5 202 ALA B N 1
ATOM 4887 C CA . ALA B 1 202 ? 2.4 -21.156 8.172 1 98.5 202 ALA B CA 1
ATOM 4888 C C . ALA B 1 202 ? 3.586 -20.797 7.281 1 98.5 202 ALA B C 1
ATOM 4890 O O . ALA B 1 202 ? 4.004 -21.594 6.445 1 98.5 202 ALA B O 1
ATOM 4891 N N . LEU B 1 203 ? 4.129 -19.562 7.422 1 98.25 203 LEU B N 1
ATOM 4892 C CA . LEU B 1 203 ? 5.238 -19.125 6.582 1 98.25 203 LEU B CA 1
ATOM 4893 C C . LEU B 1 203 ? 6.457 -20.031 6.785 1 98.25 203 LEU B C 1
ATOM 4895 O O . LEU B 1 203 ? 7.117 -20.406 5.816 1 98.25 203 LEU B O 1
ATOM 4899 N N . ARG B 1 204 ? 6.746 -20.422 7.984 1 97.06 204 ARG B N 1
ATOM 4900 C CA . ARG B 1 204 ? 7.898 -21.25 8.32 1 97.06 204 ARG B CA 1
ATOM 4901 C C . ARG B 1 204 ? 7.773 -22.625 7.688 1 97.06 204 ARG B C 1
ATOM 4903 O O . ARG B 1 204 ? 8.773 -23.234 7.293 1 97.06 204 ARG B O 1
ATOM 4910 N N . VAL B 1 205 ? 6.59 -23.062 7.539 1 97.25 205 VAL B N 1
ATOM 4911 C CA . VAL B 1 205 ? 6.328 -24.406 7.016 1 97.25 205 VAL B CA 1
ATOM 4912 C C . VAL B 1 205 ? 6.387 -24.375 5.492 1 97.25 205 VAL B C 1
ATOM 4914 O O . VAL B 1 205 ? 7.062 -25.203 4.879 1 97.25 205 VAL B O 1
ATOM 4917 N N . LEU B 1 206 ? 5.75 -23.406 4.91 1 97.81 206 LEU B N 1
ATOM 4918 C CA . LEU B 1 206 ? 5.52 -23.422 3.469 1 97.81 206 LEU B CA 1
ATOM 4919 C C . LEU B 1 206 ? 6.621 -22.656 2.736 1 97.81 206 LEU B C 1
ATOM 4921 O O . LEU B 1 206 ? 6.934 -22.969 1.584 1 97.81 206 LEU B O 1
ATOM 4925 N N . PHE B 1 207 ? 7.164 -21.609 3.367 1 97.88 207 PHE B N 1
ATOM 4926 C CA . PHE B 1 207 ? 8.195 -20.766 2.779 1 97.88 207 PHE B CA 1
ATOM 4927 C C . PHE B 1 207 ? 9.312 -20.5 3.781 1 97.88 207 PHE B C 1
ATOM 4929 O O . PHE B 1 207 ? 9.57 -19.344 4.137 1 97.88 207 PHE B O 1
ATOM 4936 N N . PRO B 1 208 ? 10 -21.547 4.156 1 97 208 PRO B N 1
ATOM 4937 C CA . PRO B 1 208 ? 11.047 -21.359 5.16 1 97 208 PRO B CA 1
ATOM 4938 C C . PRO B 1 208 ? 12.125 -20.375 4.711 1 97 208 PRO B C 1
ATOM 4940 O O . PRO B 1 208 ? 12.703 -19.656 5.539 1 97 208 PRO B O 1
ATOM 4943 N N . GLU B 1 209 ? 12.414 -20.297 3.402 1 95.94 209 GLU B N 1
ATOM 4944 C CA . GLU B 1 209 ? 13.422 -19.375 2.871 1 95.94 209 GLU B CA 1
ATOM 4945 C C . GLU B 1 209 ? 13.047 -17.922 3.137 1 95.94 209 GLU B C 1
ATOM 4947 O O . GLU B 1 209 ? 13.906 -17.094 3.426 1 95.94 209 GLU B O 1
ATOM 4952 N N . ILE B 1 210 ? 11.734 -17.625 3.051 1 96.88 210 ILE B N 1
ATOM 4953 C CA . ILE B 1 210 ? 11.258 -16.266 3.293 1 96.88 210 ILE B CA 1
ATOM 4954 C C . ILE B 1 210 ? 11.188 -16 4.797 1 96.88 210 ILE B C 1
ATOM 4956 O O . ILE B 1 210 ? 11.555 -14.922 5.262 1 96.88 210 ILE B O 1
ATOM 4960 N N . ASP B 1 211 ? 10.703 -17 5.551 1 96.44 211 ASP B N 1
ATOM 4961 C CA . ASP B 1 211 ? 10.594 -16.875 7 1 96.44 211 ASP B CA 1
ATOM 4962 C C . ASP B 1 211 ? 11.953 -16.562 7.625 1 96.44 211 ASP B C 1
ATOM 4964 O O . ASP B 1 211 ? 12.039 -15.805 8.594 1 96.44 211 ASP B O 1
ATOM 4968 N N . ALA B 1 212 ? 13.008 -17.125 7.043 1 94.06 212 ALA B N 1
ATOM 4969 C CA . ALA B 1 212 ? 14.359 -17 7.566 1 94.06 212 ALA B CA 1
ATOM 4970 C C . ALA B 1 212 ? 14.867 -15.562 7.445 1 94.06 212 ALA B C 1
ATOM 4972 O O . ALA B 1 212 ? 15.852 -15.188 8.078 1 94.06 212 ALA B O 1
ATOM 4973 N N . LEU B 1 213 ? 14.219 -14.758 6.652 1 93.25 213 LEU B N 1
ATOM 4974 C CA . LEU B 1 213 ? 14.633 -13.375 6.461 1 93.25 213 LEU B CA 1
ATOM 4975 C C . LEU B 1 213 ? 14.219 -12.516 7.645 1 93.25 213 LEU B C 1
ATOM 4977 O O . LEU B 1 213 ? 14.75 -11.414 7.836 1 93.25 213 LEU B O 1
ATOM 4981 N N . PHE B 1 214 ? 13.18 -12.938 8.352 1 90.5 214 PHE B N 1
ATOM 4982 C CA . PHE B 1 214 ? 12.719 -12.164 9.492 1 90.5 214 PHE B CA 1
ATOM 4983 C C . PHE B 1 214 ? 13.688 -12.289 10.664 1 90.5 214 PHE B C 1
ATOM 4985 O O . PHE B 1 214 ? 14.148 -13.391 10.977 1 90.5 214 PHE B O 1
ATOM 4992 N N . GLY B 1 215 ? 14.023 -11.188 11.297 1 83.06 215 GLY B N 1
ATOM 4993 C CA . GLY B 1 215 ? 15 -11.172 12.383 1 83.06 215 GLY B CA 1
ATOM 4994 C C . GLY B 1 215 ? 16.422 -10.906 11.914 1 83.06 215 GLY B C 1
ATOM 4995 O O . GLY B 1 215 ? 17.312 -10.688 12.727 1 83.06 215 GLY B O 1
ATOM 4996 N N . VAL B 1 216 ? 16.688 -10.961 10.602 1 79.12 216 VAL B N 1
ATOM 4997 C CA . VAL B 1 216 ? 17.984 -10.648 10.023 1 79.12 216 VAL B CA 1
ATOM 4998 C C . VAL B 1 216 ? 18.109 -9.141 9.805 1 79.12 216 VAL B C 1
ATOM 5000 O O . VAL B 1 216 ? 17.359 -8.562 9.023 1 79.12 216 VAL B O 1
ATOM 5003 N N . PRO B 1 217 ? 18.969 -8.508 10.586 1 78 217 PRO B N 1
ATOM 5004 C CA . PRO B 1 217 ? 19.094 -7.055 10.438 1 78 217 PRO B CA 1
ATOM 5005 C C . PRO B 1 217 ? 19.625 -6.645 9.062 1 78 217 PRO B C 1
ATOM 5007 O O . PRO B 1 217 ? 20.453 -7.344 8.477 1 78 217 PRO B O 1
ATOM 5010 N N . ALA B 1 218 ? 19.031 -5.625 8.516 1 70.69 218 ALA B N 1
ATOM 5011 C CA . ALA B 1 218 ? 19.547 -5 7.305 1 70.69 218 ALA B CA 1
ATOM 5012 C C . ALA B 1 218 ? 20.438 -3.801 7.645 1 70.69 218 ALA B C 1
ATOM 5014 O O . ALA B 1 218 ? 20.281 -3.203 8.711 1 70.69 218 ALA B O 1
ATOM 5015 N N . PRO B 1 219 ? 21.531 -3.596 6.832 1 65.12 219 PRO B N 1
ATOM 5016 C CA . PRO B 1 219 ? 22.359 -2.439 7.156 1 65.12 219 PRO B CA 1
ATOM 5017 C C . PRO B 1 219 ? 21.562 -1.155 7.332 1 65.12 219 PRO B C 1
ATOM 5019 O O . PRO B 1 219 ? 20.734 -0.817 6.477 1 65.12 219 PRO B O 1
ATOM 5022 N N . ALA B 1 220 ? 21.766 -0.591 8.5 1 62 220 ALA B N 1
ATOM 5023 C CA . ALA B 1 220 ? 21 0.587 8.914 1 62 220 ALA B CA 1
ATOM 5024 C C . ALA B 1 220 ? 21.062 1.685 7.859 1 62 220 ALA B C 1
ATOM 5026 O O . ALA B 1 220 ? 20.109 2.424 7.66 1 62 220 ALA B O 1
ATOM 5027 N N . LYS B 1 221 ? 22.266 1.826 7.289 1 58.34 221 LYS B N 1
ATOM 5028 C CA . LYS B 1 221 ? 22.5 2.9 6.324 1 58.34 221 LYS B CA 1
ATOM 5029 C C . LYS B 1 221 ? 21.453 2.865 5.207 1 58.34 221 LYS B C 1
ATOM 5031 O O . LYS B 1 221 ? 21.016 3.912 4.73 1 58.34 221 LYS B O 1
ATOM 5036 N N . TRP B 1 222 ? 21.203 1.687 4.969 1 54.44 222 TRP B N 1
ATOM 5037 C CA . TRP B 1 222 ? 20.391 1.565 3.77 1 54.44 222 TRP B CA 1
ATOM 5038 C C . TRP B 1 222 ? 18.953 1.166 4.125 1 54.44 222 TRP B C 1
ATOM 5040 O O . TRP B 1 222 ? 18.031 1.396 3.344 1 54.44 222 TRP B O 1
ATOM 5050 N N . HIS B 1 223 ? 18.969 0.552 5.348 1 58.78 223 HIS B N 1
ATOM 5051 C CA . HIS B 1 223 ? 17.656 0.011 5.715 1 58.78 223 HIS B CA 1
ATOM 5052 C C . HIS B 1 223 ? 17.234 0.502 7.094 1 58.78 223 HIS B C 1
ATOM 5054 O O . HIS B 1 223 ? 17.281 -0.249 8.07 1 58.78 223 HIS B O 1
ATOM 5060 N N . PRO B 1 224 ? 17.016 1.757 7.133 1 53.81 224 PRO B N 1
ATOM 5061 C CA . PRO B 1 224 ? 16.656 2.27 8.461 1 53.81 224 PRO B CA 1
ATOM 5062 C C . PRO B 1 224 ? 15.609 1.407 9.156 1 53.81 224 PRO B C 1
ATOM 5064 O O . PRO B 1 224 ? 15.438 1.502 10.375 1 53.81 224 PRO B O 1
ATOM 5067 N N . GLU B 1 225 ? 14.625 1.023 8.516 1 53.09 225 GLU B N 1
ATOM 5068 C CA . GLU B 1 225 ? 13.375 0.602 9.141 1 53.09 225 GLU B CA 1
ATOM 5069 C C . GLU B 1 225 ? 13.492 -0.799 9.734 1 53.09 225 GLU B C 1
ATOM 5071 O O . GLU B 1 225 ? 12.672 -1.207 10.555 1 53.09 225 GLU B O 1
ATOM 5076 N N . ILE B 1 226 ? 14.367 -1.842 9.383 1 62.31 226 ILE B N 1
ATOM 5077 C CA . ILE B 1 226 ? 13.617 -3.07 9.641 1 62.31 226 ILE B CA 1
ATOM 5078 C C . ILE B 1 226 ? 14.492 -4.281 9.312 1 62.31 226 ILE B C 1
ATOM 5080 O O . ILE B 1 226 ? 15.57 -4.137 8.734 1 62.31 226 ILE B O 1
ATOM 5084 N N . ASP B 1 227 ? 14.141 -5.398 9.828 1 81.44 227 ASP B N 1
ATOM 5085 C CA . ASP B 1 227 ? 14.852 -6.613 9.438 1 81.44 227 ASP B CA 1
ATOM 5086 C C . ASP B 1 227 ? 14.555 -6.98 7.984 1 81.44 227 ASP B C 1
ATOM 5088 O O . ASP B 1 227 ? 13.727 -6.34 7.332 1 81.44 227 ASP B O 1
ATOM 5092 N N . THR B 1 228 ? 15.219 -7.875 7.367 1 89.44 228 THR B N 1
ATOM 5093 C CA . THR B 1 228 ? 15.211 -8.266 5.961 1 89.44 228 THR B CA 1
ATOM 5094 C C . THR B 1 228 ? 13.844 -8.82 5.562 1 89.44 228 THR B C 1
ATOM 5096 O O . THR B 1 228 ? 13.406 -8.648 4.422 1 89.44 228 THR B O 1
ATOM 5099 N N . GLY B 1 229 ? 13.117 -9.469 6.527 1 92.94 229 GLY B N 1
ATOM 5100 C CA . GLY B 1 229 ? 11.773 -9.953 6.25 1 92.94 229 GLY B CA 1
ATOM 5101 C C . GLY B 1 229 ? 10.773 -8.836 5.988 1 92.94 229 GLY B C 1
ATOM 5102 O O . GLY B 1 229 ? 10.031 -8.883 5.008 1 92.94 229 GLY B O 1
ATOM 5103 N N . VAL B 1 230 ? 10.828 -7.848 6.844 1 91.75 230 VAL B N 1
ATOM 5104 C CA . VAL B 1 230 ? 9.969 -6.684 6.691 1 91.75 230 VAL B CA 1
ATOM 5105 C C . VAL B 1 230 ? 10.297 -5.961 5.387 1 91.75 230 VAL B C 1
ATOM 5107 O O . VAL B 1 230 ? 9.391 -5.582 4.633 1 91.75 230 VAL B O 1
ATOM 5110 N N . HIS B 1 231 ? 11.531 -5.797 5.125 1 92.5 231 HIS B N 1
ATOM 5111 C CA . HIS B 1 231 ? 11.969 -5.168 3.883 1 92.5 231 HIS B CA 1
ATOM 5112 C C . HIS B 1 231 ? 11.422 -5.91 2.668 1 92.5 231 HIS B C 1
ATOM 5114 O O . HIS B 1 231 ? 10.961 -5.289 1.711 1 92.5 231 HIS B O 1
ATOM 5120 N N . THR B 1 232 ? 11.516 -7.207 2.721 1 95.62 232 THR B N 1
ATOM 5121 C CA . THR B 1 232 ? 11.039 -8.031 1.616 1 95.62 232 THR B CA 1
ATOM 5122 C C . THR B 1 232 ? 9.562 -7.777 1.353 1 95.62 232 THR B C 1
ATOM 5124 O O . THR B 1 232 ? 9.148 -7.625 0.201 1 95.62 232 THR B O 1
ATOM 5127 N N . LEU B 1 233 ? 8.758 -7.695 2.389 1 96.12 233 LEU B N 1
ATOM 5128 C CA . LEU B 1 233 ? 7.324 -7.473 2.227 1 96.12 233 LEU B CA 1
ATOM 5129 C C . LEU B 1 233 ? 7.051 -6.059 1.718 1 96.12 233 LEU B C 1
ATOM 5131 O O . LEU B 1 233 ? 6.16 -5.855 0.889 1 96.12 233 LEU B O 1
ATOM 5135 N N . MET B 1 234 ? 7.797 -5.086 2.211 1 94.5 234 MET B N 1
ATOM 5136 C CA . MET B 1 234 ? 7.652 -3.715 1.725 1 94.5 234 MET B CA 1
ATOM 5137 C C . MET B 1 234 ? 8.023 -3.619 0.248 1 94.5 234 MET B C 1
ATOM 5139 O O . MET B 1 234 ? 7.367 -2.914 -0.518 1 94.5 234 MET B O 1
ATOM 5143 N N . THR B 1 235 ? 9.109 -4.309 -0.113 1 96.62 235 THR B N 1
ATOM 5144 C CA . THR B 1 235 ? 9.555 -4.344 -1.502 1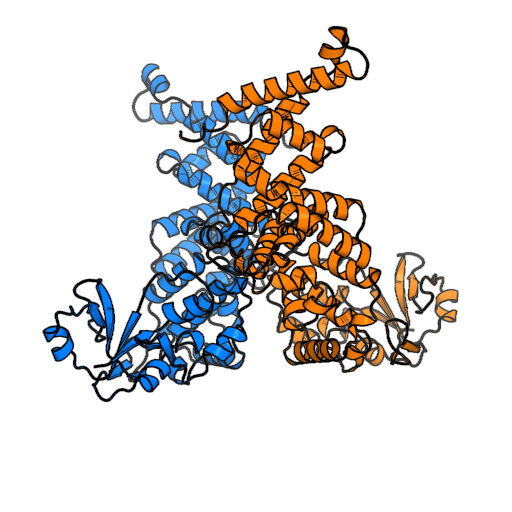 96.62 235 THR B CA 1
ATOM 5145 C C . THR B 1 235 ? 8.492 -4.988 -2.393 1 96.62 235 THR B C 1
ATOM 5147 O O . THR B 1 235 ? 8.234 -4.516 -3.502 1 96.62 235 THR B O 1
ATOM 5150 N N . LEU B 1 236 ? 7.898 -6.055 -1.884 1 98 236 LEU B N 1
ATOM 5151 C CA . LEU B 1 236 ? 6.832 -6.715 -2.631 1 98 236 LEU B CA 1
ATOM 5152 C C . LEU B 1 236 ? 5.648 -5.777 -2.83 1 98 236 LEU B C 1
ATOM 5154 O O . LEU B 1 236 ? 5.059 -5.738 -3.912 1 98 236 LEU B O 1
ATOM 5158 N N . SER B 1 237 ? 5.281 -5.066 -1.803 1 96.38 237 SER B N 1
ATOM 5159 C CA . SER B 1 237 ? 4.219 -4.074 -1.909 1 96.38 237 SER B CA 1
ATOM 5160 C C . SER B 1 237 ? 4.527 -3.045 -2.99 1 96.38 237 SER B C 1
ATOM 5162 O O . SER B 1 237 ? 3.652 -2.684 -3.781 1 96.38 237 SER B O 1
ATOM 5164 N N . MET B 1 238 ? 5.727 -2.57 -3.041 1 96.38 238 MET B N 1
ATOM 5165 C CA . MET B 1 238 ? 6.148 -1.603 -4.051 1 96.38 238 MET B CA 1
ATOM 5166 C C . MET B 1 238 ? 6.109 -2.219 -5.445 1 96.38 238 MET B C 1
ATOM 5168 O O . MET B 1 238 ? 5.66 -1.578 -6.398 1 96.38 238 MET B O 1
ATOM 5172 N N . ALA B 1 239 ? 6.57 -3.465 -5.539 1 98 239 ALA B N 1
ATOM 5173 C CA . ALA B 1 239 ? 6.551 -4.152 -6.828 1 98 239 ALA B CA 1
ATOM 5174 C C . ALA B 1 239 ? 5.133 -4.207 -7.398 1 98 239 ALA B C 1
ATOM 5176 O O . ALA B 1 239 ? 4.941 -4.082 -8.609 1 98 239 ALA B O 1
ATOM 5177 N N . ALA B 1 240 ? 4.156 -4.391 -6.531 1 95.81 240 ALA B N 1
ATOM 5178 C CA . ALA B 1 240 ? 2.76 -4.473 -6.957 1 95.81 240 ALA B CA 1
ATOM 5179 C C . ALA B 1 240 ? 2.287 -3.145 -7.539 1 95.81 240 ALA B C 1
ATOM 5181 O O . ALA B 1 240 ? 1.391 -3.115 -8.383 1 95.81 240 ALA B O 1
ATOM 5182 N N . MET B 1 241 ? 2.871 -2.037 -7.113 1 94.12 241 MET B N 1
ATOM 5183 C CA . MET B 1 241 ? 2.516 -0.716 -7.625 1 94.12 241 MET B CA 1
ATOM 5184 C C . MET B 1 241 ? 3.25 -0.421 -8.93 1 94.12 241 MET B C 1
ATOM 5186 O O . MET B 1 241 ? 2.812 0.421 -9.719 1 94.12 241 MET B O 1
ATOM 5190 N N . LEU B 1 242 ? 4.336 -1.139 -9.141 1 95.94 242 LEU B N 1
ATOM 5191 C CA . LEU B 1 242 ? 5.184 -0.845 -10.289 1 95.94 242 LEU B CA 1
ATOM 5192 C C . LEU B 1 242 ? 4.82 -1.731 -11.477 1 95.94 242 LEU B C 1
ATOM 5194 O O . LEU B 1 242 ? 5.023 -1.346 -12.633 1 95.94 242 LEU B O 1
ATOM 5198 N N . SER B 1 243 ? 4.262 -2.977 -11.148 1 96.69 243 SER B N 1
ATOM 5199 C CA . SER B 1 243 ? 4.012 -3.916 -12.242 1 96.69 243 SER B CA 1
ATOM 5200 C C . SER B 1 243 ? 2.895 -4.891 -11.883 1 96.69 243 SER B C 1
ATOM 5202 O O . SER B 1 243 ? 2.844 -5.398 -10.758 1 96.69 243 SER B O 1
ATOM 5204 N N . PRO B 1 244 ? 2.033 -5.191 -12.859 1 95.31 244 PRO B N 1
ATOM 5205 C CA . PRO B 1 244 ? 1.019 -6.227 -12.633 1 95.31 244 PRO B CA 1
ATOM 5206 C C . PRO B 1 244 ? 1.534 -7.633 -12.938 1 95.31 244 PRO B C 1
ATOM 5208 O O . PRO B 1 244 ? 0.812 -8.609 -12.734 1 95.31 244 PRO B O 1
ATOM 5211 N N . GLN B 1 245 ? 2.781 -7.73 -13.406 1 97.12 245 GLN B N 1
ATOM 5212 C CA . GLN B 1 245 ? 3.287 -9 -13.914 1 97.12 245 GLN B CA 1
ATOM 5213 C C . GLN B 1 245 ? 3.711 -9.922 -12.773 1 97.12 245 GLN B C 1
ATOM 5215 O O . GLN B 1 245 ? 4.5 -9.531 -11.914 1 97.12 245 GLN B O 1
ATOM 5220 N N . LEU B 1 246 ? 3.258 -11.141 -12.852 1 98.19 246 LEU B N 1
ATOM 5221 C CA . LEU B 1 246 ? 3.514 -12.148 -11.828 1 98.19 246 LEU B CA 1
ATOM 5222 C C . LEU B 1 246 ? 5.008 -12.414 -11.68 1 98.19 246 LEU B C 1
ATOM 5224 O O . LEU B 1 246 ? 5.508 -12.578 -10.57 1 98.19 246 LEU B O 1
ATOM 5228 N N . ASP B 1 247 ? 5.703 -12.438 -12.805 1 98.38 247 ASP B N 1
ATOM 5229 C CA . ASP B 1 247 ? 7.121 -12.781 -12.766 1 98.38 247 ASP B CA 1
ATOM 5230 C C . ASP B 1 247 ? 7.93 -11.711 -12.047 1 98.38 247 ASP B C 1
ATOM 5232 O O . ASP B 1 247 ? 8.812 -12.016 -11.242 1 98.38 247 ASP B O 1
ATOM 5236 N N . VAL B 1 248 ? 7.613 -10.406 -12.211 1 98.5 248 VAL B N 1
ATOM 5237 C CA . VAL B 1 248 ? 8.289 -9.305 -11.531 1 98.5 248 VAL B CA 1
ATOM 5238 C C . VAL B 1 248 ? 8.016 -9.383 -10.031 1 98.5 248 VAL B C 1
ATOM 5240 O O . VAL B 1 248 ? 8.938 -9.273 -9.219 1 98.5 248 VAL B O 1
ATOM 5243 N N . ARG B 1 249 ? 6.754 -9.617 -9.664 1 98.69 249 ARG B N 1
ATOM 5244 C CA . ARG B 1 249 ? 6.352 -9.656 -8.258 1 98.69 249 ARG B CA 1
ATOM 5245 C C . ARG B 1 249 ? 6.988 -10.844 -7.547 1 98.69 249 ARG B C 1
ATOM 5247 O O . ARG B 1 249 ? 7.488 -10.711 -6.43 1 98.69 249 ARG B O 1
ATOM 5254 N N . PHE B 1 250 ? 7.027 -12.008 -8.211 1 98.88 250 PHE B N 1
ATOM 5255 C CA . PHE B 1 250 ? 7.641 -13.195 -7.625 1 98.88 250 PHE B CA 1
ATOM 5256 C C . PHE B 1 250 ? 9.148 -13.016 -7.492 1 98.88 250 PHE B C 1
ATOM 5258 O O . PHE B 1 250 ? 9.727 -13.367 -6.465 1 98.88 250 PHE B O 1
ATOM 5265 N N . ALA B 1 251 ? 9.781 -12.508 -8.562 1 98.81 251 ALA B N 1
ATOM 5266 C CA . ALA B 1 251 ? 11.219 -12.266 -8.516 1 98.81 251 ALA B CA 1
ATOM 5267 C C . ALA B 1 251 ? 11.578 -11.297 -7.391 1 98.81 251 ALA B C 1
ATOM 5269 O O . ALA B 1 251 ? 12.586 -11.484 -6.707 1 98.81 251 ALA B O 1
ATOM 5270 N N . THR B 1 252 ? 10.766 -10.281 -7.18 1 98.62 252 THR B N 1
ATOM 5271 C CA . THR B 1 252 ? 10.984 -9.305 -6.117 1 98.62 252 THR B CA 1
ATOM 5272 C C . THR B 1 252 ? 10.891 -9.969 -4.746 1 98.62 252 THR B C 1
ATOM 5274 O O . THR B 1 252 ? 11.703 -9.688 -3.859 1 98.62 252 THR B O 1
ATOM 5277 N N . LEU B 1 253 ? 9.938 -10.844 -4.566 1 98.5 253 LEU B N 1
ATOM 5278 C CA . LEU B 1 253 ? 9.766 -11.586 -3.32 1 98.5 253 LEU B CA 1
ATOM 5279 C C . LEU B 1 253 ? 11.031 -12.367 -2.975 1 98.5 253 LEU B C 1
ATOM 5281 O O . LEU B 1 253 ? 11.391 -12.477 -1.802 1 98.5 253 LEU B O 1
ATOM 5285 N N . CYS B 1 254 ? 11.766 -12.852 -4.004 1 97.94 254 CYS B N 1
ATOM 5286 C CA . CYS B 1 254 ? 12.859 -13.797 -3.807 1 97.94 254 CYS B CA 1
ATOM 5287 C C . CYS B 1 254 ? 14.203 -13.086 -3.828 1 97.94 254 CYS B C 1
ATOM 5289 O O . CYS B 1 254 ? 15.242 -13.711 -3.625 1 97.94 254 CYS B O 1
ATOM 5291 N N . HIS B 1 255 ? 14.25 -11.75 -4.035 1 96.62 255 HIS B N 1
ATOM 5292 C CA . HIS B 1 255 ? 15.477 -11.055 -4.438 1 96.62 255 HIS B CA 1
ATOM 5293 C C . HIS B 1 255 ? 16.531 -11.148 -3.35 1 96.62 255 HIS B C 1
ATOM 5295 O O . HIS B 1 255 ? 17.734 -11.195 -3.648 1 96.62 255 HIS B O 1
ATOM 5301 N N . ASP B 1 256 ? 16.156 -11.305 -2.09 1 93.38 256 ASP B N 1
ATOM 5302 C CA . ASP B 1 256 ? 17.078 -11.219 -0.97 1 93.38 256 ASP B CA 1
ATOM 5303 C C . ASP B 1 256 ? 17.156 -12.539 -0.207 1 93.38 256 ASP B C 1
ATOM 5305 O O . ASP B 1 256 ? 17.578 -12.578 0.946 1 93.38 256 ASP B O 1
ATOM 5309 N N . LEU B 1 257 ? 16.688 -13.672 -0.795 1 94.31 257 LEU B N 1
ATOM 5310 C CA . LEU B 1 257 ? 16.609 -14.938 -0.075 1 94.31 257 LEU B CA 1
ATOM 5311 C C . LEU B 1 257 ? 17.984 -15.344 0.46 1 94.31 257 LEU B C 1
ATOM 5313 O O . LEU B 1 257 ? 18.078 -15.984 1.511 1 94.31 257 LEU B O 1
ATOM 5317 N N . GLY B 1 258 ? 19.031 -14.938 -0.221 1 90.88 258 GLY B N 1
ATOM 5318 C CA . GLY B 1 258 ? 20.375 -15.305 0.184 1 90.88 258 GLY B CA 1
ATOM 5319 C C . GLY B 1 258 ? 20.797 -14.68 1.499 1 90.88 258 GLY B C 1
ATOM 5320 O O . GLY B 1 258 ? 21.703 -15.18 2.168 1 90.88 258 GLY B O 1
ATOM 5321 N N . LYS B 1 259 ? 20.203 -13.586 1.925 1 86.62 259 LYS B N 1
ATOM 5322 C CA . LYS B 1 259 ? 20.547 -12.883 3.154 1 86.62 259 LYS B CA 1
ATOM 5323 C C . LYS B 1 259 ? 20.219 -13.719 4.383 1 86.62 259 LYS B C 1
ATOM 5325 O O . LYS B 1 259 ? 20.797 -13.531 5.453 1 86.62 259 LYS B O 1
ATOM 5330 N N . GLY B 1 260 ? 19.297 -14.633 4.215 1 84 260 GLY B N 1
ATOM 5331 C CA . GLY B 1 260 ? 18.922 -15.508 5.309 1 84 260 GLY B CA 1
ATOM 5332 C C . GLY B 1 260 ? 19.984 -16.531 5.656 1 84 260 GLY B C 1
ATOM 5333 O O . GLY B 1 260 ? 19.953 -17.125 6.738 1 84 260 GLY B O 1
ATOM 5334 N N . LEU B 1 261 ? 20.875 -16.719 4.727 1 82.25 261 LEU B N 1
ATOM 5335 C CA . LEU B 1 261 ? 21.922 -17.719 4.918 1 82.25 261 LEU B CA 1
ATOM 5336 C C . LEU B 1 261 ? 23.203 -17.062 5.449 1 82.25 261 LEU B C 1
ATOM 5338 O O . LEU B 1 261 ? 24.156 -17.75 5.801 1 82.25 261 LEU B O 1
ATOM 5342 N N . THR B 1 262 ? 23.219 -15.734 5.492 1 77.56 262 THR B N 1
ATOM 5343 C CA . THR B 1 262 ? 24.406 -15.039 5.953 1 77.56 262 THR B CA 1
ATOM 5344 C C . THR B 1 262 ? 24.609 -15.234 7.457 1 77.56 262 THR B C 1
ATOM 5346 O O . THR B 1 262 ? 23.688 -14.977 8.242 1 77.56 262 THR B O 1
ATOM 5349 N N . PRO B 1 263 ? 25.75 -15.758 7.789 1 75.88 263 PRO B N 1
ATOM 5350 C CA . PRO B 1 263 ? 26.016 -15.938 9.219 1 75.88 263 PRO B CA 1
ATOM 5351 C C . PRO B 1 263 ? 25.922 -14.625 10 1 75.88 263 PRO B C 1
ATOM 5353 O O . PRO B 1 263 ? 26.234 -13.562 9.477 1 75.88 263 PRO B O 1
ATOM 5356 N N . LYS B 1 264 ? 25.531 -14.719 11.258 1 77.56 264 LYS B N 1
ATOM 5357 C CA . LYS B 1 264 ? 25.25 -13.562 12.102 1 77.56 264 LYS B CA 1
ATOM 5358 C C . LYS B 1 264 ? 26.484 -12.688 12.266 1 77.56 264 LYS B C 1
ATOM 5360 O O . LYS B 1 264 ? 26.375 -11.461 12.367 1 77.56 264 LYS B O 1
ATOM 5365 N N . ASN B 1 265 ? 27.625 -13.281 12.188 1 73.06 265 ASN B N 1
ATOM 5366 C CA . ASN B 1 265 ? 28.859 -12.539 12.406 1 73.06 265 ASN B CA 1
ATOM 5367 C C . ASN B 1 265 ? 29.188 -11.641 11.211 1 73.06 265 ASN B C 1
ATOM 5369 O O . ASN B 1 265 ? 30.031 -10.742 11.312 1 73.06 265 ASN B O 1
ATOM 5373 N N . LEU B 1 266 ? 28.469 -11.797 10.125 1 73 266 LEU B N 1
ATOM 5374 C CA . LEU B 1 266 ? 28.719 -10.992 8.93 1 73 266 LEU B CA 1
ATOM 5375 C C . LEU B 1 266 ? 27.625 -9.945 8.75 1 73 266 LEU B C 1
ATOM 5377 O O . LEU B 1 266 ? 27.609 -9.211 7.758 1 73 266 LEU B O 1
ATOM 5381 N N . TRP B 1 267 ? 26.781 -9.984 9.812 1 72 267 TRP B N 1
ATOM 5382 C CA . TRP B 1 267 ? 25.734 -8.984 9.781 1 72 267 TRP B CA 1
ATOM 5383 C C . TRP B 1 267 ? 26.281 -7.598 10.109 1 72 267 TRP B C 1
ATOM 5385 O O . TRP B 1 267 ? 27.266 -7.473 10.844 1 72 267 TRP B O 1
ATOM 5395 N N . PRO B 1 268 ? 25.797 -6.629 9.391 1 66.94 268 PRO B N 1
ATOM 5396 C CA . PRO B 1 268 ? 24.672 -6.5 8.469 1 66.94 268 PRO B CA 1
ATOM 5397 C C . PRO B 1 268 ? 25.094 -6.465 7.004 1 66.94 268 PRO B C 1
ATOM 5399 O O . PRO B 1 268 ? 24.281 -6.168 6.121 1 66.94 268 PRO B O 1
ATOM 5402 N N . ARG B 1 269 ? 26.641 -6.617 6.922 1 66.44 269 ARG B N 1
ATOM 5403 C CA . ARG B 1 269 ? 27.188 -6.637 5.562 1 66.44 269 ARG B CA 1
ATOM 5404 C C . ARG B 1 269 ? 26.953 -7.992 4.902 1 66.44 269 ARG B C 1
ATOM 5406 O O . ARG B 1 269 ? 27.047 -9.031 5.555 1 66.44 269 ARG B O 1
ATOM 5413 N N . HIS B 1 270 ? 25.906 -8.344 4.141 1 69.38 270 HIS B N 1
ATOM 5414 C CA . HIS B 1 270 ? 25.453 -9.547 3.441 1 69.38 270 HIS B CA 1
ATOM 5415 C C . HIS B 1 270 ? 26.25 -9.773 2.166 1 69.38 270 HIS B C 1
ATOM 5417 O O . HIS B 1 270 ? 25.688 -9.977 1.094 1 69.38 270 HIS B O 1
ATOM 5423 N N . HIS B 1 271 ? 27.594 -9.914 2.352 1 66.12 271 HIS B N 1
ATOM 5424 C CA . HIS B 1 271 ? 28.438 -10.094 1.169 1 66.12 271 HIS B CA 1
ATOM 5425 C C . HIS B 1 271 ? 28.156 -11.422 0.484 1 66.12 271 HIS B C 1
ATOM 5427 O O . HIS B 1 271 ? 28.062 -12.461 1.146 1 66.12 271 HIS B O 1
ATOM 5433 N N . GLY B 1 272 ? 27.984 -11.336 -0.805 1 68.19 272 GLY B N 1
ATOM 5434 C CA . GLY B 1 272 ? 27.859 -12.555 -1.592 1 68.19 272 GLY B CA 1
ATOM 5435 C C . GLY B 1 272 ? 26.484 -13.172 -1.522 1 68.19 272 GLY B C 1
ATOM 5436 O O . GLY B 1 272 ? 26.312 -14.359 -1.823 1 68.19 272 GLY B O 1
ATOM 5437 N N . HIS B 1 273 ? 25.516 -12.461 -1.027 1 74.56 273 HIS B N 1
ATOM 5438 C CA . HIS B 1 273 ? 24.188 -13.047 -0.883 1 74.56 273 HIS B CA 1
ATOM 5439 C C . HIS B 1 273 ? 23.547 -13.312 -2.244 1 74.56 273 HIS B C 1
ATOM 5441 O O . HIS B 1 273 ? 22.625 -14.125 -2.355 1 74.56 273 HIS B O 1
ATOM 5447 N N . GLY B 1 274 ? 24.062 -12.703 -3.23 1 78.56 274 GLY B N 1
ATOM 5448 C CA . GLY B 1 274 ? 23.516 -12.883 -4.566 1 78.56 274 GLY B CA 1
ATOM 5449 C C . GLY B 1 274 ? 23.578 -14.328 -5.039 1 78.56 274 GLY B C 1
ATOM 5450 O O . GLY B 1 274 ? 22.547 -15.016 -5.062 1 78.56 274 GLY B O 1
ATOM 5451 N N . PRO B 1 275 ? 24.781 -14.844 -5.156 1 78.19 275 PRO B N 1
ATOM 5452 C CA . PRO B 1 275 ? 24.906 -16.234 -5.598 1 78.19 275 PRO B CA 1
ATOM 5453 C C . PRO B 1 275 ? 24.234 -17.219 -4.648 1 78.19 275 PRO B C 1
ATOM 5455 O O . PRO B 1 275 ? 23.656 -18.219 -5.094 1 78.19 275 PRO B O 1
ATOM 5458 N N . ALA B 1 276 ? 24.297 -16.984 -3.369 1 84.69 276 ALA B N 1
ATOM 5459 C CA . ALA B 1 276 ? 23.625 -17.844 -2.393 1 84.69 276 ALA B CA 1
ATOM 5460 C C . ALA B 1 276 ? 22.109 -17.812 -2.59 1 84.69 276 ALA B C 1
ATOM 5462 O O . ALA B 1 276 ? 21.438 -18.844 -2.418 1 84.69 276 ALA B O 1
ATOM 5463 N N . GLY B 1 277 ? 21.656 -16.719 -2.957 1 91.56 277 GLY B N 1
ATOM 5464 C CA . GLY B 1 277 ? 20.219 -16.562 -3.18 1 91.56 277 GLY B CA 1
ATOM 5465 C C . GLY B 1 277 ? 19.719 -17.391 -4.352 1 91.56 277 GLY B C 1
ATOM 5466 O O . GLY B 1 277 ? 18.594 -17.891 -4.32 1 91.56 277 GLY B O 1
ATOM 5467 N N . VAL B 1 278 ? 20.578 -17.578 -5.348 1 94.56 278 VAL B N 1
ATOM 5468 C CA . VAL B 1 278 ? 20.188 -18.297 -6.555 1 94.56 278 VAL B CA 1
ATOM 5469 C C . VAL B 1 278 ? 19.844 -19.75 -6.203 1 94.56 278 VAL B C 1
ATOM 5471 O O . VAL B 1 278 ? 18.844 -20.281 -6.664 1 94.56 278 VAL B O 1
ATOM 5474 N N . LYS B 1 279 ? 20.609 -20.375 -5.379 1 94.56 279 LYS B N 1
ATOM 5475 C CA . LYS B 1 279 ? 20.375 -21.75 -4.969 1 94.56 279 LYS B CA 1
ATOM 5476 C C . LYS B 1 279 ? 19.062 -21.875 -4.199 1 94.56 279 LYS B C 1
ATOM 5478 O O . LYS B 1 279 ? 18.312 -22.828 -4.391 1 94.56 279 LYS B O 1
ATOM 5483 N N . LEU B 1 280 ? 18.844 -20.953 -3.348 1 95.5 280 LEU B N 1
ATOM 5484 C CA . LEU B 1 280 ? 17.625 -20.984 -2.547 1 95.5 280 LEU B CA 1
ATOM 5485 C C . LEU B 1 280 ? 16.391 -20.797 -3.426 1 95.5 280 LEU B C 1
ATOM 5487 O O . LEU B 1 280 ? 15.359 -21.438 -3.199 1 95.5 280 LEU B O 1
ATOM 5491 N N . VAL B 1 281 ? 16.516 -19.875 -4.402 1 97.56 281 VAL B N 1
ATOM 5492 C CA . VAL B 1 281 ? 15.414 -19.672 -5.336 1 97.56 281 VAL B CA 1
ATOM 5493 C C . VAL B 1 281 ? 15.125 -20.969 -6.078 1 97.56 281 VAL B C 1
ATOM 5495 O O . VAL B 1 281 ? 13.961 -21.359 -6.223 1 97.56 281 VAL B O 1
ATOM 5498 N N . GLU B 1 282 ? 16.141 -21.641 -6.543 1 96.5 282 GLU B N 1
ATOM 5499 C CA . GLU B 1 282 ? 15.992 -22.906 -7.262 1 96.5 282 GLU B CA 1
ATOM 5500 C C . GLU B 1 282 ? 15.297 -23.953 -6.398 1 96.5 282 GLU B C 1
ATOM 5502 O O . GLU B 1 282 ? 14.398 -24.656 -6.867 1 96.5 282 GLU B O 1
ATOM 5507 N N . GLN B 1 283 ? 15.719 -24.062 -5.207 1 96.19 283 GLN B N 1
ATOM 5508 C CA . GLN B 1 283 ? 15.148 -25.047 -4.285 1 96.19 283 GLN B CA 1
ATOM 5509 C C . GLN B 1 283 ? 13.68 -24.75 -4.016 1 96.19 283 GLN B C 1
ATOM 5511 O O . GLN B 1 283 ? 12.844 -25.656 -4.035 1 96.19 283 GLN B O 1
ATOM 5516 N N . LEU B 1 284 ? 13.406 -23.5 -3.744 1 97.44 284 LEU B N 1
ATOM 5517 C CA . LEU B 1 284 ? 12.031 -23.062 -3.488 1 97.44 284 LEU B CA 1
ATOM 5518 C C . LEU B 1 284 ? 11.133 -23.375 -4.68 1 97.44 284 LEU B C 1
ATOM 5520 O O . LEU B 1 284 ? 10.047 -23.938 -4.512 1 97.44 284 LEU B O 1
ATOM 5524 N N . CYS B 1 285 ? 11.609 -23.031 -5.887 1 98.31 285 CYS B N 1
ATOM 5525 C CA . CYS B 1 285 ? 10.82 -23.219 -7.098 1 98.31 285 CYS B CA 1
ATOM 5526 C C . CYS B 1 285 ? 10.609 -24.688 -7.395 1 98.31 285 CYS B C 1
ATOM 5528 O O . CYS B 1 285 ? 9.523 -25.094 -7.828 1 98.31 285 CYS B O 1
ATOM 5530 N N . ARG B 1 286 ? 11.641 -25.484 -7.172 1 97.5 286 ARG B N 1
ATOM 5531 C CA . ARG B 1 286 ? 11.508 -26.922 -7.363 1 97.5 286 ARG B CA 1
ATOM 5532 C C . ARG B 1 286 ? 10.484 -27.516 -6.395 1 97.5 286 ARG B C 1
ATOM 5534 O O . ARG B 1 286 ? 9.625 -28.297 -6.793 1 97.5 286 ARG B O 1
ATOM 5541 N N . ARG B 1 287 ? 10.547 -27.125 -5.195 1 97.38 287 ARG B N 1
ATOM 5542 C CA . ARG B 1 287 ? 9.672 -27.641 -4.148 1 97.38 287 ARG B CA 1
ATOM 5543 C C . ARG B 1 287 ? 8.219 -27.281 -4.418 1 97.38 287 ARG B C 1
ATOM 5545 O O . ARG B 1 287 ? 7.32 -28.109 -4.227 1 97.38 287 ARG B O 1
ATOM 5552 N N . LEU B 1 288 ? 7.988 -26.062 -4.887 1 97.75 288 LEU B N 1
ATOM 5553 C CA . LEU B 1 288 ? 6.621 -25.562 -5.051 1 97.75 288 LEU B CA 1
ATOM 5554 C C . LEU B 1 288 ? 6.156 -25.719 -6.492 1 97.75 288 LEU B C 1
ATOM 5556 O O . LEU B 1 288 ? 5.059 -25.281 -6.848 1 97.75 288 LEU B O 1
ATOM 5560 N N . ARG B 1 289 ? 7.059 -26.266 -7.371 1 97.75 289 ARG B N 1
ATOM 5561 C CA . ARG B 1 289 ? 6.746 -26.484 -8.781 1 97.75 289 ARG B CA 1
ATOM 5562 C C . ARG B 1 289 ? 6.375 -25.188 -9.469 1 97.75 289 ARG B C 1
ATOM 5564 O O . ARG B 1 289 ? 5.355 -25.109 -10.164 1 97.75 289 ARG B O 1
ATOM 5571 N N . VAL B 1 290 ? 7.16 -24.188 -9.219 1 98.31 290 VAL B N 1
ATOM 5572 C CA . VAL B 1 290 ? 6.98 -22.891 -9.852 1 98.31 290 VAL B CA 1
ATOM 5573 C C . VAL B 1 290 ? 7.367 -22.969 -11.328 1 98.31 290 VAL B C 1
ATOM 5575 O O . VAL B 1 290 ? 8.352 -23.609 -11.68 1 98.31 290 VAL B O 1
ATOM 5578 N N . PRO B 1 291 ? 6.609 -22.391 -12.211 1 98.12 291 PRO B N 1
ATOM 5579 C CA . PRO B 1 291 ? 6.945 -22.406 -13.633 1 98.12 291 PRO B CA 1
ATOM 5580 C C . PRO B 1 291 ? 8.367 -21.922 -13.906 1 98.12 291 PRO B C 1
ATOM 5582 O O . PRO B 1 291 ? 8.852 -21 -13.242 1 98.12 291 PRO B O 1
ATOM 5585 N N . ASN B 1 292 ? 8.984 -22.453 -14.906 1 97.56 292 ASN B N 1
ATOM 5586 C CA . ASN B 1 292 ? 10.398 -22.234 -15.211 1 97.56 292 ASN B CA 1
ATOM 5587 C C . ASN B 1 292 ? 10.688 -20.766 -15.516 1 97.56 292 ASN B C 1
ATOM 5589 O O . ASN B 1 292 ? 11.734 -20.25 -15.133 1 97.56 292 ASN B O 1
ATOM 5593 N N . ASP B 1 293 ? 9.82 -20.141 -16.203 1 97.12 293 ASP B N 1
ATOM 5594 C CA . ASP B 1 293 ? 10.047 -18.75 -16.578 1 97.12 293 ASP B CA 1
ATOM 5595 C C . ASP B 1 293 ? 10.102 -17.859 -15.344 1 97.12 293 ASP B C 1
ATOM 5597 O O . ASP B 1 293 ? 10.898 -16.922 -15.281 1 97.12 293 ASP B O 1
ATOM 5601 N N . LEU B 1 294 ? 9.234 -18.125 -14.383 1 98.44 294 LEU B N 1
ATOM 5602 C CA . LEU B 1 294 ? 9.258 -17.375 -13.133 1 98.44 294 LEU B CA 1
ATOM 5603 C C . LEU B 1 294 ? 10.547 -17.641 -12.359 1 98.44 294 LEU B C 1
ATOM 5605 O O . LEU B 1 294 ? 11.18 -16.703 -11.859 1 98.44 294 LEU B O 1
ATOM 5609 N N . ARG B 1 295 ? 10.891 -18.891 -12.289 1 98.31 295 ARG B N 1
ATOM 5610 C CA . ARG B 1 295 ? 12.109 -19.312 -11.609 1 98.31 295 ARG B CA 1
ATOM 5611 C C . ARG B 1 295 ? 13.336 -18.625 -12.211 1 98.31 295 ARG B C 1
ATOM 5613 O O . ARG B 1 295 ? 14.172 -18.094 -11.484 1 98.31 295 ARG B O 1
ATOM 5620 N N . ASP B 1 296 ? 13.422 -18.641 -13.477 1 98 296 ASP B N 1
ATOM 5621 C CA . ASP B 1 296 ? 14.594 -18.125 -14.164 1 98 296 ASP B CA 1
ATOM 5622 C C . ASP B 1 296 ? 14.773 -16.625 -13.898 1 98 296 ASP B C 1
ATOM 5624 O O . ASP B 1 296 ? 15.883 -16.172 -13.617 1 98 296 ASP B O 1
ATOM 5628 N N . LEU B 1 297 ? 13.711 -15.867 -13.992 1 98.31 297 LEU B N 1
ATOM 5629 C CA . LEU B 1 297 ? 13.82 -14.445 -13.695 1 98.31 297 LEU B CA 1
ATOM 5630 C C . LEU B 1 297 ? 14.195 -14.227 -12.234 1 98.31 297 LEU B C 1
ATOM 5632 O O . LEU B 1 297 ? 15.016 -13.352 -11.922 1 98.31 297 LEU B O 1
ATOM 5636 N N . ALA B 1 298 ? 13.562 -15 -11.352 1 98.5 298 ALA B N 1
ATOM 5637 C CA . ALA B 1 298 ? 13.852 -14.859 -9.93 1 98.5 298 ALA B CA 1
ATOM 5638 C C . ALA B 1 298 ? 15.328 -15.102 -9.641 1 98.5 298 ALA B C 1
ATOM 5640 O O . ALA B 1 298 ? 15.93 -14.398 -8.82 1 98.5 298 ALA B O 1
ATOM 5641 N N . LYS B 1 299 ? 15.914 -16.062 -10.297 1 97.81 299 LYS B N 1
ATOM 5642 C CA . LYS B 1 299 ? 17.328 -16.344 -10.141 1 97.81 299 LYS B CA 1
ATOM 5643 C C . LYS B 1 299 ? 18.188 -15.18 -10.609 1 97.81 299 LYS B C 1
ATOM 5645 O O . LYS B 1 299 ? 19.141 -14.789 -9.945 1 97.81 299 LYS B O 1
ATOM 5650 N N . LEU B 1 300 ? 17.844 -14.641 -11.75 1 97.5 300 LEU B N 1
ATOM 5651 C CA . LEU B 1 300 ? 18.594 -13.516 -12.305 1 97.5 300 LEU B CA 1
ATOM 5652 C C . LEU B 1 300 ? 18.516 -12.305 -11.375 1 97.5 300 LEU B C 1
ATOM 5654 O O . LEU B 1 300 ? 19.531 -11.641 -11.141 1 97.5 300 LEU B O 1
ATOM 5658 N N . VAL B 1 301 ? 17.344 -12.008 -10.867 1 97.62 301 VAL B N 1
ATOM 5659 C CA . VAL B 1 301 ? 17.172 -10.859 -9.984 1 97.62 301 VAL B CA 1
ATOM 5660 C C . VAL B 1 301 ? 17.969 -11.07 -8.695 1 97.62 301 VAL B C 1
ATOM 5662 O O . VAL B 1 301 ? 18.625 -10.148 -8.219 1 97.62 301 VAL B O 1
ATOM 5665 N N . ALA B 1 302 ? 17.875 -12.281 -8.133 1 96.31 302 ALA B N 1
ATOM 5666 C CA . ALA B 1 302 ? 18.625 -12.578 -6.918 1 96.31 302 ALA B CA 1
ATOM 5667 C C . ALA B 1 302 ? 20.125 -12.375 -7.141 1 96.31 302 ALA B C 1
ATOM 5669 O O . ALA B 1 302 ? 20.828 -11.898 -6.25 1 96.31 302 ALA B O 1
ATOM 5670 N N . GLU B 1 303 ? 20.578 -12.648 -8.289 1 95 303 GLU B N 1
ATOM 5671 C CA . GLU B 1 303 ? 22 -12.609 -8.594 1 95 303 GLU B CA 1
ATOM 5672 C C . GLU B 1 303 ? 22.469 -11.188 -8.898 1 95 303 GLU B C 1
ATOM 5674 O O . GLU B 1 303 ? 23.562 -10.789 -8.508 1 95 303 GLU B O 1
ATOM 5679 N N . PHE B 1 304 ? 21.609 -10.359 -9.562 1 94.62 304 PHE B N 1
ATOM 5680 C CA . PHE B 1 304 ? 22.188 -9.195 -10.227 1 94.62 304 PHE B CA 1
ATOM 5681 C C . PHE B 1 304 ? 21.594 -7.902 -9.672 1 94.62 304 PHE B C 1
ATOM 5683 O O . PHE B 1 304 ? 22.062 -6.809 -9.992 1 94.62 304 PHE B O 1
ATOM 5690 N N . HIS B 1 305 ? 20.5 -7.875 -8.82 1 93.88 305 HIS B N 1
ATOM 5691 C CA . HIS B 1 305 ? 19.828 -6.637 -8.43 1 93.88 305 HIS B CA 1
ATOM 5692 C C . HIS B 1 305 ? 20.797 -5.691 -7.727 1 93.88 305 HIS B C 1
ATOM 5694 O O . HIS B 1 305 ? 20.734 -4.473 -7.922 1 93.88 305 HIS B O 1
ATOM 5700 N N . ASP B 1 306 ? 21.766 -6.23 -6.969 1 91.12 306 ASP B N 1
ATOM 5701 C CA . ASP B 1 306 ? 22.734 -5.395 -6.285 1 91.12 306 ASP B CA 1
ATOM 5702 C C . ASP B 1 306 ? 23.641 -4.676 -7.289 1 91.12 306 ASP B C 1
ATOM 5704 O O . ASP B 1 306 ? 24.031 -3.527 -7.062 1 91.12 306 ASP B O 1
ATOM 5708 N N . LEU B 1 307 ? 23.984 -5.398 -8.305 1 93.19 307 LEU B N 1
ATOM 5709 C CA . LEU B 1 307 ? 24.828 -4.82 -9.352 1 93.19 307 LEU B CA 1
ATOM 5710 C C . LEU B 1 307 ? 24.141 -3.617 -9.992 1 93.19 307 LEU B C 1
ATOM 5712 O O . LEU B 1 307 ? 24.797 -2.615 -10.289 1 93.19 307 LEU B O 1
ATOM 5716 N N . ILE B 1 308 ? 22.859 -3.684 -10.195 1 94.88 308 ILE B N 1
ATOM 5717 C CA . ILE B 1 308 ? 22.094 -2.617 -10.836 1 94.88 308 ILE B CA 1
ATOM 5718 C C . ILE B 1 308 ? 22.141 -1.359 -9.969 1 94.88 308 ILE B C 1
ATOM 5720 O O . ILE B 1 308 ? 22.188 -0.242 -10.492 1 94.88 308 ILE B O 1
ATOM 5724 N N . HIS B 1 309 ? 22.094 -1.551 -8.641 1 92.56 309 HIS B N 1
ATOM 5725 C CA . HIS B 1 309 ? 22.141 -0.417 -7.719 1 92.56 309 HIS B CA 1
ATOM 5726 C C . HIS B 1 309 ? 23.422 0.388 -7.883 1 92.56 309 HIS B C 1
ATOM 5728 O O . HIS B 1 309 ? 23.453 1.582 -7.578 1 92.56 309 HIS B O 1
ATOM 5734 N N . THR B 1 310 ? 24.484 -0.214 -8.445 1 92.75 310 THR B N 1
ATOM 5735 C CA . THR B 1 310 ? 25.781 0.442 -8.594 1 92.75 310 THR B CA 1
ATOM 5736 C C . THR B 1 310 ? 26.031 0.806 -10.055 1 92.75 310 THR B C 1
ATOM 5738 O O . THR B 1 310 ? 27.188 0.966 -10.469 1 92.75 310 THR B O 1
ATOM 5741 N N . PHE B 1 311 ? 25 0.93 -10.781 1 93.62 311 PHE B N 1
ATOM 5742 C CA . PHE B 1 311 ? 25.078 1.087 -12.227 1 93.62 311 PHE B CA 1
ATOM 5743 C C . PHE B 1 311 ? 26.016 2.221 -12.602 1 93.62 311 PHE B C 1
ATOM 5745 O O . PHE B 1 311 ? 26.828 2.08 -13.523 1 93.62 311 PHE B O 1
ATOM 5752 N N . PRO B 1 312 ? 26 3.357 -11.875 1 90.94 312 PRO B N 1
ATOM 5753 C CA . PRO B 1 312 ? 26.828 4.492 -12.305 1 90.94 312 PRO B CA 1
ATOM 5754 C C . PRO B 1 312 ? 28.312 4.164 -12.328 1 90.94 312 PRO B C 1
ATOM 5756 O O . PRO B 1 312 ? 29.062 4.723 -13.133 1 90.94 312 PRO B O 1
ATOM 5759 N N . ILE B 1 313 ? 28.734 3.252 -11.523 1 92.12 313 ILE B N 1
ATOM 5760 C CA . ILE B 1 313 ? 30.172 3 -11.414 1 92.12 313 ILE B CA 1
ATOM 5761 C C . ILE B 1 313 ? 30.547 1.771 -12.242 1 92.12 313 ILE B C 1
ATOM 5763 O O . ILE B 1 313 ? 31.719 1.39 -12.305 1 92.12 313 ILE B O 1
ATOM 5767 N N . LEU B 1 314 ? 29.625 1.125 -12.844 1 94.69 314 LEU B N 1
ATOM 5768 C CA . LEU B 1 314 ? 29.906 -0.056 -13.648 1 94.69 314 LEU B CA 1
ATOM 5769 C C . LEU B 1 314 ? 30.656 0.324 -14.93 1 94.69 314 LEU B C 1
ATOM 5771 O O . LEU B 1 314 ? 30.344 1.343 -15.547 1 94.69 314 LEU B O 1
ATOM 5775 N N . GLN B 1 315 ? 31.562 -0.441 -15.281 1 96.12 315 GLN B N 1
ATOM 5776 C CA . GLN B 1 315 ? 32.25 -0.262 -16.562 1 96.12 315 GLN B CA 1
ATOM 5777 C C . GLN B 1 315 ? 31.344 -0.687 -17.719 1 96.12 315 GLN B C 1
ATOM 5779 O O . GLN B 1 315 ? 30.531 -1.602 -17.578 1 96.12 315 GLN B O 1
ATOM 5784 N N . PRO B 1 316 ? 31.547 -0.043 -18.844 1 97.19 316 PRO B N 1
ATOM 5785 C CA . PRO B 1 316 ? 30.75 -0.407 -20.016 1 97.19 316 PRO B CA 1
ATOM 5786 C C . PRO B 1 316 ? 30.812 -1.897 -20.344 1 97.19 316 PRO B C 1
ATOM 5788 O O . PRO B 1 316 ? 29.797 -2.506 -20.703 1 97.19 316 PRO B O 1
ATOM 5791 N N . LYS B 1 317 ? 32 -2.426 -20.203 1 97.44 317 LYS B N 1
ATOM 5792 C CA . LYS B 1 317 ? 32.188 -3.852 -20.469 1 97.44 317 LYS B CA 1
ATOM 5793 C C . LYS B 1 317 ? 31.312 -4.688 -19.531 1 97.44 317 LYS B C 1
ATOM 5795 O O . LYS B 1 317 ? 30.719 -5.688 -19.953 1 97.44 317 LYS B O 1
ATOM 5800 N N . THR B 1 318 ? 31.234 -4.309 -18.266 1 97.38 318 THR B N 1
ATOM 5801 C CA . THR B 1 318 ? 30.422 -5.008 -17.281 1 97.38 318 THR B CA 1
ATOM 5802 C C . THR B 1 318 ? 28.938 -4.918 -17.625 1 97.38 318 THR B C 1
ATOM 5804 O O . THR B 1 318 ? 28.203 -5.883 -17.438 1 97.38 318 THR B O 1
ATOM 5807 N N . ILE B 1 319 ? 28.531 -3.795 -18.125 1 97.88 319 ILE B N 1
ATOM 5808 C CA . ILE B 1 319 ? 27.141 -3.562 -18.5 1 97.88 319 ILE B CA 1
ATOM 5809 C C . ILE B 1 319 ? 26.75 -4.484 -19.656 1 97.88 319 ILE B C 1
ATOM 5811 O O . ILE B 1 319 ? 25.703 -5.133 -19.609 1 97.88 319 ILE B O 1
ATOM 5815 N N . VAL B 1 320 ? 27.578 -4.602 -20.641 1 97.81 320 VAL B N 1
ATOM 5816 C CA . VAL B 1 320 ? 27.297 -5.461 -21.797 1 97.81 320 VAL B CA 1
ATOM 5817 C C . VAL B 1 320 ? 27.312 -6.922 -21.359 1 97.81 320 VAL B C 1
ATOM 5819 O O . VAL B 1 320 ? 26.469 -7.719 -21.797 1 97.81 320 VAL B O 1
ATOM 5822 N N . LYS B 1 321 ? 28.266 -7.25 -20.5 1 97.25 321 LYS B N 1
ATOM 5823 C CA . LYS B 1 321 ? 28.312 -8.609 -19.953 1 97.25 321 LYS B CA 1
ATOM 5824 C C . LYS B 1 321 ? 27.031 -8.945 -19.203 1 97.25 321 LYS B C 1
ATOM 5826 O O . LYS B 1 321 ? 26.578 -10.094 -19.219 1 97.25 321 LYS B O 1
ATOM 5831 N N . LEU B 1 322 ? 26.516 -7.996 -18.438 1 97.5 322 LEU B N 1
ATOM 5832 C CA . LEU B 1 322 ? 25.25 -8.18 -17.75 1 97.5 322 LEU B CA 1
ATOM 5833 C C . LEU B 1 322 ? 24.141 -8.531 -18.734 1 97.5 322 LEU B C 1
ATOM 5835 O O . LEU B 1 322 ? 23.359 -9.453 -18.5 1 97.5 322 LEU B O 1
ATOM 5839 N N . PHE B 1 323 ? 24.047 -7.836 -19.891 1 98.25 323 PHE B N 1
ATOM 5840 C CA . PHE B 1 323 ? 23.016 -8.102 -20.891 1 98.25 323 PHE B CA 1
ATOM 5841 C C . PHE B 1 323 ? 23.156 -9.516 -21.438 1 98.25 323 PHE B C 1
ATOM 5843 O O . PHE B 1 323 ? 22.141 -10.18 -21.719 1 98.25 323 PHE B O 1
ATOM 5850 N N . ASP B 1 324 ? 24.406 -9.953 -21.594 1 96.62 324 ASP B N 1
ATOM 5851 C CA . ASP B 1 324 ? 24.656 -11.336 -21.984 1 96.62 324 ASP B CA 1
ATOM 5852 C C . ASP B 1 324 ? 24.172 -12.312 -20.922 1 96.62 324 ASP B C 1
ATOM 5854 O O . ASP B 1 324 ? 23.469 -13.281 -21.234 1 96.62 324 ASP B O 1
ATOM 5858 N N . ALA B 1 325 ? 24.516 -12.031 -19.734 1 96.25 325 ALA B N 1
ATOM 5859 C CA . ALA B 1 325 ? 24.25 -12.93 -18.609 1 96.25 325 ALA B CA 1
ATOM 5860 C C . ALA B 1 325 ? 22.734 -13.102 -18.391 1 96.25 325 ALA B C 1
ATOM 5862 O O . ALA B 1 325 ? 22.281 -14.188 -18.031 1 96.25 325 ALA B O 1
ATOM 5863 N N . ILE B 1 326 ? 21.984 -12.062 -18.641 1 97.12 326 ILE B N 1
ATOM 5864 C CA . ILE B 1 326 ? 20.562 -12.141 -18.375 1 97.12 326 ILE B CA 1
ATOM 5865 C C . ILE B 1 326 ? 19.812 -12.539 -19.656 1 97.12 326 ILE B C 1
ATOM 5867 O O . ILE B 1 326 ? 18.594 -12.523 -19.703 1 97.12 326 ILE B O 1
ATOM 5871 N N . ASP B 1 327 ? 20.562 -12.797 -20.734 1 96.81 327 ASP B N 1
ATOM 5872 C CA . ASP B 1 327 ? 20.016 -13.234 -22.016 1 96.81 327 ASP B CA 1
ATOM 5873 C C . ASP B 1 327 ? 19.078 -12.18 -22.594 1 96.81 327 ASP B C 1
ATOM 5875 O O . ASP B 1 327 ? 18.016 -12.508 -23.125 1 96.81 327 ASP B O 1
ATOM 5879 N N . ALA B 1 328 ? 19.438 -10.938 -22.5 1 97.31 328 ALA B N 1
ATOM 5880 C CA . ALA B 1 328 ? 18.578 -9.82 -22.922 1 97.31 328 ALA B CA 1
ATOM 5881 C C . ALA B 1 328 ? 18.406 -9.82 -24.438 1 97.31 328 ALA B C 1
ATOM 5883 O O . ALA B 1 328 ? 17.375 -9.344 -24.938 1 97.31 328 ALA B O 1
ATOM 5884 N N . TRP B 1 329 ? 19.344 -10.383 -25.188 1 95.19 329 TRP B N 1
ATOM 5885 C CA . TRP B 1 329 ? 19.297 -10.352 -26.641 1 95.19 329 TRP B CA 1
ATOM 5886 C C . TRP B 1 329 ? 18.141 -11.188 -27.172 1 95.19 329 TRP B C 1
ATOM 5888 O O . TRP B 1 329 ? 17.516 -10.828 -28.156 1 95.19 329 TRP B O 1
ATOM 5898 N N . ARG B 1 330 ? 17.875 -12.281 -26.516 1 95.5 330 ARG B N 1
ATOM 5899 C CA . ARG B 1 330 ? 16.766 -13.148 -26.906 1 95.5 330 ARG B CA 1
ATOM 5900 C C . ARG B 1 330 ? 15.5 -12.781 -26.141 1 95.5 330 ARG B C 1
ATOM 5902 O O . ARG B 1 330 ? 14.391 -12.961 -26.641 1 95.5 330 ARG B O 1
ATOM 5909 N N . LYS B 1 331 ? 15.664 -12.289 -25 1 97.5 331 LYS B N 1
ATOM 5910 C CA . LYS B 1 331 ? 14.555 -11.922 -24.125 1 97.5 331 LYS B CA 1
ATOM 5911 C C . LYS B 1 331 ? 14.711 -10.492 -23.609 1 97.5 331 LYS B C 1
ATOM 5913 O O . LYS B 1 331 ? 14.938 -10.281 -22.406 1 97.5 331 LYS B O 1
ATOM 5918 N N . PRO B 1 332 ? 14.414 -9.523 -24.484 1 97.25 332 PRO B N 1
ATOM 5919 C CA . PRO B 1 332 ? 14.688 -8.125 -24.141 1 97.25 332 PRO B CA 1
ATOM 5920 C C . PRO B 1 332 ? 13.844 -7.633 -22.969 1 97.25 332 PRO B C 1
ATOM 5922 O O . PRO B 1 332 ? 14.227 -6.676 -22.281 1 97.25 332 PRO B O 1
ATOM 5925 N N . GLN B 1 333 ? 12.711 -8.328 -22.672 1 97.38 333 GLN B N 1
ATOM 5926 C CA . GLN B 1 333 ? 11.844 -7.898 -21.578 1 97.38 333 GLN B CA 1
ATOM 5927 C C . GLN B 1 333 ? 12.539 -8.039 -20.234 1 97.38 333 GLN B C 1
ATOM 5929 O O . GLN B 1 333 ? 12.133 -7.422 -19.25 1 97.38 333 GLN B O 1
ATOM 5934 N N . ARG B 1 334 ? 13.648 -8.844 -20.188 1 98.06 334 ARG B N 1
ATOM 5935 C CA . ARG B 1 334 ? 14.367 -9.078 -18.938 1 98.06 334 ARG B CA 1
ATOM 5936 C C . ARG B 1 334 ? 14.992 -7.785 -18.422 1 98.06 334 ARG B C 1
ATOM 5938 O O . ARG B 1 334 ? 15.109 -7.59 -17.219 1 98.06 334 ARG B O 1
ATOM 5945 N N . VAL B 1 335 ? 15.375 -6.891 -19.344 1 98.38 335 VAL B N 1
ATOM 5946 C CA . VAL B 1 335 ? 15.977 -5.621 -18.938 1 98.38 335 VAL B CA 1
ATOM 5947 C C . VAL B 1 335 ? 14.961 -4.805 -18.141 1 98.38 335 VAL B C 1
ATOM 5949 O O . VAL B 1 335 ? 15.273 -4.309 -17.047 1 98.38 335 VAL B O 1
ATOM 5952 N N . GLU B 1 336 ? 13.789 -4.75 -18.672 1 98 336 GLU B N 1
ATOM 5953 C CA . GLU B 1 336 ? 12.719 -4.027 -17.984 1 98 336 GLU B CA 1
ATOM 5954 C C . GLU B 1 336 ? 12.352 -4.703 -16.672 1 98 336 GLU B C 1
ATOM 5956 O O . GLU B 1 336 ? 12.156 -4.031 -15.648 1 98 336 GLU B O 1
ATOM 5961 N N . GLN B 1 337 ? 12.266 -6.004 -16.656 1 98.31 337 GLN B N 1
ATOM 5962 C CA . GLN B 1 337 ? 11.867 -6.766 -15.469 1 98.31 337 GLN B CA 1
ATOM 5963 C C . GLN B 1 337 ? 12.867 -6.574 -14.336 1 98.31 337 GLN B C 1
ATOM 5965 O O . GLN B 1 337 ? 12.477 -6.328 -13.188 1 98.31 337 GLN B O 1
ATOM 5970 N N . ILE B 1 338 ? 14.133 -6.609 -14.688 1 98.12 338 ILE B N 1
ATOM 5971 C CA . ILE B 1 338 ? 15.172 -6.465 -13.672 1 98.12 338 ILE B CA 1
ATOM 5972 C C . ILE B 1 338 ? 15.219 -5.023 -13.172 1 98.12 338 ILE B C 1
ATOM 5974 O O . ILE B 1 338 ? 15.422 -4.777 -11.984 1 98.12 338 ILE B O 1
ATOM 5978 N N . ALA B 1 339 ? 15.008 -4.074 -14.086 1 98.12 339 ALA B N 1
ATOM 5979 C CA . ALA B 1 339 ? 14.938 -2.668 -13.688 1 98.12 339 ALA B CA 1
ATOM 5980 C C . ALA B 1 339 ? 13.812 -2.432 -12.695 1 98.12 339 ALA B C 1
ATOM 5982 O O . ALA B 1 339 ? 14 -1.767 -11.672 1 98.12 339 ALA B O 1
ATOM 5983 N N . LEU B 1 340 ? 12.664 -3.033 -12.953 1 98 340 LEU B N 1
ATOM 5984 C CA . LEU B 1 340 ? 11.484 -2.852 -12.109 1 98 340 LEU B CA 1
ATOM 5985 C C . LEU B 1 340 ? 11.695 -3.482 -10.742 1 98 340 LEU B C 1
ATOM 5987 O O . LEU B 1 340 ? 11.344 -2.885 -9.719 1 98 340 LEU B O 1
ATOM 5991 N N . THR B 1 341 ? 12.258 -4.703 -10.703 1 98.25 341 THR B N 1
ATOM 5992 C CA . THR B 1 341 ? 12.492 -5.383 -9.438 1 98.25 341 THR B CA 1
ATOM 5993 C C . THR B 1 341 ? 13.5 -4.613 -8.586 1 98.25 341 THR B C 1
ATOM 5995 O O . THR B 1 341 ? 13.328 -4.488 -7.375 1 98.25 341 THR B O 1
ATOM 5998 N N . SER B 1 342 ? 14.523 -4.098 -9.234 1 97.75 342 SER B N 1
ATOM 5999 C CA . SER B 1 342 ? 15.547 -3.336 -8.516 1 97.75 342 SER B CA 1
ATOM 6000 C C . SER B 1 342 ? 14.984 -2.016 -7.996 1 97.75 342 SER B C 1
ATOM 6002 O O . SER B 1 342 ? 15.32 -1.585 -6.891 1 97.75 342 SER B O 1
ATOM 6004 N N . GLU B 1 343 ? 14.18 -1.417 -8.797 1 97.5 343 GLU B N 1
ATOM 6005 C CA . GLU B 1 343 ? 13.516 -0.198 -8.352 1 97.5 343 GLU B CA 1
ATOM 6006 C C . GLU B 1 343 ? 12.633 -0.465 -7.137 1 97.5 343 GLU B C 1
ATOM 6008 O O . GLU B 1 343 ? 12.633 0.31 -6.176 1 97.5 343 GLU B O 1
ATOM 6013 N N . ALA B 1 344 ? 11.867 -1.554 -7.164 1 97.69 344 ALA B N 1
ATOM 6014 C CA . ALA B 1 344 ? 11.023 -1.934 -6.035 1 97.69 344 ALA B CA 1
ATOM 6015 C C . ALA B 1 344 ? 11.859 -2.107 -4.766 1 97.69 344 ALA B C 1
ATOM 6017 O O . ALA B 1 344 ? 11.422 -1.73 -3.674 1 97.69 344 ALA B O 1
ATOM 6018 N N . ASP B 1 345 ? 13.047 -2.68 -4.902 1 95.75 345 ASP B N 1
ATOM 6019 C CA . ASP B 1 345 ? 13.945 -2.928 -3.777 1 95.75 345 ASP B CA 1
ATOM 6020 C C . ASP B 1 345 ? 14.352 -1.619 -3.104 1 95.75 345 ASP B C 1
ATOM 6022 O O . ASP B 1 345 ? 14.367 -1.528 -1.874 1 95.75 345 ASP B O 1
ATOM 6026 N N . VAL B 1 346 ? 14.633 -0.612 -3.883 1 93.94 346 VAL B N 1
ATOM 6027 C CA . VAL B 1 346 ? 15.094 0.663 -3.344 1 93.94 346 VAL B CA 1
ATOM 6028 C C . VAL B 1 346 ? 13.906 1.452 -2.797 1 93.94 346 VAL B C 1
ATOM 6030 O O . VAL B 1 346 ? 13.977 2.006 -1.697 1 93.94 346 VAL B O 1
ATOM 6033 N N . ARG B 1 347 ? 12.82 1.438 -3.514 1 94 347 ARG B N 1
ATOM 6034 C CA . ARG B 1 347 ? 11.664 2.24 -3.135 1 94 347 ARG B CA 1
ATOM 6035 C C . ARG B 1 347 ? 10.844 1.544 -2.051 1 94 347 ARG B C 1
ATOM 6037 O O . ARG B 1 347 ? 9.984 2.162 -1.421 1 94 347 ARG B O 1
ATOM 6044 N N . GLY B 1 348 ? 11.062 0.218 -1.924 1 91.81 348 GLY B N 1
ATOM 6045 C CA . GLY B 1 348 ? 10.398 -0.526 -0.866 1 91.81 348 GLY B CA 1
ATOM 6046 C C . GLY B 1 348 ? 10.992 -0.275 0.506 1 91.81 348 GLY B C 1
ATOM 6047 O O . GLY B 1 348 ? 10.93 -1.137 1.385 1 91.81 348 GLY B O 1
ATOM 6048 N N . ARG B 1 349 ? 11.578 0.851 0.716 1 88.12 349 ARG B N 1
ATOM 6049 C CA . ARG B 1 349 ? 12.172 1.266 1.986 1 88.12 349 ARG B CA 1
ATOM 6050 C C . ARG B 1 349 ? 11.453 2.49 2.547 1 88.12 349 ARG B C 1
ATOM 6052 O O . ARG B 1 349 ? 11.023 3.363 1.791 1 88.12 349 ARG B O 1
ATOM 6059 N N . THR B 1 350 ? 11.367 2.457 3.871 1 83.38 350 THR B N 1
ATOM 6060 C CA . THR B 1 350 ? 10.711 3.594 4.512 1 83.38 350 THR B CA 1
ATOM 6061 C C . THR B 1 350 ? 11.453 4.891 4.191 1 83.38 350 THR B C 1
ATOM 6063 O O . THR B 1 350 ? 12.664 4.977 4.363 1 83.38 350 THR B O 1
ATOM 6066 N N . GLY B 1 351 ? 10.75 5.848 3.73 1 84.06 351 GLY B N 1
ATOM 6067 C CA . GLY B 1 351 ? 11.352 7.133 3.406 1 84.06 351 GLY B CA 1
ATOM 6068 C C . GLY B 1 351 ? 11.805 7.23 1.962 1 84.06 351 GLY B C 1
ATOM 6069 O O . GLY B 1 351 ? 12.164 8.312 1.492 1 84.06 351 GLY B O 1
ATOM 6070 N N . PHE B 1 352 ? 11.758 6.082 1.215 1 87.75 352 PHE B N 1
ATOM 6071 C CA . PHE B 1 352 ? 12.266 6.074 -0.151 1 87.75 352 PHE B CA 1
ATOM 6072 C C . PHE B 1 352 ? 11.156 5.75 -1.143 1 87.75 352 PHE B C 1
ATOM 6074 O O . PHE B 1 352 ? 11.414 5.523 -2.326 1 87.75 352 PHE B O 1
ATOM 6081 N N . GLU B 1 353 ? 9.922 5.719 -0.71 1 89.88 353 GLU B N 1
ATOM 6082 C CA . GLU B 1 353 ? 8.812 5.281 -1.543 1 89.88 353 GLU B CA 1
ATOM 6083 C C . GLU B 1 353 ? 8.742 6.082 -2.84 1 89.88 353 GLU B C 1
ATOM 6085 O O . GLU B 1 353 ? 8.547 5.516 -3.918 1 89.88 353 GLU B O 1
ATOM 6090 N N . ALA B 1 354 ? 9.008 7.312 -2.738 1 89.19 354 ALA B N 1
ATOM 6091 C CA . ALA B 1 354 ? 8.844 8.188 -3.893 1 89.19 354 ALA B CA 1
ATOM 6092 C C . ALA B 1 354 ? 10.195 8.555 -4.5 1 89.19 354 ALA B C 1
ATOM 6094 O O . ALA B 1 354 ? 10.289 9.469 -5.32 1 89.19 354 ALA B O 1
ATOM 6095 N N . SER B 1 355 ? 11.219 7.848 -4.109 1 90.19 355 SER B N 1
ATOM 6096 C CA . SER B 1 355 ? 12.555 8.172 -4.598 1 90.19 355 SER B CA 1
ATOM 6097 C C . SER B 1 355 ? 12.695 7.852 -6.082 1 90.19 355 SER B C 1
ATOM 6099 O O . SER B 1 355 ? 12.078 6.906 -6.578 1 90.19 355 SER B O 1
ATOM 6101 N N . ASP B 1 356 ? 13.453 8.703 -6.688 1 90.62 356 ASP B N 1
ATOM 6102 C CA . ASP B 1 356 ? 13.852 8.383 -8.055 1 90.62 356 ASP B CA 1
ATOM 6103 C C . ASP B 1 356 ? 14.812 7.203 -8.086 1 90.62 356 ASP B C 1
ATOM 6105 O O . ASP B 1 356 ? 15.547 6.965 -7.125 1 90.62 356 ASP B O 1
ATOM 6109 N N . TYR B 1 357 ? 14.719 6.457 -9.125 1 94.44 357 TYR B N 1
ATOM 6110 C CA . TYR B 1 357 ? 15.641 5.348 -9.336 1 94.44 357 TYR B CA 1
ATOM 6111 C C . TYR B 1 357 ? 16.297 5.445 -10.711 1 94.44 357 TYR B C 1
ATOM 6113 O O . TYR B 1 357 ? 15.961 4.691 -11.625 1 94.44 357 TYR B O 1
ATOM 6121 N N . PRO B 1 358 ? 17.297 6.305 -10.836 1 95 358 PRO B N 1
ATOM 6122 C CA . PRO B 1 358 ? 17.938 6.547 -12.133 1 95 358 PRO B CA 1
ATOM 6123 C C . PRO B 1 358 ? 18.641 5.309 -12.68 1 95 358 PRO B C 1
ATOM 6125 O O . PRO B 1 358 ? 18.766 5.148 -13.898 1 95 358 PRO B O 1
ATOM 6128 N N . GLN B 1 359 ? 19.094 4.465 -11.766 1 95.44 359 GLN B N 1
ATOM 6129 C CA . GLN B 1 359 ? 19.781 3.258 -12.203 1 95.44 359 GLN B CA 1
ATOM 6130 C C . GLN B 1 359 ? 18.922 2.445 -13.164 1 95.44 359 GLN B C 1
ATOM 6132 O O . GLN B 1 359 ? 19.438 1.875 -14.133 1 95.44 359 GLN B O 1
ATOM 6137 N N . GLY B 1 360 ? 17.594 2.383 -12.852 1 96.62 360 GLY B N 1
ATOM 6138 C CA . GLY B 1 360 ? 16.688 1.704 -13.766 1 96.62 360 GLY B CA 1
ATOM 6139 C C . GLY B 1 360 ? 16.594 2.381 -15.117 1 96.62 360 GLY B C 1
ATOM 6140 O O . GLY B 1 360 ? 16.562 1.709 -16.156 1 96.62 360 GLY B O 1
ATOM 6141 N N . ARG B 1 361 ? 16.562 3.664 -15.109 1 94.81 361 ARG B N 1
ATOM 6142 C CA . ARG B 1 361 ? 16.516 4.43 -16.344 1 94.81 361 ARG B CA 1
ATOM 6143 C C . ARG B 1 361 ? 17.797 4.246 -17.156 1 94.81 361 ARG B C 1
ATOM 6145 O O . ARG B 1 361 ? 17.734 4.043 -18.375 1 94.81 361 ARG B O 1
ATOM 6152 N N . TRP B 1 362 ? 18.875 4.301 -16.5 1 96.62 362 TRP B N 1
ATOM 6153 C CA . TRP B 1 362 ? 20.156 4.156 -17.172 1 96.62 362 TRP B CA 1
ATOM 6154 C C . TRP B 1 362 ? 20.312 2.754 -17.766 1 96.62 362 TRP B C 1
ATOM 6156 O O . TRP B 1 362 ? 20.844 2.588 -18.859 1 96.62 362 TRP B O 1
ATOM 6166 N N . LEU B 1 363 ? 19.859 1.782 -17.016 1 97.75 363 LEU B N 1
ATOM 6167 C CA . LEU B 1 363 ? 19.906 0.416 -17.531 1 97.75 363 LEU B CA 1
ATOM 6168 C C . LEU B 1 363 ? 19.125 0.296 -18.828 1 97.75 363 LEU B C 1
ATOM 6170 O O . LEU B 1 363 ? 19.625 -0.297 -19.797 1 97.75 363 LEU B O 1
ATOM 6174 N N . ARG B 1 364 ? 17.938 0.834 -18.891 1 97.75 364 ARG B N 1
ATOM 6175 C CA . ARG B 1 364 ? 17.094 0.8 -20.062 1 97.75 364 ARG B CA 1
ATOM 6176 C C . ARG B 1 364 ? 17.734 1.533 -21.234 1 97.75 364 ARG B C 1
ATOM 6178 O O . ARG B 1 364 ? 17.719 1.052 -22.375 1 97.75 364 ARG B O 1
ATOM 6185 N N . GLU B 1 365 ? 18.312 2.666 -20.906 1 97.31 365 GLU B N 1
ATOM 6186 C CA . GLU B 1 365 ? 18.969 3.455 -21.953 1 97.31 365 GLU B CA 1
ATOM 6187 C C . GLU B 1 365 ? 20.203 2.732 -22.5 1 97.31 365 GLU B C 1
ATOM 6189 O O . GLU B 1 365 ? 20.406 2.697 -23.719 1 97.31 365 GLU B O 1
ATOM 6194 N N . ALA B 1 366 ? 20.969 2.236 -21.578 1 97.94 366 ALA B N 1
ATOM 6195 C CA . ALA B 1 366 ? 22.156 1.483 -22 1 97.94 366 ALA B CA 1
ATOM 6196 C C . ALA B 1 366 ? 21.766 0.315 -22.906 1 97.94 366 ALA B C 1
ATOM 6198 O O . ALA B 1 366 ? 22.469 0.007 -23.875 1 97.94 366 ALA B O 1
ATOM 6199 N N . TRP B 1 367 ? 20.688 -0.337 -22.578 1 98.31 367 TRP B N 1
ATOM 6200 C CA . TRP B 1 367 ? 20.203 -1.453 -23.391 1 98.31 367 TRP B CA 1
ATOM 6201 C C . TRP B 1 367 ? 19.812 -0.985 -24.781 1 98.31 367 TRP B C 1
ATOM 6203 O O . TRP B 1 367 ? 20.141 -1.636 -25.781 1 98.31 367 TRP B O 1
ATOM 6213 N N . GLN B 1 368 ? 19.125 0.164 -24.875 1 97.62 368 GLN B N 1
ATOM 6214 C CA . GLN B 1 368 ? 18.719 0.718 -26.156 1 97.62 368 GLN B CA 1
ATOM 6215 C C . GLN B 1 368 ? 19.938 1.028 -27.016 1 97.62 368 GLN B C 1
ATOM 6217 O O . GLN B 1 368 ? 19.938 0.758 -28.219 1 97.62 368 GLN B O 1
ATOM 6222 N N . VAL B 1 369 ? 20.906 1.532 -26.422 1 97.62 369 VAL B N 1
ATOM 6223 C CA . VAL B 1 369 ? 22.141 1.884 -27.109 1 97.62 369 VAL B CA 1
ATOM 6224 C C . VAL B 1 369 ? 22.828 0.617 -27.609 1 97.62 369 VAL B C 1
ATOM 6226 O O . VAL B 1 369 ? 23.25 0.544 -28.766 1 97.62 369 VAL B O 1
ATOM 6229 N N . ALA B 1 370 ? 22.969 -0.369 -26.734 1 97.75 370 ALA B N 1
ATOM 6230 C CA . ALA B 1 370 ? 23.641 -1.618 -27.078 1 97.75 370 ALA B CA 1
ATOM 6231 C C . ALA B 1 370 ? 22.891 -2.35 -28.188 1 97.75 370 ALA B C 1
ATOM 6233 O O . ALA B 1 370 ? 23.516 -2.881 -29.109 1 97.75 370 ALA B O 1
ATOM 6234 N N . GLN B 1 371 ? 21.578 -2.363 -28.078 1 96.38 371 GLN B N 1
ATOM 6235 C CA . GLN B 1 371 ? 20.766 -3.117 -29.031 1 96.38 371 GLN B CA 1
ATOM 6236 C C . GLN B 1 371 ? 20.75 -2.436 -30.391 1 96.38 371 GLN B C 1
ATOM 6238 O O . GLN B 1 371 ? 20.516 -3.086 -31.406 1 96.38 371 GLN B O 1
ATOM 6243 N N . ALA B 1 372 ? 21 -1.172 -30.438 1 96.06 372 ALA B N 1
ATOM 6244 C CA . ALA B 1 372 ? 20.953 -0.385 -31.672 1 96.06 372 ALA B CA 1
ATOM 6245 C C . ALA B 1 372 ? 22.188 -0.638 -32.531 1 96.06 372 ALA B C 1
ATOM 6247 O O . ALA B 1 372 ? 22.203 -0.285 -33.719 1 96.06 372 ALA B O 1
ATOM 6248 N N . VAL B 1 373 ? 23.219 -1.302 -32 1 95.5 373 VAL B N 1
ATOM 6249 C CA . VAL B 1 373 ? 24.406 -1.612 -32.781 1 95.5 373 VAL B CA 1
ATOM 6250 C C . VAL B 1 373 ? 24.062 -2.598 -33.906 1 95.5 373 VAL B C 1
ATOM 6252 O O . VAL B 1 373 ? 23.625 -3.719 -33.625 1 95.5 373 VAL B O 1
ATOM 6255 N N . PRO B 1 374 ? 24.156 -2.16 -35.094 1 92.88 374 PRO B N 1
ATOM 6256 C CA . PRO B 1 374 ? 23.719 -2.994 -36.219 1 92.88 374 PRO B CA 1
ATOM 6257 C C . PRO B 1 374 ? 24.625 -4.199 -36.438 1 92.88 374 PRO B C 1
ATOM 6259 O O . PRO B 1 374 ? 25.828 -4.047 -36.562 1 92.88 374 PRO B O 1
ATOM 6262 N N . THR B 1 375 ? 24.047 -5.375 -36.562 1 90.62 375 THR B N 1
ATOM 6263 C CA . THR B 1 375 ? 24.766 -6.602 -36.906 1 90.62 375 THR B CA 1
ATOM 6264 C C . THR B 1 375 ? 25.203 -6.602 -38.375 1 90.62 375 THR B C 1
ATOM 6266 O O . THR B 1 375 ? 26.266 -7.125 -38.688 1 90.62 375 THR B O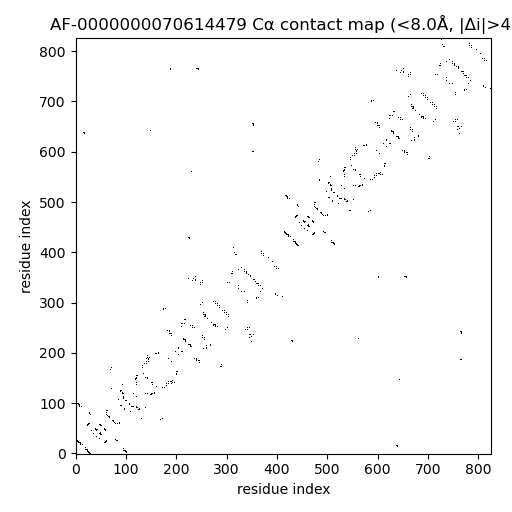 1
ATOM 6269 N N . LYS B 1 376 ? 24.391 -5.961 -39.156 1 91.56 376 LYS B N 1
ATOM 6270 C CA . LYS B 1 376 ? 24.625 -5.914 -40.594 1 91.56 376 LYS B CA 1
ATOM 6271 C C . LYS B 1 376 ? 25.984 -5.305 -40.906 1 91.56 376 LYS B C 1
ATOM 6273 O O . LYS B 1 376 ? 26.719 -5.805 -41.781 1 91.56 376 LYS B O 1
ATOM 6278 N N . GLU B 1 377 ? 26.281 -4.254 -40.188 1 92.06 377 GLU B N 1
ATOM 6279 C CA . GLU B 1 377 ? 27.547 -3.562 -40.438 1 92.06 377 GLU B CA 1
ATOM 6280 C C . GLU B 1 377 ? 28.734 -4.445 -40.094 1 92.06 377 GLU B C 1
ATOM 6282 O O . GLU B 1 377 ? 29.812 -4.324 -40.688 1 92.06 377 GLU B O 1
ATOM 6287 N N . VAL B 1 378 ? 28.641 -5.34 -39.125 1 91.25 378 VAL B N 1
ATOM 6288 C CA . VAL B 1 378 ? 29.703 -6.242 -38.719 1 91.25 378 VAL B CA 1
ATOM 6289 C C . VAL B 1 378 ? 29.938 -7.312 -39.781 1 91.25 378 VAL B C 1
ATOM 6291 O O . VAL B 1 378 ? 31.078 -7.629 -40.125 1 91.25 378 VAL B O 1
ATOM 6294 N N . VAL B 1 379 ? 28.812 -7.77 -40.344 1 90.69 379 VAL B N 1
ATOM 6295 C CA . VAL B 1 379 ? 28.875 -8.781 -41.375 1 90.69 379 VAL B CA 1
ATOM 6296 C C . VAL B 1 379 ? 29.469 -8.18 -42.656 1 90.69 379 VAL B C 1
ATOM 6298 O O . VAL B 1 379 ? 30.312 -8.797 -43.312 1 90.69 379 VAL B O 1
ATOM 6301 N N . GLU B 1 380 ? 29.094 -6.973 -42.906 1 93.12 380 GLU B N 1
ATOM 6302 C CA . GLU B 1 380 ? 29.578 -6.281 -44.094 1 93.12 380 GLU B CA 1
ATOM 6303 C C . GLU B 1 380 ? 31.078 -5.969 -44 1 93.12 380 GLU B C 1
ATOM 6305 O O . GLU B 1 380 ? 31.766 -5.883 -45 1 93.12 380 GLU B O 1
ATOM 6310 N N . ALA B 1 381 ? 31.516 -5.789 -42.812 1 92.25 381 ALA B N 1
ATOM 6311 C CA . ALA B 1 381 ? 32.938 -5.504 -42.562 1 92.25 381 ALA B CA 1
ATOM 6312 C C . ALA B 1 381 ? 33.781 -6.766 -42.719 1 92.25 381 ALA B C 1
ATOM 6314 O O . ALA B 1 381 ? 35 -6.707 -42.656 1 92.25 381 ALA B O 1
ATOM 6315 N N . GLY B 1 382 ? 33.156 -7.992 -42.875 1 91.88 382 GLY B N 1
ATOM 6316 C CA . GLY B 1 382 ? 33.875 -9.195 -43.281 1 91.88 382 GLY B CA 1
ATOM 6317 C C . GLY B 1 382 ? 34.031 -10.188 -42.125 1 91.88 382 GLY B C 1
ATOM 6318 O O . GLY B 1 382 ? 34.688 -11.227 -42.281 1 91.88 382 GLY B O 1
ATOM 6319 N N . PHE B 1 383 ? 33.562 -9.836 -41 1 91.44 383 PHE B N 1
ATOM 6320 C CA . PHE B 1 383 ? 33.688 -10.75 -39.844 1 91.44 383 PHE B CA 1
ATOM 6321 C C . PHE B 1 383 ? 32.781 -11.969 -40.062 1 91.44 383 PHE B C 1
ATOM 6323 O O . PHE B 1 383 ? 31.703 -11.852 -40.625 1 91.44 383 PHE B O 1
ATOM 6330 N N . LYS B 1 384 ? 33.312 -13.18 -39.656 1 90.12 384 LYS B N 1
ATOM 6331 C CA . LYS B 1 384 ? 32.562 -14.406 -39.844 1 90.12 384 LYS B CA 1
ATOM 6332 C C . LYS B 1 384 ? 32.531 -15.227 -38.562 1 90.12 384 LYS B C 1
ATOM 6334 O O . LYS B 1 384 ? 33.438 -15.125 -37.719 1 90.12 384 LYS B O 1
ATOM 6339 N N . GLY B 1 385 ? 31.391 -16.062 -38.375 1 88.31 385 GLY B N 1
ATOM 6340 C CA . GLY B 1 385 ? 31.25 -16.984 -37.25 1 88.31 385 GLY B CA 1
ATOM 6341 C C . GLY B 1 385 ? 31.391 -16.312 -35.906 1 88.31 385 GLY B C 1
ATOM 6342 O O . GLY B 1 385 ? 30.703 -15.32 -35.625 1 88.31 385 GLY B O 1
ATOM 6343 N N . ILE B 1 386 ? 32.25 -16.781 -35.062 1 90 386 ILE B N 1
ATOM 6344 C CA . ILE B 1 386 ? 32.469 -16.344 -33.688 1 90 386 ILE B CA 1
ATOM 6345 C C . ILE B 1 386 ? 33.031 -14.914 -33.688 1 90 386 ILE B C 1
ATOM 6347 O O . ILE B 1 386 ? 32.75 -14.148 -32.75 1 90 386 ILE B O 1
ATOM 6351 N N . ALA B 1 387 ? 33.719 -14.516 -34.75 1 92.12 387 ALA B N 1
ATOM 6352 C CA . ALA B 1 387 ? 34.281 -13.18 -34.844 1 92.12 387 ALA B CA 1
ATOM 6353 C C . ALA B 1 387 ? 33.188 -12.109 -34.906 1 92.12 387 ALA B C 1
ATOM 6355 O O . ALA B 1 387 ? 33.406 -10.969 -34.5 1 92.12 387 ALA B O 1
ATOM 6356 N N . ILE B 1 388 ? 32.062 -12.547 -35.438 1 92.44 388 ILE B N 1
ATOM 6357 C CA . ILE B 1 388 ? 30.938 -11.617 -35.5 1 92.44 388 ILE B CA 1
ATOM 6358 C C . ILE B 1 388 ? 30.516 -11.227 -34.062 1 92.44 388 ILE B C 1
ATOM 6360 O O . ILE B 1 388 ? 30.359 -10.047 -33.75 1 92.44 388 ILE B O 1
ATOM 6364 N N . ARG B 1 389 ? 30.375 -12.242 -33.219 1 91.62 389 ARG B N 1
ATOM 6365 C CA . ARG B 1 389 ? 29.953 -12.008 -31.828 1 91.62 389 ARG B CA 1
ATOM 6366 C C . ARG B 1 389 ? 30.969 -11.148 -31.094 1 91.62 389 ARG B C 1
ATOM 6368 O O . ARG B 1 389 ? 30.609 -10.266 -30.328 1 91.62 389 ARG B O 1
ATOM 6375 N N . GLU B 1 390 ? 32.219 -11.453 -31.297 1 94.12 390 GLU B N 1
ATOM 6376 C CA . GLU B 1 390 ? 33.281 -10.711 -30.625 1 94.12 390 GLU B CA 1
ATOM 6377 C C . GLU B 1 390 ? 33.281 -9.25 -31.062 1 94.12 390 GLU B C 1
ATOM 6379 O O . GLU B 1 390 ? 33.406 -8.352 -30.219 1 94.12 390 GLU B O 1
ATOM 6384 N N . GLU B 1 391 ? 33.156 -9.094 -32.375 1 94.94 391 GLU B N 1
ATOM 6385 C CA . GLU B 1 391 ? 33.188 -7.727 -32.906 1 94.94 391 GLU B CA 1
ATOM 6386 C C . GLU B 1 391 ? 31.938 -6.961 -32.438 1 94.94 391 GLU B C 1
ATOM 6388 O O . GLU B 1 391 ? 32 -5.777 -32.125 1 94.94 391 GLU B O 1
ATOM 6393 N N . LEU B 1 392 ? 30.844 -7.648 -32.5 1 95.44 392 LEU B N 1
ATOM 6394 C CA . LEU B 1 392 ? 29.609 -7.031 -32.031 1 95.44 392 LEU B CA 1
ATOM 6395 C C . LEU B 1 392 ? 29.734 -6.59 -30.594 1 95.44 392 LEU B C 1
ATOM 6397 O O . LEU B 1 392 ? 29.281 -5.5 -30.234 1 95.44 392 LEU B O 1
ATOM 6401 N N . THR B 1 393 ? 30.281 -7.434 -29.75 1 96.31 393 THR B N 1
ATOM 6402 C CA . THR B 1 393 ? 30.484 -7.117 -28.344 1 96.31 393 THR B CA 1
ATOM 6403 C C . THR B 1 393 ? 31.375 -5.887 -28.188 1 96.31 393 THR B C 1
ATOM 6405 O O . THR B 1 393 ? 31.078 -5 -27.375 1 96.31 393 THR B O 1
ATOM 6408 N N . LYS B 1 394 ? 32.375 -5.855 -28.922 1 96.69 394 LYS B N 1
ATOM 6409 C CA . LYS B 1 394 ? 33.312 -4.719 -28.891 1 96.69 394 LYS B CA 1
ATOM 6410 C C . LYS B 1 394 ? 32.594 -3.422 -29.25 1 96.69 394 LYS B C 1
ATOM 6412 O O . LYS B 1 394 ? 32.75 -2.404 -28.578 1 96.69 394 LYS B O 1
ATOM 6417 N N . ARG B 1 395 ? 31.812 -3.457 -30.266 1 97.19 395 ARG B N 1
ATOM 6418 C CA . ARG B 1 395 ? 31.094 -2.268 -30.719 1 97.19 395 ARG B CA 1
ATOM 6419 C C . ARG B 1 395 ? 30.031 -1.851 -29.703 1 97.19 395 ARG B C 1
ATOM 6421 O O . ARG B 1 395 ? 29.812 -0.657 -29.484 1 97.19 395 ARG B O 1
ATOM 6428 N N . ARG B 1 396 ? 29.391 -2.822 -29.172 1 97.88 396 ARG B N 1
ATOM 6429 C CA . ARG B 1 396 ? 28.391 -2.533 -28.156 1 97.88 396 ARG B CA 1
ATOM 6430 C C . ARG B 1 396 ? 29.016 -1.886 -26.922 1 97.88 396 ARG B C 1
ATOM 6432 O O . ARG B 1 396 ? 28.469 -0.935 -26.359 1 97.88 396 ARG B O 1
ATOM 6439 N N . ILE B 1 397 ? 30.156 -2.371 -26.5 1 98.06 397 ILE B N 1
ATOM 6440 C CA . ILE B 1 397 ? 30.859 -1.795 -25.359 1 98.06 397 ILE B CA 1
ATOM 6441 C C . ILE B 1 397 ? 31.25 -0.349 -25.672 1 98.06 397 ILE B C 1
ATOM 6443 O O . ILE B 1 397 ? 31.078 0.538 -24.828 1 98.06 397 ILE B O 1
ATOM 6447 N N . ALA B 1 398 ? 31.703 -0.133 -26.859 1 97.44 398 ALA B N 1
ATOM 6448 C CA . ALA B 1 398 ? 32.094 1.215 -27.281 1 97.44 398 ALA B CA 1
ATOM 6449 C C . ALA B 1 398 ? 30.875 2.146 -27.297 1 97.44 398 ALA B C 1
ATOM 6451 O O . ALA B 1 398 ? 30.969 3.305 -26.891 1 97.44 398 ALA B O 1
ATOM 6452 N N . ALA B 1 399 ? 29.812 1.656 -27.828 1 97.69 399 ALA B N 1
ATOM 6453 C CA . ALA B 1 399 ? 28.594 2.455 -27.891 1 97.69 399 ALA B CA 1
ATOM 6454 C C . ALA B 1 399 ? 28.094 2.826 -26.484 1 97.69 399 ALA B C 1
ATOM 6456 O O . ALA B 1 399 ? 27.719 3.975 -26.234 1 97.69 399 ALA B O 1
ATOM 6457 N N . VAL B 1 400 ? 28.094 1.874 -25.609 1 97.88 400 VAL B N 1
ATOM 6458 C CA . VAL B 1 400 ? 27.656 2.104 -24.234 1 97.88 400 VAL B CA 1
ATOM 6459 C C . VAL B 1 400 ? 28.625 3.055 -23.531 1 97.88 400 VAL B C 1
ATOM 6461 O O . VAL B 1 400 ? 28.219 3.9 -22.734 1 97.88 400 VAL B O 1
ATOM 6464 N N . ALA B 1 401 ? 29.922 2.914 -23.812 1 96.81 401 ALA B N 1
ATOM 6465 C CA . ALA B 1 401 ? 30.922 3.805 -23.25 1 96.81 401 ALA B CA 1
ATOM 6466 C C . ALA B 1 401 ? 30.672 5.25 -23.656 1 96.81 401 ALA B C 1
ATOM 6468 O O . ALA B 1 401 ? 30.75 6.164 -22.828 1 96.81 401 ALA B O 1
ATOM 6469 N N . CYS B 1 402 ? 30.406 5.449 -24.938 1 96.31 402 CYS B N 1
ATOM 6470 C CA . CYS B 1 402 ? 30.141 6.785 -25.453 1 96.31 402 CYS B CA 1
ATOM 6471 C C . CYS B 1 402 ? 28.891 7.379 -24.812 1 96.31 402 CYS B C 1
ATOM 6473 O O . CYS B 1 402 ? 28.875 8.547 -24.422 1 96.31 402 CYS B O 1
ATOM 6475 N N . TRP B 1 403 ? 27.922 6.535 -24.766 1 96.19 403 TRP B N 1
ATOM 6476 C CA . TRP B 1 403 ? 26.672 6.957 -24.141 1 96.19 403 TRP B CA 1
ATOM 6477 C C . TRP B 1 403 ? 26.891 7.312 -22.672 1 96.19 403 TRP B C 1
ATOM 6479 O O . TRP B 1 403 ? 26.406 8.344 -22.203 1 96.19 403 TRP B O 1
ATOM 6489 N N . LYS B 1 404 ? 27.547 6.461 -21.906 1 94.62 404 LYS B N 1
ATOM 6490 C CA . LYS B 1 404 ? 27.75 6.641 -20.484 1 94.62 404 LYS B CA 1
ATOM 6491 C C . LYS B 1 404 ? 28.531 7.926 -20.188 1 94.62 404 LYS B C 1
ATOM 6493 O O . LYS B 1 404 ? 28.281 8.594 -19.188 1 94.62 404 LYS B O 1
ATOM 6498 N N . GLU B 1 405 ? 29.438 8.312 -20.984 1 91.5 405 GLU B N 1
ATOM 6499 C CA . GLU B 1 405 ? 30.219 9.539 -20.828 1 91.5 405 GLU B CA 1
ATOM 6500 C C . GLU B 1 405 ? 29.328 10.773 -20.891 1 91.5 405 GLU B C 1
ATOM 6502 O O . GLU B 1 405 ? 29.594 11.773 -20.203 1 91.5 405 GLU B O 1
ATOM 6507 N N . LYS B 1 406 ? 28.266 10.664 -21.578 1 90.56 406 LYS B N 1
ATOM 6508 C CA . LYS B 1 406 ? 27.375 11.805 -21.781 1 90.56 406 LYS B CA 1
ATOM 6509 C C . LYS B 1 406 ? 26.25 11.812 -20.734 1 90.56 406 LYS B C 1
ATOM 6511 O O . LYS B 1 406 ? 25.75 12.875 -20.359 1 90.56 406 LYS B O 1
ATOM 6516 N N . ARG B 1 407 ? 25.859 10.695 -20.328 1 84.94 407 ARG B N 1
ATOM 6517 C CA . ARG B 1 407 ? 24.594 10.586 -19.625 1 84.94 407 ARG B CA 1
ATOM 6518 C C . ARG B 1 407 ? 24.812 10.297 -18.141 1 84.94 407 ARG B C 1
ATOM 6520 O O . ARG B 1 407 ? 24.062 10.797 -17.297 1 84.94 407 ARG B O 1
ATOM 6527 N N . CYS B 1 408 ? 25.703 9.453 -17.766 1 76.31 408 CYS B N 1
ATOM 6528 C CA . CYS B 1 408 ? 25.859 9 -16.391 1 76.31 408 CYS B CA 1
ATOM 6529 C C . CYS B 1 408 ? 26.859 9.867 -15.633 1 76.31 408 CYS B C 1
ATOM 6531 O O . CYS B 1 408 ? 27.938 10.164 -16.141 1 76.31 408 CYS B O 1
ATOM 6533 N N . PRO B 1 409 ? 26.359 10.414 -14.523 1 69.31 409 PRO B N 1
ATOM 6534 C CA . PRO B 1 409 ? 27.312 11.227 -13.766 1 69.31 409 PRO B CA 1
ATOM 6535 C C . PRO B 1 409 ? 28.578 10.461 -13.391 1 69.31 409 PRO B C 1
ATOM 6537 O O . PRO B 1 409 ? 28.531 9.25 -13.172 1 69.31 409 PRO B O 1
ATOM 6540 N N . LYS B 1 410 ? 29.75 11.078 -13.711 1 58.53 410 LYS B N 1
ATOM 6541 C CA . LYS B 1 410 ? 31.031 10.5 -13.312 1 58.53 410 LYS B CA 1
ATOM 6542 C C . LYS B 1 410 ? 31.141 10.414 -11.789 1 58.53 410 LYS B C 1
ATOM 6544 O O . LYS B 1 410 ? 30.672 11.305 -11.078 1 58.53 410 LYS B O 1
ATOM 6549 N N . PRO B 1 411 ? 31.219 9.102 -11.336 1 54.97 411 PRO B N 1
ATOM 6550 C CA . PRO B 1 411 ? 31.453 9.031 -9.891 1 54.97 411 PRO B CA 1
ATOM 6551 C C . PRO B 1 411 ? 32.406 10.117 -9.383 1 54.97 411 PRO B C 1
ATOM 6553 O O . PRO B 1 411 ? 33.312 10.531 -10.102 1 54.97 411 PRO B O 1
ATOM 6556 N 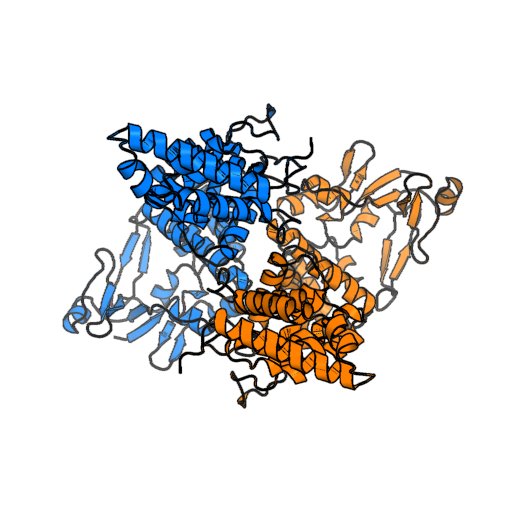N . ALA B 1 412 ? 31.859 10.977 -8.602 1 40.81 412 ALA B N 1
ATOM 6557 C CA . ALA B 1 412 ? 32.781 11.938 -8.023 1 40.81 412 ALA B CA 1
ATOM 6558 C C . ALA B 1 412 ? 34.094 11.266 -7.625 1 40.81 412 ALA B C 1
ATOM 6560 O O . ALA B 1 412 ? 34.094 10.234 -6.957 1 40.81 412 ALA B O 1
ATOM 6561 N N . ASN B 1 413 ? 35.25 11.57 -8.328 1 34.59 413 ASN B N 1
ATOM 6562 C CA . ASN B 1 413 ? 36.562 11.195 -7.793 1 34.59 413 ASN B CA 1
ATOM 6563 C C . ASN B 1 413 ? 36.688 11.562 -6.32 1 34.59 413 ASN B C 1
ATOM 6565 O O . ASN B 1 413 ? 36.312 12.664 -5.918 1 34.59 413 ASN B O 1
#

Foldseek 3Di:
DFKKWFFPQVLCVLVVHDHDATEMEDAQDDLVRCVVVPWDADDPQFRWTADRPPGHIYGYQWAWDQCDAAPPRIHIGGDNVRDLQRSLQLDFWQSRSWIAGPVRDIDRPQCNVVCSVVLETEGRDPSNLRHLLSLLVSLLVCLQCVVVVHDYDPVSLVSNLVSVVVVRCVRYALQSNVVSLLSLLLHLQSLSSLVSCVSSVNCCVLPVLLVLFPPQCAPCVQFVDGTRSLLLSLLLNLLSVLDSDSLLSLLLSLQQSLSSVDDPVCPPPSPPSLQSSLVSLVVSCVRSVPDPVSSLLSNLNNNCLVVLQVQLPDALLRLLVNCVVSVCVVPVCSLVSSLSSSQSSRLSHVPNVPPDDCSSVLSVVLSVQLNPQDLVVLVVVPQDDPRSVVVSSVVSSVSSNVVSVPPRDDPDD/DFKKWFFPQVLCVLVVHDHDATEMEDAQDDLVRCVVVPWDADDPQFRWTADNPPGHIYGYQWAWDQCDAAPPRIHIGGDNVRDLQRSLQLDFWQSRSWIAGPVRDIDRPQCNVVLSVVLETEGRDPSNLRHLLSLLVSLLVCLQCVVVVHDYDPVSLVSNLVSVVVVRCVRYALQSNVVSLLSLLLHLQSLSSLVSCVSSVNCCVLPVLLVLQAPACAPCVQAVPHTRSLLLSLLLNLLSVLDSDSLLSLLLSLQQSLSSVDDPVCPPVSPPSLQSSLVSLVVSCVRSVPDPVSSLLSNLNNNCLVVLQVQLVDALLRLLVNCVVSVCVVPVCSLVSSLSSSQSSRLSHVPNVPPDDCSSVLSVVLSVQLNPQDLVVLVVVPQDDPRSVVVSSVVSSVSSNVVSVPPRDHPDD

Solvent-accessible surface area (backbone atoms only — not comparable to full-atom values): 41727 Å² total; per-residue (Å²): 112,46,65,26,43,28,24,65,29,50,39,27,47,77,61,50,28,76,65,87,62,65,39,31,37,32,29,49,47,48,72,66,57,42,46,75,72,53,31,42,76,76,47,91,87,43,71,30,25,26,37,72,84,82,57,39,44,37,28,51,22,33,44,76,42,72,76,53,75,41,85,77,12,52,48,72,50,69,43,48,82,36,43,69,66,52,30,36,41,56,32,56,31,16,46,43,23,30,33,30,41,90,86,65,49,76,46,51,92,65,48,12,65,60,30,54,75,66,26,40,48,32,55,54,40,79,54,39,74,58,38,55,63,48,54,52,48,52,20,26,49,42,8,60,34,38,89,72,60,37,43,71,32,69,69,40,49,50,51,40,27,50,43,39,75,69,52,48,58,74,50,59,54,36,63,61,53,36,53,46,48,56,57,17,55,62,27,79,33,31,34,46,23,56,48,45,27,45,75,27,52,42,24,56,72,77,36,41,61,58,45,45,19,48,82,37,55,38,42,58,91,79,27,56,46,48,18,42,28,55,41,36,37,38,15,27,38,38,24,37,43,64,36,79,48,59,48,43,35,52,15,36,58,41,33,60,42,14,51,44,70,51,55,74,88,43,59,46,60,55,81,69,22,24,68,51,9,28,57,53,46,51,51,51,27,62,64,30,64,51,57,65,71,41,45,52,50,20,31,50,34,11,51,42,37,69,57,44,77,45,42,70,76,53,48,38,61,55,54,52,49,49,40,58,73,62,40,25,88,85,37,55,64,45,55,57,43,46,29,49,33,38,42,14,56,58,26,18,30,82,92,25,40,42,52,83,54,62,48,37,54,49,51,54,50,44,47,53,49,36,68,63,55,61,65,64,62,45,48,72,72,65,44,56,78,70,49,35,58,54,49,48,50,52,52,25,25,51,45,30,41,58,49,40,72,75,68,45,67,71,70,80,128,111,47,63,27,42,27,24,64,29,50,38,27,48,76,56,47,31,80,64,86,60,66,39,31,37,33,30,48,48,48,73,64,58,41,44,73,72,51,32,42,77,76,45,91,87,43,70,30,23,27,38,72,84,82,57,40,44,37,27,52,22,33,44,76,44,73,76,53,76,39,86,76,15,50,48,71,50,67,42,47,80,37,44,68,68,51,30,36,41,56,33,56,31,17,47,43,22,31,32,28,41,90,85,64,50,74,46,50,92,65,49,12,65,58,30,53,75,65,26,40,48,34,54,55,41,79,53,37,74,58,38,55,63,49,55,54,48,52,20,26,49,44,9,60,36,40,88,71,61,37,42,71,30,69,69,40,47,51,49,42,27,51,44,38,74,68,51,47,58,75,50,58,55,36,64,61,54,36,53,47,49,54,58,19,57,64,26,78,33,31,34,46,22,57,49,45,27,47,75,28,53,41,23,56,75,78,36,42,62,59,46,45,18,47,83,36,63,37,40,54,92,79,30,46,58,34,28,42,29,54,38,35,35,38,16,27,38,36,24,36,43,64,36,81,48,56,50,43,34,53,15,35,56,42,33,60,41,14,51,43,70,50,57,76,88,43,60,46,62,55,81,69,23,24,67,51,8,28,57,52,46,50,51,51,26,61,64,30,65,50,58,66,71,41,45,53,50,19,30,50,33,11,50,41,38,71,58,46,76,46,41,70,74,53,49,40,62,56,54,51,49,48,41,58,73,62,40,25,88,85,38,57,64,45,56,57,41,46,30,49,34,38,43,14,56,58,26,18,33,87,94,24,40,41,55,85,54,63,47,37,54,48,50,54,50,43,47,52,48,35,67,63,56,63,63,64,61,45,48,70,73,65,43,57,76,71,48,34,58,54,50,49,50,51,52,25,26,50,46,28,42,58,48,42,71,74,70,45,69,71,69,82,128

Organism: NCBI:txid59203